Protein AF-A0A158Q4B8-F1 (afdb_monomer)

InterPro domains:
  IPR000731 Sterol-sensing domain [PS50156] (621-790)
  IPR004765 NPC1-like [TIGR00917] (27-1254)
  IPR032190 Niemann-Pick C1, N-terminal [PF16414] (24-268)
  IPR053956 NPC1, middle luminal domain [PF22314] (388-608)
  IPR053958 HMGCR/SNAP/NPC1-like, sterol-sensing domain [PF12349] (655-807)

Secondary structure (DSSP, 8-state):
-HHHHHHHHHHHHHHHHS-------B-SEEEEEEEETTEEEEEE--SB-EE---HHHHHHHHHH-GGGGTT---EES--HHHHHHHHHHHHHHHHHHTT-HHHHHHHHHHHHHHHH-TTGGGTEEEEEEE--TTT-TT---EEEEEEEE--HHHHHHHHHHHTT-EEETTEEHHHHHSSS-TTT--HHHHHHHHHS-BTTTTB-SEEEEE-S-BTTB----PPPPPTTS-SSTTPPPPPTTT-GGGS-----PPP------EETTEEHHHHHHHHHHHHHHHHHHHHHHHHHHHTTSTTGGGTT---TTS---GGGS-HHHHHHHHHHHHHHHHHHHHHHHHHH-HHHHHHHHHHHHHHHHGGGGG--B---HHHHHS-TTSHHHHHHHHHHHHH-PPPEEEEEEEEES----EEEPP-SSSS--EEE-GGG-HHHHHHHHHHHHHHHT-EEE-TT--EEEHHHHB--TTTTT-----EESGGGGGTT-GGGGG--EEEE-SSSS-EEEE-HHHHHHHHHH-TT-S--TTS--SS-TTS----HHHHEE--SSTT-GGG--EEEEEEEE---SSHHHHHHHHHHHHHHHHHHHT---SSEEEEEE-TTHHHHHHHHHHHHHHHHHHHHHHHHHHHHHHHTS-----TT-TTTHHHH--HHHHHHHHHHHHHHHHHHHHHHHHTTPPB-HHHHHHHHHHHHHHHHHHHHHHHHHHHHS---TTS-HHHHHHHHHHHHHHHHHHHHHHHHHHHHHHTT-S-HHHHHHHHHHHHHHHHHHHHIIIIIHHHHHHHHHHHHTT--TT-TT-----PPPP---HHHHIIIIIIHHHHTSHHHHHHHHHHHHHHHHHHHHTGGGPPBS--GGGGS-TT-HHHHHHHHHHHH--SPPEEEEEEES---TT-HHHHHHH--STT--TTSHHHHHHHHHHTHHHH-B-S--B-HHHHHHHHT---SSS-SSEE-TTS-B--TT---TTPEEP---EETTEE-GGGTTTTHHHHHHPPP-SS-TT-SHHHHTTTEEEPTTS-EEEEEEEEEBPPP-SHHHHHHHHHHHHHHHHHHHHHHHTTSTTSSPPEEEEE-TTHHHHGGGGTHHHHHHHHHHHHHHHHHHHHHHHTTS-HHHHHHHHHHHHHHHHHHHHHHHHTT--B-HHHHHHHHHHHHHHHHHHHHHHHHHHH---SSHHHHHHHHHHHHHHHIIIIIIHHHHHHHHHGGG-S-HHIIIIIIIHHHHHHHHHHHIIIIIHHHHHHHHPPPP-HHHHHHHHHHHHHHHHHHH-S--S-TTSSTT-

Mean predicted aligned error: 13.58 Å

Sequence (1290 aa):
MFVVTIFTFLSIIIGNFVSSQQRQQKCVMRGVCGLRGQMNQNCLYNGNALPINDDSKRFTLKHLCPHLFQDGNENFCCDSDQISNLDGQLTLPRQLLARCPSCLTNFLQLWCDFTCSPYQSDFVNVLSVANDQFSIRNKSQYITEVEYYIRKDYADGLFESCKDVKAIGSDNALSLMCGVRFEDCNISQWLRFMGTYNEDIGVPFTISFQTEENSNFSAPPTRIYSCNESVGKGKLSCSCQDCQKACRAESDYPFIVQEKCRIASVDCMLILSIVAFSGLCFAVLFFAAVNYCLKRGPEADLSDFKPAAGTLNDEDLNTIENFGSWIESQLELVCAYYGEFVARRPLTVLCFGLLVALICSSGMFFVRFTTDPVELWSSKGSRGRIEKYFFDSKFGPFYRTEQIIIYPRDQTFWLHENRSNIFVDGYYGPAFRKSFLEDVAKLQNAVTELISIRENGQTITLKDVCYKPLAPDNHNCAIITILNYFQNDASKLNHTNAVSNEDEWVISRYDYLDHIMSCVKNPYSVSTKFGLSCLSAFGGPIQPYVVLGHFNGTNQWDSARGVVINILLNNYLDLADNARAIAWEKEFIKYLRNISHENYTISFMAERSIQDEIDRESQSDIFTILISYMFMFGYIAFALGQYQVTGNNLFSLLIHSKIMLGVAGVLIVALSVTSSIGLYAFYGIPATMIILEVQPFLVLAVGVDNIFIFVQAYQRAEASISEPLYIRMSKISGEILPSMLLSSLSECLCFFLGALSSMPAVKVFSLYAALAIFFNFFLQITCFFAIFIFDLHREEDGRPELCCCKQLPSEPISNDGYLLHFFSDYYAPFLLSKHIRIVVIFVFSAWLCSSMAVISGLQLGLDQKMAVPEDSYVLHHFKSMERFLSVGPPVYFIIKGDIDFSDPYVQNKICSGAGCYQNSLGGQVAHAAVWSNRSYIAHPVMNWLDDYIDWLQSEGDPPCCRLYPNGSFCAASVQESICSPCDVEFKDNRPRSDLFYDNLIHFLSDNPSSKCAKGGHAAYGSALELSPRHRILSSHFMTYHTVLKTSSDFINAMVSARRIAENISVVLNIDKDGRCPIEVFPYSIFYVFYEQYMTIITDACVQLVLSLAAIFAVTTILLGLDPWSAFIIDLIISCVLFNLIGLMYWWSIDFNAVSVVNLVMSVGISVEFCSHIVRSFAMSVQRNRVERARYALASMGSSVLSGITLTKFGGIIVLAFAHSQIFKVFYFRMFLGIVLIGATHGLIFLPVLLSFIGPPMNKRKFLLKMRGEACLGECSGIKKCPSGKHCDRI

Structure (mmCIF, N/CA/C/O backbone):
data_AF-A0A158Q4B8-F1
#
_entry.id   AF-A0A158Q4B8-F1
#
loop_
_atom_site.group_PDB
_atom_site.id
_atom_site.type_symbol
_atom_site.label_atom_id
_atom_site.label_alt_id
_atom_site.label_comp_id
_atom_site.label_asym_id
_atom_site.label_entity_id
_atom_site.label_seq_id
_atom_site.pdbx_PDB_ins_code
_atom_site.Cartn_x
_atom_site.Cartn_y
_atom_site.Cartn_z
_atom_site.occupancy
_atom_site.B_iso_or_equiv
_atom_site.auth_seq_id
_atom_site.auth_comp_id
_atom_site.auth_asym_id
_atom_site.auth_atom_id
_atom_site.pdbx_PDB_model_num
ATOM 1 N N . MET A 1 1 ? -71.664 32.751 15.223 1.00 49.94 1 MET A N 1
ATOM 2 C CA . MET A 1 1 ? -70.560 32.881 16.202 1.00 49.94 1 MET A CA 1
ATOM 3 C C . MET A 1 1 ? -70.946 32.357 17.582 1.00 49.94 1 MET A C 1
ATOM 5 O O . MET A 1 1 ? -70.333 31.386 17.985 1.00 49.94 1 MET A O 1
ATOM 9 N N . PHE A 1 2 ? -71.990 32.873 18.252 1.00 61.53 2 PHE A N 1
ATOM 10 C CA . PHE A 1 2 ? -72.400 32.408 19.599 1.00 61.53 2 PHE A CA 1
ATOM 11 C C . PHE A 1 2 ? -72.818 30.917 19.673 1.00 61.53 2 PHE A C 1
ATOM 13 O O . PHE A 1 2 ? -72.561 30.246 20.664 1.00 61.53 2 PHE A O 1
ATOM 20 N N . VAL A 1 3 ? -73.396 30.361 18.599 1.00 64.62 3 VAL A N 1
ATOM 21 C CA . VAL A 1 3 ? -73.766 28.928 18.516 1.00 64.62 3 VAL A CA 1
ATOM 22 C C . VAL A 1 3 ? -72.541 28.010 18.347 1.00 64.62 3 VAL A C 1
ATOM 24 O O . VAL A 1 3 ? -72.553 26.882 18.826 1.00 64.62 3 VAL A O 1
ATOM 27 N N . VAL A 1 4 ? -71.453 28.498 17.734 1.00 70.12 4 VAL A N 1
ATOM 28 C CA . VAL A 1 4 ? -70.218 27.713 17.528 1.00 70.12 4 VAL A CA 1
ATOM 29 C C . VAL A 1 4 ? -69.424 27.600 18.832 1.00 70.12 4 VAL A C 1
ATOM 31 O O . VAL A 1 4 ? -68.902 26.531 19.128 1.00 70.12 4 VAL A O 1
ATOM 34 N N . THR A 1 5 ? -69.402 28.652 19.658 1.00 72.75 5 THR A N 1
ATOM 35 C CA . THR A 1 5 ? -68.759 28.630 20.984 1.00 72.75 5 THR A CA 1
ATOM 36 C C . THR A 1 5 ? -69.477 27.732 21.990 1.00 72.75 5 THR A C 1
ATOM 38 O O . THR A 1 5 ? -68.826 27.128 22.834 1.00 72.75 5 THR A O 1
ATOM 41 N N . ILE A 1 6 ? -70.806 27.606 21.910 1.00 72.12 6 ILE A N 1
ATOM 42 C CA . ILE A 1 6 ? -71.559 26.692 22.784 1.00 72.12 6 ILE A CA 1
ATOM 43 C C . ILE A 1 6 ? -71.335 25.236 22.362 1.00 72.12 6 ILE A C 1
ATOM 45 O O . ILE A 1 6 ? -71.155 24.384 23.227 1.00 72.12 6 ILE A O 1
ATOM 49 N N . PHE A 1 7 ? -71.274 24.947 21.056 1.00 66.44 7 PHE A N 1
ATOM 50 C CA . PHE A 1 7 ? -70.967 23.595 20.584 1.00 66.44 7 PHE A CA 1
ATOM 51 C C . PHE A 1 7 ? -69.547 23.162 20.958 1.00 66.44 7 PHE A C 1
ATOM 53 O O . PHE A 1 7 ? -69.368 22.021 21.376 1.00 66.44 7 PHE A O 1
ATOM 60 N N . THR A 1 8 ? -68.547 24.050 20.908 1.00 69.62 8 THR A N 1
ATOM 61 C CA . THR A 1 8 ? -67.201 23.716 21.403 1.00 69.62 8 THR A CA 1
ATOM 62 C C . THR A 1 8 ? -67.182 23.518 22.918 1.00 69.62 8 THR A C 1
ATOM 64 O O . THR A 1 8 ? -66.572 22.561 23.379 1.00 69.62 8 THR A O 1
ATOM 67 N N . PHE A 1 9 ? -67.912 24.320 23.702 1.00 65.00 9 PHE A N 1
ATOM 68 C CA . PHE A 1 9 ? -67.979 24.134 25.159 1.00 65.00 9 PHE A CA 1
ATOM 69 C C . PHE A 1 9 ? -68.712 22.845 25.572 1.00 65.00 9 PHE A C 1
ATOM 71 O O . PHE A 1 9 ? -68.249 22.142 26.467 1.00 65.00 9 PHE A O 1
ATOM 78 N N . LEU A 1 10 ? -69.811 22.482 24.899 1.00 59.97 10 LEU A N 1
ATOM 79 C CA . LEU A 1 10 ? -70.509 21.208 25.124 1.00 59.97 10 LEU A CA 1
ATOM 80 C C . LEU A 1 10 ? -69.691 20.008 24.640 1.00 59.97 10 LEU A C 1
ATOM 82 O O . LEU A 1 10 ? -69.718 18.974 25.296 1.00 59.97 10 LEU A O 1
ATOM 86 N N . SER A 1 11 ? -68.905 20.151 23.570 1.00 61.06 11 SER A N 1
ATOM 87 C CA . SER A 1 11 ? -67.961 19.109 23.138 1.00 61.06 11 SER A CA 1
ATOM 88 C C . SER A 1 11 ? -66.826 18.919 24.149 1.00 61.06 11 SER A C 1
ATOM 90 O O . SER A 1 11 ? -66.411 17.793 24.383 1.00 61.06 11 SER A O 1
ATOM 92 N N . ILE A 1 12 ? -66.364 19.993 24.803 1.00 61.91 12 ILE A N 1
ATOM 93 C CA . ILE A 1 12 ? -65.350 19.921 25.868 1.00 61.91 12 ILE A CA 1
ATOM 94 C C . ILE A 1 12 ? -65.938 19.307 27.148 1.00 61.91 12 ILE A C 1
ATOM 96 O O . ILE A 1 12 ? -65.282 18.495 27.790 1.00 61.91 12 ILE A O 1
ATOM 100 N N . ILE A 1 13 ? -67.181 19.633 27.524 1.00 56.47 13 ILE A N 1
ATOM 101 C CA . ILE A 1 13 ? -67.809 19.070 28.733 1.00 56.47 13 ILE A CA 1
ATOM 102 C C . ILE A 1 13 ? -68.218 17.605 28.523 1.00 56.47 13 ILE A C 1
ATOM 104 O O . ILE A 1 13 ? -67.974 16.785 29.405 1.00 56.47 13 ILE A O 1
ATOM 108 N N . ILE A 1 14 ? -68.783 17.247 27.365 1.00 52.53 14 ILE A N 1
ATOM 109 C CA . ILE A 1 14 ? -69.119 15.850 27.041 1.00 52.53 14 ILE A CA 1
ATOM 110 C C . ILE A 1 14 ? -67.836 15.042 26.784 1.00 52.53 14 ILE A C 1
ATOM 112 O O . ILE A 1 14 ? -67.750 13.900 27.225 1.00 52.53 14 ILE A O 1
ATOM 116 N N . GLY A 1 15 ? -66.805 15.652 26.189 1.00 47.22 15 GLY A N 1
ATOM 117 C CA . GLY A 1 15 ? -65.473 15.055 26.061 1.00 47.22 15 GLY A CA 1
ATOM 118 C C . GLY A 1 15 ? -64.786 14.802 27.406 1.00 47.22 15 GLY A C 1
ATOM 119 O O . GLY A 1 15 ? -64.082 13.812 27.544 1.00 47.22 15 GLY A O 1
ATOM 120 N N . ASN A 1 16 ? -65.048 15.630 28.424 1.00 44.06 16 ASN A N 1
ATOM 121 C CA . ASN A 1 16 ? -64.515 15.418 29.773 1.00 44.06 16 ASN A CA 1
ATOM 122 C C . ASN A 1 16 ? -65.348 14.439 30.623 1.00 44.06 16 ASN A C 1
ATOM 124 O O . ASN A 1 16 ? -64.816 13.874 31.574 1.00 44.06 16 ASN A O 1
ATOM 128 N N . PHE A 1 17 ? -66.634 14.224 30.312 1.00 42.28 17 PHE A N 1
ATOM 129 C CA . PHE A 1 17 ? -67.497 13.305 31.074 1.00 42.28 17 PHE A CA 1
ATOM 130 C C . PHE A 1 17 ? -67.572 11.881 30.502 1.00 42.28 17 PHE A C 1
ATOM 132 O O . PHE A 1 17 ? -67.951 10.962 31.228 1.00 42.28 17 PHE A O 1
ATOM 139 N N . VAL A 1 18 ? -67.173 11.656 29.246 1.00 39.25 18 VAL A N 1
ATOM 140 C CA . VAL A 1 18 ? -67.105 10.316 28.635 1.00 39.25 18 VAL A CA 1
ATOM 141 C C . VAL A 1 18 ? -65.655 9.832 28.574 1.00 39.25 18 VAL A C 1
ATOM 143 O O . VAL A 1 18 ? -65.111 9.651 27.497 1.00 39.25 18 VAL A O 1
ATOM 146 N N . SER A 1 19 ? -65.031 9.639 29.740 1.00 38.91 19 SER A N 1
ATOM 147 C CA . SER A 1 19 ? -64.029 8.582 29.996 1.00 38.91 19 SER A CA 1
ATOM 148 C C . SER A 1 19 ? -63.379 8.755 31.375 1.00 38.91 19 SER A C 1
ATOM 150 O O . SER A 1 19 ? -62.167 8.894 31.498 1.00 38.91 19 SER A O 1
ATOM 152 N N . SER A 1 20 ? -64.172 8.703 32.444 1.00 42.12 20 SER A N 1
ATOM 153 C CA . SER A 1 20 ? -63.677 8.191 33.728 1.00 42.12 20 SER A CA 1
ATOM 154 C C . SER A 1 20 ? -64.284 6.808 33.972 1.00 42.12 20 SER A C 1
ATOM 156 O O . SER A 1 20 ? -64.883 6.543 35.013 1.00 42.12 20 SER A O 1
ATOM 158 N N . GLN A 1 21 ? -64.178 5.906 32.989 1.00 42.91 21 GLN A N 1
ATOM 159 C CA . GLN A 1 21 ? -64.149 4.494 33.351 1.00 42.91 21 GLN A CA 1
ATOM 160 C C . GLN A 1 21 ? -62.874 4.324 34.172 1.00 42.91 21 GLN A C 1
ATOM 162 O O . GLN A 1 21 ? -61.776 4.510 33.657 1.00 42.91 21 GLN A O 1
ATOM 167 N N . GLN A 1 22 ? -63.024 4.046 35.467 1.00 48.25 22 GLN A N 1
ATOM 168 C CA . GLN A 1 22 ? -61.939 3.527 36.290 1.00 48.25 22 GLN A CA 1
ATOM 169 C C . GLN A 1 22 ? -61.373 2.308 35.547 1.00 48.25 22 GLN A C 1
ATOM 171 O O . GLN A 1 22 ? -62.008 1.251 35.540 1.00 48.25 22 GLN A O 1
ATOM 176 N N . ARG A 1 23 ? -60.230 2.465 34.862 1.00 58.56 23 ARG A N 1
ATOM 177 C CA . ARG A 1 23 ? -59.492 1.327 34.306 1.00 58.56 23 ARG A CA 1
ATOM 178 C C . ARG A 1 23 ? -59.207 0.393 35.474 1.00 58.56 23 ARG A C 1
ATOM 180 O O . ARG A 1 23 ? -58.597 0.799 36.463 1.00 58.56 23 ARG A O 1
ATOM 187 N N . GLN A 1 24 ? -59.731 -0.825 35.409 1.00 69.81 24 GLN A N 1
ATOM 188 C CA . GLN A 1 24 ? -59.503 -1.807 36.460 1.00 69.81 24 GLN A CA 1
ATOM 189 C C . GLN A 1 24 ? -58.049 -2.263 36.363 1.00 69.81 24 GLN A C 1
ATOM 191 O O . GLN A 1 24 ? -57.637 -2.750 35.318 1.00 69.81 24 GLN A O 1
ATOM 196 N N . GLN A 1 25 ? -57.279 -2.099 37.442 1.00 82.06 25 GLN A N 1
ATOM 197 C CA . GLN A 1 25 ? -55.915 -2.619 37.524 1.00 82.06 25 GLN A CA 1
ATOM 198 C C . GLN A 1 25 ? -55.968 -4.148 37.598 1.00 82.06 25 GLN A C 1
ATOM 200 O O . GLN A 1 25 ? -56.096 -4.705 38.690 1.00 82.06 25 GLN A O 1
ATOM 205 N N . LYS A 1 26 ? -55.945 -4.812 36.443 1.00 88.38 26 LYS A N 1
ATOM 206 C CA . LYS A 1 26 ? -56.073 -6.260 36.291 1.00 88.38 26 LYS A CA 1
ATOM 207 C C . LYS A 1 26 ? -54.850 -6.838 35.591 1.00 88.38 26 LYS A C 1
ATOM 209 O O . LYS A 1 26 ? -54.344 -6.301 34.607 1.00 88.38 26 LYS A O 1
ATOM 214 N N . CYS A 1 27 ? -54.414 -7.968 36.122 1.00 91.69 27 CYS A N 1
ATOM 215 C CA . CYS A 1 27 ? -53.290 -8.741 35.633 1.00 91.69 27 CYS A CA 1
ATOM 216 C C . CYS A 1 27 ? -53.786 -9.992 34.910 1.00 91.69 27 CYS A C 1
ATOM 218 O O . CYS A 1 27 ? -54.918 -10.429 35.125 1.00 91.69 27 CYS A O 1
ATOM 220 N N . VAL A 1 28 ? -52.920 -10.559 34.076 1.00 90.44 28 VAL A N 1
ATOM 221 C CA . VAL A 1 28 ? -53.137 -11.847 33.393 1.00 90.44 28 VAL A CA 1
ATOM 222 C C . VAL A 1 28 ? -52.109 -12.879 33.851 1.00 90.44 28 VAL A C 1
ATOM 224 O O . VAL A 1 28 ? -52.377 -14.082 33.878 1.00 90.44 28 VAL A O 1
ATOM 227 N N . MET A 1 29 ? -50.936 -12.409 34.275 1.00 91.00 29 MET A N 1
ATOM 228 C CA . MET A 1 29 ? -49.865 -13.236 34.800 1.00 91.00 29 MET A CA 1
ATOM 229 C C . MET A 1 29 ? -49.150 -12.549 35.957 1.00 91.00 29 MET A C 1
ATOM 231 O O . MET A 1 29 ? -48.942 -11.339 35.921 1.00 91.00 29 MET A O 1
ATOM 235 N N . ARG A 1 30 ? -48.788 -13.320 36.987 1.00 91.19 30 ARG A N 1
ATOM 236 C CA . ARG A 1 30 ? -48.061 -12.822 38.164 1.00 91.19 30 ARG A CA 1
ATOM 237 C C . ARG A 1 30 ? -47.416 -13.960 38.949 1.00 91.19 30 ARG A C 1
ATOM 239 O O . ARG A 1 30 ? -48.116 -14.848 39.425 1.00 91.19 30 ARG A O 1
ATOM 246 N N . GLY A 1 31 ? -46.114 -13.856 39.169 1.00 88.62 31 GLY A N 1
ATOM 247 C CA . GLY A 1 31 ? -45.264 -14.840 39.834 1.00 88.62 31 GLY A CA 1
ATOM 248 C C . GLY A 1 31 ? -44.659 -15.885 38.904 1.00 88.62 31 GLY A C 1
ATOM 249 O O . GLY A 1 31 ? -45.023 -15.977 37.731 1.00 88.62 31 GLY A O 1
ATOM 250 N N . VAL A 1 32 ? -43.725 -16.672 39.442 1.00 86.44 32 VAL A N 1
ATOM 251 C CA . VAL A 1 32 ? -43.029 -17.764 38.741 1.00 86.44 32 VAL A CA 1
ATOM 252 C C . VAL A 1 32 ? -43.583 -19.113 39.208 1.00 86.44 32 VAL A C 1
ATOM 254 O O . VAL A 1 32 ? -43.538 -19.429 40.395 1.00 86.44 32 VAL A O 1
ATOM 257 N N . CYS A 1 33 ? -44.119 -19.917 38.286 1.00 82.00 33 CYS A N 1
ATOM 258 C CA . CYS A 1 33 ? -44.851 -21.150 38.613 1.00 82.00 33 CYS A CA 1
ATOM 259 C C . CYS A 1 33 ? -44.303 -22.423 37.975 1.00 82.00 33 CYS A C 1
ATOM 261 O O . CYS A 1 33 ? -44.812 -23.497 38.288 1.00 82.00 33 CYS A O 1
ATOM 263 N N . GLY A 1 34 ? -43.304 -22.342 37.100 1.00 77.19 34 GLY A N 1
ATOM 264 C CA . GLY A 1 34 ? -42.781 -23.509 36.397 1.00 77.19 34 GLY A CA 1
ATOM 265 C C . GLY A 1 34 ? -41.410 -23.266 35.787 1.00 77.19 34 GLY A C 1
ATOM 266 O O . GLY A 1 34 ? -40.878 -22.159 35.848 1.00 77.19 34 GLY A O 1
ATOM 267 N N . LEU A 1 35 ? -40.860 -24.321 35.197 1.00 77.12 35 LEU A N 1
ATOM 268 C CA . LEU A 1 35 ? -39.605 -24.315 34.456 1.00 77.12 35 LEU A CA 1
ATOM 269 C C . LEU A 1 35 ? -39.850 -25.022 33.122 1.00 77.12 35 LEU A C 1
ATOM 271 O O . LEU A 1 35 ? -40.330 -26.154 33.120 1.00 77.12 35 LEU A O 1
ATOM 275 N N . ARG A 1 36 ? -39.511 -24.372 32.007 1.00 74.25 36 ARG A N 1
ATOM 276 C CA . ARG A 1 36 ? -39.401 -25.010 30.686 1.00 74.25 36 ARG A CA 1
ATOM 277 C C . ARG A 1 36 ? -37.910 -25.049 30.365 1.00 74.25 36 ARG A C 1
ATOM 279 O O . ARG A 1 36 ? -37.292 -23.991 30.283 1.00 74.25 36 ARG A O 1
ATOM 286 N N . GLY A 1 37 ? -37.342 -26.256 30.347 1.00 73.69 37 GLY A N 1
ATOM 287 C CA . GLY A 1 37 ? -35.891 -26.489 30.363 1.00 73.69 37 GLY A CA 1
ATOM 288 C C . GLY A 1 37 ? -35.191 -25.739 31.500 1.00 73.69 37 GLY A C 1
ATOM 289 O O . GLY A 1 37 ? -35.414 -26.075 32.664 1.00 73.69 37 GLY A O 1
ATOM 290 N N . GLN A 1 38 ? -34.349 -24.745 31.188 1.00 73.81 38 GLN A N 1
ATOM 291 C CA . GLN A 1 38 ? -33.666 -23.911 32.200 1.00 73.81 38 GLN A CA 1
ATOM 292 C C . GLN A 1 38 ? -34.377 -22.578 32.514 1.00 73.81 38 GLN A C 1
ATOM 294 O O . GLN A 1 38 ? -33.909 -21.829 33.371 1.00 73.81 38 GLN A O 1
ATOM 299 N N . MET A 1 39 ? -35.499 -22.271 31.853 1.00 81.69 39 MET A N 1
ATOM 300 C CA . MET A 1 39 ? -36.159 -20.962 31.936 1.00 81.69 39 MET A CA 1
ATOM 301 C C . MET A 1 39 ? -37.384 -20.951 32.853 1.00 81.69 39 MET A C 1
ATOM 303 O O . MET A 1 39 ? -38.289 -21.781 32.726 1.00 81.69 39 MET A O 1
ATOM 307 N N . ASN A 1 40 ? -37.449 -19.938 33.719 1.00 86.12 40 ASN A N 1
ATOM 308 C CA . ASN A 1 40 ? -38.581 -19.657 34.603 1.00 86.12 40 ASN A CA 1
ATOM 309 C C . ASN A 1 40 ? -39.847 -19.287 33.809 1.00 86.12 40 ASN A C 1
ATOM 311 O O . ASN A 1 40 ? -39.806 -18.437 32.922 1.00 86.12 40 ASN A O 1
ATOM 315 N N . GLN A 1 41 ? -40.981 -19.893 34.167 1.00 85.62 41 GLN A N 1
ATOM 316 C CA . GLN A 1 41 ? -42.287 -19.679 33.534 1.00 85.62 41 GLN A CA 1
ATOM 317 C C . GLN A 1 41 ? -43.227 -18.880 34.435 1.00 85.62 41 GLN A C 1
ATOM 319 O O . GLN A 1 41 ? -43.314 -19.134 35.642 1.00 85.62 41 GLN A O 1
ATOM 324 N N . ASN A 1 42 ? -43.986 -17.958 33.842 1.00 90.25 42 ASN A N 1
ATOM 325 C CA . ASN A 1 42 ? -44.923 -17.109 34.573 1.00 90.25 42 ASN A CA 1
ATOM 326 C C . ASN A 1 42 ? -46.210 -17.862 34.951 1.00 90.25 42 ASN A C 1
ATOM 328 O O . ASN A 1 42 ? -46.738 -18.660 34.173 1.00 90.25 42 ASN A O 1
ATOM 332 N N . CYS A 1 43 ? -46.739 -17.582 36.141 1.00 89.31 43 CYS A N 1
ATOM 333 C CA . CYS A 1 43 ? -48.028 -18.093 36.599 1.00 89.31 43 CYS A CA 1
ATOM 334 C C . CYS A 1 43 ? -49.191 -17.409 35.881 1.00 89.31 43 CYS A C 1
ATOM 336 O O . CYS A 1 43 ? -49.191 -16.185 35.729 1.00 89.31 43 CYS A O 1
ATOM 338 N N . LEU A 1 44 ? -50.243 -18.170 35.583 1.00 88.75 44 LEU A N 1
ATOM 339 C CA . LEU A 1 44 ? -51.541 -17.599 35.226 1.00 88.75 44 LEU A CA 1
ATOM 340 C C . LEU A 1 44 ? -52.169 -16.900 36.449 1.00 88.75 44 LEU A C 1
ATOM 342 O O . LEU A 1 44 ? -52.350 -17.523 37.497 1.00 88.75 44 LEU A O 1
ATOM 346 N N . TYR A 1 45 ? -52.531 -15.622 36.321 1.00 88.62 45 TYR A N 1
ATOM 347 C CA . TYR A 1 45 ? -53.113 -14.828 37.408 1.00 88.62 45 TYR A CA 1
ATOM 348 C C . TYR A 1 45 ? -54.096 -13.778 36.876 1.00 88.62 45 TYR A C 1
ATOM 350 O O . TYR A 1 45 ? -53.685 -12.759 36.343 1.00 88.62 45 TYR A O 1
ATOM 358 N N . ASN A 1 46 ? -55.394 -13.985 37.114 1.00 86.19 46 ASN A N 1
ATOM 359 C CA . ASN A 1 46 ? -56.474 -13.092 36.661 1.00 86.19 46 ASN A CA 1
ATOM 360 C C . ASN A 1 46 ? -56.948 -12.096 37.745 1.00 86.19 46 ASN A C 1
ATOM 362 O O . ASN A 1 46 ? -58.133 -11.757 37.812 1.00 86.19 46 ASN A O 1
ATOM 366 N N . GLY A 1 47 ? -56.064 -11.700 38.666 1.00 88.00 47 GLY A N 1
ATOM 367 C CA . GLY A 1 47 ? -56.402 -10.846 39.810 1.00 88.00 47 GLY A CA 1
ATOM 368 C C . GLY A 1 47 ? -56.007 -9.379 39.636 1.00 88.00 47 GLY A C 1
ATOM 369 O O . GLY A 1 47 ? -55.513 -8.963 38.590 1.00 88.00 47 GLY A O 1
ATOM 370 N N . ASN A 1 48 ? -56.216 -8.583 40.688 1.00 90.31 48 ASN A N 1
ATOM 371 C CA . ASN A 1 48 ? -55.805 -7.179 40.692 1.00 90.31 48 ASN A CA 1
ATOM 372 C C . ASN A 1 48 ? -54.284 -7.045 40.854 1.00 90.31 48 ASN A C 1
ATOM 374 O O . ASN A 1 48 ? -53.645 -7.916 41.455 1.00 90.31 48 ASN A O 1
ATOM 378 N N . ALA A 1 49 ? -53.725 -5.935 40.373 1.00 88.81 49 ALA A N 1
ATOM 379 C CA . ALA A 1 49 ? -52.337 -5.567 40.639 1.00 88.81 49 ALA A CA 1
ATOM 380 C C . ALA A 1 49 ? -52.088 -5.416 42.153 1.00 88.81 49 ALA A C 1
ATOM 382 O O . ALA A 1 49 ? -52.961 -4.953 42.892 1.00 88.81 49 ALA A O 1
ATOM 383 N N . LEU A 1 50 ? -50.897 -5.804 42.618 1.00 90.75 50 LEU A N 1
ATOM 384 C CA . LEU A 1 50 ? -50.534 -5.838 44.040 1.00 90.75 50 LEU A CA 1
ATOM 385 C C . LEU A 1 50 ? -49.262 -5.022 44.302 1.00 90.75 50 LEU A C 1
ATOM 387 O O . LEU A 1 50 ? -48.411 -4.932 43.417 1.00 90.75 50 LEU A O 1
ATOM 391 N N . PRO A 1 51 ? -49.090 -4.457 45.506 1.00 89.06 51 PRO A N 1
ATOM 392 C CA . PRO A 1 51 ? -47.854 -3.776 45.860 1.00 89.06 51 PRO A CA 1
ATOM 393 C C . PRO A 1 51 ? -46.684 -4.762 45.991 1.00 89.06 51 PRO A C 1
ATOM 395 O O . PRO A 1 51 ? -46.861 -5.942 46.309 1.00 89.06 51 PRO A O 1
ATOM 398 N N . ILE A 1 52 ? -45.470 -4.264 45.751 1.00 87.62 52 ILE A N 1
ATOM 399 C CA . ILE A 1 52 ? -44.221 -5.020 45.914 1.00 87.62 52 ILE A CA 1
ATOM 400 C C . ILE A 1 52 ? -43.738 -4.843 47.356 1.00 87.62 52 ILE A C 1
ATOM 402 O O . ILE A 1 52 ? -43.459 -3.722 47.776 1.00 87.62 52 ILE A O 1
ATOM 406 N N . ASN A 1 53 ? -43.630 -5.946 48.101 1.00 85.31 53 ASN A N 1
ATOM 407 C CA . ASN A 1 53 ? -43.229 -5.931 49.516 1.00 85.31 53 ASN A CA 1
ATOM 408 C C . ASN A 1 53 ? -41.712 -5.788 49.727 1.00 85.31 53 ASN A C 1
ATOM 410 O O . ASN A 1 53 ? -41.282 -5.433 50.819 1.00 85.31 53 ASN A O 1
ATOM 414 N N . ASP A 1 54 ? -40.907 -6.117 48.716 1.00 87.31 54 ASP A N 1
ATOM 415 C CA . ASP A 1 54 ? -39.446 -6.050 48.774 1.00 87.31 54 ASP A CA 1
ATOM 416 C C . ASP A 1 54 ? -38.957 -4.681 48.283 1.00 87.31 54 ASP A C 1
ATOM 418 O O . ASP A 1 54 ? -39.036 -4.369 47.092 1.00 87.31 54 ASP A O 1
ATOM 422 N N . ASP A 1 55 ? -38.434 -3.867 49.201 1.00 87.00 55 ASP A N 1
ATOM 423 C CA . ASP A 1 55 ? -37.937 -2.523 48.897 1.00 87.00 55 ASP A CA 1
ATOM 424 C C . ASP A 1 55 ? -36.761 -2.525 47.907 1.00 87.00 55 ASP A C 1
ATOM 426 O O . ASP A 1 55 ? -36.662 -1.618 47.075 1.00 87.00 55 ASP A O 1
ATOM 430 N N . SER A 1 56 ? -35.893 -3.544 47.945 1.00 86.38 56 SER A N 1
ATOM 431 C CA . SER A 1 56 ? -34.764 -3.661 47.015 1.00 86.38 56 SER A CA 1
ATOM 432 C C . SER A 1 56 ? -35.272 -3.870 45.592 1.00 86.38 56 SER A C 1
ATOM 434 O O . SER A 1 56 ? -34.901 -3.130 44.681 1.00 86.38 56 SER A O 1
ATOM 436 N N . LYS A 1 57 ? -36.206 -4.806 45.404 1.00 87.44 57 LYS A N 1
ATOM 437 C CA . LYS A 1 57 ? -36.797 -5.083 44.086 1.00 87.44 57 LYS A CA 1
ATOM 438 C C . LYS A 1 57 ? -37.713 -3.957 43.617 1.00 87.44 57 LYS A C 1
ATOM 440 O O . LYS A 1 57 ? -37.741 -3.653 42.426 1.00 87.44 57 LYS A O 1
ATOM 445 N N . ARG A 1 58 ? -38.392 -3.261 44.536 1.00 88.88 58 ARG A N 1
ATOM 446 C CA . ARG A 1 58 ? -39.131 -2.026 44.228 1.00 88.88 58 ARG A CA 1
ATOM 447 C C . ARG A 1 58 ? -38.197 -0.944 43.683 1.00 88.88 58 ARG A C 1
ATOM 449 O O . ARG A 1 58 ? -38.565 -0.250 42.735 1.00 88.88 58 ARG A O 1
ATOM 456 N N . PHE A 1 59 ? -36.998 -0.803 44.250 1.00 87.62 59 PHE A N 1
ATOM 457 C CA . PHE A 1 59 ? -35.986 0.122 43.743 1.00 87.62 59 PHE A CA 1
ATOM 458 C C . PHE A 1 59 ? -35.475 -0.292 42.357 1.00 87.62 59 PHE A C 1
ATOM 460 O O . PHE A 1 59 ? -35.454 0.549 41.458 1.00 87.62 59 PHE A O 1
ATOM 467 N N . THR A 1 60 ? -35.158 -1.576 42.151 1.00 87.00 60 THR A N 1
ATOM 468 C CA . THR A 1 60 ? -34.773 -2.120 40.836 1.00 87.00 60 THR A CA 1
ATOM 469 C C . THR A 1 60 ? -35.839 -1.830 39.780 1.00 87.00 60 THR A C 1
ATOM 471 O O . THR A 1 60 ? -35.526 -1.288 38.722 1.00 87.00 60 THR A O 1
ATOM 474 N N . LEU A 1 61 ? -37.118 -2.082 40.086 1.00 90.81 61 LEU A N 1
ATOM 475 C CA . LEU A 1 61 ? -38.217 -1.798 39.164 1.00 90.81 61 LEU A CA 1
ATOM 476 C C . LEU A 1 61 ? -38.355 -0.299 38.873 1.00 90.81 61 LEU A C 1
ATOM 478 O O . LEU A 1 61 ? -38.576 0.087 37.730 1.00 90.81 61 LEU A O 1
ATOM 482 N N . LYS A 1 62 ? -38.211 0.563 39.884 1.00 89.38 62 LYS A N 1
ATOM 483 C CA . LYS A 1 62 ? -38.263 2.021 39.699 1.00 89.38 62 LYS A CA 1
ATOM 484 C C . LYS A 1 62 ? -37.122 2.537 38.826 1.00 89.38 62 LYS A C 1
ATOM 486 O O . LYS A 1 62 ? -37.315 3.497 38.082 1.00 89.38 62 LYS A O 1
ATOM 491 N N . HIS A 1 63 ? -35.951 1.921 38.931 1.00 86.38 63 HIS A N 1
ATOM 492 C CA . HIS A 1 63 ? -34.793 2.255 38.118 1.00 86.38 63 HIS A CA 1
ATOM 493 C C . HIS A 1 63 ? -34.961 1.787 36.663 1.00 86.38 63 HIS A C 1
ATOM 495 O O . HIS A 1 63 ? -34.768 2.588 35.749 1.00 86.38 63 HIS A O 1
ATOM 501 N N . LEU A 1 64 ? -35.384 0.535 36.453 1.00 88.12 64 LEU A N 1
ATOM 502 C CA . LEU A 1 64 ? -35.611 -0.051 35.125 1.00 88.12 64 LEU A CA 1
ATOM 503 C C . LEU A 1 64 ? -36.809 0.574 34.394 1.00 88.12 64 LEU A C 1
ATOM 505 O O . LEU A 1 64 ? -36.730 0.883 33.208 1.00 88.12 64 LEU A O 1
ATOM 509 N N . CYS A 1 65 ? -37.916 0.777 35.109 1.00 91.75 65 CYS A N 1
ATOM 510 C CA . CYS A 1 65 ? -39.228 1.118 34.559 1.00 91.75 65 CYS A CA 1
ATOM 511 C C . CYS A 1 65 ? -39.807 2.395 35.206 1.00 91.75 65 CYS A C 1
ATOM 513 O O . CYS A 1 65 ? -40.880 2.357 35.819 1.00 91.75 65 CYS A O 1
ATOM 515 N N . PRO A 1 66 ? -39.136 3.558 35.099 1.00 88.75 66 PRO A N 1
ATOM 516 C CA . PRO A 1 66 ? -39.553 4.776 35.796 1.00 88.75 66 PRO A CA 1
ATOM 517 C C . PRO A 1 66 ? -40.916 5.314 35.330 1.00 88.75 66 PRO A C 1
ATOM 519 O O . PRO A 1 66 ? -41.568 6.047 36.073 1.00 88.75 66 PRO A O 1
ATOM 522 N N . HIS A 1 67 ? -41.361 4.973 34.114 1.00 88.88 67 HIS A N 1
ATOM 523 C CA . HIS A 1 67 ? -42.650 5.415 33.570 1.00 88.88 67 HIS A CA 1
ATOM 524 C C . HIS A 1 67 ? -43.844 4.779 34.283 1.00 88.88 67 HIS A C 1
ATOM 526 O O . HIS A 1 67 ? -44.857 5.450 34.448 1.00 88.88 67 HIS A O 1
ATOM 532 N N . LEU A 1 68 ? -43.706 3.553 34.799 1.00 90.12 68 LEU A N 1
ATOM 533 C CA . LEU A 1 68 ? -44.781 2.871 35.529 1.00 90.12 68 LEU A CA 1
ATOM 534 C C . LEU A 1 68 ? -45.164 3.589 36.838 1.00 90.12 68 LEU A C 1
ATOM 536 O O . LEU A 1 68 ? -46.277 3.414 37.331 1.00 90.12 68 LEU A O 1
ATOM 540 N N . PHE A 1 69 ? -44.269 4.428 37.377 1.00 87.88 69 PHE A N 1
ATOM 541 C CA . PHE A 1 69 ? -44.461 5.178 38.623 1.00 87.88 69 PHE A CA 1
ATOM 542 C C . PHE A 1 69 ? -45.018 6.603 38.429 1.00 87.88 69 PHE A C 1
ATOM 544 O O . PHE A 1 69 ? -45.314 7.265 39.424 1.00 87.88 69 PHE A O 1
ATOM 551 N N . GLN A 1 70 ? -45.146 7.113 37.195 1.00 80.12 70 GLN A N 1
ATOM 552 C CA . GLN A 1 70 ? -45.495 8.526 36.947 1.00 80.12 70 GLN A CA 1
ATOM 553 C C . GLN A 1 70 ? -46.903 8.907 37.434 1.00 80.12 70 GLN A C 1
ATOM 555 O O . GLN A 1 70 ? -47.083 10.009 37.950 1.00 80.12 70 GLN A O 1
ATOM 560 N N . ASP A 1 71 ? -47.862 7.983 37.356 1.00 75.75 71 ASP A N 1
ATOM 561 C CA . ASP A 1 71 ? -49.263 8.218 37.740 1.00 75.75 71 ASP A CA 1
ATOM 562 C C . ASP A 1 71 ? -49.550 7.943 39.230 1.00 75.75 71 ASP A C 1
ATOM 564 O O . ASP A 1 71 ? -50.703 7.825 39.639 1.00 75.75 71 ASP A O 1
ATOM 568 N N . GLY A 1 72 ? -48.511 7.798 40.062 1.00 78.50 72 GLY A N 1
ATOM 569 C CA . GLY A 1 72 ? -48.671 7.430 41.474 1.00 78.50 72 GLY A CA 1
ATOM 570 C C . GLY A 1 72 ? -49.118 5.978 41.688 1.00 78.50 72 GLY A C 1
ATOM 571 O O . GLY A 1 72 ? -49.629 5.648 42.756 1.00 78.50 72 GLY A O 1
ATOM 572 N N . ASN A 1 73 ? -48.936 5.107 40.689 1.00 81.31 73 ASN A N 1
ATOM 573 C CA . ASN A 1 73 ? -49.228 3.680 40.811 1.00 81.31 73 ASN A CA 1
ATOM 574 C C . ASN A 1 73 ? -48.284 3.026 41.836 1.00 81.31 73 ASN A C 1
ATOM 576 O O . ASN A 1 73 ? -47.062 3.101 41.705 1.00 81.31 73 ASN A O 1
ATOM 580 N N . GLU A 1 74 ? -48.856 2.346 42.830 1.00 84.50 74 GLU A N 1
ATOM 581 C CA . GLU A 1 74 ? -48.105 1.524 43.795 1.00 84.50 74 GLU A CA 1
ATOM 582 C C . GLU A 1 74 ? -48.335 0.018 43.621 1.00 84.50 74 GLU A C 1
ATOM 584 O O . GLU A 1 74 ? -47.613 -0.789 44.204 1.00 84.50 74 GLU A O 1
ATOM 589 N N . ASN A 1 75 ? -49.315 -0.358 42.799 1.00 90.38 75 ASN A N 1
ATOM 590 C CA . ASN A 1 75 ? -49.680 -1.739 42.523 1.00 90.38 75 ASN A CA 1
ATOM 591 C C . ASN A 1 75 ? -49.140 -2.157 41.155 1.00 90.38 75 ASN A C 1
ATOM 593 O O . ASN A 1 75 ? -49.328 -1.431 40.181 1.00 90.38 75 ASN A O 1
ATOM 597 N N . PHE A 1 76 ? -48.535 -3.340 41.069 1.00 92.56 76 PHE A N 1
ATOM 598 C CA . PHE A 1 76 ? -47.936 -3.879 39.848 1.00 92.56 76 PHE A CA 1
ATOM 599 C C . PHE A 1 76 ? -48.365 -5.332 39.610 1.00 92.56 76 PHE A C 1
ATOM 601 O O . PHE A 1 76 ? -48.733 -6.057 40.542 1.00 92.56 76 PHE A O 1
ATOM 608 N N . CYS A 1 77 ? -48.324 -5.763 38.349 1.00 93.25 77 CYS A N 1
ATOM 609 C CA . CYS A 1 77 ? -48.646 -7.143 37.968 1.00 93.25 77 CYS A CA 1
ATOM 610 C C . CYS A 1 77 ? -47.471 -8.117 38.100 1.00 93.25 77 CYS A C 1
ATOM 612 O O . CYS A 1 77 ? -47.654 -9.307 37.881 1.00 93.25 77 CYS A O 1
ATOM 614 N N . CYS A 1 78 ? -46.302 -7.643 38.533 1.00 92.56 78 CYS A N 1
ATOM 615 C CA . CYS A 1 78 ? -45.135 -8.478 38.786 1.00 92.56 78 CYS A CA 1
ATOM 616 C C . CYS A 1 78 ? -44.854 -8.677 40.283 1.00 92.56 78 CYS A C 1
ATOM 618 O O . CYS A 1 78 ? -45.330 -7.920 41.137 1.00 92.56 78 CYS A O 1
ATOM 620 N N . ASP A 1 79 ? -44.090 -9.717 40.607 1.00 91.44 79 ASP A N 1
ATOM 621 C CA . ASP A 1 79 ? -43.529 -9.961 41.938 1.00 91.44 79 ASP A CA 1
ATOM 622 C C . ASP A 1 79 ? -41.991 -9.853 41.953 1.00 91.44 79 ASP A C 1
ATOM 624 O O . ASP A 1 79 ? -41.360 -9.546 40.941 1.00 91.44 79 ASP A O 1
ATOM 628 N N . SER A 1 80 ? -41.378 -10.067 43.121 1.00 90.69 80 SER A N 1
ATOM 629 C CA . SER A 1 80 ? -39.925 -9.945 43.313 1.00 90.69 80 SER A CA 1
ATOM 630 C C . SER A 1 80 ? -39.105 -10.887 42.421 1.00 90.69 80 SER A C 1
ATOM 632 O O . SER A 1 80 ? -38.027 -10.506 41.951 1.00 90.69 80 SER A O 1
ATOM 634 N N . ASP A 1 81 ? -39.611 -12.093 42.160 1.00 89.25 81 ASP A N 1
ATOM 635 C CA . ASP A 1 81 ? -38.927 -13.090 41.335 1.00 89.25 81 ASP A CA 1
ATOM 636 C C . ASP A 1 81 ? -38.999 -12.704 39.855 1.00 89.25 81 ASP A C 1
ATOM 638 O O . ASP A 1 81 ? -37.986 -12.730 39.156 1.00 89.25 81 ASP A O 1
ATOM 642 N N . GLN A 1 82 ? -40.161 -12.241 39.383 1.00 91.44 82 GLN A N 1
ATOM 643 C CA . GLN A 1 82 ? -40.308 -11.723 38.022 1.00 91.44 82 GLN A CA 1
ATOM 644 C C . GLN A 1 82 ? -39.455 -10.478 37.770 1.00 91.44 82 GLN A C 1
ATOM 646 O O . GLN A 1 82 ? -38.889 -10.357 36.689 1.00 91.44 82 GLN A O 1
ATOM 651 N N . ILE A 1 83 ? -39.308 -9.579 38.751 1.00 91.12 83 ILE A N 1
ATOM 652 C CA . ILE A 1 83 ? -38.413 -8.414 38.631 1.00 91.12 83 ILE A CA 1
ATOM 653 C C . ILE A 1 83 ? -36.954 -8.863 38.490 1.00 91.12 83 ILE A C 1
ATOM 655 O O . ILE A 1 83 ? -36.214 -8.298 37.692 1.00 91.12 83 ILE A O 1
ATOM 659 N N . SER A 1 84 ? -36.547 -9.892 39.235 1.00 88.31 84 SER A N 1
ATOM 660 C CA . SER A 1 84 ? -35.191 -10.450 39.148 1.00 88.31 84 SER A CA 1
ATOM 661 C C . SER A 1 84 ? -34.938 -11.110 37.791 1.00 88.31 84 SER A C 1
ATOM 663 O O . SER A 1 84 ? -33.903 -10.872 37.176 1.00 88.31 84 SER A O 1
ATOM 665 N N . ASN A 1 85 ? -35.909 -11.881 37.292 1.00 88.44 85 ASN A N 1
ATOM 666 C CA . ASN A 1 85 ? -35.839 -12.474 35.957 1.00 88.44 85 ASN A CA 1
ATOM 667 C C . ASN A 1 85 ? -35.783 -11.394 34.867 1.00 88.44 85 ASN A C 1
ATOM 669 O O . ASN A 1 85 ? -34.985 -11.514 33.942 1.00 88.44 85 ASN A O 1
ATOM 673 N N . LEU A 1 86 ? -36.589 -10.334 34.996 1.00 90.31 86 LEU A N 1
ATOM 674 C CA . LEU A 1 86 ? -36.623 -9.213 34.059 1.00 90.31 86 LEU A CA 1
ATOM 675 C C . LEU A 1 86 ? -35.269 -8.491 33.999 1.00 90.31 86 LEU A C 1
ATOM 677 O O . LEU A 1 86 ? -34.757 -8.249 32.911 1.00 90.31 86 LEU A O 1
ATOM 681 N N . ASP A 1 87 ? -34.664 -8.180 35.148 1.00 88.19 87 ASP A N 1
ATOM 682 C CA . ASP A 1 87 ? -33.352 -7.518 35.212 1.00 88.19 87 ASP A CA 1
ATOM 683 C C . ASP A 1 87 ? -32.234 -8.396 34.615 1.00 88.19 87 ASP A C 1
ATOM 685 O O . ASP A 1 87 ? -31.451 -7.941 33.775 1.00 88.19 87 ASP A O 1
ATOM 689 N N . GLY A 1 88 ? -32.223 -9.690 34.955 1.00 83.81 88 GLY A N 1
ATOM 690 C CA . GLY A 1 88 ? -31.283 -10.660 34.389 1.00 83.81 88 GLY A CA 1
ATOM 691 C C . GLY A 1 88 ? -31.412 -10.793 32.866 1.00 83.81 88 GLY A C 1
ATOM 692 O O . GLY A 1 88 ? -30.420 -10.678 32.147 1.00 83.81 88 GLY A O 1
ATOM 693 N N . GLN A 1 89 ? -32.636 -10.946 32.347 1.00 86.25 89 GLN A N 1
ATOM 694 C CA . GLN A 1 89 ? -32.904 -11.069 30.904 1.00 86.25 89 GLN A CA 1
ATOM 695 C C . GLN A 1 89 ? -32.552 -9.798 30.118 1.00 86.25 89 GLN A C 1
ATOM 697 O O . GLN A 1 89 ? -32.139 -9.874 28.961 1.00 86.25 89 GLN A O 1
ATOM 702 N N . LEU A 1 90 ? -32.667 -8.623 30.740 1.00 88.25 90 LEU A N 1
ATOM 703 C CA . LEU A 1 90 ? -32.337 -7.343 30.111 1.00 88.25 90 LEU A CA 1
ATOM 704 C C . LEU A 1 90 ? -30.842 -7.001 30.160 1.00 88.25 90 LEU A C 1
ATOM 706 O O . LEU A 1 90 ? -30.438 -6.031 29.522 1.00 88.25 90 LEU A O 1
ATOM 710 N N . THR A 1 91 ? -30.009 -7.786 30.850 1.00 83.62 91 THR A N 1
ATOM 711 C CA . THR A 1 91 ? -28.573 -7.501 31.015 1.00 83.62 91 THR A CA 1
ATOM 712 C C . THR A 1 91 ? -27.836 -7.405 29.674 1.00 83.62 91 THR A C 1
ATOM 714 O O . THR A 1 91 ? -27.200 -6.389 29.393 1.00 83.62 91 THR A O 1
ATOM 717 N N . LEU A 1 92 ? -27.963 -8.409 28.799 1.00 81.94 92 LEU A N 1
ATOM 718 C CA . LEU A 1 92 ? -27.304 -8.391 27.487 1.00 81.94 92 LEU A CA 1
ATOM 719 C C . LEU A 1 92 ? -27.887 -7.312 26.546 1.00 81.94 92 LEU A C 1
ATOM 721 O O . LEU A 1 92 ? -27.106 -6.530 26.005 1.00 81.94 92 LEU A O 1
ATOM 725 N N . PRO A 1 93 ? -29.220 -7.173 26.371 1.00 87.19 93 PRO A N 1
ATOM 726 C CA . PRO A 1 93 ? -29.793 -6.068 25.598 1.00 87.19 93 PRO A CA 1
ATOM 727 C C . PRO A 1 93 ? -29.345 -4.681 26.069 1.00 87.19 93 PRO A C 1
ATOM 729 O O . PRO A 1 93 ? -29.082 -3.815 25.237 1.00 87.19 93 PRO A O 1
ATOM 732 N N . ARG A 1 94 ? -29.205 -4.464 27.385 1.00 87.38 94 ARG A N 1
ATOM 733 C CA . ARG A 1 94 ? -28.665 -3.212 27.936 1.00 87.38 94 ARG A CA 1
ATOM 734 C C . ARG A 1 94 ? -27.233 -2.981 27.475 1.00 87.38 94 ARG A C 1
ATOM 736 O O . ARG A 1 94 ? -26.965 -1.914 26.940 1.00 87.38 94 ARG A O 1
ATOM 743 N N . GLN A 1 95 ? -26.355 -3.983 27.563 1.00 82.19 95 GLN A N 1
ATOM 744 C CA . GLN A 1 95 ? -24.972 -3.874 27.068 1.00 82.19 95 GLN A CA 1
ATOM 745 C C . GLN A 1 95 ? -24.896 -3.541 25.566 1.00 82.19 95 GLN A C 1
ATOM 747 O O . GLN A 1 95 ? -23.984 -2.839 25.134 1.00 82.19 95 GLN A O 1
ATOM 752 N N . LEU A 1 96 ? -25.844 -4.034 24.761 1.00 84.81 96 LEU A N 1
ATOM 753 C CA . LEU A 1 96 ? -25.864 -3.820 23.308 1.00 84.81 96 LEU A CA 1
ATOM 754 C C . LEU A 1 96 ? -26.504 -2.485 22.895 1.00 84.81 96 LEU A C 1
ATOM 756 O O . LEU A 1 96 ? -26.124 -1.922 21.871 1.00 84.81 96 LEU A O 1
ATOM 760 N N . LEU A 1 97 ? -27.479 -1.986 23.664 1.00 89.25 97 LEU A N 1
ATOM 761 C CA . LEU A 1 97 ? -28.274 -0.799 23.325 1.00 89.25 97 LEU A CA 1
ATOM 762 C C . LEU A 1 97 ? -27.925 0.446 24.160 1.00 89.25 97 LEU A C 1
ATOM 764 O O . LEU A 1 97 ? -28.397 1.536 23.829 1.00 89.25 97 LEU A O 1
ATOM 768 N N . ALA A 1 98 ? -27.090 0.326 25.202 1.00 82.81 98 ALA A N 1
ATOM 769 C CA . ALA A 1 98 ? -26.716 1.418 26.116 1.00 82.81 98 ALA A CA 1
ATOM 770 C C . ALA A 1 98 ? -26.176 2.667 25.408 1.00 82.81 98 ALA A C 1
ATOM 772 O O . ALA A 1 98 ? -26.423 3.791 25.854 1.00 82.81 98 ALA A O 1
ATOM 773 N N . ARG A 1 99 ? -25.518 2.495 24.255 1.00 84.38 99 ARG A N 1
ATOM 774 C CA . ARG A 1 99 ? -25.020 3.603 23.428 1.00 84.38 99 ARG A CA 1
ATOM 775 C C . ARG A 1 99 ? -26.108 4.579 22.974 1.00 84.38 99 ARG A C 1
ATOM 777 O O . ARG A 1 99 ? -25.810 5.757 22.768 1.00 84.38 99 ARG A O 1
ATOM 784 N N . CYS A 1 100 ? -27.356 4.124 22.845 1.00 90.06 100 CYS A N 1
ATOM 785 C CA . CYS A 1 100 ? -28.499 4.944 22.454 1.00 90.06 100 CYS A CA 1
ATOM 786 C C . CYS A 1 100 ? -29.582 4.929 23.549 1.00 90.06 100 CYS A C 1
ATOM 788 O O . CYS A 1 100 ? -30.451 4.054 23.553 1.00 90.06 100 CYS A O 1
ATOM 790 N N . PRO A 1 101 ? -29.596 5.932 24.456 1.00 90.00 101 PRO A N 1
ATOM 791 C CA . PRO A 1 101 ? -30.539 5.983 25.575 1.00 90.00 101 PRO A CA 1
ATOM 792 C C . PRO A 1 101 ? -32.013 5.949 25.157 1.00 90.00 101 PRO A C 1
ATOM 794 O O . PRO A 1 101 ? -32.838 5.384 25.875 1.00 90.00 101 PRO A O 1
ATOM 797 N N . SER A 1 102 ? -32.354 6.544 24.011 1.00 92.19 102 SER A N 1
ATOM 798 C CA . SER A 1 102 ? -33.724 6.570 23.483 1.00 92.19 102 SER A CA 1
ATOM 799 C C . SER A 1 102 ? -34.167 5.181 23.026 1.00 92.19 102 SER A C 1
ATOM 801 O O . SER A 1 102 ? -35.220 4.720 23.456 1.00 92.19 102 SER A O 1
ATOM 803 N N . CYS A 1 103 ? -33.328 4.480 22.252 1.00 93.75 103 CYS A N 1
ATOM 804 C CA . CYS A 1 103 ? -33.556 3.082 21.879 1.00 93.75 103 CYS A CA 1
ATOM 805 C C . CYS A 1 103 ? -33.682 2.192 23.114 1.00 93.75 103 CYS A C 1
ATOM 807 O O . CYS A 1 103 ? -34.669 1.474 23.252 1.00 93.75 103 CYS A O 1
ATOM 809 N N . LEU A 1 104 ? -32.719 2.283 24.038 1.00 91.88 104 LEU A N 1
ATOM 810 C CA . LEU A 1 104 ? -32.735 1.483 25.255 1.00 91.88 104 LEU A CA 1
ATOM 811 C C . LEU A 1 104 ? -34.007 1.738 26.068 1.00 91.88 104 LEU A C 1
ATOM 813 O O . LEU A 1 104 ? -34.645 0.797 26.519 1.00 91.88 104 LEU A O 1
ATOM 817 N N . THR A 1 105 ? -34.425 2.996 26.218 1.00 92.56 105 THR A N 1
ATOM 818 C CA . THR A 1 105 ? -35.648 3.320 26.964 1.00 92.56 105 THR A CA 1
ATOM 819 C C . THR A 1 105 ? -36.889 2.760 26.282 1.00 92.56 105 THR A C 1
ATOM 821 O O . THR A 1 105 ? -37.720 2.162 26.960 1.00 92.56 105 THR A O 1
ATOM 824 N N . ASN A 1 106 ? -37.011 2.914 24.961 1.00 94.12 106 ASN A N 1
ATOM 825 C CA . ASN A 1 106 ? -38.115 2.323 24.207 1.00 94.12 106 ASN A CA 1
ATOM 826 C C . ASN A 1 106 ? -38.123 0.793 24.375 1.00 94.12 106 ASN A C 1
ATOM 828 O O . ASN A 1 106 ? -39.166 0.201 24.622 1.00 94.12 106 ASN A O 1
ATOM 832 N N . PHE A 1 107 ? -36.956 0.149 24.307 1.00 94.31 107 PHE A N 1
ATOM 833 C CA . PHE A 1 107 ? -36.829 -1.297 24.471 1.00 94.31 107 PHE A CA 1
ATOM 834 C C . PHE A 1 107 ? -37.214 -1.760 25.883 1.00 94.31 107 PHE A C 1
ATOM 836 O O . PHE A 1 107 ? -37.972 -2.713 26.037 1.00 94.31 107 PHE A O 1
ATOM 843 N N . LEU A 1 108 ? -36.736 -1.070 26.924 1.00 93.44 108 LEU A N 1
ATOM 844 C CA . LEU A 1 108 ? -37.069 -1.377 28.316 1.00 93.44 108 LEU A CA 1
ATOM 845 C C . LEU A 1 108 ? -38.568 -1.214 28.574 1.00 93.44 108 LEU A C 1
ATOM 847 O O . LEU A 1 108 ? -39.179 -2.091 29.176 1.00 93.44 108 LEU A O 1
ATOM 851 N N . GLN A 1 109 ? -39.178 -0.132 28.083 1.00 93.88 109 GLN A N 1
ATOM 852 C CA . GLN A 1 109 ? -40.610 0.121 28.249 1.00 93.88 109 GLN A CA 1
ATOM 853 C C . GLN A 1 109 ? -41.472 -1.022 27.706 1.00 93.88 109 GLN A C 1
ATOM 855 O O . GLN A 1 109 ? -42.371 -1.468 28.414 1.00 93.88 109 GLN A O 1
ATOM 860 N N . LEU A 1 110 ? -41.147 -1.560 26.524 1.00 94.50 110 LEU A N 1
ATOM 861 C CA . LEU A 1 110 ? -41.864 -2.693 25.931 1.00 94.50 110 LEU A CA 1
ATOM 862 C C . LEU A 1 110 ? -41.998 -3.869 26.916 1.00 94.50 110 LEU A C 1
ATOM 864 O O . LEU A 1 110 ? -43.093 -4.414 27.081 1.00 94.50 110 LEU A O 1
ATOM 868 N N . TRP A 1 111 ? -40.899 -4.232 27.585 1.00 93.88 111 TRP A N 1
ATOM 869 C CA . TRP A 1 111 ? -40.827 -5.364 28.518 1.00 93.88 111 TRP A CA 1
ATOM 870 C C . TRP A 1 111 ? -41.307 -5.032 29.930 1.00 93.88 111 TRP A C 1
ATOM 872 O O . TRP A 1 111 ? -41.898 -5.881 30.603 1.00 93.88 111 TRP A O 1
ATOM 882 N N . CYS A 1 112 ? -41.104 -3.793 30.369 1.00 94.31 112 CYS A N 1
ATOM 883 C CA . CYS A 1 112 ? -41.670 -3.265 31.602 1.00 94.31 112 CYS A CA 1
ATOM 884 C C . CYS A 1 112 ? -43.202 -3.316 31.575 1.00 94.31 112 CYS A C 1
ATOM 886 O O . CYS A 1 112 ? -43.817 -3.767 32.542 1.00 94.31 112 CYS A O 1
ATOM 888 N N . ASP A 1 113 ? -43.822 -2.882 30.473 1.00 93.31 113 ASP A N 1
ATOM 889 C CA . ASP A 1 113 ? -45.277 -2.887 30.337 1.00 93.31 113 ASP A CA 1
ATOM 890 C C . ASP A 1 113 ? -45.831 -4.307 30.227 1.00 93.31 113 ASP A C 1
ATOM 892 O O . ASP A 1 113 ? -46.797 -4.643 30.913 1.00 93.31 113 ASP A O 1
ATOM 896 N N . PHE A 1 114 ? -45.161 -5.168 29.459 1.00 93.44 114 PHE A N 1
ATOM 897 C CA . PHE A 1 114 ? -45.502 -6.585 29.355 1.00 93.44 114 PHE A CA 1
ATOM 898 C C . PHE A 1 114 ? -45.495 -7.296 30.717 1.00 93.44 114 PHE A C 1
ATOM 900 O O . PHE A 1 114 ? -46.413 -8.053 31.032 1.00 93.44 114 PHE A O 1
ATOM 907 N N . THR A 1 115 ? -44.476 -7.040 31.542 1.00 92.88 115 THR A N 1
ATOM 908 C CA . THR A 1 115 ? -44.226 -7.807 32.773 1.00 92.88 115 THR A CA 1
ATOM 909 C C . THR A 1 115 ? -44.914 -7.211 34.001 1.00 92.88 115 THR A C 1
ATOM 911 O O . THR A 1 115 ? -45.473 -7.949 34.809 1.00 92.88 115 THR A O 1
ATOM 914 N N . CYS A 1 116 ? -44.874 -5.886 34.166 1.00 94.00 116 CYS A N 1
ATOM 915 C CA . CYS A 1 116 ? -45.191 -5.222 35.435 1.00 94.00 116 CYS A CA 1
ATOM 916 C C . CYS A 1 116 ? -46.353 -4.222 35.371 1.00 94.00 116 CYS A C 1
ATOM 918 O O . CYS A 1 116 ? -46.785 -3.763 36.433 1.00 94.00 116 CYS A O 1
ATOM 920 N N . SER A 1 117 ? -46.870 -3.871 34.187 1.00 92.88 117 SER A N 1
ATOM 921 C CA . SER A 1 117 ? -47.929 -2.858 34.072 1.00 92.88 117 SER A CA 1
ATOM 922 C C . SER A 1 117 ? -49.158 -3.213 34.918 1.00 92.88 117 SER A C 1
ATOM 924 O O . SER A 1 117 ? -49.631 -4.345 34.840 1.00 92.88 117 SER A O 1
ATOM 926 N N . PRO A 1 118 ? -49.736 -2.267 35.682 1.00 90.56 118 PRO A N 1
ATOM 927 C CA . PRO A 1 118 ? -50.964 -2.510 36.443 1.00 90.56 118 PRO A CA 1
ATOM 928 C C . PRO A 1 118 ? -52.190 -2.809 35.568 1.00 90.56 118 PRO A C 1
ATOM 930 O O . PRO A 1 118 ? -53.199 -3.280 36.088 1.00 90.56 118 PRO A O 1
ATOM 933 N N . TYR A 1 119 ? -52.114 -2.521 34.265 1.00 90.62 119 TYR A N 1
ATOM 934 C CA . TYR A 1 119 ? -53.191 -2.701 33.287 1.00 90.62 119 TYR A CA 1
ATOM 935 C C . TYR A 1 119 ? -52.862 -3.800 32.266 1.00 90.62 119 TYR A C 1
ATOM 937 O O . TYR A 1 119 ? -53.314 -3.743 31.127 1.00 90.62 119 TYR A O 1
ATOM 945 N N . GLN A 1 120 ? -52.048 -4.788 32.653 1.00 91.50 120 GLN A N 1
ATOM 946 C CA . GLN A 1 120 ? -51.567 -5.859 31.772 1.00 91.50 120 GLN A CA 1
ATOM 947 C C . GLN A 1 120 ? -52.700 -6.574 31.006 1.00 91.50 120 GLN A C 1
ATOM 949 O O . GLN A 1 120 ? -52.505 -6.956 29.854 1.00 91.50 120 GLN A O 1
ATOM 954 N N . SER A 1 121 ? -53.897 -6.715 31.593 1.00 90.25 121 SER A N 1
ATOM 955 C CA . SER A 1 121 ? -55.055 -7.344 30.931 1.00 90.25 121 SER A CA 1
ATOM 956 C C . SER A 1 121 ? -55.604 -6.603 29.719 1.00 90.25 121 SER A C 1
ATOM 958 O O . SER A 1 121 ? -56.355 -7.193 28.947 1.00 90.25 121 SER A O 1
ATOM 960 N N . ASP A 1 122 ? -55.265 -5.327 29.550 1.00 89.69 122 ASP A N 1
ATOM 961 C CA . ASP A 1 122 ? -55.776 -4.524 28.439 1.00 89.69 122 ASP A CA 1
ATOM 962 C C . ASP A 1 122 ? -55.088 -4.890 27.114 1.00 89.69 122 ASP A C 1
ATOM 964 O O . ASP A 1 122 ? -55.651 -4.652 26.046 1.00 89.69 122 ASP A O 1
ATOM 968 N N . PHE A 1 123 ? -53.887 -5.474 27.173 1.00 91.31 123 PHE A N 1
ATOM 969 C CA . PHE A 1 123 ? -53.034 -5.701 26.004 1.00 91.31 123 PHE A CA 1
ATOM 970 C C . PHE A 1 123 ? -52.266 -7.030 25.998 1.00 91.31 123 PHE A C 1
ATOM 972 O O . PHE A 1 123 ? -51.615 -7.329 25.000 1.00 91.31 123 PHE A O 1
ATOM 979 N N . VAL A 1 124 ? -52.317 -7.837 27.060 1.00 91.25 124 VAL A N 1
ATOM 980 C CA . VAL A 1 124 ? -51.769 -9.204 27.065 1.00 91.25 124 VAL A CA 1
ATOM 981 C C . VAL A 1 124 ? -52.918 -10.204 27.109 1.00 91.25 124 VAL A C 1
ATOM 983 O O . VAL A 1 124 ? -53.788 -10.119 27.972 1.00 91.25 124 VAL A O 1
ATOM 986 N N . ASN A 1 125 ? -52.907 -11.176 26.203 1.00 91.00 125 ASN A N 1
ATOM 987 C CA . ASN A 1 125 ? -53.879 -12.264 26.148 1.00 91.00 125 ASN A CA 1
ATOM 988 C C . ASN A 1 125 ? -53.150 -13.608 26.232 1.00 91.00 125 ASN A C 1
ATOM 990 O O . ASN A 1 125 ? -52.181 -13.828 25.516 1.00 91.00 125 ASN A O 1
ATOM 994 N N . VAL A 1 126 ? -53.591 -14.521 27.095 1.00 89.56 126 VAL A N 1
ATOM 995 C CA . VAL A 1 126 ? -52.968 -15.850 27.210 1.00 89.56 126 VAL A CA 1
ATOM 996 C C . VAL A 1 126 ? -53.600 -16.791 26.192 1.00 89.56 126 VAL A C 1
ATOM 998 O O . VAL A 1 126 ? -54.812 -16.995 26.215 1.00 89.56 126 VAL A O 1
ATOM 1001 N N . LEU A 1 127 ? -52.776 -17.374 25.320 1.00 88.31 127 LEU A N 1
ATOM 1002 C CA . LEU A 1 127 ? -53.218 -18.319 24.293 1.00 88.31 127 LEU A CA 1
ATOM 1003 C C . LEU A 1 127 ? -53.178 -19.758 24.795 1.00 88.31 127 LEU A C 1
ATOM 1005 O O . LEU A 1 127 ? -54.148 -20.501 24.642 1.00 88.31 127 LEU A O 1
ATOM 1009 N N . SER A 1 128 ? -52.061 -20.148 25.408 1.00 86.56 128 SER A N 1
ATOM 1010 C CA . SER A 1 128 ? -51.863 -21.509 25.886 1.00 86.56 128 SER A CA 1
ATOM 1011 C C . SER A 1 128 ? -51.192 -21.539 27.255 1.00 86.56 128 SER A C 1
ATOM 1013 O O . SER A 1 128 ? -50.368 -20.693 27.622 1.00 86.56 128 SER A O 1
ATOM 1015 N N . VAL A 1 129 ? -51.610 -22.529 28.037 1.00 85.19 129 VAL A N 1
ATOM 1016 C CA . VAL A 1 129 ? -51.097 -22.822 29.372 1.00 85.19 129 VAL A CA 1
ATOM 1017 C C . VAL A 1 129 ? -50.768 -24.301 29.452 1.00 85.19 129 VAL A C 1
ATOM 1019 O O . VAL A 1 129 ? -51.518 -25.141 28.948 1.00 85.19 129 VAL A O 1
ATOM 1022 N N . ALA A 1 130 ? -49.680 -24.622 30.136 1.00 82.44 130 ALA A N 1
ATOM 1023 C CA . ALA A 1 130 ? -49.301 -25.988 30.438 1.00 82.44 130 ALA A CA 1
ATOM 1024 C C . ALA A 1 130 ? -49.438 -26.273 31.935 1.00 82.44 130 ALA A C 1
ATOM 1026 O O . ALA A 1 130 ? -49.369 -25.390 32.795 1.00 82.44 130 ALA A O 1
ATOM 1027 N N . ASN A 1 131 ? -49.656 -27.552 32.232 1.00 73.56 131 ASN A N 1
ATOM 1028 C CA . ASN A 1 131 ? -49.776 -28.077 33.583 1.00 73.56 131 ASN A CA 1
ATOM 1029 C C . ASN A 1 131 ? -48.769 -29.216 33.753 1.00 73.56 131 ASN A C 1
ATOM 1031 O O . ASN A 1 131 ? -49.086 -30.361 33.426 1.00 73.56 131 ASN A O 1
ATOM 1035 N N . ASP A 1 132 ? -47.597 -28.942 34.325 1.00 64.06 132 ASP A N 1
ATOM 1036 C CA . ASP A 1 132 ? -46.711 -30.025 34.755 1.00 64.06 132 ASP A CA 1
ATOM 1037 C C . ASP A 1 132 ? -47.161 -30.563 36.109 1.00 64.06 132 ASP A C 1
ATOM 1039 O O . ASP A 1 132 ? -46.896 -29.993 37.168 1.00 64.06 132 ASP A O 1
ATOM 1043 N N . GLN A 1 133 ? -47.840 -31.711 36.082 1.00 56.53 133 GLN A N 1
ATOM 1044 C CA . GLN A 1 133 ? -48.248 -32.425 37.294 1.00 56.53 133 GLN A CA 1
ATOM 1045 C C . GLN A 1 133 ? -47.059 -33.001 38.090 1.00 56.53 133 GLN A C 1
ATOM 1047 O O . GLN A 1 133 ? -47.242 -33.357 39.253 1.00 56.53 133 GLN A O 1
ATOM 1052 N N . PHE A 1 134 ? -45.861 -33.095 37.495 1.00 54.38 134 PHE A N 1
ATOM 1053 C CA . PHE A 1 134 ? -44.727 -33.842 38.060 1.00 54.38 134 PHE A CA 1
ATOM 1054 C C . PHE A 1 134 ? -43.606 -32.993 38.684 1.00 54.38 134 PHE A C 1
ATOM 1056 O O . PHE A 1 134 ? -42.838 -33.532 39.478 1.00 54.38 134 PHE A O 1
ATOM 1063 N N . SER A 1 135 ? -43.535 -31.684 38.415 1.00 51.81 135 SER A N 1
ATOM 1064 C CA . SER A 1 135 ? -42.373 -30.857 38.809 1.00 51.81 135 SER A CA 1
ATOM 1065 C C . SER A 1 135 ? -42.697 -29.735 39.803 1.00 51.81 135 SER A C 1
ATOM 1067 O O . SER A 1 135 ? -41.788 -29.150 40.389 1.00 51.81 135 SER A O 1
ATOM 1069 N N . ILE A 1 136 ? -43.978 -29.426 40.036 1.00 48.56 136 ILE A N 1
ATOM 1070 C CA . ILE A 1 136 ? -44.397 -28.243 40.802 1.00 48.56 136 ILE A CA 1
ATOM 1071 C C . ILE A 1 136 ? -45.276 -28.659 41.989 1.00 48.56 136 ILE A C 1
ATOM 1073 O O . ILE A 1 136 ? -46.354 -29.227 41.815 1.00 48.56 136 ILE A O 1
ATOM 1077 N N . ARG A 1 137 ? -44.852 -28.330 43.220 1.00 52.41 137 ARG A N 1
ATOM 1078 C CA . ARG A 1 137 ? -45.560 -28.705 44.467 1.00 52.41 137 ARG A CA 1
ATOM 1079 C C . ARG A 1 137 ? -47.015 -28.209 44.544 1.00 52.41 137 ARG A C 1
ATOM 1081 O O . ARG A 1 137 ? -47.805 -28.818 45.259 1.00 52.41 137 ARG A O 1
ATOM 1088 N N . ASN A 1 138 ? -47.368 -27.135 43.831 1.00 55.50 138 ASN A N 1
ATOM 1089 C CA . ASN A 1 138 ? -48.639 -26.417 43.998 1.00 55.50 138 ASN A CA 1
ATOM 1090 C C . ASN A 1 138 ? -49.691 -26.615 42.890 1.00 55.50 138 ASN A C 1
ATOM 1092 O O . ASN A 1 138 ? -50.711 -25.934 42.933 1.00 55.50 138 ASN A O 1
ATOM 1096 N N . LYS A 1 139 ? -49.516 -27.540 41.928 1.00 54.25 139 LYS A N 1
ATOM 1097 C CA . LYS A 1 139 ? -50.474 -27.725 40.805 1.00 54.25 139 LYS A CA 1
ATOM 1098 C C . LYS A 1 139 ? -50.832 -26.408 40.083 1.00 54.25 139 LYS A C 1
ATOM 1100 O O . LYS A 1 139 ? -51.963 -26.229 39.632 1.00 54.25 139 LYS A O 1
ATOM 1105 N N . SER A 1 140 ? -49.896 -25.467 40.017 1.00 66.62 140 SER A N 1
ATOM 1106 C CA . SER A 1 140 ? -50.093 -24.178 39.360 1.00 66.62 140 SER A CA 1
ATOM 1107 C C . SER A 1 140 ? -49.932 -24.316 37.849 1.00 66.62 140 SER A C 1
ATOM 1109 O O . SER A 1 140 ? -48.987 -24.953 37.386 1.00 66.62 140 SER A O 1
ATOM 1111 N N . GLN A 1 141 ? -50.849 -23.709 37.096 1.00 80.69 141 GLN A N 1
ATOM 1112 C CA . GLN A 1 141 ? -50.722 -23.582 35.645 1.00 80.69 141 GLN A CA 1
ATOM 1113 C C . GLN A 1 141 ? -49.673 -22.515 35.332 1.00 80.69 141 GLN A C 1
ATOM 1115 O O . GLN A 1 141 ? -49.678 -21.447 35.957 1.00 80.69 141 GLN A O 1
ATOM 1120 N N . TYR A 1 142 ? -48.804 -22.786 34.365 1.00 83.38 142 TYR A N 1
ATOM 1121 C CA . TYR A 1 142 ? -47.865 -21.799 33.845 1.00 83.38 142 TYR A CA 1
ATOM 1122 C C . TYR A 1 142 ? -48.148 -21.524 32.370 1.00 83.38 142 TYR A C 1
ATOM 1124 O O . TYR A 1 142 ? -48.748 -22.335 31.663 1.00 83.38 142 TYR A O 1
ATOM 1132 N N . ILE A 1 143 ? -47.766 -20.336 31.927 1.00 86.75 143 ILE A N 1
ATOM 1133 C CA . ILE A 1 143 ? -48.066 -19.835 30.589 1.00 86.75 143 ILE A CA 1
ATOM 1134 C C . ILE A 1 143 ? -47.015 -20.338 29.605 1.00 86.75 143 ILE A C 1
ATOM 1136 O O . ILE A 1 143 ? -45.824 -20.252 29.887 1.00 86.75 143 ILE A O 1
ATOM 1140 N N . THR A 1 144 ? -47.460 -20.839 28.453 1.00 85.12 144 THR A N 1
ATOM 1141 C CA . THR A 1 144 ? -46.585 -21.287 27.359 1.00 85.12 144 THR A CA 1
ATOM 1142 C C . THR A 1 144 ? -46.619 -20.353 26.163 1.00 85.12 144 THR A C 1
ATOM 1144 O O . THR A 1 144 ? -45.608 -20.222 25.472 1.00 85.12 144 THR A O 1
ATOM 1147 N N . GLU A 1 145 ? -47.753 -19.691 25.917 1.00 89.94 145 GLU A N 1
ATOM 1148 C CA . GLU A 1 145 ? -47.882 -18.730 24.825 1.00 89.94 145 GLU A CA 1
ATOM 1149 C C . GLU A 1 145 ? -48.838 -17.590 25.176 1.00 89.94 145 GLU A C 1
ATOM 1151 O O . GLU A 1 145 ? -49.906 -17.797 25.766 1.00 89.94 145 GLU A O 1
ATOM 1156 N N . VAL A 1 146 ? -48.474 -16.381 24.756 1.00 92.12 146 VAL A N 1
ATOM 1157 C CA . VAL A 1 146 ? -49.297 -15.174 24.900 1.00 92.12 146 VAL A CA 1
ATOM 1158 C C . VAL A 1 146 ? -49.331 -14.369 23.612 1.00 92.12 146 VAL A C 1
ATOM 1160 O O . VAL A 1 146 ? -48.384 -14.376 22.833 1.00 92.12 146 VAL A O 1
ATOM 1163 N N . GLU A 1 147 ? -50.399 -13.610 23.425 1.00 92.31 147 GLU A N 1
ATOM 1164 C CA . GLU A 1 147 ? -50.458 -12.480 22.508 1.00 92.31 147 GLU A CA 1
ATOM 1165 C C . GLU A 1 147 ? -50.161 -11.185 23.255 1.00 92.31 147 GLU A C 1
ATOM 1167 O O . GLU A 1 147 ? -50.708 -10.939 24.333 1.00 92.31 147 GLU A O 1
ATOM 1172 N N . TYR A 1 148 ? -49.333 -10.334 22.655 1.00 93.19 148 TYR A N 1
ATOM 1173 C CA . TYR A 1 148 ? -49.033 -9.003 23.164 1.00 93.19 148 TYR A CA 1
ATOM 1174 C C . TYR A 1 148 ? -49.405 -7.946 22.122 1.00 93.19 148 TYR A C 1
ATOM 1176 O O . TYR A 1 148 ? -48.767 -7.830 21.075 1.00 93.19 148 TYR A O 1
ATOM 1184 N N . TYR A 1 149 ? -50.448 -7.174 22.419 1.00 92.12 149 TYR A N 1
ATOM 1185 C CA . TYR A 1 149 ? -50.958 -6.101 21.575 1.00 92.12 149 TYR A CA 1
ATOM 1186 C C . TYR A 1 149 ? -50.174 -4.808 21.814 1.00 92.12 149 TYR A C 1
ATOM 1188 O O . TYR A 1 149 ? -50.220 -4.213 22.892 1.00 92.12 149 TYR A O 1
ATOM 1196 N N . ILE A 1 150 ? -49.474 -4.343 20.784 1.00 90.69 150 ILE A N 1
ATOM 1197 C CA . ILE A 1 150 ? -48.675 -3.117 20.808 1.00 90.69 150 ILE A CA 1
ATOM 1198 C C . ILE A 1 150 ? -49.137 -2.172 19.705 1.00 90.69 150 ILE A C 1
ATOM 1200 O O . ILE A 1 150 ? -49.606 -2.601 18.651 1.00 90.69 150 ILE A O 1
ATOM 1204 N N . ARG A 1 151 ? -48.994 -0.861 19.918 1.00 91.06 151 ARG A N 1
ATOM 1205 C CA . ARG A 1 151 ? -49.341 0.093 18.864 1.00 91.06 151 ARG A CA 1
ATOM 1206 C C . ARG A 1 151 ? -48.341 -0.004 17.714 1.00 91.06 151 ARG A C 1
ATOM 1208 O O . ARG A 1 151 ? -47.132 -0.088 17.943 1.00 91.06 151 ARG A O 1
ATOM 1215 N N . LYS A 1 152 ? -48.835 0.090 16.481 1.00 89.94 152 LYS A N 1
ATOM 1216 C CA . LYS A 1 152 ? -47.991 0.073 15.282 1.00 89.94 152 LYS A CA 1
ATOM 1217 C C . LYS A 1 152 ? -46.960 1.208 15.266 1.00 89.94 152 LYS A C 1
ATOM 1219 O O . LYS A 1 152 ? -45.796 0.962 14.980 1.00 89.94 152 LYS A O 1
ATOM 1224 N N . ASP A 1 153 ? -47.355 2.423 15.647 1.00 90.56 153 ASP A N 1
ATOM 1225 C CA . ASP A 1 153 ? -46.452 3.581 15.723 1.00 90.56 153 ASP A CA 1
ATOM 1226 C C . ASP A 1 153 ? -45.344 3.396 16.772 1.00 90.56 153 ASP A C 1
ATOM 1228 O O . ASP A 1 153 ? -44.210 3.822 16.558 1.00 90.56 153 ASP A O 1
ATOM 1232 N N . TYR A 1 154 ? -45.651 2.724 17.885 1.00 93.06 154 TYR A N 1
ATOM 1233 C CA . TYR A 1 154 ? -44.660 2.365 18.896 1.00 93.06 154 TYR A CA 1
ATOM 1234 C C . TYR A 1 154 ? -43.674 1.313 18.372 1.00 93.06 154 TYR A C 1
ATOM 1236 O O . TYR A 1 154 ? -42.470 1.474 18.544 1.00 93.06 154 TYR A O 1
ATOM 1244 N N . ALA A 1 155 ? -44.162 0.268 17.695 1.00 92.06 155 ALA A N 1
ATOM 1245 C CA . ALA A 1 155 ? -43.320 -0.773 17.104 1.00 92.06 155 ALA A CA 1
ATOM 1246 C C . ALA A 1 155 ? -42.374 -0.201 16.030 1.00 92.06 155 ALA A C 1
ATOM 1248 O O . ALA A 1 155 ? -41.162 -0.418 16.082 1.00 92.06 155 ALA A O 1
ATOM 1249 N N . ASP A 1 156 ? -42.913 0.590 15.099 1.00 92.75 156 ASP A N 1
ATOM 1250 C CA . ASP A 1 156 ? -42.135 1.237 14.040 1.00 92.75 156 ASP A CA 1
ATOM 1251 C C . ASP A 1 156 ? -41.118 2.228 14.627 1.00 92.75 156 ASP A C 1
ATOM 1253 O O . ASP A 1 156 ? -39.954 2.249 14.222 1.00 92.75 156 ASP A O 1
ATOM 1257 N N . GLY A 1 157 ? -41.523 3.020 15.626 1.00 92.06 157 GLY A N 1
ATOM 1258 C CA . GLY A 1 157 ? -40.634 3.953 16.313 1.00 92.06 157 GLY A CA 1
ATOM 1259 C C . GLY A 1 157 ? -39.542 3.269 17.143 1.00 92.06 157 GLY A C 1
ATOM 1260 O O . GLY A 1 157 ? -38.417 3.765 17.178 1.00 92.06 157 GLY A O 1
ATOM 1261 N N . LEU A 1 158 ? -39.830 2.115 17.757 1.00 94.31 158 LEU A N 1
ATOM 1262 C CA . LEU A 1 158 ? -38.847 1.296 18.471 1.00 94.31 158 LEU A CA 1
ATOM 1263 C C . LEU A 1 158 ? -37.767 0.802 17.502 1.00 94.31 158 LEU A C 1
ATOM 1265 O O . LEU A 1 158 ? -36.584 1.049 17.738 1.00 94.31 158 LEU A O 1
ATOM 1269 N N . PHE A 1 159 ? -38.165 0.183 16.387 1.00 93.94 159 PHE A N 1
ATOM 1270 C CA . PHE A 1 159 ? -37.233 -0.266 15.348 1.00 93.94 159 PHE A CA 1
ATOM 1271 C C . PHE A 1 159 ? -36.400 0.888 14.792 1.00 93.94 159 PHE A C 1
ATOM 1273 O O . PHE A 1 159 ? -35.172 0.818 14.773 1.00 93.94 159 PHE A O 1
ATOM 1280 N N . GLU A 1 160 ? -37.052 1.988 14.419 1.00 92.25 160 GLU A N 1
ATOM 1281 C CA . GLU A 1 160 ? -36.381 3.168 13.879 1.00 92.25 160 GLU A CA 1
ATOM 1282 C C . GLU A 1 160 ? -35.406 3.799 14.882 1.00 92.25 160 GLU A C 1
ATOM 1284 O O . GLU A 1 160 ? -34.393 4.363 14.475 1.00 92.25 160 GLU A O 1
ATOM 1289 N N . SER A 1 161 ? -35.681 3.694 16.187 1.00 92.94 161 SER A N 1
ATOM 1290 C CA . SER A 1 161 ? -34.777 4.196 17.221 1.00 92.94 161 SER A CA 1
ATOM 1291 C C . SER A 1 161 ? -33.528 3.332 17.423 1.00 92.94 161 SER A C 1
ATOM 1293 O O . SER A 1 161 ? -32.513 3.863 17.864 1.00 92.94 161 SER A O 1
ATOM 1295 N N . CYS A 1 162 ? -33.593 2.038 17.088 1.00 93.44 162 CYS A N 1
ATOM 1296 C CA . CYS A 1 162 ? -32.556 1.046 17.384 1.00 93.44 162 CYS A CA 1
ATOM 1297 C C . CYS A 1 162 ? -31.763 0.558 16.160 1.00 93.44 162 CYS A C 1
ATOM 1299 O O . CYS A 1 162 ? -30.711 -0.057 16.327 1.00 93.44 162 CYS A O 1
ATOM 1301 N N . LYS A 1 163 ? -32.242 0.809 14.934 1.00 90.06 163 LYS A N 1
ATOM 1302 C CA . LYS A 1 163 ? -31.667 0.233 13.704 1.00 90.06 163 LYS A CA 1
ATOM 1303 C C . LYS A 1 163 ? -30.194 0.577 13.454 1.00 90.06 163 LYS A C 1
ATOM 1305 O O . LYS A 1 163 ? -29.456 -0.275 12.973 1.00 90.06 163 LYS A O 1
ATOM 1310 N N . ASP A 1 164 ? -29.764 1.788 13.803 1.00 87.62 164 ASP A N 1
ATOM 1311 C CA . ASP A 1 164 ? -28.415 2.291 13.503 1.00 87.62 164 ASP A CA 1
ATOM 1312 C C . ASP A 1 164 ? -27.460 2.160 14.704 1.00 87.62 164 ASP A C 1
ATOM 1314 O O . ASP A 1 164 ? -26.282 2.502 14.602 1.00 87.62 164 ASP A O 1
ATOM 1318 N N . VAL A 1 165 ? -27.946 1.649 15.842 1.00 89.50 165 VAL A N 1
ATOM 1319 C CA . VAL A 1 165 ? -27.170 1.537 17.084 1.00 89.50 165 VAL A CA 1
ATOM 1320 C C . VAL A 1 165 ? -26.034 0.544 16.895 1.00 89.50 165 VAL A C 1
ATOM 1322 O O . VAL A 1 165 ? -26.267 -0.604 16.516 1.00 89.50 165 VAL A O 1
ATOM 1325 N N . LYS A 1 166 ? -24.803 0.962 17.189 1.00 84.25 166 LYS A N 1
ATOM 1326 C CA . LYS A 1 166 ? -23.623 0.090 17.173 1.00 84.25 166 LYS A CA 1
ATOM 1327 C C . LYS A 1 166 ? -23.463 -0.601 18.522 1.00 84.25 166 LYS A C 1
ATOM 1329 O O . LYS A 1 166 ? -23.658 0.038 19.547 1.00 84.25 166 LYS A O 1
ATOM 1334 N N . ALA A 1 167 ? -23.091 -1.880 18.535 1.00 73.94 167 ALA A N 1
ATOM 1335 C CA . ALA A 1 167 ? -22.963 -2.644 19.781 1.00 73.94 167 ALA A CA 1
ATOM 1336 C C . ALA A 1 167 ? -21.543 -3.146 20.051 1.00 73.94 167 ALA A C 1
ATOM 1338 O O . ALA A 1 167 ? -20.993 -2.842 21.104 1.00 73.94 167 ALA A O 1
ATOM 1339 N N . ILE A 1 168 ? -20.948 -3.909 19.131 1.00 67.56 168 ILE A N 1
ATOM 1340 C CA . ILE A 1 168 ? -19.643 -4.561 19.327 1.00 67.56 168 ILE A CA 1
ATOM 1341 C C . ILE A 1 168 ? -18.736 -4.182 18.159 1.00 67.56 168 ILE A C 1
ATOM 1343 O O . ILE A 1 168 ? -19.064 -4.457 17.003 1.00 67.56 168 ILE A O 1
ATOM 1347 N N . GLY A 1 169 ? -17.603 -3.539 18.450 1.00 68.00 169 GLY A N 1
ATOM 1348 C CA . GLY A 1 169 ? -16.711 -3.017 17.415 1.00 68.00 169 GLY A CA 1
ATOM 1349 C C . GLY A 1 169 ? -17.445 -2.038 16.486 1.00 68.00 169 GLY A C 1
ATOM 1350 O O . GLY A 1 169 ? -17.817 -0.941 16.900 1.00 68.00 169 GLY A O 1
ATOM 1351 N N . SER A 1 170 ? -17.664 -2.439 15.229 1.00 67.56 170 SER A N 1
ATOM 1352 C CA . SER A 1 170 ? -18.336 -1.647 14.184 1.00 67.56 170 SER A CA 1
ATOM 1353 C C . SER A 1 170 ? -19.742 -2.129 13.794 1.00 67.56 170 SER A C 1
ATOM 1355 O O . SER A 1 170 ? -20.396 -1.476 12.967 1.00 67.56 170 SER A O 1
ATOM 1357 N N . ASP A 1 171 ? -20.207 -3.248 14.356 1.00 76.75 171 ASP A N 1
ATOM 1358 C CA . ASP A 1 171 ? -21.451 -3.910 13.952 1.00 76.75 171 ASP A CA 1
ATOM 1359 C C . ASP A 1 171 ? -22.688 -3.353 14.673 1.00 76.75 171 ASP A C 1
ATOM 1361 O O . ASP A 1 171 ? -22.618 -2.825 15.788 1.00 76.75 171 ASP A O 1
ATOM 1365 N N . ASN A 1 172 ? -23.841 -3.454 14.005 1.00 84.81 172 ASN A N 1
ATOM 1366 C CA . ASN A 1 172 ? -25.121 -2.963 14.522 1.00 84.81 172 ASN A CA 1
ATOM 1367 C C . ASN A 1 172 ? -25.661 -3.892 15.611 1.00 84.81 172 ASN A C 1
ATOM 1369 O O . ASN A 1 172 ? -25.613 -5.104 15.458 1.00 84.81 172 ASN A O 1
ATOM 1373 N N . ALA A 1 173 ? -26.277 -3.356 16.660 1.00 86.12 173 ALA A N 1
ATOM 1374 C CA . ALA A 1 173 ? -26.898 -4.142 17.725 1.00 86.12 173 ALA A CA 1
ATOM 1375 C C . ALA A 1 173 ? -27.939 -5.138 17.186 1.00 86.12 173 ALA A C 1
ATOM 1377 O O . ALA A 1 173 ? -28.005 -6.290 17.617 1.00 86.12 173 ALA A O 1
ATOM 1378 N N . LEU A 1 174 ? -28.714 -4.723 16.176 1.00 86.94 174 LEU A N 1
ATOM 1379 C CA . LEU A 1 174 ? -29.714 -5.580 15.541 1.00 86.94 174 LEU A CA 1
ATOM 1380 C C . LEU A 1 174 ? -29.118 -6.747 14.741 1.00 86.94 174 LEU A C 1
ATOM 1382 O O . LEU A 1 174 ? -29.839 -7.712 14.503 1.00 86.94 174 LEU A O 1
ATOM 1386 N N . SER A 1 175 ? -27.829 -6.725 14.374 1.00 79.19 175 SER A N 1
ATOM 1387 C CA . SER A 1 175 ? -27.198 -7.903 13.757 1.00 79.19 175 SER A CA 1
ATOM 1388 C C . SER A 1 175 ? -27.183 -9.094 14.722 1.00 79.19 175 SER A C 1
ATOM 1390 O O . SER A 1 175 ? -27.350 -10.239 14.303 1.00 79.19 175 SER A O 1
ATOM 1392 N N . LEU A 1 176 ? -27.078 -8.815 16.026 1.00 78.69 176 LEU A N 1
ATOM 1393 C CA . LEU A 1 176 ? -27.150 -9.805 17.093 1.00 78.69 176 LEU A CA 1
ATOM 1394 C C . LEU A 1 176 ? -28.592 -10.042 17.572 1.00 78.69 176 LEU A C 1
ATOM 1396 O O . LEU A 1 176 ? -28.938 -11.165 17.931 1.00 78.69 176 LEU A O 1
ATOM 1400 N N . MET A 1 177 ? -29.439 -9.005 17.550 1.00 82.69 177 MET A N 1
ATOM 1401 C CA . MET A 1 177 ? -30.771 -9.020 18.174 1.00 82.69 177 MET A CA 1
ATOM 1402 C C . MET A 1 177 ? -31.955 -9.278 17.230 1.00 82.69 177 MET A C 1
ATOM 1404 O O . MET A 1 177 ? -33.082 -9.270 17.709 1.00 82.69 177 MET A O 1
ATOM 1408 N N . CYS A 1 178 ? -31.757 -9.473 15.921 1.00 83.19 178 CYS A N 1
ATOM 1409 C CA . CYS A 1 178 ? -32.869 -9.649 14.970 1.00 83.19 178 CYS A CA 1
ATOM 1410 C C . CYS A 1 178 ? -33.057 -11.090 14.464 1.00 83.19 178 CYS A C 1
ATOM 1412 O O . CYS A 1 178 ? -34.097 -11.421 13.899 1.00 83.19 178 CYS A O 1
ATOM 1414 N N . GLY A 1 179 ? -32.052 -11.959 14.624 1.00 71.50 179 GLY A N 1
ATOM 1415 C CA . GLY A 1 179 ? -32.078 -13.352 14.145 1.00 71.50 179 GLY A CA 1
ATOM 1416 C C . GLY A 1 179 ? -32.012 -13.538 12.624 1.00 71.50 179 GLY A C 1
ATOM 1417 O O . GLY A 1 179 ? -31.890 -14.664 12.143 1.00 71.50 179 GLY A O 1
ATOM 1418 N N . VAL A 1 180 ? -32.071 -12.449 11.860 1.00 71.00 180 VAL A N 1
ATOM 1419 C CA . VAL A 1 180 ? -31.919 -12.396 10.401 1.00 71.00 180 VAL A CA 1
ATOM 1420 C C . VAL A 1 180 ? -30.769 -11.457 10.024 1.00 71.00 180 VAL A C 1
ATOM 1422 O O . VAL A 1 180 ? -30.188 -10.808 10.892 1.00 71.00 180 VAL A O 1
ATOM 1425 N N . ARG A 1 181 ? -30.438 -11.370 8.725 1.00 65.56 181 ARG A N 1
ATOM 1426 C CA . ARG A 1 181 ? -29.457 -10.389 8.227 1.00 65.56 181 ARG A CA 1
ATOM 1427 C C . ARG A 1 181 ? -29.890 -8.982 8.610 1.00 65.56 181 ARG A C 1
ATOM 1429 O O . ARG A 1 181 ? -31.077 -8.675 8.526 1.00 65.56 181 ARG A O 1
ATOM 1436 N N . PHE A 1 182 ? -28.927 -8.131 8.952 1.00 73.31 182 PHE A N 1
ATOM 1437 C CA . PHE A 1 182 ? -29.204 -6.745 9.310 1.00 73.31 182 PHE A CA 1
ATOM 1438 C C . PHE A 1 182 ? -30.010 -6.011 8.223 1.00 73.31 182 PHE A C 1
ATOM 1440 O O . PHE A 1 182 ? -30.937 -5.282 8.547 1.00 73.31 182 PHE A O 1
ATOM 1447 N N . GLU A 1 183 ? -29.720 -6.244 6.942 1.00 73.75 183 GLU A N 1
ATOM 1448 C CA . GLU A 1 183 ? -30.399 -5.554 5.836 1.00 73.75 183 GLU A CA 1
ATOM 1449 C C . GLU A 1 183 ? -31.813 -6.065 5.566 1.00 73.75 183 GLU A C 1
ATOM 1451 O O . GLU A 1 183 ? -32.646 -5.321 5.051 1.00 73.75 183 GLU A O 1
ATOM 1456 N N . ASP A 1 184 ? -32.084 -7.328 5.898 1.00 77.44 184 ASP A N 1
ATOM 1457 C CA . ASP A 1 184 ? -33.431 -7.891 5.796 1.00 77.44 184 ASP A CA 1
ATOM 1458 C C . ASP A 1 184 ? -34.265 -7.563 7.036 1.00 77.44 184 ASP A C 1
ATOM 1460 O O . ASP A 1 184 ? -35.494 -7.608 6.963 1.00 77.44 184 ASP A O 1
ATOM 1464 N N . CYS A 1 185 ? -33.595 -7.253 8.153 1.00 85.50 185 CYS A N 1
ATOM 1465 C CA . CYS A 1 185 ? -34.205 -7.022 9.447 1.00 85.50 185 CYS A CA 1
ATOM 1466 C C . CYS A 1 185 ? -35.248 -5.911 9.360 1.00 85.50 185 CYS A C 1
ATOM 1468 O O . CYS A 1 185 ? -34.963 -4.764 9.021 1.00 85.50 185 CYS A O 1
ATOM 1470 N N . ASN A 1 186 ? -36.475 -6.265 9.717 1.00 89.94 186 ASN A N 1
ATOM 1471 C CA . ASN A 1 186 ? -37.583 -5.340 9.866 1.00 89.94 186 ASN A CA 1
ATOM 1472 C C . ASN A 1 186 ? -38.270 -5.561 11.217 1.00 89.94 186 ASN A C 1
ATOM 1474 O O . ASN A 1 186 ? -38.030 -6.563 11.896 1.00 89.94 186 ASN A O 1
ATOM 1478 N N . ILE A 1 187 ? -39.167 -4.649 11.594 1.00 89.94 187 ILE A N 1
ATOM 1479 C CA . ILE A 1 187 ? -39.874 -4.729 12.877 1.00 89.94 187 ILE A CA 1
ATOM 1480 C C . ILE A 1 187 ? -40.601 -6.068 13.073 1.00 89.94 187 ILE A C 1
ATOM 1482 O O . ILE A 1 187 ? -40.526 -6.649 14.149 1.00 89.94 187 ILE A O 1
ATOM 1486 N N . SER A 1 188 ? -41.246 -6.617 12.039 1.00 88.50 188 SER A N 1
ATOM 1487 C CA . SER A 1 188 ? -41.989 -7.880 12.163 1.00 88.50 188 SER A CA 1
ATOM 1488 C C . SER A 1 188 ? -41.080 -9.077 12.454 1.00 88.50 188 SER A C 1
ATOM 1490 O O . SER A 1 188 ? -41.415 -9.932 13.271 1.00 88.50 188 SER A O 1
ATOM 1492 N N . GLN A 1 189 ? -39.905 -9.124 11.827 1.00 87.25 189 GLN A N 1
ATOM 1493 C CA . GLN A 1 189 ? -38.912 -10.168 12.054 1.00 87.25 189 GLN A CA 1
ATOM 1494 C C . GLN A 1 189 ? -38.246 -10.004 13.411 1.00 87.25 189 GLN A C 1
ATOM 1496 O O . GLN A 1 189 ? -38.062 -10.997 14.109 1.00 87.25 189 GLN A O 1
ATOM 1501 N N . TRP A 1 190 ? -37.947 -8.766 13.809 1.00 90.88 190 TRP A N 1
ATOM 1502 C CA . TRP A 1 190 ? -37.359 -8.492 15.110 1.00 90.88 190 TRP A CA 1
ATOM 1503 C C . TRP A 1 190 ? -38.307 -8.870 16.254 1.00 90.88 190 TRP A C 1
ATOM 1505 O O . TRP A 1 190 ? -37.912 -9.590 17.168 1.00 90.88 190 TRP A O 1
ATOM 1515 N N . LEU A 1 191 ? -39.582 -8.474 16.168 1.00 91.44 191 LEU A N 1
ATOM 1516 C CA . LEU A 1 191 ? -40.616 -8.878 17.126 1.00 91.44 191 LEU A CA 1
ATOM 1517 C C . LEU A 1 191 ? -40.798 -10.396 17.142 1.00 91.44 191 LEU A C 1
ATOM 1519 O O . LEU A 1 191 ? -40.854 -10.993 18.212 1.00 91.44 191 LEU A O 1
ATOM 1523 N N . ARG A 1 192 ? -40.826 -11.046 15.972 1.00 87.38 192 ARG A N 1
ATOM 1524 C CA . ARG A 1 192 ? -40.905 -12.510 15.892 1.00 87.38 192 ARG A CA 1
ATOM 1525 C C . ARG A 1 192 ? -39.707 -13.179 16.558 1.00 87.38 192 ARG A C 1
ATOM 1527 O O . ARG A 1 192 ? -39.887 -14.174 17.249 1.00 87.38 192 ARG A O 1
ATOM 1534 N N . PHE A 1 193 ? -38.504 -12.650 16.366 1.00 85.50 193 PHE A N 1
ATOM 1535 C CA . PHE A 1 193 ? -37.293 -13.165 16.996 1.00 85.50 193 PHE A CA 1
ATOM 1536 C C . PHE A 1 193 ? -37.346 -13.031 18.519 1.00 85.50 193 PHE A C 1
ATOM 1538 O O . PHE A 1 193 ? -37.123 -14.013 19.217 1.00 85.50 193 PHE A O 1
ATOM 1545 N N . MET A 1 194 ? -37.720 -11.855 19.026 1.00 88.38 194 MET A N 1
ATOM 1546 C CA . MET A 1 194 ? -37.885 -11.614 20.464 1.00 88.38 194 MET A CA 1
ATOM 1547 C C . MET A 1 194 ? -39.043 -12.403 21.083 1.00 88.38 194 MET A C 1
ATOM 1549 O O . MET A 1 194 ? -39.046 -12.660 22.282 1.00 88.38 194 MET A O 1
ATOM 1553 N N . GLY A 1 195 ? -40.043 -12.748 20.274 1.00 88.69 195 GLY A N 1
ATOM 1554 C CA . GLY A 1 195 ? -41.236 -13.457 20.704 1.00 88.69 195 GLY A CA 1
ATOM 1555 C C . GLY A 1 195 ? -41.164 -14.971 20.555 1.00 88.69 195 GLY A C 1
ATOM 1556 O O . GLY A 1 195 ? -42.004 -15.675 21.096 1.00 88.69 195 GLY A O 1
ATOM 1557 N N . THR A 1 196 ? -40.189 -15.519 19.837 1.00 84.88 196 THR A N 1
ATOM 1558 C CA . THR A 1 196 ? -40.071 -16.976 19.700 1.00 84.88 196 THR A CA 1
ATOM 1559 C C . THR A 1 196 ? -39.346 -17.532 20.919 1.00 84.88 196 THR A C 1
ATOM 1561 O O . THR A 1 196 ? -38.235 -17.095 21.209 1.00 84.88 196 THR A O 1
ATOM 1564 N N . TYR A 1 197 ? -39.948 -18.508 21.609 1.00 82.50 197 TYR A N 1
ATOM 1565 C CA . TYR A 1 197 ? -39.298 -19.210 22.718 1.00 82.50 197 TYR A CA 1
ATOM 1566 C C . TYR A 1 197 ? -37.899 -19.692 22.314 1.00 82.50 197 TYR A C 1
ATOM 1568 O O . TYR A 1 197 ? -37.732 -20.397 21.315 1.00 82.50 197 TYR A O 1
ATOM 1576 N N . ASN A 1 198 ? -36.895 -19.277 23.085 1.00 76.00 198 ASN A N 1
ATOM 1577 C CA . ASN A 1 198 ? -35.504 -19.609 22.836 1.00 76.00 198 ASN A CA 1
ATOM 1578 C C . ASN A 1 198 ? -34.698 -19.519 24.135 1.00 76.00 198 ASN A C 1
ATOM 1580 O O . ASN A 1 198 ? -34.448 -18.427 24.655 1.00 76.00 198 ASN A O 1
ATOM 1584 N N . GLU A 1 199 ? -34.260 -20.674 24.632 1.00 71.88 199 GLU A N 1
ATOM 1585 C CA . GLU A 1 199 ? -33.463 -20.772 25.856 1.00 71.88 199 GLU A CA 1
ATOM 1586 C C . GLU A 1 199 ? -32.088 -20.113 25.717 1.00 71.88 199 GLU A C 1
ATOM 1588 O O . GLU A 1 199 ? -31.600 -19.516 26.671 1.00 71.88 199 GLU A O 1
ATOM 1593 N N . ASP A 1 200 ? -31.488 -20.142 24.525 1.00 64.12 200 ASP A N 1
ATOM 1594 C CA . ASP A 1 200 ? -30.138 -19.614 24.303 1.00 64.12 200 ASP A CA 1
ATOM 1595 C C . ASP A 1 200 ? -30.090 -18.078 24.385 1.00 64.12 200 ASP A C 1
ATOM 1597 O O . ASP A 1 200 ? -29.046 -17.497 24.676 1.00 64.12 200 ASP A O 1
ATOM 1601 N N . ILE A 1 201 ? -31.221 -17.414 24.118 1.00 69.12 201 ILE A N 1
ATOM 1602 C CA . ILE A 1 201 ? -31.339 -15.945 24.055 1.00 69.12 201 ILE A CA 1
ATOM 1603 C C . ILE A 1 201 ? -32.080 -15.389 25.280 1.00 69.12 201 ILE A C 1
ATOM 1605 O O . ILE A 1 201 ? -32.096 -14.181 25.500 1.00 69.12 201 ILE A O 1
ATOM 1609 N N . GLY A 1 202 ? -32.669 -16.251 26.114 1.00 74.75 202 GLY A N 1
ATOM 1610 C CA . GLY A 1 202 ? -33.384 -15.814 27.313 1.00 74.75 202 GLY A CA 1
ATOM 1611 C C . GLY A 1 202 ? -34.878 -15.564 27.124 1.00 74.75 202 GLY A C 1
ATOM 1612 O O . GLY A 1 202 ? -35.470 -14.924 27.988 1.00 74.75 202 GLY A O 1
ATOM 1613 N N . VAL A 1 203 ? -35.501 -16.047 26.041 1.00 83.19 203 VAL A N 1
ATOM 1614 C CA . VAL A 1 203 ? -36.949 -15.888 25.812 1.00 83.19 203 VAL A CA 1
ATOM 1615 C C . VAL A 1 203 ? -37.692 -17.045 26.495 1.00 83.19 203 VAL A C 1
ATOM 1617 O O . VAL A 1 203 ? -37.597 -18.180 26.022 1.00 83.19 203 VAL A O 1
ATOM 1620 N N . PRO A 1 204 ? -38.430 -16.804 27.597 1.00 83.69 204 PRO A N 1
ATOM 1621 C CA . PRO A 1 204 ? -38.924 -17.873 28.466 1.00 83.69 204 PRO A CA 1
ATOM 1622 C C . PRO A 1 204 ? -40.098 -18.664 27.874 1.00 83.69 204 PRO A C 1
ATOM 1624 O O . PRO A 1 204 ? -40.214 -19.857 28.134 1.00 83.69 204 PRO A O 1
ATOM 1627 N N . PHE A 1 205 ? -40.952 -18.035 27.069 1.00 84.75 205 PHE A N 1
ATOM 1628 C CA . PHE A 1 205 ? -42.122 -18.642 26.424 1.00 84.75 205 PHE A CA 1
ATOM 1629 C C . PHE A 1 205 ? -42.504 -17.835 25.175 1.00 84.75 205 PHE A C 1
ATOM 1631 O O . PHE A 1 205 ? -41.975 -16.742 24.972 1.00 84.75 205 PHE A O 1
ATOM 1638 N N . THR A 1 206 ? -43.385 -18.358 24.318 1.00 88.56 206 THR A N 1
ATOM 1639 C CA . THR A 1 206 ? -43.689 -17.705 23.034 1.00 88.56 206 THR A CA 1
ATOM 1640 C C . THR A 1 206 ? -44.598 -16.487 23.232 1.00 88.56 206 THR A C 1
ATOM 1642 O O . THR A 1 206 ? -45.637 -16.558 23.885 1.00 88.56 206 THR A O 1
ATOM 1645 N N . ILE A 1 207 ? -44.225 -15.360 22.637 1.00 91.12 207 ILE A N 1
ATOM 1646 C CA . ILE A 1 207 ? -44.936 -14.084 22.665 1.00 91.12 207 ILE A CA 1
ATOM 1647 C C . ILE A 1 207 ? -45.255 -13.695 21.222 1.00 91.12 207 ILE A C 1
ATOM 1649 O O . ILE A 1 207 ? -44.383 -13.317 20.441 1.00 91.12 207 ILE A O 1
ATOM 1653 N N . SER A 1 208 ? -46.527 -13.783 20.857 1.00 91.50 208 SER A N 1
ATOM 1654 C CA . SER A 1 208 ? -47.030 -13.364 19.555 1.00 91.50 208 SER A CA 1
ATOM 1655 C C . SER A 1 208 ? -47.372 -11.875 19.591 1.00 91.50 208 SER A C 1
ATOM 1657 O O . SER A 1 208 ? -48.369 -11.463 20.185 1.00 91.50 208 SER A O 1
ATOM 1659 N N . PHE A 1 209 ? -46.525 -11.042 18.991 1.00 91.38 209 PHE A N 1
ATOM 1660 C CA . PHE A 1 209 ? -46.763 -9.601 18.930 1.00 91.38 209 PHE A CA 1
ATOM 1661 C C . PHE A 1 209 ? -47.835 -9.259 17.891 1.00 91.38 209 PHE A C 1
ATOM 1663 O O . PHE A 1 209 ? -47.677 -9.559 16.707 1.00 91.38 209 PHE A O 1
ATOM 1670 N N . GLN A 1 210 ? -48.885 -8.564 18.323 1.00 89.38 210 GLN A N 1
ATOM 1671 C CA . GLN A 1 210 ? -49.968 -8.082 17.471 1.00 89.38 210 GLN A CA 1
ATOM 1672 C C . GLN A 1 210 ? -49.881 -6.561 17.337 1.00 89.38 210 GLN A C 1
ATOM 1674 O O . GLN A 1 210 ? -49.877 -5.841 18.333 1.00 89.38 210 GLN A O 1
ATOM 1679 N N . THR A 1 211 ? -49.800 -6.069 16.098 1.00 84.06 211 THR A N 1
ATOM 1680 C CA . THR A 1 211 ? -49.765 -4.620 15.793 1.00 84.06 211 THR A CA 1
ATOM 1681 C C . THR A 1 211 ? -51.072 -4.102 15.192 1.00 84.06 211 THR A C 1
ATOM 1683 O O . THR A 1 211 ? -51.212 -2.899 14.967 1.00 84.06 211 THR A O 1
ATOM 1686 N N . GLU A 1 212 ? -52.024 -4.996 14.916 1.00 79.62 212 GLU A N 1
ATOM 1687 C CA . GLU A 1 212 ? -53.342 -4.653 14.385 1.00 79.62 212 GLU A CA 1
ATOM 1688 C C . GLU A 1 212 ? -54.302 -4.271 15.516 1.00 79.62 212 GLU A C 1
ATOM 1690 O O . GLU A 1 212 ? -54.312 -4.885 16.586 1.00 79.62 212 GLU A O 1
ATOM 1695 N N . GLU A 1 213 ? -55.112 -3.238 15.284 1.00 69.88 213 GLU A N 1
ATOM 1696 C CA . GLU A 1 213 ? -56.090 -2.771 16.264 1.00 69.88 213 GLU A CA 1
ATOM 1697 C C . GLU A 1 213 ? -57.236 -3.784 16.403 1.00 69.88 213 GLU A C 1
ATOM 1699 O O . GLU A 1 213 ? -57.955 -4.074 15.446 1.00 69.88 213 GLU A O 1
ATOM 1704 N N . ASN A 1 214 ? -57.423 -4.304 17.619 1.00 74.88 214 ASN A N 1
ATOM 1705 C CA . ASN A 1 214 ? -58.512 -5.209 17.978 1.00 74.88 214 ASN A CA 1
ATOM 1706 C C . ASN A 1 214 ? -59.506 -4.473 18.889 1.00 74.88 214 ASN A C 1
ATOM 1708 O O . ASN A 1 214 ? -59.104 -3.809 19.839 1.00 74.88 214 ASN A O 1
ATOM 1712 N N . SER A 1 215 ? -60.814 -4.613 18.654 1.00 74.94 215 SER A N 1
ATOM 1713 C CA . SER A 1 215 ? -61.843 -3.961 19.478 1.00 74.94 215 SER A CA 1
ATOM 1714 C C . SER A 1 215 ? -61.824 -4.390 20.950 1.00 74.94 215 SER A C 1
ATOM 1716 O O . SER A 1 215 ? -62.346 -3.667 21.796 1.00 74.94 215 SER A O 1
ATOM 1718 N N . ASN A 1 216 ? -61.258 -5.562 21.256 1.00 78.00 216 ASN A N 1
ATOM 1719 C CA . ASN A 1 216 ? -61.237 -6.121 22.609 1.00 78.00 216 ASN A CA 1
ATOM 1720 C C . ASN A 1 216 ? -59.983 -5.756 23.415 1.00 78.00 216 ASN A C 1
ATOM 1722 O O . ASN A 1 216 ? -60.026 -5.840 24.639 1.00 78.00 216 ASN A O 1
ATOM 1726 N N . PHE A 1 217 ? -58.891 -5.363 22.753 1.00 81.69 217 PHE A N 1
ATOM 1727 C CA . PHE A 1 217 ? -57.596 -5.119 23.388 1.00 81.69 217 PHE A CA 1
ATOM 1728 C C . PHE A 1 217 ? -57.089 -3.721 23.040 1.00 81.69 217 PHE A C 1
ATOM 1730 O O . PHE A 1 217 ? -57.034 -3.333 21.877 1.00 81.69 217 PHE A O 1
ATOM 1737 N N . SER A 1 218 ? -56.702 -2.958 24.059 1.00 83.38 218 SER A N 1
ATOM 1738 C CA . SER A 1 218 ? -56.137 -1.621 23.909 1.00 83.38 218 SER A CA 1
ATOM 1739 C C . SER A 1 218 ? -54.657 -1.673 24.237 1.00 83.38 218 SER A C 1
ATOM 1741 O O . SER A 1 218 ? -54.283 -1.807 25.400 1.00 83.38 218 SER A O 1
ATOM 1743 N N . ALA A 1 219 ? -53.819 -1.458 23.228 1.00 83.12 219 ALA A N 1
ATOM 1744 C CA . ALA A 1 219 ? -52.383 -1.302 23.413 1.00 83.12 219 ALA A CA 1
ATOM 1745 C C . ALA A 1 219 ? -52.051 -0.212 24.461 1.00 83.12 219 ALA A C 1
ATOM 1747 O O . ALA A 1 219 ? -52.797 0.772 24.605 1.00 83.12 219 ALA A O 1
ATOM 1748 N N . PRO A 1 220 ? -50.939 -0.358 25.202 1.00 81.56 220 PRO A N 1
ATOM 1749 C CA . PRO A 1 220 ? -50.595 0.568 26.267 1.00 81.56 220 PRO A CA 1
ATOM 1750 C C . PRO A 1 220 ? -50.259 1.963 25.696 1.00 81.56 220 PRO A C 1
ATOM 1752 O O . PRO A 1 220 ? -49.665 2.081 24.616 1.00 81.56 220 PRO A O 1
ATOM 1755 N N . PRO A 1 221 ? -50.617 3.057 26.397 1.00 81.75 221 PRO A N 1
ATOM 1756 C CA . PRO A 1 221 ? -50.317 4.425 25.970 1.00 81.75 221 PRO A CA 1
ATOM 1757 C C . PRO A 1 221 ? -48.850 4.797 26.259 1.00 81.75 221 PRO A C 1
ATOM 1759 O O . PRO A 1 221 ? -48.555 5.846 26.828 1.00 81.75 221 PRO A O 1
ATOM 1762 N N . THR A 1 222 ? -47.911 3.928 25.885 1.00 86.19 222 THR A N 1
ATOM 1763 C CA . THR A 1 222 ? -46.473 4.137 26.069 1.00 86.19 222 THR A CA 1
ATOM 1764 C C . THR A 1 222 ? -45.964 5.263 25.181 1.00 86.19 222 THR A C 1
ATOM 1766 O O . THR A 1 222 ? -46.274 5.348 23.986 1.00 86.19 222 THR A O 1
ATOM 1769 N N . ARG A 1 223 ? -45.165 6.157 25.763 1.00 89.81 223 ARG A N 1
ATOM 1770 C CA . ARG A 1 223 ? -44.487 7.208 25.005 1.00 89.81 223 ARG A CA 1
ATOM 1771 C C . ARG A 1 223 ? -43.321 6.597 24.238 1.00 89.81 223 ARG A C 1
ATOM 1773 O O . ARG A 1 223 ? -42.453 5.999 24.852 1.00 89.81 223 ARG A O 1
ATOM 1780 N N . ILE A 1 224 ? -43.271 6.821 22.931 1.00 91.19 224 ILE A N 1
ATOM 1781 C CA . ILE A 1 224 ? -42.111 6.483 22.106 1.00 91.19 224 ILE A CA 1
ATOM 1782 C C . ILE A 1 224 ? -41.174 7.690 22.015 1.00 91.19 224 ILE A C 1
ATOM 1784 O O . ILE A 1 224 ? -41.630 8.808 21.771 1.00 91.19 224 ILE A O 1
ATOM 1788 N N . TYR A 1 225 ? -39.877 7.473 22.217 1.00 91.88 225 TYR A N 1
ATOM 1789 C CA . TYR A 1 225 ? -38.848 8.496 22.037 1.00 91.88 225 TYR A CA 1
ATOM 1790 C C . TYR A 1 225 ? -38.163 8.318 20.686 1.00 91.88 225 TYR A C 1
ATOM 1792 O O . TYR A 1 225 ? -37.695 7.228 20.357 1.00 91.88 225 TYR A O 1
ATOM 1800 N N . SER A 1 226 ? -38.050 9.389 19.905 1.00 91.69 226 SER A N 1
ATOM 1801 C CA . SER A 1 226 ? -37.228 9.338 18.687 1.00 91.69 226 SER A CA 1
ATOM 1802 C C . SER A 1 226 ? -35.736 9.255 19.044 1.00 91.69 226 SER A C 1
ATOM 1804 O O . SER A 1 226 ? -35.320 9.737 20.095 1.00 91.69 226 SER A O 1
ATOM 1806 N N . CYS A 1 227 ? -34.891 8.688 18.176 1.00 90.75 227 CYS A N 1
ATOM 1807 C CA . CYS A 1 227 ? -33.457 8.546 18.488 1.00 90.75 227 CYS A CA 1
ATOM 1808 C C . CYS A 1 227 ? -32.716 9.891 18.662 1.00 90.75 227 CYS A C 1
ATOM 1810 O O . CYS A 1 227 ? -31.718 9.969 19.375 1.00 90.75 227 CYS A O 1
ATOM 1812 N N . ASN A 1 228 ? -33.232 10.970 18.066 1.00 89.75 228 ASN A N 1
ATOM 1813 C CA . ASN A 1 228 ? -32.736 12.339 18.235 1.00 89.75 228 ASN A CA 1
ATOM 1814 C C . ASN A 1 228 ? -33.338 13.068 19.455 1.00 89.75 228 ASN A C 1
ATOM 1816 O O . ASN A 1 228 ? -32.946 14.194 19.752 1.00 89.75 228 ASN A O 1
ATOM 1820 N N . GLU A 1 229 ? -34.297 12.458 20.151 1.00 89.56 229 GLU A N 1
ATOM 1821 C CA . GLU A 1 229 ? -34.984 13.032 21.304 1.00 89.56 229 GLU A CA 1
ATOM 1822 C C . GLU A 1 229 ? -34.329 12.565 22.609 1.00 89.56 229 GLU A C 1
ATOM 1824 O O . GLU A 1 229 ? -33.945 11.405 22.746 1.00 89.56 229 GLU A O 1
ATOM 1829 N N . SER A 1 230 ? -34.219 13.460 23.593 1.00 86.75 230 SER A N 1
ATOM 1830 C CA . SER A 1 230 ? -33.772 13.108 24.943 1.00 86.75 230 SER A CA 1
ATOM 1831 C C . SER A 1 230 ? -34.912 12.504 25.773 1.00 86.75 230 SER A C 1
ATOM 1833 O O . SER A 1 230 ? -36.029 13.020 25.805 1.00 86.75 230 SER A O 1
ATOM 1835 N N . VAL A 1 231 ? -34.600 11.438 26.513 1.00 84.06 231 VAL A N 1
ATOM 1836 C CA . VAL A 1 231 ? -35.556 10.671 27.329 1.00 84.06 231 VAL A CA 1
ATOM 1837 C C . VAL A 1 231 ? -36.069 11.438 28.564 1.00 84.06 231 VAL A C 1
ATOM 1839 O O . VAL A 1 231 ? -37.131 11.121 29.106 1.00 84.06 231 VAL A O 1
ATOM 1842 N N . GLY A 1 232 ? -35.360 12.471 29.033 1.00 76.69 232 GLY A N 1
ATOM 1843 C CA . GLY A 1 232 ? -35.754 13.216 30.232 1.00 76.69 232 GLY A CA 1
ATOM 1844 C C . GLY A 1 232 ? -34.767 14.305 30.653 1.00 76.69 232 GLY A C 1
ATOM 1845 O O . GLY A 1 232 ? -33.720 14.493 30.040 1.00 76.69 232 GLY A O 1
ATOM 1846 N N . LYS A 1 233 ? -35.091 15.035 31.731 1.00 67.44 233 LYS A N 1
ATOM 1847 C CA . LYS A 1 233 ? -34.231 16.110 32.260 1.00 67.44 233 LYS A CA 1
ATOM 1848 C C . LYS A 1 233 ? -32.862 15.547 32.662 1.00 67.44 233 LYS A C 1
ATOM 1850 O O . LYS A 1 233 ? -32.785 14.746 33.586 1.00 67.44 233 LYS A O 1
ATOM 1855 N N . GLY A 1 234 ? -31.809 15.982 31.970 1.00 68.00 234 GLY A N 1
ATOM 1856 C CA . GLY A 1 234 ? -30.425 15.554 32.208 1.00 68.00 234 GLY A CA 1
ATOM 1857 C C . GLY A 1 234 ? -29.976 14.305 31.439 1.00 68.00 234 GLY A C 1
ATOM 1858 O O . GLY A 1 234 ? -28.803 13.967 31.511 1.00 68.00 234 GLY A O 1
ATOM 1859 N N . LYS A 1 235 ? -30.855 13.629 30.681 1.00 74.69 235 LYS A N 1
ATOM 1860 C CA . LYS A 1 235 ? -30.451 12.518 29.797 1.00 74.69 235 LYS A CA 1
ATOM 1861 C C . LYS A 1 235 ? -30.086 13.038 28.404 1.00 74.69 235 LYS A C 1
ATOM 1863 O O . LYS A 1 235 ? -30.644 14.031 27.937 1.00 74.69 235 LYS A O 1
ATOM 1868 N N . LEU A 1 236 ? -29.160 12.364 27.734 1.00 81.06 236 LEU A N 1
ATOM 1869 C CA . LEU A 1 236 ? -28.705 12.707 26.383 1.00 81.06 236 LEU A CA 1
ATOM 1870 C C . LEU A 1 236 ? -29.532 11.966 25.319 1.00 81.06 236 LEU A C 1
ATOM 1872 O O . LEU A 1 236 ? -30.109 10.915 25.601 1.00 81.06 236 LEU A O 1
ATOM 1876 N N . SER A 1 237 ? -29.598 12.522 24.107 1.00 86.00 237 SER A N 1
ATOM 1877 C CA . SER A 1 237 ? -30.077 11.806 22.917 1.00 86.00 237 SER A CA 1
ATOM 1878 C C . SER A 1 237 ? -29.001 10.847 22.396 1.00 86.00 237 SER A C 1
ATOM 1880 O O . SER A 1 237 ? -27.848 10.892 22.839 1.00 86.00 237 SER A O 1
ATOM 1882 N N . CYS A 1 238 ? -29.352 10.007 21.424 1.00 89.31 238 CYS A N 1
ATOM 1883 C CA . CYS A 1 238 ? -28.380 9.140 20.764 1.00 89.31 238 CYS A CA 1
ATOM 1884 C C . CYS A 1 238 ? -27.363 9.957 19.950 1.00 89.31 238 CYS A C 1
ATOM 1886 O O . CYS A 1 238 ? -27.617 11.108 19.575 1.00 89.31 238 CYS A O 1
ATOM 1888 N N . SER A 1 239 ? -26.187 9.367 19.722 1.00 87.62 239 SER A N 1
ATOM 1889 C CA . SER A 1 239 ? -25.130 9.968 18.906 1.00 87.62 239 SER A CA 1
ATOM 1890 C C . SER A 1 239 ? -25.530 9.995 17.422 1.00 87.62 239 SER A C 1
ATOM 1892 O O . SER A 1 239 ? -26.416 9.255 17.000 1.00 87.62 239 SER A O 1
ATOM 1894 N N . CYS A 1 240 ? -24.856 10.812 16.607 1.00 84.00 240 CYS A N 1
ATOM 1895 C CA . CYS A 1 240 ? -25.057 10.806 15.149 1.00 84.00 240 CYS A CA 1
ATOM 1896 C C . CYS A 1 240 ? -24.702 9.445 14.518 1.00 84.00 240 CYS A C 1
ATOM 1898 O O . CYS A 1 240 ? -25.374 9.003 13.590 1.00 84.00 240 CYS A O 1
ATOM 1900 N N . GLN A 1 241 ? -23.699 8.744 15.054 1.00 84.50 241 GLN A N 1
ATOM 1901 C CA . GLN A 1 241 ? -23.323 7.413 14.575 1.00 84.50 241 GLN A CA 1
ATOM 1902 C C . GLN A 1 241 ? -24.420 6.371 14.826 1.00 84.50 241 GLN A C 1
ATOM 1904 O O . GLN A 1 241 ? -24.607 5.489 13.996 1.00 84.50 241 GLN A O 1
ATOM 1909 N N . ASP A 1 242 ? -25.135 6.490 15.948 1.00 88.00 242 ASP A N 1
ATOM 1910 C CA . ASP A 1 242 ? -26.193 5.562 16.365 1.00 88.00 242 ASP A CA 1
ATOM 1911 C C . ASP A 1 242 ? -27.599 6.013 15.910 1.00 88.00 242 ASP A C 1
ATOM 1913 O O . ASP A 1 242 ? -28.588 5.315 16.126 1.00 88.00 242 ASP A O 1
ATOM 1917 N N . CYS A 1 243 ? -27.715 7.210 15.326 1.00 88.81 243 CYS A N 1
ATOM 1918 C CA . CYS A 1 243 ? -28.967 7.807 14.871 1.00 88.81 243 CYS A CA 1
ATOM 1919 C C . CYS A 1 243 ? -28.693 8.842 13.776 1.00 88.81 243 CYS A C 1
ATOM 1921 O O . CYS A 1 243 ? -28.360 9.998 14.056 1.00 88.81 243 CYS A O 1
ATOM 1923 N N . GLN A 1 244 ? -28.950 8.480 12.517 1.00 82.56 244 GLN A N 1
ATOM 1924 C CA . GLN A 1 244 ? -28.740 9.392 11.387 1.00 82.56 244 GLN A CA 1
ATOM 1925 C C . GLN A 1 244 ? -29.566 10.690 11.505 1.00 82.56 244 GLN A C 1
ATOM 1927 O O . GLN A 1 244 ? -29.134 11.758 11.078 1.00 82.56 244 GLN A O 1
ATOM 1932 N N . LYS A 1 245 ? -30.746 10.631 12.142 1.00 84.12 245 LYS A N 1
ATOM 1933 C CA . LYS A 1 245 ? -31.603 11.806 12.404 1.00 84.12 245 LYS A CA 1
ATOM 1934 C C . LYS A 1 245 ? -31.028 12.770 13.450 1.00 84.12 245 LYS A C 1
ATOM 1936 O O . LYS A 1 245 ? -31.490 13.907 13.526 1.00 84.12 245 LYS A O 1
ATOM 1941 N N . ALA A 1 246 ? -30.076 12.327 14.272 1.00 83.06 246 ALA A N 1
ATOM 1942 C CA . ALA A 1 246 ? -29.372 13.175 15.232 1.00 83.06 246 ALA A CA 1
ATOM 1943 C C . ALA A 1 246 ? -28.196 13.928 14.586 1.00 83.06 246 ALA A C 1
ATOM 1945 O O . ALA A 1 246 ? -27.679 14.879 15.175 1.00 83.06 246 ALA A O 1
ATOM 1946 N N . CYS A 1 247 ? -27.780 13.539 13.378 1.00 79.00 247 CYS A N 1
ATOM 1947 C CA . CYS A 1 247 ? -26.739 14.235 12.636 1.00 79.00 247 CYS A CA 1
ATOM 1948 C C . CYS A 1 247 ? -27.216 15.620 12.184 1.00 79.00 247 CYS A C 1
ATOM 1950 O O . CYS A 1 247 ? -28.355 15.807 11.747 1.00 79.00 247 CYS A O 1
ATOM 1952 N N . ARG A 1 248 ? -26.322 16.611 12.238 1.00 72.94 248 ARG A N 1
ATOM 1953 C CA . ARG A 1 248 ? -26.548 17.876 11.523 1.00 72.94 248 ARG A CA 1
ATOM 1954 C C . ARG A 1 248 ? -26.505 17.610 10.016 1.00 72.94 248 ARG A C 1
ATOM 1956 O O . ARG A 1 248 ? -25.812 16.698 9.583 1.00 72.94 248 ARG A O 1
ATOM 1963 N N . ALA A 1 249 ? -27.209 18.418 9.221 1.00 62.19 249 ALA A N 1
ATOM 1964 C CA . ALA A 1 249 ? -27.055 18.396 7.768 1.00 62.19 249 ALA A CA 1
ATOM 1965 C C . ALA A 1 249 ? -25.600 18.765 7.420 1.00 62.19 249 ALA A C 1
ATOM 1967 O O . ALA A 1 249 ? -25.217 19.933 7.487 1.00 62.19 249 ALA A O 1
ATOM 1968 N N . GLU A 1 250 ? -24.776 17.756 7.150 1.00 60.06 250 GLU A N 1
ATOM 1969 C CA . GLU A 1 250 ? -23.349 17.900 6.869 1.00 60.06 250 GLU A CA 1
ATOM 1970 C C . GLU A 1 250 ? -23.083 18.017 5.368 1.00 60.06 250 GLU A C 1
ATOM 1972 O O . GLU A 1 250 ? -23.833 17.513 4.531 1.00 60.06 250 GLU A O 1
ATOM 1977 N N . SER A 1 251 ? -22.002 18.719 5.029 1.00 63.31 251 SER A N 1
ATOM 1978 C CA . SER A 1 251 ? -21.510 18.832 3.660 1.00 63.31 251 SER A CA 1
ATOM 1979 C C . SER A 1 251 ? -20.980 17.492 3.159 1.00 63.31 251 SER A C 1
ATOM 1981 O O . SER A 1 251 ? -20.253 16.812 3.883 1.00 63.31 251 SER A O 1
ATOM 1983 N N . ASP A 1 252 ? -21.260 17.186 1.894 1.00 65.19 252 ASP A N 1
ATOM 1984 C CA . ASP A 1 252 ? -20.649 16.097 1.133 1.00 65.19 252 ASP A CA 1
ATOM 1985 C C . ASP A 1 252 ? -19.151 15.930 1.442 1.00 65.19 252 ASP A C 1
ATOM 1987 O O . ASP A 1 252 ? -18.384 16.897 1.384 1.00 65.19 252 ASP A O 1
ATOM 1991 N N . TYR A 1 253 ? -18.714 14.690 1.702 1.00 68.50 253 TYR A N 1
ATOM 1992 C CA . TYR A 1 253 ? -17.287 14.399 1.840 1.00 68.50 253 TYR A CA 1
ATOM 1993 C C . TYR A 1 253 ? -16.564 14.814 0.545 1.00 68.50 253 TYR A C 1
ATOM 1995 O O . TYR A 1 253 ? -17.014 14.429 -0.548 1.00 68.50 253 TYR A O 1
ATOM 2003 N N . PRO A 1 254 ? -15.475 15.603 0.623 1.00 70.75 254 PRO A N 1
ATOM 2004 C CA . PRO A 1 254 ? -14.835 16.154 -0.561 1.00 70.75 254 PRO A CA 1
ATOM 2005 C C . PRO A 1 254 ? -14.288 15.027 -1.435 1.00 70.75 254 PRO A C 1
ATOM 2007 O O . PRO A 1 254 ? -13.615 14.117 -0.948 1.00 70.75 254 PRO A O 1
ATOM 2010 N N . PHE A 1 255 ? -14.535 15.097 -2.742 1.00 64.56 255 PHE A N 1
ATOM 2011 C CA . PHE A 1 255 ? -13.842 14.220 -3.675 1.00 64.56 255 PHE A CA 1
ATOM 2012 C C . PHE A 1 255 ? -12.341 14.528 -3.634 1.00 64.56 255 PHE A C 1
ATOM 2014 O O . PHE A 1 255 ? -11.928 15.685 -3.735 1.00 64.56 255 PHE A O 1
ATOM 2021 N N . ILE A 1 256 ? -11.512 13.488 -3.551 1.00 65.44 256 ILE A N 1
ATOM 2022 C CA . ILE A 1 256 ? -10.088 13.591 -3.881 1.00 65.44 256 ILE A CA 1
ATOM 2023 C C . ILE A 1 256 ? -10.004 13.606 -5.412 1.00 65.44 256 ILE A C 1
ATOM 2025 O O . ILE A 1 256 ? -9.640 12.623 -6.048 1.00 65.44 256 ILE A O 1
ATOM 2029 N N . VAL A 1 257 ? -10.463 14.693 -6.038 1.00 53.06 257 VAL A N 1
ATOM 2030 C CA . VAL A 1 257 ? -10.278 14.870 -7.478 1.00 53.06 257 VAL A CA 1
ATOM 2031 C C . VAL A 1 257 ? -8.837 15.319 -7.662 1.00 53.06 257 VAL A C 1
ATOM 2033 O O . VAL A 1 257 ? -8.476 16.430 -7.283 1.00 53.06 257 VAL A O 1
ATOM 2036 N N . GLN A 1 258 ? -8.003 14.475 -8.268 1.00 56.06 258 GLN A N 1
ATOM 2037 C CA . GLN A 1 258 ? -6.910 15.013 -9.069 1.00 56.06 258 GLN A CA 1
ATOM 2038 C C . GLN A 1 258 ? -7.584 15.781 -10.205 1.00 56.06 258 GLN A C 1
ATOM 2040 O O . GLN A 1 258 ? -8.095 15.165 -11.142 1.00 56.06 258 GLN A O 1
ATOM 2045 N N . GLU A 1 259 ? -7.715 17.101 -10.064 1.00 54.84 259 GLU A N 1
ATOM 2046 C CA . GLU A 1 259 ? -8.352 17.955 -11.063 1.00 54.84 259 GLU A CA 1
ATOM 2047 C C . GLU A 1 259 ? -7.624 17.785 -12.400 1.00 54.84 259 GLU A C 1
ATOM 2049 O O . GLU A 1 259 ? -6.557 18.345 -12.644 1.00 54.84 259 GLU A O 1
ATOM 2054 N N . LYS A 1 260 ? -8.188 16.954 -13.283 1.00 63.34 260 LYS A N 1
ATOM 2055 C CA . LYS A 1 260 ? -7.705 16.828 -14.654 1.00 63.34 260 LYS A CA 1
ATOM 2056 C C . LYS A 1 260 ? -8.163 18.071 -15.397 1.00 63.34 260 LYS A C 1
ATOM 2058 O O . LYS A 1 260 ? -9.366 18.276 -15.561 1.00 63.34 260 LYS A O 1
ATOM 2063 N N . CYS A 1 261 ? -7.213 18.886 -15.847 1.00 76.62 261 CYS A N 1
ATOM 2064 C CA . CYS A 1 261 ? -7.505 20.056 -16.664 1.00 76.62 261 CYS A CA 1
ATOM 2065 C C . CYS A 1 261 ? -8.248 19.608 -17.932 1.00 76.62 261 CYS A C 1
ATOM 2067 O O . CYS A 1 261 ? -7.700 18.891 -18.772 1.00 76.62 261 CYS A O 1
ATOM 2069 N N . ARG A 1 262 ? -9.514 20.017 -18.062 1.00 72.19 262 ARG A N 1
ATOM 2070 C CA . ARG A 1 262 ? -10.352 19.749 -19.234 1.00 72.19 262 ARG A CA 1
ATOM 2071 C C . ARG A 1 262 ? -10.951 21.051 -19.745 1.00 72.19 262 ARG A C 1
ATOM 2073 O O . ARG A 1 262 ? -11.555 21.794 -18.979 1.00 72.19 262 ARG A O 1
ATOM 2080 N N . ILE A 1 263 ? -10.855 21.286 -21.049 1.00 75.94 263 ILE A N 1
ATOM 2081 C CA . ILE A 1 263 ? -11.554 22.370 -21.746 1.00 75.94 263 ILE A CA 1
ATOM 2082 C C . ILE A 1 263 ? -12.640 21.715 -22.601 1.00 75.94 263 ILE A C 1
ATOM 2084 O O . ILE A 1 263 ? -12.341 20.874 -23.445 1.00 75.94 263 ILE A O 1
ATOM 2088 N N . ALA A 1 264 ? -13.909 22.066 -22.368 1.00 72.69 264 ALA A N 1
ATOM 2089 C CA . ALA A 1 264 ? -15.057 21.553 -23.130 1.00 72.69 264 ALA A CA 1
ATOM 2090 C C . ALA A 1 264 ? -15.067 20.013 -23.302 1.00 72.69 264 ALA A C 1
ATOM 2092 O O . ALA A 1 264 ? -15.336 19.513 -24.390 1.00 72.69 264 ALA A O 1
ATOM 2093 N N . SER A 1 265 ? -14.775 19.267 -22.225 1.00 76.06 265 SER A N 1
ATOM 2094 C CA . SER A 1 265 ? -14.653 17.791 -22.136 1.00 76.06 265 SER A CA 1
ATOM 2095 C C . SER A 1 265 ? -13.374 17.141 -22.687 1.00 76.06 265 SER A C 1
ATOM 2097 O O . SER A 1 265 ? -13.149 15.961 -22.421 1.00 76.06 265 SER A O 1
ATOM 2099 N N . VAL A 1 266 ? -12.499 17.895 -23.353 1.00 74.44 266 VAL A N 1
ATOM 2100 C CA . VAL A 1 266 ? -11.223 17.401 -23.898 1.00 74.44 266 VAL A CA 1
ATOM 2101 C C . VAL A 1 266 ? -10.065 17.773 -22.966 1.00 74.44 266 VAL A C 1
ATOM 2103 O O . VAL A 1 266 ? -10.110 18.810 -22.306 1.00 74.44 266 VAL A O 1
ATOM 2106 N N . ASP A 1 267 ? -9.031 16.931 -22.886 1.00 77.62 267 ASP A N 1
ATOM 2107 C CA . ASP A 1 267 ? -7.833 17.200 -22.079 1.00 77.62 267 ASP A CA 1
ATOM 2108 C C . ASP A 1 267 ? -7.127 18.492 -22.540 1.00 77.62 267 ASP A C 1
ATOM 2110 O O . ASP A 1 267 ? -6.907 18.699 -23.740 1.00 77.62 267 ASP A O 1
ATOM 2114 N N . CYS A 1 268 ? -6.761 19.359 -21.590 1.00 82.06 268 CYS A N 1
ATOM 2115 C CA . CYS A 1 268 ? -6.003 20.579 -21.863 1.00 82.06 268 CYS A CA 1
ATOM 2116 C C . CYS A 1 268 ? -4.706 20.293 -22.628 1.00 82.06 268 CYS A C 1
ATOM 2118 O O . CYS A 1 268 ? -4.368 21.045 -23.539 1.00 82.06 268 CYS A O 1
ATOM 2120 N N . MET A 1 269 ? -4.005 19.201 -22.315 1.00 79.56 269 MET A N 1
ATOM 2121 C CA . MET A 1 269 ? -2.751 18.841 -22.985 1.00 79.56 269 MET A CA 1
ATOM 2122 C C . MET A 1 269 ? -2.969 18.442 -24.445 1.00 79.56 269 MET A C 1
ATOM 2124 O O . MET A 1 269 ? -2.161 18.780 -25.314 1.00 79.56 269 MET A O 1
ATOM 2128 N N . LEU A 1 270 ? -4.094 17.794 -24.753 1.00 82.38 270 LEU A N 1
ATOM 2129 C CA . LEU A 1 270 ? -4.469 17.469 -26.127 1.00 82.38 270 LEU A CA 1
ATOM 2130 C C . LEU A 1 270 ? -4.814 18.734 -26.925 1.00 82.38 270 LEU A C 1
ATOM 2132 O O . LEU A 1 270 ? -4.376 18.894 -28.060 1.00 82.38 270 LEU A O 1
ATOM 2136 N N . ILE A 1 271 ? -5.550 19.673 -26.333 1.00 82.94 271 ILE A N 1
ATOM 2137 C CA . ILE A 1 271 ? -5.852 20.942 -27.008 1.00 82.94 271 ILE A CA 1
ATOM 2138 C C . ILE A 1 271 ? -4.576 21.761 -27.214 1.00 82.94 271 ILE A C 1
ATOM 2140 O O . ILE A 1 271 ? -4.333 22.234 -28.321 1.00 82.94 271 ILE A O 1
ATOM 2144 N N . LEU A 1 272 ? -3.737 21.897 -26.184 1.00 83.44 272 LEU A N 1
ATOM 2145 C CA . LEU A 1 272 ? -2.478 22.640 -26.267 1.00 83.44 272 LEU A CA 1
ATOM 2146 C C . LEU A 1 272 ? -1.533 22.043 -27.312 1.00 83.44 272 LEU A C 1
ATOM 2148 O O . LEU A 1 272 ? -0.932 22.792 -28.075 1.00 83.44 272 LEU A O 1
ATOM 2152 N N . SER A 1 273 ? -1.437 20.715 -27.401 1.00 81.75 273 SER A N 1
ATOM 2153 C CA . SER A 1 273 ? -0.621 20.044 -28.421 1.00 81.75 273 SER A CA 1
ATOM 2154 C C . SER A 1 273 ? -1.185 20.202 -29.835 1.00 81.75 273 SER A C 1
ATOM 2156 O O . SER A 1 273 ? -0.414 20.459 -30.756 1.00 81.75 273 SER A O 1
ATOM 2158 N N . ILE A 1 274 ? -2.507 20.137 -30.032 1.00 83.56 274 ILE A N 1
ATOM 2159 C CA . ILE A 1 274 ? -3.135 20.408 -31.338 1.00 83.56 274 ILE A CA 1
ATOM 2160 C C . ILE A 1 274 ? -2.926 21.871 -31.745 1.00 83.56 274 ILE A C 1
ATOM 2162 O O . ILE A 1 274 ? -2.613 22.151 -32.903 1.00 83.56 274 ILE A O 1
ATOM 2166 N N . VAL A 1 275 ? -3.063 22.815 -30.812 1.00 84.25 275 VAL A N 1
ATOM 2167 C CA . VAL A 1 275 ? -2.817 24.245 -31.057 1.00 84.25 275 VAL A CA 1
ATOM 2168 C C . VAL A 1 275 ? -1.340 24.499 -31.364 1.00 84.25 275 VAL A C 1
ATOM 2170 O O . VAL A 1 275 ? -1.036 25.200 -32.323 1.00 84.25 275 VAL A O 1
ATOM 2173 N N . ALA A 1 276 ? -0.414 23.892 -30.619 1.00 81.00 276 ALA A N 1
ATOM 2174 C CA . ALA A 1 276 ? 1.019 24.003 -30.878 1.00 81.00 276 ALA A CA 1
ATOM 2175 C C . ALA A 1 276 ? 1.396 23.402 -32.241 1.00 81.00 276 ALA A C 1
ATOM 2177 O O . ALA A 1 276 ? 2.093 24.043 -33.028 1.00 81.00 276 ALA A O 1
ATOM 2178 N N . PHE A 1 277 ? 0.880 22.211 -32.560 1.00 84.12 277 PHE A N 1
ATOM 2179 C CA . PHE A 1 277 ? 1.124 21.551 -33.837 1.00 84.12 277 PHE A CA 1
ATOM 2180 C C . PHE A 1 277 ? 0.528 22.333 -35.005 1.00 84.12 277 PHE A C 1
ATOM 2182 O O . PHE A 1 277 ? 1.218 22.574 -35.990 1.00 84.12 277 PHE A O 1
ATOM 2189 N N . SER A 1 278 ? -0.728 22.775 -34.902 1.00 81.38 278 SER A N 1
ATOM 2190 C CA . SER A 1 278 ? -1.376 23.585 -35.941 1.00 81.38 278 SER A CA 1
ATOM 2191 C C . SER A 1 278 ? -0.712 24.950 -36.101 1.00 81.38 278 SER A C 1
ATOM 2193 O O . SER A 1 278 ? -0.523 25.391 -37.231 1.00 81.38 278 SER A O 1
ATOM 2195 N N . GLY A 1 279 ? -0.278 25.580 -35.007 1.00 82.25 279 GLY A N 1
ATOM 2196 C CA . GLY A 1 279 ? 0.506 26.811 -35.018 1.00 82.25 279 GLY A CA 1
ATOM 2197 C C . GLY A 1 279 ? 1.858 26.635 -35.709 1.00 82.25 279 GLY A C 1
ATOM 2198 O O . GLY A 1 279 ? 2.228 27.462 -36.538 1.00 82.25 279 GLY A O 1
ATOM 2199 N N . LEU A 1 280 ? 2.564 25.530 -35.453 1.00 78.44 280 LEU A N 1
ATOM 2200 C CA . LEU A 1 280 ? 3.821 25.202 -36.128 1.00 78.44 280 LEU A CA 1
ATOM 2201 C C . LEU A 1 280 ? 3.599 24.846 -37.601 1.00 78.44 280 LEU A C 1
ATOM 2203 O O . LEU A 1 280 ? 4.328 25.336 -38.460 1.00 78.44 280 LEU A O 1
ATOM 2207 N N . CYS A 1 281 ? 2.566 24.065 -37.920 1.00 78.38 281 CYS A N 1
ATOM 2208 C CA . CYS A 1 281 ? 2.163 23.785 -39.297 1.00 78.38 281 CYS A CA 1
ATOM 2209 C C . CYS A 1 281 ? 1.850 25.082 -40.040 1.00 78.38 281 CYS A C 1
ATOM 2211 O O . CYS A 1 281 ? 2.330 25.276 -41.152 1.00 78.38 281 CYS A O 1
ATOM 2213 N N . PHE A 1 282 ? 1.099 25.991 -39.417 1.00 80.81 282 PHE A N 1
ATOM 2214 C CA . PHE A 1 282 ? 0.789 27.299 -39.974 1.00 80.81 282 PHE A CA 1
ATOM 2215 C C . PHE A 1 282 ? 2.050 28.144 -40.143 1.00 80.81 282 PHE A C 1
ATOM 2217 O O . PHE A 1 282 ? 2.239 28.701 -41.213 1.00 80.81 282 PHE A O 1
ATOM 2224 N N . ALA A 1 283 ? 2.948 28.200 -39.156 1.00 76.56 283 ALA A N 1
ATOM 2225 C CA . ALA A 1 283 ? 4.198 28.953 -39.246 1.00 76.56 283 ALA A CA 1
ATOM 2226 C C . ALA A 1 283 ? 5.129 28.409 -40.341 1.00 76.56 283 ALA A C 1
ATOM 2228 O O . ALA A 1 283 ? 5.695 29.188 -41.103 1.00 76.56 283 ALA A O 1
ATOM 2229 N N . VAL A 1 284 ? 5.255 27.084 -40.470 1.00 71.00 284 VAL A N 1
ATOM 2230 C CA . VAL A 1 284 ? 6.059 26.435 -41.516 1.00 71.00 284 VAL A CA 1
ATOM 2231 C C . VAL A 1 284 ? 5.416 26.613 -42.887 1.00 71.00 284 VAL A C 1
ATOM 2233 O O . VAL A 1 284 ? 6.123 26.956 -43.828 1.00 71.00 284 VAL A O 1
ATOM 2236 N N . LEU A 1 285 ? 4.098 26.436 -43.022 1.00 75.38 285 LEU A N 1
ATOM 2237 C CA . LEU A 1 285 ? 3.377 26.675 -44.277 1.00 75.38 285 LEU A CA 1
ATOM 2238 C C . LEU A 1 285 ? 3.408 28.151 -44.667 1.00 75.38 285 LEU A C 1
ATOM 2240 O O . LEU A 1 285 ? 3.612 28.457 -45.834 1.00 75.38 285 LEU A O 1
ATOM 2244 N N . PHE A 1 286 ? 3.270 29.063 -43.706 1.00 78.19 286 PHE A N 1
ATOM 2245 C CA . PHE A 1 286 ? 3.402 30.500 -43.906 1.00 78.19 286 PHE A CA 1
ATOM 2246 C C . PHE A 1 286 ? 4.827 30.852 -44.322 1.00 78.19 286 PHE A C 1
ATOM 2248 O O . PHE A 1 286 ? 5.001 31.546 -45.310 1.00 78.19 286 PHE A O 1
ATOM 2255 N N . PHE A 1 287 ? 5.858 30.326 -43.659 1.00 69.25 287 PHE A N 1
ATOM 2256 C CA . PHE A 1 287 ? 7.253 30.556 -44.037 1.00 69.25 287 PHE A CA 1
ATOM 2257 C C . PHE A 1 287 ? 7.603 29.919 -45.388 1.00 69.25 287 PHE A C 1
ATOM 2259 O O . PHE A 1 287 ? 8.334 30.515 -46.177 1.00 69.25 287 PHE A O 1
ATOM 2266 N N . ALA A 1 288 ? 7.069 28.737 -45.696 1.00 67.62 288 ALA A N 1
ATOM 2267 C CA . ALA A 1 288 ? 7.213 28.086 -46.993 1.00 67.62 288 ALA A CA 1
ATOM 2268 C C . ALA A 1 288 ? 6.489 28.874 -48.091 1.00 67.62 288 ALA A C 1
ATOM 2270 O O . ALA A 1 288 ? 7.063 29.071 -49.157 1.00 67.62 288 ALA A O 1
ATOM 2271 N N . ALA A 1 289 ? 5.284 29.382 -47.824 1.00 70.69 289 ALA A N 1
ATOM 2272 C CA . ALA A 1 289 ? 4.523 30.235 -48.731 1.00 70.69 289 ALA A CA 1
ATOM 2273 C C . ALA A 1 289 ? 5.195 31.600 -48.916 1.00 70.69 289 ALA A C 1
ATOM 2275 O O . ALA A 1 289 ? 5.308 32.062 -50.041 1.00 70.69 289 ALA A O 1
ATOM 2276 N N . VAL A 1 290 ? 5.708 32.219 -47.851 1.00 69.50 290 VAL A N 1
ATOM 2277 C CA . VAL A 1 290 ? 6.471 33.473 -47.895 1.00 69.50 290 VAL A CA 1
ATOM 2278 C C . VAL A 1 290 ? 7.767 33.270 -48.668 1.00 69.50 290 VAL A C 1
ATOM 2280 O O . VAL A 1 290 ? 8.045 34.066 -49.549 1.00 69.50 290 VAL A O 1
ATOM 2283 N N . ASN A 1 291 ? 8.522 32.190 -48.447 1.00 63.84 291 ASN A N 1
ATOM 2284 C CA . ASN A 1 291 ? 9.698 31.882 -49.269 1.00 63.84 291 ASN A CA 1
ATOM 2285 C C . ASN A 1 291 ? 9.334 31.570 -50.719 1.00 63.84 291 ASN A C 1
ATOM 2287 O O . ASN A 1 291 ? 10.041 32.002 -51.621 1.00 63.84 291 ASN A O 1
ATOM 2291 N N . TYR A 1 292 ? 8.247 30.838 -50.965 1.00 66.81 292 TYR A N 1
ATOM 2292 C CA . TYR A 1 292 ? 7.758 30.562 -52.315 1.00 66.81 292 TYR A CA 1
ATOM 2293 C C . TYR A 1 292 ? 7.330 31.857 -53.028 1.00 66.81 292 TYR A C 1
ATOM 2295 O O . TYR A 1 292 ? 7.653 32.054 -54.197 1.00 66.81 292 TYR A O 1
ATOM 2303 N N . CYS A 1 293 ? 6.684 32.781 -52.311 1.00 66.56 293 CYS A N 1
ATOM 2304 C CA . CYS A 1 293 ? 6.278 34.094 -52.806 1.00 66.56 293 CYS A CA 1
ATOM 2305 C C . CYS A 1 293 ? 7.463 35.061 -52.975 1.00 66.56 293 CYS A C 1
ATOM 2307 O O . CYS A 1 293 ? 7.519 35.763 -53.980 1.00 66.56 293 CYS A O 1
ATOM 2309 N N . LEU A 1 294 ? 8.430 35.083 -52.050 1.00 60.44 294 LEU A N 1
ATOM 2310 C CA . LEU A 1 294 ? 9.643 35.910 -52.125 1.00 60.44 294 LEU A CA 1
ATOM 2311 C C . LEU A 1 294 ? 10.602 35.406 -53.215 1.00 60.44 294 LEU A C 1
ATOM 2313 O O . LEU A 1 294 ? 11.183 36.216 -53.933 1.00 60.44 294 LEU A O 1
ATOM 2317 N N . LYS A 1 295 ? 10.702 34.084 -53.433 1.00 54.53 295 LYS A N 1
ATOM 2318 C CA . LYS A 1 295 ? 11.458 33.489 -54.555 1.00 54.53 295 LYS A CA 1
ATOM 2319 C C . LYS A 1 295 ? 10.807 33.683 -55.925 1.00 54.53 295 LYS A C 1
ATOM 2321 O O . LYS A 1 295 ? 11.367 33.245 -56.926 1.00 54.53 295 LYS A O 1
ATOM 2326 N N . ARG A 1 296 ? 9.666 34.376 -56.011 1.00 44.88 296 ARG A N 1
ATOM 2327 C CA . ARG A 1 296 ? 9.135 34.848 -57.297 1.00 44.88 296 ARG A CA 1
ATOM 2328 C C . ARG A 1 296 ? 9.951 36.021 -57.872 1.00 44.88 296 ARG A C 1
ATOM 2330 O O . ARG A 1 296 ? 9.758 36.358 -59.035 1.00 44.88 296 ARG A O 1
ATOM 2337 N N . GLY A 1 297 ? 10.876 36.605 -57.099 1.00 39.28 297 GLY A N 1
ATOM 2338 C CA . GLY A 1 297 ? 11.905 37.525 -57.594 1.00 39.28 297 GLY A CA 1
ATOM 2339 C C . GLY A 1 297 ? 13.186 36.782 -58.024 1.00 39.28 297 GLY A C 1
ATOM 2340 O O . GLY A 1 297 ? 13.676 35.973 -57.235 1.00 39.28 297 GLY A O 1
ATOM 2341 N N . PRO A 1 298 ? 13.778 37.053 -59.209 1.00 45.16 298 PRO A N 1
ATOM 2342 C CA . PRO A 1 298 ? 14.966 36.341 -59.707 1.00 45.16 298 PRO A CA 1
ATOM 2343 C C . PRO A 1 298 ? 16.263 36.526 -58.895 1.00 45.16 298 PRO A C 1
ATOM 2345 O O . PRO A 1 298 ? 17.277 35.947 -59.262 1.00 45.16 298 PRO A O 1
ATOM 2348 N N . GLU A 1 299 ? 16.273 37.307 -57.810 1.00 40.88 299 GLU A N 1
ATOM 2349 C CA . GLU A 1 299 ? 17.514 37.718 -57.124 1.00 40.88 299 GLU A CA 1
ATOM 2350 C C . GLU A 1 299 ? 17.604 37.301 -55.642 1.00 40.88 299 GLU A C 1
ATOM 2352 O O . GLU A 1 299 ? 18.528 37.696 -54.934 1.00 40.88 299 GLU A O 1
ATOM 2357 N N . ALA A 1 300 ? 16.701 36.448 -55.146 1.00 38.66 300 ALA A N 1
ATOM 2358 C CA . ALA A 1 300 ? 16.675 36.072 -53.725 1.00 38.66 300 ALA A CA 1
ATOM 2359 C C . ALA A 1 300 ? 17.709 35.002 -53.292 1.00 38.66 300 ALA A C 1
ATOM 2361 O O . ALA A 1 300 ? 17.782 34.693 -52.107 1.00 38.66 300 ALA A O 1
ATOM 2362 N N . ASP A 1 301 ? 18.527 34.445 -54.195 1.00 36.66 301 ASP A N 1
ATOM 2363 C CA . ASP A 1 301 ? 19.631 33.536 -53.814 1.00 36.66 301 ASP A CA 1
ATOM 2364 C C . ASP A 1 301 ? 20.935 34.284 -53.444 1.00 36.66 301 ASP A C 1
ATOM 2366 O O . ASP A 1 301 ? 21.934 33.651 -53.107 1.00 36.66 301 ASP A O 1
ATOM 2370 N N . LEU A 1 302 ? 20.932 35.627 -53.436 1.00 35.75 302 LEU A N 1
ATOM 2371 C CA . LEU A 1 302 ? 22.118 36.444 -53.132 1.00 35.75 302 LEU A CA 1
ATOM 2372 C C . LEU A 1 302 ? 22.137 37.062 -51.718 1.00 35.75 302 LEU A C 1
ATOM 2374 O O . LEU A 1 302 ? 23.020 37.863 -51.421 1.00 35.75 302 LEU A O 1
ATOM 2378 N N . SER A 1 303 ? 21.212 36.715 -50.814 1.00 36.47 303 SER A N 1
ATOM 2379 C CA . SER A 1 303 ? 21.219 37.272 -49.446 1.00 36.47 303 SER A CA 1
ATOM 2380 C C . SER A 1 303 ? 22.155 36.557 -48.461 1.00 36.47 303 SER A C 1
ATOM 2382 O O . SER A 1 303 ? 22.459 37.131 -47.419 1.00 36.47 303 SER A O 1
ATOM 2384 N N . ASP A 1 304 ? 22.673 35.368 -48.795 1.00 38.56 304 ASP A N 1
ATOM 2385 C CA . ASP A 1 304 ? 23.754 34.721 -48.022 1.00 38.56 304 ASP A CA 1
ATOM 2386 C C . ASP A 1 304 ? 25.159 35.149 -48.498 1.00 38.56 304 ASP A C 1
ATOM 2388 O O . ASP A 1 304 ? 26.169 34.801 -47.887 1.00 38.56 304 ASP A O 1
ATOM 2392 N N . PHE A 1 305 ? 25.248 35.971 -49.551 1.00 33.53 305 PHE A N 1
ATOM 2393 C CA . PHE A 1 305 ? 26.509 36.499 -50.071 1.00 33.53 305 PHE A CA 1
ATOM 2394 C C . PHE A 1 305 ? 26.805 37.902 -49.514 1.00 33.53 305 PHE A C 1
ATOM 2396 O O . PHE A 1 305 ? 26.853 38.892 -50.239 1.00 33.53 305 PHE A O 1
ATOM 2403 N N . LYS A 1 306 ? 27.074 38.003 -48.206 1.00 33.25 306 LYS A N 1
ATOM 2404 C CA . LYS A 1 306 ? 27.986 39.051 -47.716 1.00 33.25 306 LYS A CA 1
ATOM 2405 C C . LYS A 1 306 ? 29.370 38.428 -47.543 1.00 33.25 306 LYS A C 1
ATOM 2407 O O . LYS A 1 306 ? 29.611 37.771 -46.531 1.00 33.25 306 LYS A O 1
ATOM 2412 N N . PRO A 1 307 ? 30.294 38.613 -48.502 1.00 38.22 307 PRO A N 1
ATOM 2413 C CA . PRO A 1 307 ? 31.680 38.249 -48.293 1.00 38.22 307 PRO A CA 1
ATOM 2414 C C . PRO A 1 307 ? 32.267 39.218 -47.262 1.00 38.22 307 PRO A C 1
ATOM 2416 O O . PRO A 1 307 ? 32.818 40.251 -47.612 1.00 38.22 307 PRO A O 1
ATOM 2419 N N . ALA A 1 308 ? 32.229 38.849 -45.983 1.00 38.94 308 ALA A N 1
ATOM 2420 C CA . ALA A 1 308 ? 33.230 39.318 -45.020 1.00 38.94 308 ALA A CA 1
ATOM 2421 C C . ALA A 1 308 ? 34.568 38.561 -45.204 1.00 38.94 308 ALA A C 1
ATOM 2423 O O . ALA A 1 308 ? 35.384 38.480 -44.296 1.00 38.94 308 ALA A O 1
ATOM 2424 N N . ALA A 1 309 ? 34.798 37.983 -46.393 1.00 44.06 309 ALA A N 1
ATOM 2425 C CA . ALA A 1 309 ? 36.111 37.512 -46.823 1.00 44.06 309 ALA A CA 1
ATOM 2426 C C . ALA A 1 309 ? 37.085 38.682 -47.077 1.00 44.06 309 ALA A C 1
ATOM 2428 O O . ALA A 1 309 ? 38.286 38.461 -47.194 1.00 44.06 309 ALA A O 1
ATOM 2429 N N . GLY A 1 310 ? 36.592 39.926 -47.132 1.00 42.75 310 GLY A N 1
ATOM 2430 C CA . GLY A 1 310 ? 37.425 41.120 -47.019 1.00 42.75 310 GLY A CA 1
ATOM 2431 C C . GLY A 1 310 ? 37.697 41.436 -45.549 1.00 42.75 310 GLY A C 1
ATOM 2432 O O . GLY A 1 310 ? 36.832 41.995 -44.886 1.00 42.75 310 GLY A O 1
ATOM 2433 N N . THR A 1 311 ? 38.881 41.051 -45.068 1.00 47.69 311 THR A N 1
ATOM 2434 C CA . THR A 1 311 ? 39.511 41.511 -43.813 1.00 47.69 311 THR A CA 1
ATOM 2435 C C . THR A 1 311 ? 38.672 41.359 -42.537 1.00 47.69 311 THR A C 1
ATOM 2437 O O . THR A 1 311 ? 38.344 42.348 -41.893 1.00 47.69 311 THR A O 1
ATOM 2440 N N . LEU A 1 312 ? 38.377 40.122 -42.125 1.00 48.44 312 LEU A N 1
ATOM 2441 C CA . LEU A 1 312 ? 38.158 39.849 -40.700 1.00 48.44 312 LEU A CA 1
ATOM 2442 C C . LEU A 1 312 ? 39.492 40.090 -39.975 1.00 48.44 312 LEU A C 1
ATOM 2444 O O . LEU A 1 312 ? 40.421 39.294 -40.117 1.00 48.44 312 LEU A O 1
ATOM 2448 N N . ASN A 1 313 ? 39.602 41.200 -39.250 1.00 53.72 313 ASN A N 1
ATOM 2449 C CA . ASN A 1 313 ? 40.755 41.486 -38.395 1.00 53.72 313 ASN A CA 1
ATOM 2450 C C . ASN A 1 313 ? 40.480 40.990 -36.968 1.00 53.72 313 ASN A C 1
ATOM 2452 O O . ASN A 1 313 ? 39.328 40.827 -36.572 1.00 53.72 313 ASN A O 1
ATOM 2456 N N . ASP A 1 314 ? 41.536 40.778 -36.174 1.00 58.47 314 ASP A N 1
ATOM 2457 C CA . ASP A 1 314 ? 41.411 40.348 -34.768 1.00 58.47 314 ASP A CA 1
ATOM 2458 C C . ASP A 1 314 ? 40.563 41.333 -33.915 1.00 58.47 314 ASP A C 1
ATOM 2460 O O . ASP A 1 314 ? 40.056 40.957 -32.860 1.00 58.47 314 ASP A O 1
ATOM 2464 N N . GLU A 1 315 ? 40.352 42.568 -34.394 1.00 59.41 315 GLU A N 1
ATOM 2465 C CA . GLU A 1 315 ? 39.495 43.602 -33.790 1.00 59.41 315 GLU A CA 1
ATOM 2466 C C . GLU A 1 315 ? 37.981 43.314 -33.894 1.00 59.41 315 GLU A C 1
ATOM 2468 O O . GLU A 1 315 ? 37.214 43.823 -33.081 1.00 59.41 315 GLU A O 1
ATOM 2473 N N . ASP A 1 316 ? 37.540 42.468 -34.835 1.00 59.47 316 ASP A N 1
ATOM 2474 C CA . ASP A 1 316 ? 36.119 42.121 -35.036 1.00 59.47 316 ASP A CA 1
ATOM 2475 C C . ASP A 1 316 ? 35.616 41.000 -34.099 1.00 59.47 316 ASP A C 1
ATOM 2477 O O . ASP A 1 316 ? 34.468 40.548 -34.217 1.00 59.47 316 ASP A O 1
ATOM 2481 N N . LEU A 1 317 ? 36.481 40.497 -33.210 1.00 61.41 317 LEU A N 1
ATOM 2482 C CA . LEU A 1 317 ? 36.198 39.395 -32.288 1.00 61.41 317 LEU A CA 1
ATOM 2483 C C . LEU A 1 317 ? 35.745 39.922 -30.921 1.00 61.41 317 LEU A C 1
ATOM 2485 O O . LEU A 1 317 ? 36.457 40.676 -30.254 1.00 61.41 317 LEU A O 1
ATOM 2489 N N . ASN A 1 318 ? 34.584 39.461 -30.453 1.00 69.19 318 ASN A N 1
ATOM 2490 C CA . ASN A 1 318 ? 34.071 39.830 -29.131 1.00 69.19 318 ASN A CA 1
ATOM 2491 C C . ASN A 1 318 ? 34.912 39.204 -27.999 1.00 69.19 318 ASN A C 1
ATOM 2493 O O . ASN A 1 318 ? 35.478 38.121 -28.144 1.00 69.19 318 ASN A O 1
ATOM 2497 N N . THR A 1 319 ? 34.937 39.827 -26.813 1.00 72.38 319 THR A N 1
ATOM 2498 C CA . THR A 1 319 ? 35.650 39.310 -25.622 1.00 72.38 319 THR A CA 1
ATOM 2499 C C . THR A 1 319 ? 35.224 37.894 -25.227 1.00 72.38 319 THR A C 1
ATOM 2501 O O . THR A 1 319 ? 36.080 37.088 -24.869 1.00 72.38 319 THR A O 1
ATOM 2504 N N . ILE A 1 320 ? 33.929 37.569 -25.328 1.00 71.00 320 ILE A N 1
ATOM 2505 C CA . ILE A 1 320 ? 33.401 36.220 -25.050 1.00 71.00 320 ILE A CA 1
ATOM 2506 C C . ILE A 1 320 ? 33.888 35.214 -26.098 1.00 71.00 320 ILE A C 1
ATOM 2508 O O . ILE A 1 320 ? 34.337 34.138 -25.726 1.00 71.00 320 ILE A O 1
ATOM 2512 N N . GLU A 1 321 ? 33.875 35.567 -27.386 1.00 69.19 321 GLU A N 1
ATOM 2513 C CA . GLU A 1 321 ? 34.389 34.699 -28.459 1.00 69.19 321 GLU A CA 1
ATOM 2514 C C . GLU A 1 321 ? 35.896 34.449 -28.293 1.00 69.19 321 GLU A C 1
ATOM 2516 O O . GLU A 1 321 ? 36.377 33.333 -28.488 1.00 69.19 321 GLU A O 1
ATOM 2521 N N . ASN A 1 322 ? 36.644 35.472 -27.867 1.00 73.00 322 ASN A N 1
ATOM 2522 C CA . ASN A 1 322 ? 38.071 35.363 -27.585 1.00 73.00 322 ASN A CA 1
ATOM 2523 C C . ASN A 1 322 ? 38.364 34.462 -26.385 1.00 73.00 322 ASN A C 1
ATOM 2525 O O . ASN A 1 322 ? 39.246 33.605 -26.478 1.00 73.00 322 ASN A O 1
ATOM 2529 N N . PHE A 1 323 ? 37.639 34.643 -25.279 1.00 77.12 323 PHE A N 1
ATOM 2530 C CA . PHE A 1 323 ? 37.802 33.828 -24.077 1.00 77.12 323 PHE A CA 1
ATOM 2531 C C . PHE A 1 323 ? 37.318 32.390 -24.295 1.00 77.12 323 PHE A C 1
ATOM 2533 O O . PHE A 1 323 ? 38.012 31.447 -23.932 1.00 77.12 323 PHE A O 1
ATOM 2540 N N . GLY A 1 324 ? 36.186 32.214 -24.968 1.00 78.88 324 GLY A N 1
ATOM 2541 C CA . GLY A 1 324 ? 35.637 30.919 -25.344 1.00 78.88 324 GLY A CA 1
ATOM 2542 C C . GLY A 1 324 ? 36.563 30.122 -26.259 1.00 78.88 324 GLY A C 1
ATOM 2543 O O . GLY A 1 324 ? 36.950 28.999 -25.939 1.00 78.88 324 GLY A O 1
ATOM 2544 N N . SER A 1 325 ? 37.041 30.749 -27.339 1.00 74.88 325 SER A N 1
ATOM 2545 C CA . SER A 1 325 ? 38.054 30.149 -28.214 1.00 74.88 325 SER A CA 1
ATOM 2546 C C . SER A 1 325 ? 39.378 29.892 -27.492 1.00 74.88 325 SER A C 1
ATOM 2548 O O . SER A 1 325 ? 40.105 28.982 -27.889 1.00 74.88 325 SER A O 1
ATOM 2550 N N . TRP A 1 326 ? 39.722 30.685 -26.472 1.00 80.81 326 TRP A N 1
ATOM 2551 C CA . TRP A 1 326 ? 40.894 30.429 -25.640 1.00 80.81 326 TRP A CA 1
ATOM 2552 C C . TRP A 1 326 ? 40.695 29.188 -24.769 1.00 80.81 326 TRP A C 1
ATOM 2554 O O . TRP A 1 326 ? 41.558 28.321 -24.807 1.00 80.81 326 TRP A O 1
ATOM 2564 N N . ILE A 1 327 ? 39.568 29.058 -24.056 1.00 83.50 327 ILE A N 1
ATOM 2565 C CA . ILE A 1 327 ? 39.242 27.862 -23.256 1.00 83.50 327 ILE A CA 1
ATOM 2566 C C . ILE A 1 327 ? 39.310 26.615 -24.133 1.00 83.50 327 ILE A C 1
ATOM 2568 O O . ILE A 1 327 ? 39.970 25.647 -23.772 1.00 83.50 327 ILE A O 1
ATOM 2572 N N . GLU A 1 328 ? 38.661 26.652 -25.295 1.00 82.62 328 GLU A N 1
ATOM 2573 C CA . GLU A 1 328 ? 38.618 25.513 -26.206 1.00 82.62 328 GLU A CA 1
ATOM 2574 C C . GLU A 1 328 ? 40.012 25.155 -26.740 1.00 82.62 328 GLU A C 1
ATOM 2576 O O . GLU A 1 328 ? 40.408 23.994 -26.699 1.00 82.62 328 GLU A O 1
ATOM 2581 N N . SER A 1 329 ? 40.802 26.152 -27.156 1.00 83.69 329 SER A N 1
ATOM 2582 C CA . SER A 1 329 ? 42.185 25.936 -27.600 1.00 83.69 329 SER A CA 1
ATOM 2583 C C . SER A 1 329 ? 43.074 25.403 -26.475 1.00 83.69 329 SER A C 1
ATOM 2585 O O . SER A 1 329 ? 43.900 24.530 -26.717 1.00 83.69 329 SER A O 1
ATOM 2587 N N . GLN A 1 330 ? 42.905 25.884 -25.240 1.00 87.12 330 GLN A N 1
ATOM 2588 C CA . GLN A 1 330 ? 43.617 25.339 -24.086 1.00 87.12 330 GLN A CA 1
ATOM 2589 C C . GLN A 1 330 ? 43.199 23.899 -23.803 1.00 87.12 330 GLN A C 1
ATOM 2591 O O . GLN A 1 330 ? 44.059 23.078 -23.509 1.00 87.12 330 GLN A O 1
ATOM 2596 N N . LEU A 1 331 ? 41.912 23.571 -23.916 1.00 88.25 331 LEU A N 1
ATOM 2597 C CA . LEU A 1 331 ? 41.419 22.214 -23.707 1.00 88.25 331 LEU A CA 1
ATOM 2598 C C . LEU A 1 331 ? 41.999 21.249 -24.753 1.00 88.25 331 LEU A C 1
ATOM 2600 O O . LEU A 1 331 ? 42.496 20.188 -24.378 1.00 88.25 331 LEU A O 1
ATOM 2604 N N . GLU A 1 332 ? 42.013 21.639 -26.031 1.00 88.75 332 GLU A N 1
ATOM 2605 C CA . GLU A 1 332 ? 42.647 20.882 -27.122 1.00 88.75 332 GLU A CA 1
ATOM 2606 C C . GLU A 1 332 ? 44.156 20.718 -26.890 1.00 88.75 332 GLU A C 1
ATOM 2608 O O . GLU A 1 332 ? 44.672 19.609 -26.997 1.00 88.75 332 GLU A O 1
ATOM 2613 N N . LEU A 1 333 ? 44.860 21.783 -26.487 1.00 90.50 333 LEU A N 1
ATOM 2614 C CA . LEU A 1 333 ? 46.299 21.746 -26.196 1.00 90.50 333 LEU A CA 1
ATOM 2615 C C . LEU A 1 333 ? 46.639 20.875 -24.982 1.00 90.50 333 LEU A C 1
ATOM 2617 O O . LEU A 1 333 ? 47.604 20.116 -25.021 1.00 90.50 333 LEU A O 1
ATOM 2621 N N . VAL A 1 334 ? 45.860 20.961 -23.903 1.00 92.81 334 VAL A N 1
ATOM 2622 C CA . VAL A 1 334 ? 46.046 20.135 -22.700 1.00 92.81 334 VAL A CA 1
ATOM 2623 C C . VAL A 1 334 ? 45.801 18.667 -23.032 1.00 92.81 334 VAL A C 1
ATOM 2625 O O . VAL A 1 334 ? 46.598 17.814 -22.640 1.00 92.81 334 VAL A O 1
ATOM 2628 N N . CYS A 1 335 ? 44.748 18.369 -23.794 1.00 93.69 335 CYS A N 1
ATOM 2629 C CA . CYS A 1 335 ? 44.455 17.011 -24.244 1.00 93.69 335 CYS A CA 1
ATOM 2630 C C . CYS A 1 335 ? 45.522 16.487 -25.219 1.00 93.69 335 CYS A C 1
ATOM 2632 O O . CYS A 1 335 ? 45.901 15.319 -25.137 1.00 93.69 335 CYS A O 1
ATOM 2634 N N . ALA A 1 336 ? 46.066 17.344 -26.085 1.00 92.00 336 ALA A N 1
ATOM 2635 C CA . ALA A 1 336 ? 47.151 17.001 -26.998 1.00 92.00 336 ALA A CA 1
ATOM 2636 C C . ALA A 1 336 ? 48.466 16.720 -26.253 1.00 92.00 336 ALA A C 1
ATOM 2638 O O . ALA A 1 336 ? 49.105 15.689 -26.473 1.00 92.00 336 ALA A O 1
ATOM 2639 N N . TYR A 1 337 ? 48.833 17.577 -25.296 1.00 93.69 337 TYR A N 1
ATOM 2640 C CA . TYR A 1 337 ? 50.001 17.371 -24.438 1.00 93.69 337 TYR A CA 1
ATOM 2641 C C . TYR A 1 337 ? 49.865 16.105 -23.587 1.00 93.69 337 TYR A C 1
ATOM 2643 O O . TYR A 1 337 ? 50.823 15.349 -23.424 1.00 93.69 337 TYR A O 1
ATOM 2651 N N . TYR A 1 338 ? 48.662 15.833 -23.075 1.00 94.12 338 TYR A N 1
ATOM 2652 C CA . TYR A 1 338 ? 48.373 14.577 -22.396 1.00 94.12 338 TYR A CA 1
ATOM 2653 C C . TYR A 1 338 ? 48.542 13.378 -23.342 1.00 94.12 338 TYR A C 1
ATOM 2655 O O . TYR A 1 338 ? 49.202 12.406 -22.980 1.00 94.12 338 TYR A O 1
ATOM 2663 N N . GLY A 1 339 ? 48.049 13.484 -24.581 1.00 92.00 339 GLY A N 1
ATOM 2664 C CA . GLY A 1 339 ? 48.262 12.501 -25.645 1.00 92.00 339 GLY A CA 1
ATOM 2665 C C . GLY A 1 339 ? 49.735 12.184 -25.900 1.00 92.00 339 GLY A C 1
ATOM 2666 O O . GLY A 1 339 ? 50.133 11.019 -25.929 1.00 92.00 339 GLY A O 1
ATOM 2667 N N . GLU A 1 340 ? 50.565 13.221 -26.011 1.00 92.94 340 GLU A N 1
ATOM 2668 C CA . GLU A 1 340 ? 52.018 13.088 -26.151 1.00 92.94 340 GLU A CA 1
ATOM 2669 C C . GLU A 1 340 ? 52.658 12.425 -24.921 1.00 92.94 340 GLU A C 1
ATOM 2671 O O . GLU A 1 340 ? 53.532 11.562 -25.054 1.00 92.94 340 GLU A O 1
ATOM 2676 N N . PHE A 1 341 ? 52.224 12.805 -23.716 1.00 93.00 341 PHE A N 1
ATOM 2677 C CA . PHE A 1 341 ? 52.730 12.247 -22.465 1.00 93.00 341 PHE A CA 1
ATOM 2678 C C . PHE A 1 341 ? 52.450 10.744 -22.348 1.00 93.00 341 PHE A C 1
ATOM 2680 O O . PHE A 1 341 ? 53.376 9.976 -22.066 1.00 93.00 341 PHE A O 1
ATOM 2687 N N . VAL A 1 342 ? 51.211 10.311 -22.610 1.00 93.38 342 VAL A N 1
ATOM 2688 C CA . VAL A 1 342 ? 50.839 8.887 -22.578 1.00 93.38 342 VAL A CA 1
ATOM 2689 C C . VAL A 1 342 ? 51.571 8.118 -23.676 1.00 93.38 342 VAL A C 1
ATOM 2691 O O . VAL A 1 342 ? 52.120 7.055 -23.396 1.00 93.38 342 VAL A O 1
ATOM 2694 N N . ALA A 1 343 ? 51.678 8.672 -24.889 1.00 90.31 343 ALA A N 1
ATOM 2695 C CA . ALA A 1 343 ? 52.394 8.028 -25.991 1.00 90.31 343 ALA A CA 1
ATOM 2696 C C . ALA A 1 343 ? 53.890 7.818 -25.694 1.00 90.31 343 ALA A C 1
ATOM 2698 O O . ALA A 1 343 ? 54.473 6.819 -26.111 1.00 90.31 343 ALA A O 1
ATOM 2699 N N . ARG A 1 344 ? 54.520 8.733 -24.944 1.00 91.69 344 ARG A N 1
ATOM 2700 C CA . ARG A 1 344 ? 55.931 8.612 -24.536 1.00 91.69 344 ARG A CA 1
ATOM 2701 C C . ARG A 1 344 ? 56.152 7.714 -23.327 1.00 91.69 344 ARG A C 1
ATOM 2703 O O . ARG A 1 344 ? 57.225 7.126 -23.203 1.00 91.69 344 ARG A O 1
ATOM 2710 N N . ARG A 1 345 ? 55.197 7.654 -22.396 1.00 93.06 345 ARG A N 1
ATOM 2711 C CA . ARG A 1 345 ? 55.326 6.883 -21.149 1.00 93.06 345 ARG A CA 1
ATOM 2712 C C . ARG A 1 345 ? 54.091 6.014 -20.863 1.00 93.06 345 ARG A C 1
ATOM 2714 O O . ARG A 1 345 ? 53.508 6.124 -19.780 1.00 93.06 345 ARG A O 1
ATOM 2721 N N . PRO A 1 346 ? 53.721 5.094 -21.772 1.00 92.62 346 PRO A N 1
ATOM 2722 C CA . PRO A 1 346 ? 52.494 4.312 -21.629 1.00 92.62 346 PRO A CA 1
ATOM 2723 C C . PRO A 1 346 ? 52.526 3.414 -20.384 1.00 92.62 346 PRO A C 1
ATOM 2725 O O . PRO A 1 346 ? 51.547 3.341 -19.646 1.00 92.62 346 PRO A O 1
ATOM 2728 N N . LEU A 1 347 ? 53.676 2.806 -20.063 1.00 93.25 347 LEU A N 1
ATOM 2729 C CA . LEU A 1 347 ? 53.805 1.898 -18.916 1.00 93.25 347 LEU A CA 1
ATOM 2730 C C . LEU A 1 347 ? 53.549 2.589 -17.568 1.00 93.25 347 LEU A C 1
ATOM 2732 O O . LEU A 1 347 ? 52.871 2.033 -16.710 1.00 93.25 347 LEU A O 1
ATOM 2736 N N . THR A 1 348 ? 54.071 3.804 -17.366 1.00 93.00 348 THR A N 1
ATOM 2737 C CA . THR A 1 348 ? 53.883 4.513 -16.089 1.00 93.00 348 THR A CA 1
ATOM 2738 C C . THR A 1 348 ? 52.429 4.914 -15.878 1.00 93.00 348 THR A C 1
ATOM 2740 O O . THR A 1 348 ? 51.936 4.843 -14.756 1.00 93.00 348 THR A O 1
ATOM 2743 N N . VAL A 1 349 ? 51.740 5.303 -16.955 1.00 94.25 349 VAL A N 1
ATOM 2744 C CA . VAL A 1 349 ? 50.323 5.684 -16.915 1.00 94.25 349 VAL A CA 1
ATOM 2745 C C . VAL A 1 349 ? 49.445 4.457 -16.676 1.00 94.25 349 VAL A C 1
ATOM 2747 O O . VAL A 1 349 ? 48.558 4.506 -15.826 1.00 94.25 349 VAL A O 1
ATOM 2750 N N . LEU A 1 350 ? 49.746 3.338 -17.344 1.00 94.12 350 LEU A N 1
ATOM 2751 C CA . LEU A 1 350 ? 49.063 2.062 -17.133 1.00 94.12 350 LEU A CA 1
ATOM 2752 C C . LEU A 1 350 ? 49.175 1.595 -15.676 1.00 94.12 350 LEU A C 1
ATOM 2754 O O . LEU A 1 350 ? 48.160 1.290 -15.056 1.00 94.12 350 LEU A O 1
ATOM 2758 N N . CYS A 1 351 ? 50.389 1.585 -15.113 1.00 95.38 351 CYS A N 1
ATOM 2759 C CA . CYS A 1 351 ? 50.612 1.203 -13.717 1.00 95.38 351 CYS A CA 1
ATOM 2760 C C . CYS A 1 351 ? 49.885 2.130 -12.737 1.00 95.38 351 CYS A C 1
ATOM 2762 O O . CYS A 1 351 ? 49.346 1.653 -11.744 1.00 95.38 351 CYS A O 1
ATOM 2764 N N . PHE A 1 352 ? 49.850 3.439 -13.009 1.00 95.75 352 PHE A N 1
ATOM 2765 C CA . PHE A 1 352 ? 49.126 4.400 -12.178 1.00 95.75 352 PHE A CA 1
ATOM 2766 C C . PHE A 1 352 ? 47.613 4.141 -12.187 1.00 95.75 352 PHE A C 1
ATOM 2768 O O . PHE A 1 352 ? 47.015 4.023 -11.119 1.00 95.75 352 PHE A O 1
ATOM 2775 N N . GLY A 1 353 ? 47.009 3.995 -13.371 1.00 94.56 353 GLY A N 1
ATOM 2776 C CA . GLY A 1 353 ? 45.576 3.716 -13.496 1.00 94.56 353 GLY A CA 1
ATOM 2777 C C . GLY A 1 353 ? 45.181 2.390 -12.837 1.00 94.56 353 GLY A C 1
ATOM 2778 O O . GLY A 1 353 ? 44.230 2.349 -12.056 1.00 94.56 353 GLY A O 1
ATOM 2779 N N . LEU A 1 354 ? 45.969 1.328 -13.054 1.00 95.12 354 LEU A N 1
ATOM 2780 C CA . LEU A 1 354 ? 45.749 0.025 -12.418 1.00 95.12 354 LEU A CA 1
ATOM 2781 C C . LEU A 1 354 ? 45.908 0.090 -10.896 1.00 95.12 354 LEU A C 1
ATOM 2783 O O . LEU A 1 354 ? 45.114 -0.512 -10.182 1.00 95.12 354 LEU A O 1
ATOM 2787 N N . LEU A 1 355 ? 46.895 0.827 -10.380 1.00 96.25 355 LEU A N 1
ATOM 2788 C CA . LEU A 1 355 ? 47.102 0.977 -8.938 1.00 96.25 355 LEU A CA 1
ATOM 2789 C C . LEU A 1 355 ? 45.904 1.658 -8.267 1.00 96.25 355 LEU A C 1
ATOM 2791 O O . LEU A 1 355 ? 45.422 1.163 -7.250 1.00 96.25 355 LEU A O 1
ATOM 2795 N N . VAL A 1 356 ? 45.391 2.746 -8.850 1.00 95.75 356 VAL A N 1
ATOM 2796 C CA . VAL A 1 356 ? 44.194 3.434 -8.338 1.00 95.75 356 VAL A CA 1
ATOM 2797 C C . VAL A 1 356 ? 42.991 2.490 -8.346 1.00 95.75 356 VAL A C 1
ATOM 2799 O O . VAL A 1 356 ? 42.320 2.339 -7.326 1.00 95.75 356 VAL A O 1
ATOM 2802 N N . ALA A 1 357 ? 42.758 1.794 -9.459 1.00 94.56 357 ALA A N 1
ATOM 2803 C CA . ALA A 1 357 ? 41.638 0.870 -9.578 1.00 94.56 357 ALA A CA 1
ATOM 2804 C C . ALA A 1 357 ? 41.720 -0.334 -8.630 1.00 94.56 357 ALA A C 1
ATOM 2806 O O . ALA A 1 357 ? 40.705 -0.744 -8.071 1.00 94.56 357 ALA A O 1
ATOM 2807 N N . LEU A 1 358 ? 42.910 -0.901 -8.415 1.00 94.25 358 LEU A N 1
ATOM 2808 C CA . LEU A 1 358 ? 43.107 -2.015 -7.484 1.00 94.25 358 LEU A CA 1
ATOM 2809 C C . LEU A 1 358 ? 42.885 -1.581 -6.032 1.00 94.25 358 LEU A C 1
ATOM 2811 O O . LEU A 1 358 ? 42.259 -2.318 -5.270 1.00 94.25 358 LEU A O 1
ATOM 2815 N N . ILE A 1 359 ? 43.334 -0.377 -5.657 1.00 95.00 359 ILE A N 1
ATOM 2816 C CA . ILE A 1 359 ? 43.062 0.196 -4.332 1.00 95.00 359 ILE A CA 1
ATOM 2817 C C . ILE A 1 359 ? 41.552 0.352 -4.135 1.00 95.00 359 ILE A C 1
ATOM 2819 O O . ILE A 1 359 ? 41.020 -0.135 -3.140 1.00 95.00 359 ILE A O 1
ATOM 2823 N N . CYS A 1 360 ? 40.844 0.956 -5.090 1.00 95.25 360 CYS A N 1
ATOM 2824 C CA . CYS A 1 360 ? 39.394 1.131 -4.993 1.00 95.25 360 CYS A CA 1
ATOM 2825 C C . CYS A 1 360 ? 38.645 -0.212 -4.995 1.00 95.25 360 CYS A C 1
ATOM 2827 O O . CYS A 1 360 ? 37.770 -0.425 -4.161 1.00 95.25 360 CYS A O 1
ATOM 2829 N N . SER A 1 361 ? 39.036 -1.152 -5.859 1.00 94.62 361 SER A N 1
ATOM 2830 C CA . SER A 1 361 ? 38.414 -2.481 -5.957 1.00 94.62 361 SER A CA 1
ATOM 2831 C C . SER A 1 361 ? 38.655 -3.354 -4.720 1.00 94.62 361 SER A C 1
ATOM 2833 O O . SER A 1 361 ? 37.855 -4.245 -4.442 1.00 94.62 361 SER A O 1
ATOM 2835 N N . SER A 1 362 ? 39.707 -3.099 -3.931 1.00 94.12 362 SER A N 1
ATOM 2836 C CA . SER A 1 362 ? 39.968 -3.855 -2.694 1.00 94.12 362 SER A CA 1
ATOM 2837 C C . SER A 1 362 ? 38.846 -3.734 -1.653 1.00 94.12 362 SER A C 1
ATOM 2839 O O . SER A 1 362 ? 38.694 -4.614 -0.808 1.00 94.12 362 SER A O 1
ATOM 2841 N N . GLY A 1 363 ? 37.990 -2.713 -1.752 1.00 91.12 363 GLY A N 1
ATOM 2842 C CA . GLY A 1 363 ? 36.822 -2.569 -0.884 1.00 91.12 363 GLY A CA 1
ATOM 2843 C C . GLY A 1 363 ? 35.738 -3.629 -1.100 1.00 91.12 363 GLY A C 1
ATOM 2844 O O . GLY A 1 363 ? 34.859 -3.767 -0.252 1.00 91.12 363 GLY A O 1
ATOM 2845 N N . MET A 1 364 ? 35.811 -4.436 -2.169 1.00 88.44 364 MET A N 1
ATOM 2846 C CA . MET A 1 364 ? 34.845 -5.516 -2.409 1.00 88.44 364 MET A CA 1
ATOM 2847 C C . MET A 1 364 ? 34.743 -6.527 -1.252 1.00 88.44 364 MET A C 1
ATOM 2849 O O . MET A 1 364 ? 33.691 -7.136 -1.073 1.00 88.44 364 MET A O 1
ATOM 2853 N N . PHE A 1 365 ? 35.777 -6.662 -0.412 1.00 90.25 365 PHE A N 1
ATOM 2854 C CA . PHE A 1 365 ? 35.730 -7.509 0.790 1.00 90.25 365 PHE A CA 1
ATOM 2855 C C . PHE A 1 365 ? 34.725 -7.040 1.858 1.00 90.25 365 PHE A C 1
ATOM 2857 O O . PHE A 1 365 ? 34.370 -7.822 2.737 1.00 90.25 365 PHE A O 1
ATOM 2864 N N . PHE A 1 366 ? 34.259 -5.790 1.795 1.00 90.56 366 PHE A N 1
ATOM 2865 C CA . PHE A 1 366 ? 33.341 -5.194 2.773 1.00 90.56 366 PHE A CA 1
ATOM 2866 C C . PHE A 1 366 ? 31.915 -5.006 2.236 1.00 90.56 366 PHE A C 1
ATOM 2868 O O . PHE A 1 366 ? 31.087 -4.374 2.894 1.00 90.56 366 PHE A O 1
ATOM 2875 N N . VAL A 1 367 ? 31.610 -5.539 1.049 1.00 89.56 367 VAL A N 1
ATOM 2876 C CA . VAL A 1 367 ? 30.296 -5.376 0.413 1.00 89.56 367 VAL A CA 1
ATOM 2877 C C . VAL A 1 367 ? 29.214 -6.085 1.223 1.00 89.56 367 VAL A C 1
ATOM 2879 O O . VAL A 1 367 ? 29.358 -7.236 1.632 1.00 89.56 367 VAL A O 1
ATOM 2882 N N . ARG A 1 368 ? 28.094 -5.387 1.421 1.00 88.25 368 ARG A N 1
ATOM 2883 C CA . ARG A 1 368 ? 26.862 -5.932 1.996 1.00 88.25 368 ARG A CA 1
ATOM 2884 C C . ARG A 1 368 ? 25.716 -5.694 1.029 1.00 88.25 368 ARG A C 1
ATOM 2886 O O . ARG A 1 368 ? 25.582 -4.579 0.530 1.00 88.25 368 ARG A O 1
ATOM 2893 N N . PHE A 1 369 ? 24.898 -6.714 0.807 1.00 85.81 369 PHE A N 1
ATOM 2894 C CA . PHE A 1 369 ? 23.695 -6.614 -0.013 1.00 85.81 369 PHE A CA 1
ATOM 2895 C C . PHE A 1 369 ? 22.462 -6.438 0.870 1.00 85.81 369 PHE A C 1
ATOM 2897 O O . PHE A 1 369 ? 22.376 -7.059 1.929 1.00 85.81 369 PHE A O 1
ATOM 2904 N N . THR A 1 370 ? 21.525 -5.589 0.448 1.00 83.44 370 THR A N 1
ATOM 2905 C CA . THR A 1 370 ? 20.204 -5.464 1.083 1.00 83.44 370 THR A CA 1
ATOM 2906 C C . THR A 1 370 ? 19.120 -6.039 0.172 1.00 83.44 370 THR A C 1
ATOM 2908 O O . THR A 1 370 ? 19.093 -5.743 -1.025 1.00 83.44 370 THR A O 1
ATOM 2911 N N . THR A 1 371 ? 18.255 -6.880 0.740 1.00 81.38 371 THR A N 1
ATOM 2912 C CA . THR A 1 371 ? 17.141 -7.560 0.053 1.00 81.38 371 THR A CA 1
ATOM 2913 C C . THR A 1 371 ? 15.787 -7.260 0.702 1.00 81.38 371 THR A C 1
ATOM 2915 O O . THR A 1 371 ? 14.753 -7.670 0.182 1.00 81.38 371 THR A O 1
ATOM 2918 N N . ASP A 1 372 ? 15.759 -6.504 1.808 1.00 82.44 372 ASP A N 1
ATOM 2919 C CA . ASP A 1 372 ? 14.514 -6.108 2.470 1.00 82.44 372 ASP A CA 1
ATOM 2920 C C . ASP A 1 372 ? 13.756 -5.074 1.610 1.00 82.44 372 ASP A C 1
ATOM 2922 O O . ASP A 1 372 ? 14.269 -3.966 1.401 1.00 82.44 372 ASP A O 1
ATOM 2926 N N . PRO A 1 373 ? 12.525 -5.376 1.145 1.00 81.50 373 PRO A N 1
ATOM 2927 C CA . PRO A 1 373 ? 11.719 -4.450 0.352 1.00 81.50 373 PRO A CA 1
ATOM 2928 C C . PRO A 1 373 ? 11.530 -3.081 1.012 1.00 81.50 373 PRO A C 1
ATOM 2930 O O . PRO A 1 373 ? 11.497 -2.059 0.324 1.00 81.50 373 PRO A O 1
ATOM 2933 N N . VAL A 1 374 ? 11.418 -3.024 2.341 1.00 84.31 374 VAL A N 1
ATOM 2934 C CA . VAL A 1 374 ? 11.211 -1.756 3.046 1.00 84.31 374 VAL A CA 1
ATOM 2935 C C . VAL A 1 374 ? 12.481 -0.907 3.025 1.00 84.31 374 VAL A C 1
ATOM 2937 O O . VAL A 1 374 ? 12.397 0.302 2.807 1.00 84.31 374 VAL A O 1
ATOM 2940 N N . GLU A 1 375 ? 13.654 -1.514 3.215 1.00 84.69 375 GLU A N 1
ATOM 2941 C CA . GLU A 1 375 ? 14.934 -0.800 3.146 1.00 84.69 375 GLU A CA 1
ATOM 2942 C C . GLU A 1 375 ? 15.319 -0.403 1.718 1.00 84.69 375 GLU A C 1
ATOM 2944 O O . GLU A 1 375 ? 15.949 0.638 1.523 1.00 84.69 375 GLU A O 1
ATOM 2949 N N . LEU A 1 376 ? 14.919 -1.203 0.727 1.00 82.81 376 LEU A N 1
ATOM 2950 C CA . LEU A 1 376 ? 15.135 -0.930 -0.692 1.00 82.81 376 LEU A CA 1
ATOM 2951 C C . LEU A 1 376 ? 14.341 0.298 -1.151 1.00 82.81 376 LEU A C 1
ATOM 2953 O O . LEU A 1 376 ? 14.891 1.200 -1.786 1.00 82.81 376 LEU A O 1
ATOM 2957 N N . TRP A 1 377 ? 13.049 0.346 -0.827 1.00 82.62 377 TRP A N 1
ATOM 2958 C CA . TRP A 1 377 ? 12.127 1.294 -1.454 1.00 82.62 377 TRP A CA 1
ATOM 2959 C C . TRP A 1 377 ? 11.755 2.489 -0.578 1.00 82.62 377 TRP A C 1
ATOM 2961 O O . TRP A 1 377 ? 11.349 3.516 -1.117 1.00 82.62 377 TRP A O 1
ATOM 2971 N N . SER A 1 378 ? 11.918 2.407 0.745 1.00 85.75 378 SER A N 1
ATOM 2972 C CA . SER A 1 378 ? 11.480 3.464 1.660 1.00 85.75 378 SER A CA 1
ATOM 2973 C C . SER A 1 378 ? 12.630 4.117 2.424 1.00 85.75 378 SER A C 1
ATOM 2975 O O . SER A 1 378 ? 13.419 3.469 3.112 1.00 85.75 378 SER A O 1
ATOM 2977 N N . SER A 1 379 ? 12.712 5.447 2.343 1.00 84.88 379 SER A N 1
ATOM 2978 C CA . SER A 1 379 ? 13.732 6.223 3.054 1.00 84.88 379 SER A CA 1
ATOM 2979 C C . SER A 1 379 ? 13.565 6.122 4.566 1.00 84.88 379 SER A C 1
ATOM 2981 O O . SER A 1 379 ? 12.480 6.380 5.085 1.00 84.88 379 SER A O 1
ATOM 2983 N N . LYS A 1 380 ? 14.658 5.862 5.299 1.00 84.56 380 LYS A N 1
ATOM 2984 C CA . LYS A 1 380 ? 14.658 5.799 6.775 1.00 84.56 380 LYS A CA 1
ATOM 2985 C C . LYS A 1 380 ? 14.122 7.075 7.445 1.00 84.56 380 LYS A C 1
ATOM 2987 O O . LYS A 1 380 ? 13.600 6.982 8.547 1.00 84.56 380 LYS A O 1
ATOM 2992 N N . GLY A 1 381 ? 14.234 8.234 6.788 1.00 85.25 381 GLY A N 1
ATOM 2993 C CA . GLY A 1 381 ? 13.723 9.520 7.282 1.00 85.25 381 GLY A CA 1
ATOM 2994 C C . GLY A 1 381 ? 12.344 9.927 6.749 1.00 85.25 381 GLY A C 1
ATOM 2995 O O . GLY A 1 381 ? 11.923 11.051 7.001 1.00 85.25 381 GLY A O 1
ATOM 2996 N N . SER A 1 382 ? 11.663 9.070 5.981 1.00 88.19 382 SER A N 1
ATOM 2997 C CA . SER A 1 382 ? 10.310 9.356 5.479 1.00 88.19 382 SER A CA 1
ATOM 2998 C C . SER A 1 382 ? 9.283 9.382 6.613 1.00 88.19 382 SER A C 1
ATOM 3000 O O . SER A 1 382 ? 9.459 8.712 7.637 1.00 88.19 382 SER A O 1
ATOM 3002 N N . ARG A 1 383 ? 8.193 10.141 6.439 1.00 90.56 383 ARG A N 1
ATOM 3003 C CA . ARG A 1 383 ? 7.157 10.281 7.470 1.00 90.56 383 ARG A CA 1
ATOM 3004 C C . ARG A 1 383 ? 6.525 8.924 7.772 1.00 90.56 383 ARG A C 1
ATOM 3006 O O . ARG A 1 383 ? 6.421 8.556 8.933 1.00 90.56 383 ARG A O 1
ATOM 3013 N N . GLY A 1 384 ? 6.223 8.135 6.747 1.00 89.38 384 GLY A N 1
ATOM 3014 C CA . GLY A 1 384 ? 5.673 6.789 6.862 1.00 89.38 384 GLY A CA 1
ATOM 3015 C C . GLY A 1 384 ? 6.605 5.817 7.585 1.00 89.38 384 GLY A C 1
ATOM 3016 O O . GLY A 1 384 ? 6.126 4.981 8.348 1.00 89.38 384 GLY A O 1
ATOM 3017 N N . ARG A 1 385 ? 7.936 5.934 7.431 1.00 91.50 385 ARG A N 1
ATOM 3018 C CA . ARG A 1 385 ? 8.893 5.126 8.218 1.00 91.50 385 ARG A CA 1
ATOM 3019 C C . ARG A 1 385 ? 8.949 5.540 9.680 1.00 91.50 385 ARG A C 1
ATOM 3021 O O . ARG A 1 385 ? 9.055 4.663 10.533 1.00 91.50 385 ARG A O 1
ATOM 3028 N N . ILE A 1 386 ? 8.851 6.834 9.976 1.00 93.12 386 ILE A N 1
ATOM 3029 C CA . ILE A 1 386 ? 8.794 7.340 11.354 1.00 93.12 386 ILE A CA 1
ATOM 3030 C C . ILE A 1 386 ? 7.486 6.900 12.028 1.00 93.12 386 ILE A C 1
ATOM 3032 O O . ILE A 1 386 ? 7.517 6.399 13.150 1.00 93.12 386 ILE A O 1
ATOM 3036 N N . GLU A 1 387 ? 6.356 7.035 11.331 1.00 93.69 387 GLU A N 1
ATOM 3037 C CA . GLU A 1 387 ? 5.028 6.595 11.782 1.00 93.69 387 GLU A CA 1
ATOM 3038 C C . GLU A 1 387 ? 5.006 5.077 12.025 1.00 93.69 387 GLU A C 1
ATOM 3040 O O . GLU A 1 387 ? 4.573 4.634 13.090 1.00 93.69 387 GLU A O 1
ATOM 3045 N N . LYS A 1 388 ? 5.564 4.284 11.096 1.00 93.44 388 LYS A N 1
ATOM 3046 C CA . LYS A 1 388 ? 5.736 2.833 11.258 1.00 93.44 388 LYS A CA 1
ATOM 3047 C C . LYS A 1 388 ? 6.590 2.487 12.471 1.00 93.44 388 LYS A C 1
ATOM 3049 O O . LYS A 1 388 ? 6.183 1.668 13.284 1.00 93.44 388 LYS A O 1
ATOM 3054 N N . TYR A 1 389 ? 7.769 3.094 12.597 1.00 93.12 389 TYR A N 1
ATOM 3055 C CA . TYR A 1 389 ? 8.677 2.809 13.706 1.00 93.12 389 TYR A CA 1
ATOM 3056 C C . TYR A 1 389 ? 8.033 3.147 15.054 1.00 93.12 389 TYR A C 1
ATOM 3058 O O . TYR A 1 389 ? 8.142 2.370 15.999 1.00 93.12 389 TYR A O 1
ATOM 3066 N N . PHE A 1 390 ? 7.315 4.273 15.136 1.00 93.81 390 PHE A N 1
ATOM 3067 C CA . PHE A 1 390 ? 6.554 4.621 16.331 1.00 93.81 390 PHE A CA 1
ATOM 3068 C C . PHE A 1 390 ? 5.510 3.548 16.648 1.00 93.81 390 PHE A C 1
ATOM 3070 O O . PHE A 1 390 ? 5.499 3.046 17.770 1.00 93.81 390 PHE A O 1
ATOM 3077 N N . PHE A 1 391 ? 4.686 3.166 15.667 1.00 94.75 391 PHE A N 1
ATOM 3078 C CA . PHE A 1 391 ? 3.668 2.131 15.840 1.00 94.75 391 PHE A CA 1
ATOM 3079 C C . PHE A 1 391 ? 4.283 0.809 16.313 1.00 94.75 391 PHE A C 1
ATOM 3081 O O . PHE A 1 391 ? 3.912 0.313 17.373 1.00 94.75 391 PHE A O 1
ATOM 3088 N N . ASP A 1 392 ? 5.278 0.296 15.588 1.00 93.19 392 ASP A N 1
ATOM 3089 C CA . ASP A 1 392 ? 5.912 -0.991 15.881 1.00 93.19 392 ASP A CA 1
ATOM 3090 C C . ASP A 1 392 ? 6.586 -0.988 17.267 1.00 93.19 392 ASP A C 1
ATOM 3092 O O . ASP A 1 392 ? 6.569 -1.994 17.972 1.00 93.19 392 ASP A O 1
ATOM 3096 N N . SER A 1 393 ? 7.158 0.149 17.688 1.00 93.00 393 SER A N 1
ATOM 3097 C CA . SER A 1 393 ? 7.812 0.284 18.998 1.00 93.00 393 SER A CA 1
ATOM 3098 C C . SER A 1 393 ? 6.843 0.363 20.181 1.00 93.00 393 SER A C 1
ATOM 3100 O O . SER A 1 393 ? 7.251 0.081 21.306 1.00 93.00 393 SER A O 1
ATOM 3102 N N . LYS A 1 394 ? 5.595 0.792 19.946 1.00 92.00 394 LYS A N 1
ATOM 3103 C CA . LYS A 1 394 ? 4.596 1.060 20.993 1.00 92.00 394 LYS A CA 1
ATOM 3104 C C . LYS A 1 394 ? 3.501 0.016 21.085 1.00 92.00 394 LYS A C 1
ATOM 3106 O O . LYS A 1 394 ? 3.057 -0.285 22.180 1.00 92.00 394 LYS A O 1
ATOM 3111 N N . PHE A 1 395 ? 3.085 -0.538 19.957 1.00 92.75 395 PHE A N 1
ATOM 3112 C CA . PHE A 1 395 ? 1.993 -1.509 19.891 1.00 92.75 395 PHE A CA 1
ATOM 3113 C C . PHE A 1 395 ? 2.465 -2.890 19.420 1.00 92.75 395 PHE A C 1
ATOM 3115 O O . PHE A 1 395 ? 1.673 -3.826 19.358 1.00 92.75 395 PHE A O 1
ATOM 3122 N N . GLY A 1 396 ? 3.758 -3.026 19.111 1.00 90.25 396 GLY A N 1
ATOM 3123 C CA . GLY A 1 396 ? 4.314 -4.188 18.431 1.00 90.25 396 GLY A CA 1
ATOM 3124 C C . GLY A 1 396 ? 4.138 -4.094 16.911 1.00 90.25 396 GLY A C 1
ATOM 3125 O O . GLY A 1 396 ? 3.257 -3.384 16.416 1.00 90.25 396 GLY A O 1
ATOM 3126 N N . PRO A 1 397 ? 4.992 -4.777 16.133 1.00 91.62 397 PRO A N 1
ATOM 3127 C CA . PRO A 1 397 ? 4.844 -4.809 14.690 1.00 91.62 397 PRO A CA 1
ATOM 3128 C C . PRO A 1 397 ? 3.607 -5.610 14.278 1.00 91.62 397 PRO A C 1
ATOM 3130 O O . PRO A 1 397 ? 3.154 -6.514 14.979 1.00 91.62 397 PRO A O 1
ATOM 3133 N N . PHE A 1 398 ? 3.088 -5.297 13.091 1.00 91.00 398 PHE A N 1
ATOM 3134 C CA . PHE A 1 398 ? 1.972 -6.035 12.501 1.00 91.00 398 PHE A CA 1
ATOM 3135 C C . PHE A 1 398 ? 2.292 -7.536 12.379 1.00 91.00 398 PHE A C 1
ATOM 3137 O O . PHE A 1 398 ? 3.439 -7.902 12.120 1.00 91.00 398 PHE A O 1
ATOM 3144 N N . TYR A 1 399 ? 1.292 -8.400 12.556 1.00 92.75 399 TYR A N 1
ATOM 3145 C CA . TYR A 1 399 ? 1.456 -9.859 12.544 1.00 92.75 399 TYR A CA 1
ATOM 3146 C C . TYR A 1 399 ? 2.058 -10.385 11.235 1.00 92.75 399 TYR A C 1
ATOM 3148 O O . TYR A 1 399 ? 1.780 -9.851 10.158 1.00 92.75 399 TYR A O 1
ATOM 3156 N N . ARG A 1 400 ? 2.814 -11.488 11.313 1.00 94.12 400 ARG A N 1
ATOM 3157 C CA . ARG A 1 400 ? 3.268 -12.207 10.111 1.00 94.12 400 ARG A CA 1
ATOM 3158 C C . ARG A 1 400 ? 2.091 -13.045 9.619 1.00 94.12 400 ARG A C 1
ATOM 3160 O O . ARG A 1 400 ? 1.604 -13.916 10.344 1.00 94.12 400 ARG A O 1
ATOM 3167 N N . THR A 1 401 ? 1.553 -12.678 8.459 1.00 93.31 401 THR A N 1
ATOM 3168 C CA . THR A 1 401 ? 0.276 -13.206 7.970 1.00 93.31 401 THR A CA 1
ATOM 3169 C C . THR A 1 401 ? 0.518 -14.245 6.891 1.00 93.31 401 THR A C 1
ATOM 3171 O O . THR A 1 401 ? 1.038 -13.942 5.822 1.00 93.31 401 THR A O 1
ATOM 3174 N N . GLU A 1 402 ? 0.067 -15.461 7.161 1.00 96.12 402 GLU A N 1
ATOM 3175 C CA . GLU A 1 402 ? 0.204 -16.600 6.266 1.00 96.12 402 GLU A CA 1
ATOM 3176 C C . GLU A 1 402 ? -1.148 -16.834 5.594 1.00 96.12 402 GLU A C 1
ATOM 3178 O O . GLU A 1 402 ? -2.098 -17.310 6.224 1.00 96.12 402 GLU A O 1
ATOM 3183 N N . GLN A 1 403 ? -1.266 -16.432 4.330 1.00 95.19 403 GLN A N 1
ATOM 3184 C CA . GLN A 1 403 ? -2.533 -16.438 3.604 1.00 95.19 403 GLN A CA 1
ATOM 3185 C C . GLN A 1 403 ? -2.558 -17.543 2.548 1.00 95.19 403 GLN A C 1
ATOM 3187 O O . GLN A 1 403 ? -1.664 -17.643 1.709 1.00 95.19 403 GLN A O 1
ATOM 3192 N N . ILE A 1 404 ? -3.634 -18.329 2.535 1.00 95.94 404 ILE A N 1
ATOM 3193 C CA . ILE A 1 404 ? -3.932 -19.341 1.519 1.00 95.94 404 ILE A CA 1
ATOM 3194 C C . ILE A 1 404 ? -5.298 -19.022 0.913 1.00 95.94 404 ILE A C 1
ATOM 3196 O O . ILE A 1 404 ? -6.302 -18.949 1.613 1.00 95.94 404 ILE A O 1
ATOM 3200 N N . ILE A 1 405 ? -5.351 -18.868 -0.401 1.00 94.88 405 ILE A N 1
ATOM 3201 C CA . ILE A 1 405 ? -6.571 -18.700 -1.184 1.00 94.88 405 ILE A CA 1
ATOM 3202 C C . ILE A 1 405 ? -6.796 -20.002 -1.945 1.00 94.88 405 ILE A C 1
ATOM 3204 O O . ILE A 1 405 ? -5.970 -20.402 -2.765 1.00 94.88 405 ILE A O 1
ATOM 3208 N N . ILE A 1 406 ? -7.910 -20.670 -1.668 1.00 94.94 406 ILE A N 1
ATOM 3209 C CA . ILE A 1 406 ? -8.259 -21.970 -2.239 1.00 94.94 406 ILE A CA 1
ATOM 3210 C C . ILE A 1 406 ? -9.584 -21.816 -2.973 1.00 94.94 406 ILE A C 1
ATOM 3212 O O . ILE A 1 406 ? -10.549 -21.281 -2.430 1.00 94.94 406 ILE A O 1
ATOM 3216 N N . TYR A 1 407 ? -9.660 -22.295 -4.209 1.00 94.62 407 TYR A N 1
ATOM 3217 C CA . TYR A 1 407 ? -10.902 -22.265 -4.976 1.00 94.62 407 TYR A CA 1
ATOM 3218 C C . TYR A 1 407 ? -11.047 -23.522 -5.845 1.00 94.62 407 TYR A C 1
ATOM 3220 O O . TYR A 1 407 ? -10.050 -24.046 -6.352 1.00 94.62 407 TYR A O 1
ATOM 3228 N N . PRO A 1 408 ? -12.274 -24.038 -6.026 1.00 94.69 408 PRO A N 1
ATOM 3229 C CA . PRO A 1 408 ? -12.526 -25.197 -6.871 1.00 94.69 408 PRO A CA 1
ATOM 3230 C C . PRO A 1 408 ? -12.286 -24.847 -8.342 1.00 94.69 408 PRO A C 1
ATOM 3232 O O . PRO A 1 408 ? -12.591 -23.738 -8.789 1.00 94.69 408 PRO A O 1
ATOM 3235 N N . ARG A 1 409 ? -11.759 -25.794 -9.125 1.00 92.38 409 ARG A N 1
ATOM 3236 C CA . ARG A 1 409 ? -11.598 -25.598 -10.577 1.00 92.38 409 ARG A CA 1
ATOM 3237 C C . ARG A 1 409 ? -12.947 -25.504 -11.283 1.00 92.38 409 ARG A C 1
ATOM 3239 O O . ARG A 1 409 ? -13.101 -24.716 -12.213 1.00 92.38 409 ARG A O 1
ATOM 3246 N N . ASP A 1 410 ? -13.922 -26.275 -10.808 1.00 91.38 410 ASP A N 1
ATOM 3247 C CA . ASP A 1 410 ? -15.308 -26.137 -11.228 1.00 91.38 410 ASP A CA 1
ATOM 3248 C C . ASP A 1 410 ? -15.950 -24.926 -10.539 1.00 91.38 410 ASP A C 1
ATOM 3250 O O . ASP A 1 410 ? -16.194 -24.917 -9.333 1.00 91.38 410 ASP A O 1
ATOM 3254 N N . GLN A 1 411 ? -16.203 -23.892 -11.336 1.00 89.62 411 GLN A N 1
ATOM 3255 C CA . GLN A 1 411 ? -16.769 -22.621 -10.894 1.00 89.62 411 GLN A CA 1
ATOM 3256 C C . GLN A 1 411 ? -18.296 -22.555 -11.075 1.00 89.62 411 GLN A C 1
ATOM 3258 O O . GLN A 1 411 ? -18.879 -21.476 -10.965 1.00 89.62 411 GLN A O 1
ATOM 3263 N N . THR A 1 412 ? -18.953 -23.679 -11.385 1.00 90.19 412 THR A N 1
ATOM 3264 C CA . THR A 1 412 ? -20.407 -23.727 -11.575 1.00 90.19 412 THR A CA 1
ATOM 3265 C C . THR A 1 412 ? -21.159 -23.690 -10.247 1.00 90.19 412 THR A C 1
ATOM 3267 O O . THR A 1 412 ? -20.807 -24.363 -9.271 1.00 90.19 412 THR A O 1
ATOM 3270 N N . PHE A 1 413 ? -22.235 -22.906 -10.227 1.00 89.69 413 PHE A N 1
ATOM 3271 C CA . PHE A 1 413 ? -23.198 -22.929 -9.135 1.00 89.69 413 PHE A CA 1
ATOM 3272 C C . PHE A 1 413 ? -23.924 -24.271 -9.117 1.00 89.69 413 PHE A C 1
ATOM 3274 O O . PHE A 1 413 ? -24.196 -24.852 -10.169 1.00 89.69 413 PHE A O 1
ATOM 3281 N N . TRP A 1 414 ? -24.248 -24.754 -7.926 1.00 87.00 414 TRP A N 1
ATOM 3282 C CA . TRP A 1 414 ? -24.940 -26.023 -7.742 1.00 87.00 414 TRP A CA 1
ATOM 3283 C C . TRP A 1 414 ? -26.230 -25.803 -6.957 1.00 87.00 414 TRP A C 1
ATOM 3285 O O . TRP A 1 414 ? -26.320 -24.889 -6.137 1.00 87.00 414 TRP A O 1
ATOM 3295 N N . LEU A 1 415 ? -27.237 -26.622 -7.247 1.00 84.19 415 LEU A N 1
ATOM 3296 C CA . LEU A 1 415 ? -28.509 -26.592 -6.540 1.00 84.19 415 LEU A CA 1
ATOM 3297 C C . LEU A 1 415 ? -28.397 -27.453 -5.282 1.00 84.19 415 LEU A C 1
ATOM 3299 O O . LEU A 1 415 ? -28.077 -28.639 -5.380 1.00 84.19 415 LEU A O 1
ATOM 3303 N N . HIS A 1 416 ? -28.680 -26.863 -4.127 1.00 80.19 416 HIS A N 1
ATOM 3304 C CA . HIS A 1 416 ? -28.837 -27.598 -2.880 1.00 80.19 416 HIS A CA 1
ATOM 3305 C C . HIS A 1 416 ? -30.326 -27.855 -2.621 1.00 80.19 416 HIS A C 1
ATOM 3307 O O . HIS A 1 416 ? -31.113 -26.913 -2.630 1.00 80.19 416 HIS A O 1
ATOM 3313 N N . GLU A 1 417 ? -30.712 -29.117 -2.420 1.00 69.38 417 GLU A N 1
ATOM 3314 C CA . GLU A 1 417 ? -32.103 -29.500 -2.144 1.00 69.38 417 GLU A CA 1
ATOM 3315 C C . GLU A 1 417 ? -32.477 -29.167 -0.693 1.00 69.38 417 GLU A C 1
ATOM 3317 O O . GLU A 1 417 ? -31.926 -29.750 0.244 1.00 69.38 417 GLU A O 1
ATOM 3322 N N . ASN A 1 418 ? -33.435 -28.257 -0.503 1.00 59.09 418 ASN A N 1
ATOM 3323 C CA . ASN A 1 418 ? -33.881 -27.810 0.812 1.00 59.09 418 ASN A CA 1
ATOM 3324 C C . ASN A 1 418 ? -34.536 -28.936 1.632 1.00 59.09 418 ASN A C 1
ATOM 3326 O O . ASN A 1 418 ? -35.544 -29.523 1.233 1.00 59.09 418 ASN A O 1
ATOM 3330 N N . ARG A 1 419 ? -33.991 -29.213 2.823 1.00 61.31 419 ARG A N 1
ATOM 3331 C CA . ARG A 1 419 ? -34.583 -30.131 3.820 1.00 61.31 419 ARG A CA 1
ATOM 3332 C C . ARG A 1 419 ? -34.983 -29.442 5.129 1.00 61.31 419 ARG A C 1
ATOM 3334 O O . ARG A 1 419 ? -35.528 -30.107 6.014 1.00 61.31 419 ARG A O 1
ATOM 3341 N N . SER A 1 420 ? -34.708 -28.144 5.270 1.00 60.09 420 SER A N 1
ATOM 3342 C CA . SER A 1 420 ? -34.842 -27.397 6.525 1.00 60.09 420 SER A CA 1
ATOM 3343 C C . SER A 1 420 ? -36.054 -26.452 6.557 1.00 60.09 420 SER A C 1
ATOM 3345 O O . SER A 1 420 ? -36.388 -25.956 7.630 1.00 60.09 420 SER A O 1
ATOM 3347 N N . ASN A 1 421 ? -36.741 -26.217 5.424 1.00 55.19 421 ASN A N 1
ATOM 3348 C CA . ASN A 1 421 ? -37.844 -25.247 5.252 1.00 55.19 421 ASN A CA 1
ATOM 3349 C C . ASN A 1 421 ? -37.479 -23.777 5.588 1.00 55.19 421 ASN A C 1
ATOM 3351 O O . ASN A 1 421 ? -38.350 -22.910 5.539 1.00 55.19 421 ASN A O 1
ATOM 3355 N N . ILE A 1 422 ? -36.220 -23.460 5.929 1.00 54.19 422 ILE A N 1
ATOM 3356 C CA . ILE A 1 422 ? -35.809 -22.123 6.412 1.00 54.19 422 ILE A CA 1
ATOM 3357 C C . ILE A 1 422 ? -35.217 -21.248 5.314 1.00 54.19 422 ILE A C 1
ATOM 3359 O O . ILE A 1 422 ? -35.380 -20.026 5.342 1.00 54.19 422 ILE A O 1
ATOM 3363 N N . PHE A 1 423 ? -34.529 -21.852 4.353 1.00 58.41 423 PHE A N 1
ATOM 3364 C CA . PHE A 1 423 ? -33.926 -21.148 3.227 1.00 58.41 423 PHE A CA 1
ATOM 3365 C C . PHE A 1 423 ? -34.656 -21.520 1.936 1.00 58.41 423 PHE A C 1
ATOM 3367 O O . PHE A 1 423 ? -35.239 -22.592 1.841 1.00 58.41 423 PHE A O 1
ATOM 3374 N N . VAL A 1 424 ? -34.685 -20.614 0.959 1.00 57.31 424 VAL A N 1
ATOM 3375 C CA . VAL A 1 424 ? -35.288 -20.874 -0.359 1.00 57.31 424 VAL A CA 1
ATOM 3376 C C . VAL A 1 424 ? -34.369 -21.819 -1.137 1.00 57.31 424 VAL A C 1
ATOM 3378 O O . VAL A 1 424 ? -33.151 -21.668 -1.039 1.00 57.31 424 VAL A O 1
ATOM 3381 N N . ASP A 1 425 ? -34.928 -22.750 -1.922 1.00 58.31 425 ASP A N 1
ATOM 3382 C CA . ASP A 1 425 ? -34.145 -23.515 -2.903 1.00 58.31 425 ASP A CA 1
ATOM 3383 C C . ASP A 1 425 ? -33.325 -22.542 -3.759 1.00 58.31 425 ASP A C 1
ATOM 3385 O O . ASP A 1 425 ? -33.864 -21.628 -4.392 1.00 58.31 425 ASP A O 1
ATOM 3389 N N . GLY A 1 426 ? -32.005 -22.705 -3.731 1.00 71.00 426 GLY A N 1
ATOM 3390 C CA . GLY A 1 426 ? -31.077 -21.700 -4.225 1.00 71.00 426 GLY A CA 1
ATOM 3391 C C . GLY A 1 426 ? -29.851 -22.309 -4.884 1.00 71.00 426 GLY A C 1
ATOM 3392 O O . GLY A 1 426 ? -29.398 -23.404 -4.545 1.00 71.00 426 GLY A O 1
ATOM 3393 N N . TYR A 1 427 ? -29.311 -21.573 -5.849 1.00 82.69 427 TYR A N 1
ATOM 3394 C CA . TYR A 1 427 ? -28.031 -21.883 -6.464 1.00 82.69 427 TYR A CA 1
ATOM 3395 C C . TYR A 1 427 ? -26.911 -21.337 -5.586 1.00 82.69 427 TYR A C 1
ATOM 3397 O O . TYR A 1 427 ? -26.736 -20.125 -5.484 1.00 82.69 427 TYR A O 1
ATOM 3405 N N . TYR A 1 428 ? -26.134 -22.234 -4.991 1.00 87.06 428 TYR A N 1
ATOM 3406 C CA . TYR A 1 428 ? -25.018 -21.869 -4.130 1.00 87.06 428 TYR A CA 1
ATOM 3407 C C . TYR A 1 428 ? -23.706 -21.843 -4.900 1.00 87.06 428 TYR A C 1
ATOM 3409 O O . TYR A 1 428 ? -23.474 -22.607 -5.847 1.00 87.06 428 TYR A O 1
ATOM 3417 N N . GLY A 1 429 ? -22.829 -20.946 -4.466 1.00 90.25 429 GLY A N 1
ATOM 3418 C CA . GLY A 1 429 ? -21.478 -20.818 -4.968 1.00 90.25 429 GLY A CA 1
ATOM 3419 C C . GLY A 1 429 ? -20.664 -22.101 -4.756 1.00 90.25 429 GLY A C 1
ATOM 3420 O O . GLY A 1 429 ? -20.911 -22.881 -3.827 1.00 90.25 429 GLY A O 1
ATOM 3421 N N . PRO A 1 430 ? -19.668 -22.352 -5.617 1.00 93.06 430 PRO A N 1
ATOM 3422 C CA . PRO A 1 430 ? -18.893 -23.586 -5.587 1.00 93.06 430 PRO A CA 1
ATOM 3423 C C . PRO A 1 430 ? -18.008 -23.703 -4.331 1.00 93.06 430 PRO A C 1
ATOM 3425 O O . PRO A 1 430 ? -17.631 -24.817 -3.969 1.00 93.06 430 PRO A O 1
ATOM 3428 N N . ALA A 1 431 ? -17.736 -22.597 -3.621 1.00 92.06 431 ALA A N 1
ATOM 3429 C CA . ALA A 1 431 ? -16.997 -22.600 -2.354 1.00 92.06 431 ALA A CA 1
ATOM 3430 C C . ALA A 1 431 ? -17.703 -23.384 -1.234 1.00 92.06 431 ALA A C 1
ATOM 3432 O O . ALA A 1 431 ? -17.052 -23.832 -0.296 1.00 92.06 431 ALA A O 1
ATOM 3433 N N . PHE A 1 432 ? -19.022 -23.569 -1.333 1.00 93.38 432 PHE A N 1
ATOM 3434 C CA . PHE A 1 432 ? -19.820 -24.257 -0.318 1.00 93.38 432 PHE A CA 1
ATOM 3435 C C . PHE A 1 432 ? -20.055 -25.738 -0.611 1.00 93.38 432 PHE A C 1
ATOM 3437 O O . PHE A 1 432 ? -20.767 -26.406 0.139 1.00 93.38 432 PHE A O 1
ATOM 3444 N N . ARG A 1 433 ? -19.497 -26.286 -1.697 1.00 92.44 433 ARG A N 1
ATOM 3445 C CA . ARG A 1 433 ? -19.610 -27.724 -1.964 1.00 92.44 433 ARG A CA 1
ATOM 3446 C C . ARG A 1 433 ? -18.943 -28.500 -0.837 1.00 92.44 433 ARG A C 1
ATOM 3448 O O . ARG A 1 433 ? -17.772 -28.276 -0.538 1.00 92.44 433 ARG A O 1
ATOM 3455 N N . LYS A 1 434 ? -19.661 -29.461 -0.259 1.00 91.38 434 LYS A N 1
ATOM 3456 C CA . LYS A 1 434 ? -19.157 -30.270 0.854 1.00 91.38 434 LYS A CA 1
ATOM 3457 C C . LYS A 1 434 ? -17.812 -30.936 0.554 1.00 91.38 434 LYS A C 1
ATOM 3459 O O . LYS A 1 434 ? -16.889 -30.809 1.346 1.00 91.38 434 LYS A O 1
ATOM 3464 N N . SER A 1 435 ? -17.676 -31.564 -0.616 1.00 91.62 435 SER A N 1
ATOM 3465 C CA . SER A 1 435 ? -16.425 -32.212 -1.035 1.00 91.62 435 SER A CA 1
ATOM 3466 C C . SER A 1 435 ? -15.250 -31.233 -1.106 1.00 91.62 435 SER A C 1
ATOM 3468 O O . SER A 1 435 ? -14.130 -31.577 -0.747 1.00 91.62 435 SER A O 1
ATOM 3470 N N . PHE A 1 436 ? -15.507 -29.994 -1.532 1.00 94.62 436 PHE A N 1
ATOM 3471 C CA . PHE A 1 436 ? -14.496 -28.945 -1.560 1.00 94.62 436 PHE A CA 1
ATOM 3472 C C . PHE A 1 436 ? -14.116 -28.496 -0.143 1.00 94.62 436 PHE A C 1
ATOM 3474 O O . PHE A 1 436 ? -12.931 -28.388 0.149 1.00 94.62 436 PHE A O 1
ATOM 3481 N N . LEU A 1 437 ? -15.084 -28.299 0.761 1.00 94.38 437 LEU A N 1
ATOM 3482 C CA . LEU A 1 437 ? -14.804 -27.957 2.163 1.00 94.38 437 LEU A CA 1
ATOM 3483 C C . LEU A 1 437 ? -14.030 -29.063 2.897 1.00 94.38 437 LEU A C 1
ATOM 3485 O O . LEU A 1 437 ? -13.151 -28.760 3.700 1.00 94.38 437 LEU A O 1
ATOM 3489 N N . GLU A 1 438 ? -14.306 -30.334 2.599 1.00 94.62 438 GLU A N 1
ATOM 3490 C CA . GLU A 1 438 ? -13.532 -31.469 3.115 1.00 94.62 438 GLU A CA 1
ATOM 3491 C C . GLU A 1 438 ? -12.080 -31.444 2.617 1.00 94.62 438 GLU A C 1
ATOM 3493 O O . GLU A 1 438 ? -11.156 -31.694 3.393 1.00 94.62 438 GLU A O 1
ATOM 3498 N N . ASP A 1 439 ? -11.856 -31.105 1.346 1.00 94.19 439 ASP A N 1
ATOM 3499 C CA . ASP A 1 439 ? -10.509 -30.947 0.790 1.00 94.19 439 ASP A CA 1
ATOM 3500 C C . ASP A 1 439 ? -9.773 -29.742 1.404 1.00 94.19 439 ASP A C 1
ATOM 3502 O O . ASP A 1 439 ? -8.599 -29.852 1.768 1.00 94.19 439 ASP A O 1
ATOM 3506 N N . VAL A 1 440 ? -10.472 -28.620 1.617 1.00 95.00 440 VAL A N 1
ATOM 3507 C CA . VAL A 1 440 ? -9.949 -27.453 2.349 1.00 95.00 440 VAL A CA 1
ATOM 3508 C C . VAL A 1 440 ? -9.566 -27.842 3.781 1.00 95.00 440 VAL A C 1
ATOM 3510 O O . VAL A 1 440 ? -8.509 -27.436 4.261 1.00 95.00 440 VAL A O 1
ATOM 3513 N N . ALA A 1 441 ? -10.371 -28.670 4.452 1.00 95.50 441 ALA A N 1
ATOM 3514 C CA . ALA A 1 441 ? -10.095 -29.123 5.813 1.00 95.50 441 ALA A CA 1
ATOM 3515 C C . ALA A 1 441 ? -8.888 -30.055 5.908 1.00 95.50 441 ALA A C 1
ATOM 3517 O O . ALA A 1 441 ? -8.060 -29.885 6.802 1.00 95.50 441 ALA A O 1
ATOM 3518 N N . LYS A 1 442 ? -8.729 -30.986 4.960 1.00 94.69 442 LYS A N 1
ATOM 3519 C CA . LYS A 1 442 ? -7.519 -31.820 4.869 1.00 94.69 442 LYS A CA 1
ATOM 3520 C C . LYS A 1 442 ? -6.269 -30.961 4.693 1.00 94.69 442 LYS A C 1
ATOM 3522 O O . LYS A 1 442 ? -5.275 -31.192 5.377 1.00 94.69 442 LYS A O 1
ATOM 3527 N N . LEU A 1 443 ? -6.330 -29.963 3.808 1.00 94.56 443 LEU A N 1
ATOM 3528 C CA . LEU A 1 443 ? -5.212 -29.055 3.563 1.00 94.56 443 LEU A CA 1
ATOM 3529 C C . LEU A 1 443 ? -4.879 -28.219 4.804 1.00 94.56 443 LEU A C 1
ATOM 3531 O O . LEU A 1 443 ? -3.713 -28.136 5.185 1.00 94.56 443 LEU A O 1
ATOM 3535 N N . GLN A 1 444 ? -5.888 -27.634 5.455 1.00 95.19 444 GLN A N 1
ATOM 3536 C CA . GLN A 1 444 ? -5.691 -26.854 6.674 1.00 95.19 444 GLN A CA 1
ATOM 3537 C C . GLN A 1 444 ? -5.074 -27.704 7.789 1.00 95.19 444 GLN A C 1
ATOM 3539 O O . GLN A 1 444 ? -4.098 -27.272 8.395 1.00 95.19 444 GLN A O 1
ATOM 3544 N N . ASN A 1 445 ? -5.591 -28.913 8.029 1.00 95.12 445 ASN A N 1
ATOM 3545 C CA . ASN A 1 445 ? -5.062 -29.806 9.061 1.00 95.12 445 ASN A CA 1
ATOM 3546 C C . ASN A 1 445 ? -3.596 -30.156 8.791 1.00 95.12 445 ASN A C 1
ATOM 3548 O O . ASN A 1 445 ? -2.758 -30.009 9.681 1.00 95.12 445 ASN A O 1
ATOM 3552 N N . ALA A 1 446 ? -3.265 -30.499 7.544 1.00 94.44 446 ALA A N 1
ATOM 3553 C CA . ALA A 1 446 ? -1.891 -30.792 7.159 1.00 94.44 446 ALA A CA 1
ATOM 3554 C C . ALA A 1 446 ? -0.949 -29.592 7.358 1.00 94.44 446 ALA A C 1
ATOM 3556 O O . ALA A 1 446 ? 0.178 -29.778 7.805 1.00 94.44 446 ALA A O 1
ATOM 3557 N N . VAL A 1 447 ? -1.415 -28.364 7.093 1.00 94.56 447 VAL A N 1
ATOM 3558 C CA . VAL A 1 447 ? -0.665 -27.127 7.374 1.00 94.56 447 VAL A CA 1
ATOM 3559 C C . VAL A 1 447 ? -0.486 -26.904 8.880 1.00 94.56 447 VAL A C 1
ATOM 3561 O O . VAL A 1 447 ? 0.604 -26.551 9.328 1.00 94.56 447 VAL A O 1
ATOM 3564 N N . THR A 1 448 ? -1.531 -27.113 9.684 1.00 92.62 448 THR A N 1
ATOM 3565 C CA . THR A 1 448 ? -1.457 -26.916 11.142 1.00 92.62 448 THR A CA 1
ATOM 3566 C C . THR A 1 448 ? -0.575 -27.945 11.851 1.00 92.62 448 THR A C 1
ATOM 3568 O O . THR A 1 448 ? -0.025 -27.645 12.911 1.00 92.62 448 THR A O 1
ATOM 3571 N N . GLU A 1 449 ? -0.411 -29.130 11.260 1.00 93.81 449 GLU A N 1
ATOM 3572 C CA . GLU A 1 449 ? 0.443 -30.218 11.753 1.00 93.81 449 GLU A CA 1
ATOM 3573 C C . GLU A 1 449 ? 1.898 -30.120 11.264 1.00 93.81 449 GLU A C 1
ATOM 3575 O O . GLU A 1 449 ? 2.721 -30.961 11.627 1.00 93.81 449 GLU A O 1
ATOM 3580 N N . LEU A 1 450 ? 2.253 -29.099 10.472 1.00 94.00 450 LEU A N 1
ATOM 3581 C CA . LEU A 1 450 ? 3.626 -28.918 10.003 1.00 94.00 450 LEU A CA 1
ATOM 3582 C C . LEU A 1 450 ? 4.596 -28.740 11.173 1.00 94.00 450 LEU A C 1
ATOM 3584 O O . LEU A 1 450 ? 4.426 -27.874 12.039 1.00 94.00 450 LEU A O 1
ATOM 3588 N N . ILE A 1 451 ? 5.667 -29.532 11.136 1.00 92.31 451 ILE A N 1
ATOM 3589 C CA . ILE A 1 451 ? 6.783 -29.460 12.073 1.00 92.31 451 ILE A CA 1
ATOM 3590 C C . ILE A 1 451 ? 8.001 -28.966 11.304 1.00 92.31 451 ILE A C 1
ATOM 3592 O O . ILE A 1 451 ? 8.419 -29.581 10.324 1.00 92.31 451 ILE A O 1
ATOM 3596 N N . SER A 1 452 ? 8.596 -27.876 11.779 1.00 89.56 452 SER A N 1
ATOM 3597 C CA . SER A 1 452 ? 9.879 -27.396 11.267 1.00 89.56 452 SER A CA 1
ATOM 3598 C C . SER A 1 452 ? 11.003 -27.746 12.238 1.00 89.56 452 SER A C 1
ATOM 3600 O O . SER A 1 452 ? 10.830 -27.703 13.457 1.00 89.56 452 SER A O 1
ATOM 3602 N N . ILE A 1 453 ? 12.157 -28.130 11.693 1.00 85.31 453 ILE A N 1
ATOM 3603 C CA . ILE A 1 453 ? 13.359 -28.457 12.464 1.00 85.31 453 ILE A CA 1
ATOM 3604 C C . ILE A 1 453 ? 14.393 -27.377 12.168 1.00 85.31 453 ILE A C 1
ATOM 3606 O O . ILE A 1 453 ? 14.773 -27.166 11.016 1.00 85.31 453 ILE A O 1
ATOM 3610 N N . ARG A 1 454 ? 14.846 -26.676 13.207 1.00 79.25 454 ARG A N 1
ATOM 3611 C CA . ARG A 1 454 ? 15.948 -25.713 13.086 1.00 79.25 454 ARG A CA 1
ATOM 3612 C C . ARG A 1 454 ? 17.294 -26.408 12.905 1.00 79.25 454 ARG A C 1
ATOM 3614 O O . ARG A 1 454 ? 17.462 -27.553 13.306 1.00 79.25 454 ARG A O 1
ATOM 3621 N N . GLU A 1 455 ? 18.290 -25.659 12.432 1.00 75.38 455 GLU A N 1
ATOM 3622 C CA . GLU A 1 455 ? 19.695 -26.104 12.354 1.00 75.38 455 GLU A CA 1
ATOM 3623 C C . GLU A 1 455 ? 20.224 -26.634 13.701 1.00 75.38 455 GLU A C 1
ATOM 3625 O O . GLU A 1 455 ? 20.986 -27.593 13.741 1.00 75.38 455 GLU A O 1
ATOM 3630 N N . ASN A 1 456 ? 19.733 -26.083 14.817 1.00 79.56 456 ASN A N 1
ATOM 3631 C CA . ASN A 1 456 ? 20.094 -26.498 16.177 1.00 79.56 456 ASN A CA 1
ATOM 3632 C C . ASN A 1 456 ? 19.337 -27.756 16.667 1.00 79.56 456 ASN A C 1
ATOM 3634 O O . ASN A 1 456 ? 19.449 -28.113 17.837 1.00 79.56 456 ASN A O 1
ATOM 3638 N N . GLY A 1 457 ? 18.502 -28.383 15.831 1.00 82.12 457 GLY A N 1
ATOM 3639 C CA . GLY A 1 457 ? 17.698 -29.567 16.166 1.00 82.12 457 GLY A CA 1
ATOM 3640 C C . GLY A 1 457 ? 16.396 -29.299 16.936 1.00 82.12 457 GLY A C 1
ATOM 3641 O O . GLY A 1 457 ? 15.667 -30.239 17.240 1.00 82.12 457 GLY A O 1
ATOM 3642 N N . GLN A 1 458 ? 16.073 -28.041 17.252 1.00 87.00 458 GLN A N 1
ATOM 3643 C CA . GLN A 1 458 ? 14.808 -27.682 17.909 1.00 87.00 458 GLN A CA 1
ATOM 3644 C C . GLN A 1 458 ? 13.616 -27.898 16.965 1.00 87.00 458 GLN A C 1
ATOM 3646 O O . GLN A 1 458 ? 13.627 -27.389 15.841 1.00 87.00 458 GLN A O 1
ATOM 3651 N N . THR A 1 459 ? 12.591 -28.610 17.440 1.00 90.69 459 THR A N 1
ATOM 3652 C CA . THR A 1 459 ? 11.305 -28.783 16.754 1.00 90.69 459 THR A CA 1
ATOM 3653 C C . THR A 1 459 ? 10.382 -27.608 17.063 1.00 90.69 459 THR A C 1
ATOM 3655 O O . THR A 1 459 ? 10.225 -27.218 18.218 1.00 90.69 459 THR A O 1
ATOM 3658 N N . ILE A 1 460 ? 9.794 -27.023 16.023 1.00 91.19 460 ILE A N 1
ATOM 3659 C CA . ILE A 1 460 ? 8.876 -25.885 16.120 1.00 91.19 460 ILE A CA 1
ATOM 3660 C C . ILE A 1 460 ? 7.565 -26.277 15.455 1.00 91.19 460 ILE A C 1
ATOM 3662 O O . ILE A 1 460 ? 7.539 -26.642 14.274 1.00 91.19 460 ILE A O 1
ATOM 3666 N N . THR A 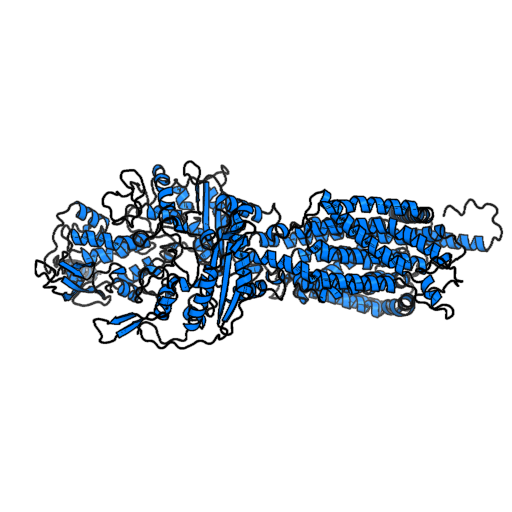1 461 ? 6.485 -26.161 16.217 1.00 93.12 461 THR A N 1
ATOM 3667 C CA . THR A 1 461 ? 5.112 -26.362 15.753 1.00 93.12 461 THR A CA 1
ATOM 3668 C C . THR A 1 461 ? 4.404 -25.023 15.563 1.00 93.12 461 THR A C 1
ATOM 3670 O O . THR A 1 461 ? 4.829 -24.001 16.105 1.00 93.12 461 THR A O 1
ATOM 3673 N N . LEU A 1 462 ? 3.273 -25.020 14.852 1.00 93.25 462 LEU A N 1
ATOM 3674 C CA . LEU A 1 462 ? 2.455 -23.813 14.694 1.00 93.25 462 LEU A CA 1
ATOM 3675 C C . LEU A 1 462 ? 2.038 -23.213 16.051 1.00 93.25 462 LEU A C 1
ATOM 3677 O O . LEU A 1 462 ? 2.050 -21.996 16.219 1.00 93.25 462 LEU A O 1
ATOM 3681 N N . LYS A 1 463 ? 1.730 -24.053 17.051 1.00 91.88 463 LYS A N 1
ATOM 3682 C CA . LYS A 1 463 ? 1.332 -23.599 18.395 1.00 91.88 463 LYS A CA 1
ATOM 3683 C C . LYS A 1 463 ? 2.425 -22.811 19.122 1.00 91.88 463 LYS A C 1
ATOM 3685 O O . LYS A 1 463 ? 2.093 -22.074 20.049 1.00 91.88 463 LYS A O 1
ATOM 3690 N N . ASP A 1 464 ? 3.687 -22.942 18.724 1.00 91.38 464 ASP A N 1
ATOM 3691 C CA . ASP A 1 464 ? 4.808 -22.230 19.347 1.00 91.38 464 ASP A CA 1
ATOM 3692 C C . ASP A 1 464 ? 4.986 -20.808 18.799 1.00 91.38 464 ASP A C 1
ATOM 3694 O O . ASP A 1 464 ? 5.588 -19.965 19.462 1.00 91.38 464 ASP A O 1
ATOM 3698 N N . VAL A 1 465 ? 4.472 -20.537 17.595 1.00 93.44 465 VAL A N 1
ATOM 3699 C CA . VAL A 1 465 ? 4.685 -19.276 16.860 1.00 93.44 465 VAL A CA 1
ATOM 3700 C C . VAL A 1 465 ? 3.395 -18.498 16.585 1.00 93.44 465 VAL A C 1
ATOM 3702 O O . VAL A 1 465 ? 3.453 -17.295 16.339 1.00 93.44 465 VAL A O 1
ATOM 3705 N N . CYS A 1 466 ? 2.234 -19.153 16.641 1.00 95.06 466 CYS A N 1
ATOM 3706 C CA . CYS A 1 466 ? 0.951 -18.534 16.327 1.00 95.06 466 CYS A CA 1
ATOM 3707 C C . CYS A 1 466 ? 0.502 -17.497 17.368 1.00 95.06 466 CYS A C 1
ATOM 3709 O O . CYS A 1 466 ? 0.820 -17.588 18.560 1.00 95.06 466 CYS A O 1
ATOM 3711 N N . TYR A 1 467 ? -0.307 -16.542 16.913 1.00 93.94 467 TYR A N 1
ATOM 3712 C CA . TYR A 1 467 ? -0.986 -15.581 17.774 1.00 93.94 467 TYR A CA 1
ATOM 3713 C C . TYR A 1 467 ? -2.170 -16.232 18.509 1.00 93.94 467 TYR A C 1
ATOM 3715 O O . TYR A 1 467 ? -2.939 -16.997 17.917 1.00 93.94 467 TYR A O 1
ATOM 3723 N N . LYS A 1 468 ? -2.306 -15.941 19.811 1.00 93.44 468 LYS A N 1
ATOM 3724 C CA . LYS A 1 468 ? -3.302 -16.531 20.727 1.00 93.44 468 LYS A CA 1
ATOM 3725 C C . LYS A 1 468 ? -4.027 -15.412 21.494 1.00 93.44 468 LYS A C 1
ATOM 3727 O O . LYS A 1 468 ? -3.556 -15.028 22.563 1.00 93.44 468 LYS A O 1
ATOM 3732 N N . PRO A 1 469 ? -5.139 -14.876 20.964 1.00 90.56 469 PRO A N 1
ATOM 3733 C CA . PRO A 1 469 ? -5.757 -13.648 21.478 1.00 90.56 469 PRO A CA 1
ATOM 3734 C C . PRO A 1 469 ? -6.398 -13.783 22.866 1.00 90.56 469 PRO A C 1
ATOM 3736 O O . PRO A 1 469 ? -6.486 -12.798 23.581 1.00 90.56 469 PRO A O 1
ATOM 3739 N N . LEU A 1 470 ? -6.844 -14.983 23.254 1.00 91.31 470 LEU A N 1
ATOM 3740 C CA . LEU A 1 470 ? -7.541 -15.232 24.526 1.00 91.31 470 LEU A CA 1
ATOM 3741 C C . LEU A 1 470 ? -6.672 -15.978 25.559 1.00 91.31 470 LEU A C 1
ATOM 3743 O O . LEU A 1 470 ? -7.194 -16.548 26.516 1.00 91.31 470 LEU A O 1
ATOM 3747 N N . ALA A 1 471 ? -5.349 -16.035 25.374 1.00 88.56 471 ALA A N 1
ATOM 3748 C CA . ALA A 1 471 ? -4.466 -16.677 26.349 1.00 88.56 471 ALA A CA 1
ATOM 3749 C C . ALA A 1 471 ? -4.443 -15.870 27.668 1.00 88.56 471 ALA A C 1
ATOM 3751 O O . ALA A 1 471 ? -4.310 -14.653 27.606 1.00 88.56 471 ALA A O 1
ATOM 3752 N N . PRO A 1 472 ? -4.509 -16.500 28.857 1.00 86.44 472 PRO A N 1
ATOM 3753 C CA . PRO A 1 472 ? -4.308 -17.926 29.115 1.00 86.44 472 PRO A CA 1
ATOM 3754 C C . PRO A 1 472 ? -5.567 -18.806 29.030 1.00 86.44 472 PRO A C 1
ATOM 3756 O O . PRO A 1 472 ? -5.417 -20.018 28.919 1.00 86.44 472 PRO A O 1
ATOM 3759 N N . ASP A 1 473 ? -6.774 -18.239 29.040 1.00 86.81 473 ASP A N 1
ATOM 3760 C CA . ASP A 1 473 ? -8.027 -19.015 29.099 1.00 86.81 473 ASP A CA 1
ATOM 3761 C C . ASP A 1 473 ? -8.225 -19.920 27.875 1.00 86.81 473 ASP A C 1
ATOM 3763 O O . ASP A 1 473 ? -8.769 -21.020 27.979 1.00 86.81 473 ASP A O 1
ATOM 3767 N N . ASN A 1 474 ? -7.749 -19.481 26.706 1.00 90.00 474 ASN A N 1
ATOM 3768 C CA . ASN A 1 474 ? -7.766 -20.272 25.484 1.00 90.00 474 ASN A CA 1
ATOM 3769 C C . ASN A 1 474 ? -6.434 -20.159 24.721 1.00 90.00 474 ASN A C 1
ATOM 3771 O O . ASN A 1 474 ? -6.026 -19.092 24.265 1.00 90.00 474 ASN A O 1
ATOM 3775 N N . HIS A 1 475 ? -5.757 -21.297 24.552 1.00 92.50 475 HIS A N 1
ATOM 3776 C CA . HIS A 1 475 ? -4.454 -21.402 23.888 1.00 92.50 475 HIS A CA 1
ATOM 3777 C C . HIS A 1 475 ? -4.527 -21.776 22.396 1.00 92.50 475 HIS A C 1
ATOM 3779 O O . HIS A 1 475 ? -3.501 -22.130 21.802 1.00 92.50 475 HIS A O 1
ATOM 3785 N N . ASN A 1 476 ? -5.711 -21.729 21.783 1.00 94.25 476 ASN A N 1
ATOM 3786 C CA . ASN A 1 476 ? -5.880 -22.004 20.358 1.00 94.25 476 ASN A CA 1
ATOM 3787 C C . ASN A 1 476 ? -5.339 -20.860 19.485 1.00 94.25 476 ASN A C 1
ATOM 3789 O O . ASN A 1 476 ? -5.419 -19.684 19.836 1.00 94.25 476 ASN A O 1
ATOM 3793 N N . CYS A 1 477 ? -4.783 -21.222 18.327 1.00 94.81 477 CYS A N 1
ATOM 3794 C CA . CYS A 1 477 ? -4.226 -20.270 17.369 1.00 94.81 477 CYS A CA 1
ATOM 3795 C C . CYS A 1 477 ? -5.324 -19.488 16.634 1.00 94.81 477 CYS A C 1
ATOM 3797 O O . CYS A 1 477 ? -6.345 -20.061 16.240 1.00 94.81 477 CYS A O 1
ATOM 3799 N N . ALA A 1 478 ? -5.062 -18.210 16.359 1.00 94.19 478 ALA A N 1
ATOM 3800 C CA . ALA A 1 478 ? -5.897 -17.366 15.511 1.00 94.19 478 ALA A CA 1
ATOM 3801 C C . ALA A 1 478 ? -5.775 -17.766 14.027 1.00 94.19 478 ALA A C 1
ATOM 3803 O O . ALA A 1 478 ? -4.945 -17.246 13.280 1.00 94.19 478 ALA A O 1
ATOM 3804 N N . ILE A 1 479 ? -6.609 -18.723 13.612 1.00 95.12 479 ILE A N 1
ATOM 3805 C CA . ILE A 1 479 ? -6.743 -19.173 12.221 1.00 95.12 479 ILE A CA 1
ATOM 3806 C C . ILE A 1 479 ? -8.071 -18.636 11.682 1.00 95.12 479 ILE A C 1
ATOM 3808 O O . ILE A 1 479 ? -9.138 -19.082 12.086 1.00 95.12 479 ILE A O 1
ATOM 3812 N N . ILE A 1 480 ? -8.040 -17.674 10.773 1.00 94.69 480 ILE A N 1
ATOM 3813 C CA . ILE A 1 480 ? -9.242 -17.050 10.216 1.00 94.69 480 ILE A CA 1
ATOM 3814 C C . ILE A 1 480 ? -9.623 -17.806 8.939 1.00 94.69 480 ILE A C 1
ATOM 3816 O O . ILE A 1 480 ? -8.947 -17.695 7.921 1.00 94.69 480 ILE A O 1
ATOM 3820 N N . THR A 1 481 ? -10.670 -18.627 9.019 1.00 94.88 481 THR A N 1
ATOM 3821 C CA . THR A 1 481 ? -11.082 -19.600 7.989 1.00 94.88 481 THR A CA 1
ATOM 3822 C C . THR A 1 481 ? -12.558 -19.960 8.162 1.00 94.88 481 THR A C 1
ATOM 3824 O O . THR A 1 481 ? -13.065 -19.947 9.285 1.00 94.88 481 THR A O 1
ATOM 3827 N N . ILE A 1 482 ? -13.247 -20.345 7.082 1.00 93.81 482 ILE A N 1
ATOM 3828 C CA . ILE A 1 482 ? -14.643 -20.821 7.145 1.00 93.81 482 ILE A CA 1
ATOM 3829 C C . ILE A 1 482 ? -14.795 -22.083 8.008 1.00 93.81 482 ILE A C 1
ATOM 3831 O O . ILE A 1 482 ? -15.826 -22.290 8.642 1.00 93.81 482 ILE A O 1
ATOM 3835 N N . LEU A 1 483 ? -13.749 -22.912 8.092 1.00 94.12 483 LEU A N 1
ATOM 3836 C CA . LEU A 1 483 ? -13.758 -24.135 8.902 1.00 94.12 483 LEU A CA 1
ATOM 3837 C C . LEU A 1 483 ? -13.871 -23.851 10.402 1.00 94.12 483 LEU A C 1
ATOM 3839 O O . LEU A 1 483 ? -14.264 -24.727 11.172 1.00 94.12 483 LEU A O 1
ATOM 3843 N N . ASN A 1 484 ? -13.579 -22.622 10.825 1.00 94.25 484 ASN A N 1
ATOM 3844 C CA . ASN A 1 484 ? -13.724 -22.225 12.213 1.00 94.25 484 ASN A CA 1
ATOM 3845 C C . ASN A 1 484 ? -15.176 -21.955 12.623 1.00 94.25 484 ASN A C 1
ATOM 3847 O O . ASN A 1 484 ? -15.436 -21.980 13.820 1.00 94.25 484 ASN A O 1
ATOM 3851 N N . TYR A 1 485 ? -16.130 -21.847 11.685 1.00 93.56 485 TYR A N 1
ATOM 3852 C CA . TYR A 1 485 ? -17.554 -21.990 12.031 1.00 93.56 485 TYR A CA 1
ATOM 3853 C C . TYR A 1 485 ? -17.844 -23.363 12.659 1.00 93.56 485 TYR A C 1
ATOM 3855 O O . TYR A 1 485 ? -18.716 -23.490 13.503 1.00 93.56 485 TYR A O 1
ATOM 3863 N N . PHE A 1 486 ? -17.028 -24.374 12.349 1.00 94.00 486 PHE A N 1
ATOM 3864 C CA . PHE A 1 486 ? -17.088 -25.709 12.947 1.00 94.00 486 PHE A CA 1
ATOM 3865 C C . PHE A 1 486 ? -15.998 -25.935 14.013 1.00 94.00 486 PHE A C 1
ATOM 3867 O O . PHE A 1 486 ? -15.678 -27.076 14.353 1.00 94.00 486 PHE A O 1
ATOM 3874 N N . GLN A 1 487 ? -15.393 -24.864 14.541 1.00 92.50 487 GLN A N 1
ATOM 3875 C CA . GLN A 1 487 ? -14.272 -24.909 15.493 1.00 92.50 487 GLN A CA 1
ATOM 3876 C C . GLN A 1 487 ? -13.088 -25.764 14.998 1.00 92.50 487 GLN A C 1
ATOM 3878 O O . GLN A 1 487 ? -12.474 -26.488 15.779 1.00 92.50 487 GLN A O 1
ATOM 3883 N N . ASN A 1 488 ? -12.774 -25.696 13.698 1.00 90.94 488 ASN A N 1
ATOM 3884 C CA . ASN A 1 488 ? -11.718 -26.481 13.042 1.00 90.94 488 ASN A CA 1
ATOM 3885 C C . ASN A 1 488 ? -11.904 -28.008 13.115 1.00 90.94 488 ASN A C 1
ATOM 3887 O O . ASN A 1 488 ? -10.959 -28.756 12.875 1.00 90.94 488 ASN A O 1
ATOM 3891 N N . ASP A 1 489 ? -13.117 -28.486 13.392 1.00 91.12 489 ASP A N 1
ATOM 3892 C CA . ASP A 1 489 ? -13.431 -29.909 13.381 1.00 91.12 489 ASP A CA 1
ATOM 3893 C C . ASP A 1 489 ? -14.165 -30.295 12.091 1.00 91.12 489 ASP A C 1
ATOM 3895 O O . ASP A 1 489 ? -15.372 -30.099 11.934 1.00 91.12 489 ASP A O 1
ATOM 3899 N N . ALA A 1 490 ? -13.413 -30.876 11.156 1.00 88.38 490 ALA A N 1
ATOM 3900 C CA . ALA A 1 490 ? -13.922 -31.315 9.860 1.00 88.38 490 ALA A CA 1
ATOM 3901 C C . ALA A 1 490 ? -14.996 -32.409 9.969 1.00 88.38 490 ALA A C 1
ATOM 3903 O O . ALA A 1 490 ? -15.828 -32.544 9.070 1.00 88.38 490 ALA A O 1
ATOM 3904 N N . SER A 1 491 ? -15.006 -33.189 11.059 1.00 89.50 491 SER A N 1
ATOM 3905 C CA . SER A 1 491 ? -15.995 -34.255 11.249 1.00 89.50 491 SER A CA 1
ATOM 3906 C C . SER A 1 491 ? -17.419 -33.697 11.337 1.00 89.50 491 SER A C 1
ATOM 3908 O O . SER A 1 491 ? -18.368 -34.337 10.876 1.00 89.50 491 SER A O 1
ATOM 3910 N N . LYS A 1 492 ? -17.558 -32.446 11.797 1.00 89.06 492 LYS A N 1
ATOM 3911 C CA . LYS A 1 492 ? -18.848 -31.775 11.956 1.00 89.06 492 LYS A CA 1
ATOM 3912 C C . LYS A 1 492 ? -19.546 -31.419 10.647 1.00 89.06 492 LYS A C 1
ATOM 3914 O O . LYS A 1 492 ? -20.764 -31.273 10.646 1.00 89.06 492 LYS A O 1
ATOM 3919 N N . LEU A 1 493 ? -18.829 -31.397 9.520 1.00 87.12 493 LEU A N 1
ATOM 3920 C CA . LEU A 1 493 ? -19.416 -31.230 8.180 1.00 87.12 493 LEU A CA 1
ATOM 3921 C C . LEU A 1 493 ? -20.320 -32.410 7.771 1.00 87.12 493 LEU A C 1
ATOM 3923 O O . LEU A 1 493 ? -21.140 -32.297 6.857 1.00 87.12 493 LEU A O 1
ATOM 3927 N N . ASN A 1 494 ? -20.158 -33.569 8.418 1.00 86.69 494 ASN A N 1
ATOM 3928 C CA . ASN A 1 494 ? -20.976 -34.758 8.182 1.00 86.69 494 ASN A CA 1
ATOM 3929 C C . ASN A 1 494 ? -22.203 -34.855 9.089 1.00 86.69 494 ASN A C 1
ATOM 3931 O O . ASN A 1 494 ? -23.069 -35.691 8.825 1.00 86.69 494 ASN A O 1
ATOM 3935 N N . HIS A 1 495 ? -22.297 -34.023 10.126 1.00 84.06 495 HIS A N 1
ATOM 3936 C CA . HIS A 1 495 ? -23.447 -34.031 11.015 1.00 84.06 495 HIS A CA 1
ATOM 3937 C C . HIS A 1 495 ? -24.673 -33.407 10.345 1.00 84.06 495 HIS A C 1
ATOM 3939 O O . HIS A 1 495 ? -24.578 -32.493 9.528 1.00 84.06 495 HIS A O 1
ATOM 3945 N N . THR A 1 496 ? -25.841 -33.931 10.705 1.00 80.38 496 THR A N 1
ATOM 3946 C CA . THR A 1 496 ? -27.139 -33.343 10.379 1.00 80.38 496 THR A CA 1
ATOM 3947 C C . THR A 1 496 ? -28.001 -33.418 11.623 1.00 80.38 496 THR A C 1
ATOM 3949 O O . THR A 1 496 ? -28.124 -34.504 12.195 1.00 80.38 496 THR A O 1
ATOM 3952 N N . ASN A 1 497 ? -28.632 -32.315 12.007 1.00 78.62 497 ASN A N 1
ATOM 3953 C CA . ASN A 1 497 ? -29.554 -32.297 13.136 1.00 78.62 497 ASN A CA 1
ATOM 3954 C C . ASN A 1 497 ? -30.989 -32.329 12.631 1.00 78.62 497 ASN A C 1
ATOM 3956 O O . ASN A 1 497 ? -31.390 -31.503 11.818 1.00 78.62 497 ASN A O 1
ATOM 3960 N N . ALA A 1 498 ? -31.766 -33.297 13.105 1.00 68.94 498 ALA A N 1
ATOM 3961 C CA . ALA A 1 498 ? -33.193 -33.370 12.839 1.00 68.94 498 ALA A CA 1
ATOM 3962 C C . ALA A 1 498 ? -33.939 -32.735 14.016 1.00 68.94 498 ALA A C 1
ATOM 3964 O O . ALA A 1 498 ? -33.905 -33.279 15.117 1.00 68.94 498 ALA A O 1
ATOM 3965 N N . VAL A 1 499 ? -34.598 -31.602 13.785 1.00 66.06 499 VAL A N 1
ATOM 3966 C CA . VAL A 1 499 ? -35.458 -30.958 14.785 1.00 66.06 499 VAL A CA 1
ATOM 3967 C C . VAL A 1 499 ? -36.906 -31.218 14.388 1.00 66.06 499 VAL A C 1
ATOM 3969 O O . VAL A 1 499 ? -37.338 -30.859 13.286 1.00 66.06 499 VAL A O 1
ATOM 3972 N N . SER A 1 500 ? -37.648 -31.874 15.277 1.00 57.91 500 SER A N 1
ATOM 3973 C CA . SER A 1 500 ? -39.105 -31.934 15.207 1.00 57.91 500 SER A CA 1
ATOM 3974 C C . SER A 1 500 ? -39.665 -30.606 15.706 1.00 57.91 500 SER A C 1
ATOM 3976 O O . SER A 1 500 ? -39.427 -30.251 16.860 1.00 57.91 500 SER A O 1
ATOM 3978 N N . ASN A 1 501 ? -40.404 -29.884 14.866 1.00 53.72 501 ASN A N 1
ATOM 3979 C CA . ASN A 1 501 ? -41.269 -28.825 15.376 1.00 53.72 501 ASN A CA 1
ATOM 3980 C C . ASN A 1 501 ? -42.401 -29.496 16.170 1.00 53.72 501 ASN A C 1
ATOM 3982 O O . ASN A 1 501 ? -42.990 -30.458 15.685 1.00 53.72 501 ASN A O 1
ATOM 3986 N N . GLU A 1 502 ? -42.695 -29.024 17.383 1.00 52.78 502 GLU A N 1
ATOM 3987 C CA . GLU A 1 502 ? -43.792 -29.578 18.199 1.00 52.78 502 GLU A CA 1
ATOM 3988 C C . GLU A 1 502 ? -45.164 -29.389 17.512 1.00 52.78 502 GLU A C 1
ATOM 3990 O O . GLU A 1 502 ? -46.052 -30.224 17.682 1.00 52.78 502 GLU A O 1
ATOM 3995 N N . ASP A 1 503 ? -45.302 -28.360 16.664 1.00 51.72 503 ASP A N 1
ATOM 3996 C CA . ASP A 1 503 ? -46.575 -27.959 16.043 1.00 51.72 503 ASP A CA 1
ATOM 3997 C C . ASP A 1 503 ? -46.867 -28.599 14.673 1.00 51.72 503 ASP A C 1
ATOM 3999 O O . ASP A 1 503 ? -48.016 -28.644 14.232 1.00 51.72 503 ASP A O 1
ATOM 4003 N N . GLU A 1 504 ? -45.856 -29.133 13.986 1.00 51.22 504 GLU A N 1
ATOM 4004 C CA . GLU A 1 504 ? -46.011 -29.763 12.673 1.00 51.22 504 GLU A CA 1
ATOM 4005 C C . GLU A 1 504 ? -45.297 -31.115 12.670 1.00 51.22 504 GLU A C 1
ATOM 4007 O O . GLU A 1 504 ? -44.124 -31.206 13.018 1.00 51.22 504 GLU A O 1
ATOM 4012 N N . TRP A 1 505 ? -45.956 -32.171 12.182 1.00 54.81 505 TRP A N 1
ATOM 4013 C CA . TRP A 1 505 ? -45.370 -33.505 11.943 1.00 54.81 505 TRP A CA 1
ATOM 4014 C C . TRP A 1 505 ? -44.269 -33.507 10.846 1.00 54.81 505 TRP A C 1
ATOM 4016 O O . TRP A 1 505 ? -44.061 -34.504 10.152 1.00 54.81 505 TRP A O 1
ATOM 4026 N N . VAL A 1 506 ? -43.568 -32.388 10.656 1.00 56.84 506 VAL A N 1
ATOM 4027 C CA . VAL A 1 506 ? -42.505 -32.156 9.684 1.00 56.84 506 VAL A CA 1
ATOM 4028 C C . VAL A 1 506 ? -41.163 -32.179 10.416 1.00 56.84 506 VAL A C 1
ATOM 4030 O O . VAL A 1 506 ? -40.842 -31.308 11.223 1.00 56.84 506 VAL A O 1
ATOM 4033 N N . ILE A 1 507 ? -40.351 -33.194 10.120 1.00 62.62 507 ILE A N 1
ATOM 4034 C CA . ILE A 1 507 ? -38.977 -33.294 10.621 1.00 62.62 507 ILE A CA 1
ATOM 4035 C C . ILE A 1 507 ? -38.091 -32.411 9.738 1.00 62.62 507 ILE A C 1
ATOM 4037 O O . ILE A 1 507 ? -37.739 -32.807 8.625 1.00 62.62 507 ILE A O 1
ATOM 4041 N N . SER A 1 508 ? -37.715 -31.236 10.239 1.00 69.62 508 SER A N 1
ATOM 4042 C CA . SER A 1 508 ? -36.738 -30.365 9.576 1.00 69.62 508 SER A CA 1
ATOM 4043 C C . SER A 1 508 ? -35.323 -30.902 9.810 1.00 69.62 508 SER A C 1
ATOM 4045 O O . SER A 1 508 ? -34.936 -31.174 10.949 1.00 69.62 508 SER A O 1
ATOM 4047 N N . ARG A 1 509 ? -34.550 -31.118 8.738 1.00 73.38 509 ARG A N 1
ATOM 4048 C CA . ARG A 1 509 ? -33.150 -31.563 8.836 1.00 73.38 509 ARG A CA 1
ATOM 4049 C C . ARG A 1 509 ? -32.223 -30.412 8.485 1.00 73.38 509 ARG A C 1
ATOM 4051 O O . ARG A 1 509 ? -32.239 -29.960 7.348 1.00 73.38 509 ARG A O 1
ATOM 4058 N N . TYR A 1 510 ? -31.414 -30.014 9.456 1.00 79.44 510 TYR A N 1
ATOM 4059 C CA . TYR A 1 510 ? -30.374 -29.005 9.332 1.00 79.44 510 TYR A CA 1
ATOM 4060 C C . TYR A 1 510 ? -29.066 -29.659 8.946 1.00 79.44 510 TYR A C 1
ATOM 4062 O O . TYR A 1 510 ? -28.644 -30.630 9.588 1.00 79.44 510 TYR A O 1
ATOM 4070 N N . ASP A 1 511 ? -28.412 -29.116 7.935 1.00 86.00 511 ASP A N 1
ATOM 4071 C CA . ASP A 1 511 ? -27.121 -29.595 7.475 1.00 86.00 511 ASP A CA 1
ATOM 4072 C C . ASP A 1 511 ? -26.000 -28.557 7.662 1.00 86.00 511 ASP A C 1
ATOM 4074 O O . ASP A 1 511 ? -26.165 -27.505 8.287 1.00 86.00 511 ASP A O 1
ATOM 4078 N N . TYR A 1 512 ? -24.814 -28.887 7.149 1.00 89.44 512 TYR A N 1
ATOM 4079 C CA . TYR A 1 512 ? -23.644 -28.017 7.230 1.00 89.44 512 TYR A CA 1
ATOM 4080 C C . TYR A 1 512 ? -23.855 -26.672 6.511 1.00 89.44 512 TYR A C 1
ATOM 4082 O O . TYR A 1 512 ? -23.290 -25.663 6.935 1.00 89.44 512 TYR A O 1
ATOM 4090 N N . LEU A 1 513 ? -24.636 -26.642 5.425 1.00 88.81 513 LEU A N 1
ATOM 4091 C CA . LEU A 1 513 ? -24.872 -25.439 4.638 1.00 88.81 513 LEU A CA 1
ATOM 4092 C C . LEU A 1 513 ? -25.824 -24.504 5.381 1.00 88.81 513 LEU A C 1
ATOM 4094 O O . LEU A 1 513 ? -25.543 -23.309 5.458 1.00 88.81 513 LEU A O 1
ATOM 4098 N N . ASP A 1 514 ? -26.876 -25.043 6.004 1.00 84.81 514 ASP A N 1
ATOM 4099 C CA . ASP A 1 514 ? -27.758 -24.281 6.896 1.00 84.81 514 ASP A CA 1
ATOM 4100 C C . ASP A 1 514 ? -26.962 -23.618 8.035 1.00 84.81 514 ASP A C 1
ATOM 4102 O O . ASP A 1 514 ? -27.193 -22.450 8.371 1.00 84.81 514 ASP A O 1
ATOM 4106 N N . HIS A 1 515 ? -25.996 -24.341 8.618 1.00 89.75 515 HIS A N 1
ATOM 4107 C CA . HIS A 1 515 ? -25.121 -23.811 9.664 1.00 89.75 515 HIS A CA 1
ATOM 4108 C C . HIS A 1 515 ? -24.210 -22.692 9.143 1.00 89.75 515 HIS A C 1
ATOM 4110 O O . HIS A 1 515 ? -24.192 -21.607 9.725 1.00 89.75 515 HIS A O 1
ATOM 4116 N N . ILE A 1 516 ? -23.523 -22.901 8.012 1.00 90.94 516 ILE A N 1
ATOM 4117 C CA . ILE A 1 516 ? -22.691 -21.864 7.378 1.00 90.94 516 ILE A CA 1
ATOM 4118 C C . ILE A 1 516 ? -23.525 -20.620 7.084 1.00 90.94 516 ILE A C 1
ATOM 4120 O O . ILE A 1 516 ? -23.113 -19.517 7.425 1.00 90.94 516 ILE A O 1
ATOM 4124 N N . MET A 1 517 ? -24.708 -20.777 6.487 1.00 86.81 517 MET A N 1
ATOM 4125 C CA . MET A 1 517 ? -25.576 -19.646 6.167 1.00 86.81 517 MET A CA 1
ATOM 4126 C C . MET A 1 517 ? -26.069 -18.942 7.431 1.00 86.81 517 MET A C 1
ATOM 4128 O O . MET A 1 517 ? -26.173 -17.721 7.438 1.00 86.81 517 MET A O 1
ATOM 4132 N N . SER A 1 518 ? -26.315 -19.671 8.520 1.00 83.56 518 SER A N 1
ATOM 4133 C CA . SER A 1 518 ? -26.643 -19.066 9.816 1.00 83.56 518 SER A CA 1
ATOM 4134 C C . SER A 1 518 ? -25.477 -18.231 10.363 1.00 83.56 518 SER A C 1
ATOM 4136 O O . SER A 1 518 ? -25.687 -17.085 10.756 1.00 83.56 518 SER A O 1
ATOM 4138 N N . CYS A 1 519 ? -24.245 -18.746 10.305 1.00 88.75 519 CYS A N 1
ATOM 4139 C CA . CYS A 1 519 ? -23.053 -18.042 10.787 1.00 88.75 519 CYS A CA 1
ATOM 4140 C C . CYS A 1 519 ? -22.632 -16.865 9.910 1.00 88.75 519 CYS A C 1
ATOM 4142 O O . CYS A 1 519 ? -22.210 -15.833 10.416 1.00 88.75 519 CYS A O 1
ATOM 4144 N N . VAL A 1 520 ? -22.792 -16.978 8.594 1.00 86.62 520 VAL A N 1
ATOM 4145 C CA . VAL A 1 520 ? -22.547 -15.875 7.659 1.00 86.62 520 VAL A CA 1
ATOM 4146 C C . VAL A 1 520 ? -23.539 -14.731 7.889 1.00 86.62 520 VAL A C 1
ATOM 4148 O O . VAL A 1 520 ? -23.181 -13.567 7.724 1.00 86.62 520 VAL A O 1
ATOM 4151 N N . LYS A 1 521 ? -24.783 -15.044 8.279 1.00 78.88 521 LYS A N 1
ATOM 4152 C CA . LYS A 1 521 ? -25.792 -14.035 8.632 1.00 78.88 521 LYS A CA 1
ATOM 4153 C C . LYS A 1 521 ? -25.523 -13.388 9.991 1.00 78.88 521 LYS A C 1
ATOM 4155 O O . LYS A 1 521 ? -25.723 -12.185 10.118 1.00 78.88 521 LYS A O 1
ATOM 4160 N N . ASN A 1 522 ? -25.105 -14.172 10.986 1.00 79.12 522 ASN A N 1
ATOM 4161 C CA . ASN A 1 522 ? -24.748 -13.688 12.317 1.00 79.12 522 ASN A CA 1
ATOM 4162 C C . ASN A 1 522 ? -23.522 -14.453 12.866 1.00 79.12 522 ASN A C 1
ATOM 4164 O O . ASN A 1 522 ? -23.685 -15.517 13.477 1.00 79.12 522 ASN A O 1
ATOM 4168 N N . PRO A 1 523 ? -22.297 -13.915 12.703 1.00 84.62 523 PRO A N 1
ATOM 4169 C CA . PRO A 1 523 ? -21.067 -14.592 13.123 1.00 84.62 523 PRO A CA 1
ATOM 4170 C C . PRO A 1 523 ? -20.873 -14.617 14.646 1.00 84.62 523 PRO A C 1
ATOM 4172 O O . PRO A 1 523 ? -20.000 -15.329 15.141 1.00 84.62 523 PRO A O 1
ATOM 4175 N N . TYR A 1 524 ? -21.687 -13.868 15.392 1.00 81.44 524 TYR A N 1
ATOM 4176 C CA . TYR A 1 524 ? -21.666 -13.792 16.854 1.00 81.44 524 TYR A CA 1
ATOM 4177 C C . TYR A 1 524 ? -22.596 -14.813 17.520 1.00 81.44 524 TYR A C 1
ATOM 4179 O O . TYR A 1 524 ? -22.647 -14.893 18.747 1.00 81.44 524 TYR A O 1
ATOM 4187 N N . SER A 1 525 ? -23.352 -15.588 16.735 1.00 79.94 525 SER A N 1
ATOM 4188 C CA . SER A 1 525 ? -24.281 -16.582 17.267 1.00 79.94 525 SER A CA 1
ATOM 4189 C C . SER A 1 525 ? -23.539 -17.647 18.087 1.00 79.94 525 SER A C 1
ATOM 4191 O O . SER A 1 525 ? -22.687 -18.379 17.579 1.00 79.94 525 SER A O 1
ATOM 4193 N N . VAL A 1 526 ? -23.870 -17.738 19.378 1.00 78.69 526 VAL A N 1
ATOM 4194 C CA . VAL A 1 526 ? -23.283 -18.726 20.300 1.00 78.69 526 VAL A CA 1
ATOM 4195 C C . VAL A 1 526 ? -23.853 -20.130 20.106 1.00 78.69 526 VAL A C 1
ATOM 4197 O O . VAL A 1 526 ? -23.165 -21.101 20.402 1.00 78.69 526 VAL A O 1
ATOM 4200 N N . SER A 1 527 ? -25.071 -20.231 19.575 1.00 77.56 527 SER A N 1
ATOM 4201 C CA . SER A 1 527 ? -25.781 -21.478 19.311 1.00 77.56 527 SER A CA 1
ATOM 4202 C C . SER A 1 527 ? -26.694 -21.292 18.102 1.00 77.56 527 SER A C 1
ATOM 4204 O O . SER A 1 527 ? -27.471 -20.337 18.018 1.00 77.56 527 SER A O 1
ATOM 4206 N N . THR A 1 528 ? -26.576 -22.202 17.141 1.00 78.44 528 THR A N 1
ATOM 4207 C CA . THR A 1 528 ? -27.433 -22.275 15.952 1.00 78.44 528 THR A CA 1
ATOM 4208 C C . THR A 1 528 ? -28.391 -23.458 16.072 1.00 78.44 528 THR A C 1
ATOM 4210 O O . THR A 1 528 ? -28.178 -24.359 16.876 1.00 78.44 528 THR A O 1
ATOM 4213 N N . LYS A 1 529 ? -29.404 -23.551 15.200 1.00 74.00 529 LYS A N 1
ATOM 4214 C CA . LYS A 1 529 ? -30.288 -24.737 15.133 1.00 74.00 529 LYS A CA 1
ATOM 4215 C C . LYS A 1 529 ? -29.547 -26.044 14.791 1.00 74.00 529 LYS A C 1
ATOM 4217 O O . LYS A 1 529 ? -30.059 -27.135 15.022 1.00 74.00 529 LYS A O 1
ATOM 4222 N N . PHE A 1 530 ? -28.317 -25.935 14.287 1.00 78.88 530 PHE A N 1
ATOM 4223 C CA . PHE A 1 530 ? -27.382 -27.046 14.108 1.00 78.88 530 PHE A CA 1
ATOM 4224 C C . PHE A 1 530 ? -26.690 -27.476 15.424 1.00 78.88 530 PHE A C 1
ATOM 4226 O O . PHE A 1 530 ? -25.898 -28.411 15.433 1.00 78.88 530 PHE A O 1
ATOM 4233 N N . GLY A 1 531 ? -26.973 -26.822 16.554 1.00 80.44 531 GLY A N 1
ATOM 4234 C CA . GLY A 1 531 ? -26.393 -27.123 17.869 1.00 80.44 531 GLY A CA 1
ATOM 4235 C C . GLY A 1 531 ? -24.918 -26.737 18.014 1.00 80.44 531 GLY A C 1
ATOM 4236 O O . GLY A 1 531 ? -24.250 -27.212 18.928 1.00 80.44 531 GLY A O 1
ATOM 4237 N N . LEU A 1 532 ? -24.390 -25.911 17.104 1.00 86.69 532 LEU A N 1
ATOM 4238 C CA . LEU A 1 532 ? -23.009 -25.424 17.130 1.00 86.69 532 LEU A CA 1
ATOM 4239 C C . LEU A 1 532 ? -22.951 -23.902 17.210 1.00 86.69 532 LEU A C 1
ATOM 4241 O O . LEU A 1 532 ? -23.825 -23.211 16.676 1.00 86.69 532 LEU A O 1
ATOM 4245 N N . SER A 1 533 ? -21.876 -23.413 17.825 1.00 88.25 533 SER A N 1
ATOM 4246 C CA . SER A 1 533 ? -21.503 -22.000 17.852 1.00 88.25 533 SER A CA 1
ATOM 4247 C C . SER A 1 533 ? -20.907 -21.561 16.519 1.00 88.25 533 SER A C 1
ATOM 4249 O O . SER A 1 533 ? -20.226 -22.345 15.868 1.00 88.25 533 SER A O 1
ATOM 4251 N N . CYS A 1 534 ? -21.108 -20.299 16.149 1.00 89.81 534 CYS A N 1
ATOM 4252 C CA . CYS A 1 534 ? -20.403 -19.661 15.038 1.00 89.81 534 CYS A CA 1
ATOM 4253 C C . CYS A 1 534 ? -19.042 -19.078 15.450 1.00 89.81 534 CYS A C 1
ATOM 4255 O O . CYS A 1 534 ? -18.254 -18.680 14.589 1.00 89.81 534 CYS A O 1
ATOM 4257 N N . LEU A 1 535 ? -18.749 -19.037 16.755 1.00 89.75 535 LEU A N 1
ATOM 4258 C CA . LEU A 1 535 ? -17.457 -18.600 17.271 1.00 89.75 535 LEU A CA 1
ATOM 4259 C C . LEU A 1 535 ? -16.372 -19.627 16.936 1.00 89.75 535 LEU A C 1
ATOM 4261 O O . LEU A 1 535 ? -16.572 -20.842 17.012 1.00 89.75 535 LEU A O 1
ATOM 4265 N N . SER A 1 536 ? -15.198 -19.119 16.581 1.00 92.56 536 SER A N 1
ATOM 4266 C CA . SER A 1 536 ? -14.034 -19.938 16.247 1.00 92.56 536 SER A CA 1
ATOM 4267 C C . SER A 1 536 ? -13.502 -20.734 17.440 1.00 92.56 536 SER A C 1
ATOM 4269 O O . SER A 1 536 ? -13.789 -20.437 18.599 1.00 92.56 536 SER A O 1
ATOM 4271 N N . ALA A 1 537 ? -12.621 -21.703 17.173 1.00 92.12 537 ALA A N 1
ATOM 4272 C CA . ALA A 1 537 ? -11.923 -22.444 18.225 1.00 92.12 537 ALA A CA 1
ATOM 4273 C C . ALA A 1 537 ? -11.092 -21.540 19.160 1.00 92.12 537 ALA A C 1
ATOM 4275 O O . ALA A 1 537 ? -10.910 -21.868 20.334 1.00 92.12 537 ALA A O 1
ATOM 4276 N N . PHE A 1 538 ? -10.585 -20.403 18.667 1.00 92.25 538 PHE A N 1
ATOM 4277 C CA . PHE A 1 538 ? -9.872 -19.412 19.483 1.00 92.25 538 PHE A CA 1
ATOM 4278 C C . PHE A 1 538 ? -10.806 -18.401 20.167 1.00 92.25 538 PHE A C 1
ATOM 4280 O O . PHE A 1 538 ? -10.318 -17.528 20.871 1.00 92.25 538 PHE A O 1
ATOM 4287 N N . GLY A 1 539 ? -12.126 -18.521 19.984 1.00 87.94 539 GLY A N 1
ATOM 4288 C CA . GLY A 1 539 ? -13.165 -17.744 20.666 1.00 87.94 539 GLY A CA 1
ATOM 4289 C C . GLY A 1 539 ? -13.608 -16.456 19.964 1.00 87.94 539 GLY A C 1
ATOM 4290 O O . GLY A 1 539 ? -14.584 -15.851 20.392 1.00 87.94 539 GLY A O 1
ATOM 4291 N N . GLY A 1 540 ? -12.950 -16.038 18.878 1.00 87.88 540 GLY A N 1
ATOM 4292 C CA . GLY A 1 540 ? -13.359 -14.855 18.108 1.00 87.88 540 GLY A CA 1
ATOM 4293 C C . GLY A 1 540 ? -14.398 -15.156 17.014 1.00 87.88 540 GLY A C 1
ATOM 4294 O O . GLY A 1 540 ? -14.446 -16.290 16.521 1.00 87.88 540 GLY A O 1
ATOM 4295 N N . PRO A 1 541 ? -15.201 -14.162 16.589 1.00 89.06 541 PRO A N 1
ATOM 4296 C CA . PRO A 1 541 ? -16.110 -14.286 15.449 1.00 89.06 541 PRO A CA 1
ATOM 4297 C C . PRO A 1 541 ? -15.337 -14.300 14.122 1.00 89.06 541 PRO A C 1
ATOM 4299 O O . PRO A 1 541 ? -14.303 -13.644 13.978 1.00 89.06 541 PRO A O 1
ATOM 4302 N N . ILE A 1 542 ? -15.853 -15.023 13.126 1.00 90.94 542 ILE A N 1
ATOM 4303 C CA . ILE A 1 542 ? -15.271 -15.068 11.779 1.00 90.94 542 ILE A CA 1
ATOM 4304 C C . ILE A 1 542 ? -16.157 -14.289 10.813 1.00 90.94 542 ILE A C 1
ATOM 4306 O O . ILE A 1 542 ? -17.249 -14.727 10.447 1.00 90.94 542 ILE A O 1
ATOM 4310 N N . GLN A 1 543 ? -15.658 -13.133 10.387 1.00 87.94 543 GLN A N 1
ATOM 4311 C CA . GLN A 1 543 ? -16.368 -12.254 9.468 1.00 87.94 543 GLN A CA 1
ATOM 4312 C C . GLN A 1 543 ? -16.364 -12.825 8.037 1.00 87.94 543 GLN A C 1
ATOM 4314 O O . GLN A 1 543 ? -15.292 -13.171 7.520 1.00 87.94 543 GLN A O 1
ATOM 4319 N N . PRO A 1 544 ? -17.526 -12.907 7.360 1.00 89.12 544 PRO A N 1
ATOM 4320 C CA . PRO A 1 544 ? -17.647 -13.585 6.070 1.00 89.12 544 PRO A CA 1
ATOM 4321 C C . PRO A 1 544 ? -16.799 -12.929 4.974 1.00 89.12 544 PRO A C 1
ATOM 4323 O O . PRO A 1 544 ? -16.183 -13.636 4.182 1.00 89.12 544 PRO A O 1
ATOM 4326 N N . TYR A 1 545 ? -16.672 -11.598 4.974 1.00 85.94 545 TYR A N 1
ATOM 4327 C CA . TYR A 1 545 ? -15.873 -10.851 3.991 1.00 85.94 545 TYR A CA 1
ATOM 4328 C C . TYR A 1 545 ? -14.358 -11.101 4.066 1.00 85.94 545 TYR A C 1
ATOM 4330 O O . TYR A 1 545 ? -13.636 -10.732 3.139 1.00 85.94 545 TYR A O 1
ATOM 4338 N N . VAL A 1 546 ? -13.868 -11.716 5.149 1.00 89.75 546 VAL A N 1
ATOM 4339 C CA . VAL A 1 546 ? -12.446 -12.062 5.328 1.00 89.75 546 VAL A CA 1
ATOM 4340 C C . VAL A 1 546 ? -12.140 -13.486 4.853 1.00 89.75 546 VAL A C 1
ATOM 4342 O O . VAL A 1 546 ? -11.012 -13.758 4.444 1.00 89.75 546 VAL A O 1
ATOM 4345 N N . VAL A 1 547 ? -13.124 -14.392 4.892 1.00 92.94 547 VAL A N 1
ATOM 4346 C CA . VAL A 1 547 ? -12.938 -15.828 4.593 1.00 92.94 547 VAL A CA 1
ATOM 4347 C C . VAL A 1 547 ? -13.581 -16.279 3.286 1.00 92.94 547 VAL A C 1
ATOM 4349 O O . VAL A 1 547 ? -13.139 -17.270 2.708 1.00 92.94 547 VAL A O 1
ATOM 4352 N N . LEU A 1 548 ? -14.609 -15.580 2.804 1.00 92.25 548 LEU A N 1
ATOM 4353 C CA . LEU A 1 548 ? -15.283 -15.886 1.546 1.00 92.25 548 LEU A CA 1
ATOM 4354 C C . LEU A 1 548 ? -14.722 -15.028 0.420 1.00 92.25 548 LEU A C 1
ATOM 4356 O O . LEU A 1 548 ? -14.716 -13.799 0.478 1.00 92.25 548 LEU A O 1
ATOM 4360 N N . GLY A 1 549 ? -14.274 -15.703 -0.633 1.00 87.38 549 GLY A N 1
ATOM 4361 C CA . GLY A 1 549 ? -13.688 -15.077 -1.800 1.00 87.38 549 GLY A CA 1
ATOM 4362 C C . GLY A 1 549 ? -14.673 -14.940 -2.955 1.00 87.38 549 GLY A C 1
ATOM 4363 O O . GLY A 1 549 ? -15.301 -15.925 -3.344 1.00 87.38 549 GLY A O 1
ATOM 4364 N N . HIS A 1 550 ? -14.702 -13.756 -3.572 1.00 85.38 550 HIS A N 1
ATOM 4365 C CA . HIS A 1 550 ? -15.411 -13.438 -4.820 1.00 85.38 550 HIS A CA 1
ATOM 4366 C C . HIS A 1 550 ? -16.910 -13.787 -4.830 1.00 85.38 550 HIS A C 1
ATOM 4368 O O . HIS A 1 550 ? -17.304 -14.922 -5.102 1.00 85.38 550 HIS A O 1
ATOM 4374 N N . PHE A 1 551 ? -17.744 -12.774 -4.624 1.00 86.06 551 PHE A N 1
ATOM 4375 C CA . PHE A 1 551 ? -19.203 -12.864 -4.604 1.00 86.06 551 PHE A CA 1
ATOM 4376 C C . PHE A 1 551 ? -19.826 -11.703 -5.404 1.00 86.06 551 PHE A C 1
ATOM 4378 O O . PHE A 1 551 ? -19.175 -10.687 -5.646 1.00 86.06 551 PHE A O 1
ATOM 4385 N N . ASN A 1 552 ? -21.072 -11.860 -5.861 1.00 79.19 552 ASN A N 1
ATOM 4386 C CA . ASN A 1 552 ? -21.692 -10.967 -6.853 1.00 79.19 552 ASN A CA 1
ATOM 4387 C C . ASN A 1 552 ? -22.072 -9.564 -6.319 1.00 79.19 552 ASN A C 1
ATOM 4389 O O . ASN A 1 552 ? -22.257 -8.648 -7.118 1.00 79.19 552 ASN A O 1
ATOM 4393 N N . GLY A 1 553 ? -22.168 -9.364 -5.001 1.00 72.94 553 GLY A N 1
ATOM 4394 C CA . GLY A 1 553 ? -22.474 -8.067 -4.380 1.00 72.94 553 GLY A CA 1
ATOM 4395 C C . GLY A 1 553 ? -22.159 -8.056 -2.884 1.00 72.94 553 GLY A C 1
ATOM 4396 O O . GLY A 1 553 ? -22.037 -9.128 -2.304 1.00 72.94 553 GLY A O 1
ATOM 4397 N N . THR A 1 554 ? -22.054 -6.878 -2.253 1.00 68.12 554 THR A N 1
ATOM 4398 C CA . THR A 1 554 ? -21.514 -6.699 -0.881 1.00 68.12 554 THR A CA 1
ATOM 4399 C C . THR A 1 554 ? -22.068 -7.668 0.161 1.00 68.12 554 THR A C 1
ATOM 4401 O O . THR A 1 554 ? -21.335 -8.029 1.069 1.00 68.12 554 THR A O 1
ATOM 4404 N N . ASN A 1 555 ? -23.320 -8.119 0.007 1.00 68.12 555 ASN A N 1
ATOM 4405 C CA . ASN A 1 555 ? -24.030 -8.940 0.991 1.00 68.12 555 ASN A CA 1
ATOM 4406 C C . ASN A 1 555 ? -24.532 -10.294 0.425 1.00 68.12 555 ASN A C 1
ATOM 4408 O O . ASN A 1 555 ? -25.355 -10.964 1.053 1.00 68.12 555 ASN A O 1
ATOM 4412 N N . GLN A 1 556 ? -24.081 -10.699 -0.773 1.00 78.56 556 GLN A N 1
ATOM 4413 C CA . GLN A 1 556 ? -24.484 -11.946 -1.459 1.00 78.56 556 GLN A CA 1
ATOM 4414 C C . GLN A 1 556 ? -23.453 -13.069 -1.272 1.00 78.56 556 GLN A C 1
ATOM 4416 O O . GLN A 1 556 ? -22.868 -13.588 -2.229 1.00 78.56 556 GLN A O 1
ATOM 4421 N N . TRP A 1 557 ? -23.204 -13.427 -0.014 1.00 84.44 557 TRP A N 1
ATOM 4422 C CA . TRP A 1 557 ? -22.202 -14.418 0.393 1.00 84.44 557 TRP A CA 1
ATOM 4423 C C . TRP A 1 557 ? -22.469 -15.828 -0.139 1.00 84.44 557 TRP A C 1
ATOM 4425 O O . TRP A 1 557 ? -21.530 -16.583 -0.363 1.00 84.44 557 TRP A O 1
ATOM 4435 N N . ASP A 1 558 ? -23.734 -16.167 -0.384 1.00 85.69 558 ASP A N 1
ATOM 4436 C CA . ASP A 1 558 ? -24.200 -17.417 -0.990 1.00 85.69 558 ASP A CA 1
ATOM 4437 C C . ASP A 1 558 ? -23.569 -17.681 -2.363 1.00 85.69 558 ASP A C 1
ATOM 4439 O O . ASP A 1 558 ? -23.409 -18.835 -2.757 1.00 85.69 558 ASP A O 1
ATOM 4443 N N . SER A 1 559 ? -23.123 -16.626 -3.053 1.00 88.69 559 SER A N 1
ATOM 4444 C CA . SER A 1 559 ? -22.459 -16.711 -4.356 1.00 88.69 559 SER A CA 1
ATOM 4445 C C . SER A 1 559 ? -20.934 -16.905 -4.313 1.00 88.69 559 SER A C 1
ATOM 4447 O O . SER A 1 559 ? -20.289 -16.873 -5.366 1.00 88.69 559 SER A O 1
ATOM 4449 N N . ALA A 1 560 ? -20.346 -17.114 -3.128 1.00 92.19 560 ALA A N 1
ATOM 4450 C CA . ALA A 1 560 ? -18.897 -17.204 -2.948 1.00 92.19 560 ALA A CA 1
ATOM 4451 C C . ALA A 1 560 ? -18.240 -18.308 -3.795 1.00 92.19 560 ALA A C 1
ATOM 4453 O O . ALA A 1 560 ? -18.718 -19.445 -3.890 1.00 92.19 560 ALA A O 1
ATOM 4454 N N . ARG A 1 561 ? -17.091 -17.979 -4.394 1.00 92.69 561 ARG A N 1
ATOM 4455 C CA . ARG A 1 561 ? -16.372 -18.868 -5.321 1.00 92.69 561 ARG A CA 1
ATOM 4456 C C . ARG A 1 561 ? -15.036 -19.394 -4.816 1.00 92.69 561 ARG A C 1
ATOM 4458 O O . ARG A 1 561 ? -14.482 -20.289 -5.448 1.00 92.69 561 ARG A O 1
ATOM 4465 N N . GLY A 1 562 ? -14.515 -18.856 -3.720 1.00 92.88 562 GLY A N 1
ATOM 4466 C CA . GLY A 1 562 ? -13.290 -19.329 -3.081 1.00 92.88 562 GLY A CA 1
ATOM 4467 C C . GLY A 1 562 ? -13.331 -19.165 -1.566 1.00 92.88 562 GLY A C 1
ATOM 4468 O O . GLY A 1 562 ? -14.211 -18.497 -1.028 1.00 92.88 562 GLY A O 1
ATOM 4469 N N . VAL A 1 563 ? -12.361 -19.775 -0.896 1.00 94.88 563 VAL A N 1
ATOM 4470 C CA . VAL A 1 563 ? -12.138 -19.690 0.549 1.00 94.88 563 VAL A CA 1
ATOM 4471 C C . VAL A 1 563 ? -10.745 -19.121 0.796 1.00 94.88 563 VAL A C 1
ATOM 4473 O O . VAL A 1 563 ? -9.780 -19.516 0.142 1.00 94.88 563 VAL A O 1
ATOM 4476 N N . VAL A 1 564 ? -10.648 -18.197 1.746 1.00 94.50 564 VAL A N 1
ATOM 4477 C CA . VAL A 1 564 ? -9.397 -17.594 2.208 1.00 94.50 564 VAL A CA 1
ATOM 4478 C C . VAL A 1 564 ? -9.121 -18.072 3.633 1.00 94.50 564 VAL A C 1
ATOM 4480 O O . VAL A 1 564 ? -9.976 -17.968 4.511 1.00 94.50 564 VAL A O 1
ATOM 4483 N N . ILE A 1 565 ? -7.924 -18.605 3.849 1.00 95.44 565 ILE A N 1
ATOM 4484 C CA . ILE A 1 565 ? -7.387 -19.004 5.149 1.00 95.44 565 ILE A CA 1
ATOM 4485 C C . ILE A 1 565 ? -6.284 -18.012 5.500 1.00 95.44 565 ILE A C 1
ATOM 4487 O O . ILE A 1 565 ? -5.324 -17.891 4.745 1.00 95.44 565 ILE A O 1
ATOM 4491 N N . ASN A 1 566 ? -6.395 -17.338 6.642 1.00 95.06 566 ASN A N 1
ATOM 4492 C CA . ASN A 1 566 ? -5.324 -16.505 7.188 1.00 95.06 566 ASN A CA 1
ATOM 4493 C C . ASN A 1 566 ? -4.862 -17.087 8.524 1.00 95.06 566 ASN A C 1
ATOM 4495 O O . ASN A 1 566 ? -5.659 -17.208 9.453 1.00 95.06 566 ASN A O 1
ATOM 4499 N N . ILE A 1 567 ? -3.585 -17.433 8.640 1.00 96.06 567 ILE A N 1
ATOM 4500 C CA . ILE A 1 567 ? -2.969 -17.864 9.896 1.00 96.06 567 ILE A CA 1
ATOM 4501 C C . ILE A 1 567 ? -2.103 -16.709 10.396 1.00 96.06 567 ILE A C 1
ATOM 4503 O O . ILE A 1 567 ? -1.226 -16.229 9.680 1.00 96.06 567 ILE A O 1
ATOM 4507 N N . LEU A 1 568 ? -2.371 -16.247 11.616 1.00 95.06 568 LEU A N 1
ATOM 4508 C CA . LEU A 1 568 ? -1.635 -15.139 12.221 1.00 95.06 568 LEU A CA 1
ATOM 4509 C C . LEU A 1 568 ? -0.495 -15.671 13.094 1.00 95.06 568 LEU A C 1
ATOM 4511 O O . LEU A 1 568 ? -0.731 -16.422 14.047 1.00 95.06 568 LEU A O 1
ATOM 4515 N N . LEU A 1 569 ? 0.736 -15.258 12.793 1.00 95.94 569 LEU A N 1
ATOM 4516 C CA . LEU A 1 569 ? 1.920 -15.543 13.602 1.00 95.94 569 LEU A CA 1
ATOM 4517 C C . LEU A 1 569 ? 2.384 -14.290 14.350 1.00 95.94 569 LEU A C 1
ATOM 4519 O O . LEU A 1 569 ? 2.218 -13.158 13.884 1.00 95.94 569 LEU A O 1
ATOM 4523 N N . ASN A 1 570 ? 3.000 -14.500 15.514 1.00 94.06 570 ASN A N 1
ATOM 4524 C CA . ASN A 1 570 ? 3.585 -13.410 16.289 1.00 94.06 570 ASN A CA 1
ATOM 4525 C C . ASN A 1 570 ? 4.747 -12.775 15.518 1.00 94.06 570 ASN A C 1
ATOM 4527 O O . ASN A 1 570 ? 5.569 -13.477 14.926 1.00 94.06 570 ASN A O 1
ATOM 4531 N N . ASN A 1 571 ? 4.812 -11.446 15.557 1.00 93.38 571 ASN A N 1
ATOM 4532 C CA . ASN A 1 571 ? 5.904 -10.671 14.989 1.00 93.38 571 ASN A CA 1
ATOM 4533 C C . ASN A 1 571 ? 6.570 -9.845 16.089 1.00 93.38 571 ASN A C 1
ATOM 4535 O O . ASN A 1 571 ? 5.893 -9.267 16.939 1.00 93.38 571 ASN A O 1
ATOM 4539 N N . TYR A 1 572 ? 7.892 -9.767 16.045 1.00 92.56 572 TYR A N 1
ATOM 4540 C CA . TYR A 1 572 ? 8.717 -9.054 17.011 1.00 92.56 572 TYR A CA 1
ATOM 4541 C C . TYR A 1 572 ? 9.565 -7.995 16.310 1.00 92.56 572 TYR A C 1
ATOM 4543 O O . TYR A 1 572 ? 9.882 -8.112 15.126 1.00 92.56 572 TYR A O 1
ATOM 4551 N N . LEU A 1 573 ? 9.917 -6.933 17.039 1.00 87.81 573 LEU A N 1
ATOM 4552 C CA . LEU A 1 573 ? 10.759 -5.859 16.506 1.00 87.81 573 LEU A CA 1
ATOM 4553 C C . LEU A 1 573 ? 12.192 -6.350 16.244 1.00 87.81 573 LEU A C 1
ATOM 4555 O O . LEU A 1 573 ? 12.822 -5.920 15.279 1.00 87.81 573 LEU A O 1
ATOM 4559 N N . ASP A 1 574 ? 12.695 -7.257 17.088 1.00 88.12 574 ASP A N 1
ATOM 4560 C CA . ASP A 1 574 ? 13.980 -7.915 16.871 1.00 88.12 574 ASP A CA 1
ATOM 4561 C C . ASP A 1 574 ? 13.832 -9.077 15.876 1.00 88.12 574 ASP A C 1
ATOM 4563 O O . ASP A 1 574 ? 13.034 -10.003 16.053 1.00 88.12 574 ASP A O 1
ATOM 4567 N N . LEU A 1 575 ? 14.648 -9.048 14.822 1.00 83.00 575 LEU A N 1
ATOM 4568 C CA . LEU A 1 575 ? 14.702 -10.097 13.806 1.00 83.00 575 LEU A CA 1
ATOM 4569 C C . LEU A 1 575 ? 15.151 -11.445 14.392 1.00 83.00 575 LEU A C 1
ATOM 4571 O O . LEU A 1 575 ? 14.761 -12.492 13.869 1.00 83.00 575 LEU A O 1
ATOM 4575 N N . ALA A 1 576 ? 15.934 -11.440 15.477 1.00 87.12 576 ALA A N 1
ATOM 4576 C CA . ALA A 1 576 ? 16.381 -12.664 16.138 1.00 87.12 576 ALA A CA 1
ATOM 4577 C C . ALA A 1 576 ? 15.212 -13.467 16.738 1.00 87.12 576 ALA A C 1
ATOM 4579 O O . ALA A 1 576 ? 15.194 -14.701 16.646 1.00 87.12 576 ALA A O 1
ATOM 4580 N N . ASP A 1 577 ? 14.203 -12.779 17.277 1.00 88.50 577 ASP A N 1
ATOM 4581 C CA . ASP A 1 577 ? 13.025 -13.400 17.891 1.00 88.50 577 ASP A CA 1
ATOM 4582 C C . ASP A 1 577 ? 12.078 -13.995 16.837 1.00 88.50 577 ASP A C 1
ATOM 4584 O O . ASP A 1 577 ? 11.501 -15.071 17.026 1.00 88.50 577 ASP A O 1
ATOM 4588 N N . ASN A 1 578 ? 12.009 -13.371 15.657 1.00 91.25 578 ASN A N 1
ATOM 4589 C CA . ASN A 1 578 ? 11.214 -13.853 14.522 1.00 91.25 578 ASN A CA 1
ATOM 4590 C C . ASN A 1 578 ? 11.776 -15.110 13.861 1.00 91.25 578 ASN A C 1
ATOM 4592 O O . ASN A 1 578 ? 11.092 -15.769 13.076 1.00 91.25 578 ASN A O 1
ATOM 4596 N N . ALA A 1 579 ? 13.011 -15.493 14.173 1.00 90.25 579 ALA A N 1
ATOM 4597 C CA . ALA A 1 579 ? 13.663 -16.581 13.471 1.00 90.25 579 ALA A CA 1
ATOM 4598 C C . ALA A 1 579 ? 12.954 -17.942 13.673 1.00 90.25 579 ALA A C 1
ATOM 4600 O O . ALA A 1 579 ? 13.266 -18.897 12.958 1.00 90.25 579 ALA A O 1
ATOM 4601 N N . ARG A 1 580 ? 12.074 -18.101 14.679 1.00 91.38 580 ARG A N 1
ATOM 4602 C CA . ARG A 1 580 ? 11.245 -19.315 14.835 1.00 91.38 580 ARG A CA 1
ATOM 4603 C C . ARG A 1 580 ? 10.101 -19.336 13.823 1.00 91.38 580 ARG A C 1
ATOM 4605 O O . ARG A 1 580 ? 9.913 -20.352 13.162 1.00 91.38 580 ARG A O 1
ATOM 4612 N N . ALA A 1 581 ? 9.408 -18.210 13.662 1.00 92.94 581 ALA A N 1
ATOM 4613 C CA . ALA A 1 581 ? 8.357 -18.044 12.661 1.00 92.94 581 ALA A CA 1
ATOM 4614 C C . ALA A 1 581 ? 8.921 -18.212 11.242 1.00 92.94 581 ALA A C 1
ATOM 4616 O O . ALA A 1 581 ? 8.425 -19.033 10.481 1.00 92.94 581 ALA A O 1
ATOM 4617 N N . ILE A 1 582 ? 10.058 -17.571 10.946 1.00 92.31 582 ILE A N 1
ATOM 4618 C CA . ILE A 1 582 ? 10.747 -17.667 9.645 1.00 92.31 582 ILE A CA 1
ATOM 4619 C C . ILE A 1 582 ? 11.101 -19.122 9.282 1.00 92.31 582 ILE A C 1
ATOM 4621 O O . ILE A 1 582 ? 11.044 -19.508 8.110 1.00 92.31 582 ILE A O 1
ATOM 4625 N N . ALA A 1 583 ? 11.483 -19.943 10.267 1.00 92.00 583 ALA A N 1
ATOM 4626 C CA . ALA A 1 583 ? 11.786 -21.359 10.050 1.00 92.00 583 ALA A CA 1
ATOM 4627 C C . ALA A 1 583 ? 10.524 -22.184 9.746 1.00 92.00 583 ALA A C 1
ATOM 4629 O O . ALA A 1 583 ? 10.559 -23.041 8.863 1.00 92.00 583 ALA A O 1
ATOM 4630 N N . TRP A 1 584 ? 9.415 -21.898 10.431 1.00 95.06 584 TRP A N 1
ATOM 4631 C CA . TRP A 1 584 ? 8.127 -22.541 10.175 1.00 95.06 584 TRP A CA 1
ATOM 4632 C C . TRP A 1 584 ? 7.566 -22.158 8.797 1.00 95.06 584 TRP A C 1
ATOM 4634 O O . TRP A 1 584 ? 7.200 -23.038 8.020 1.00 95.06 584 TRP A O 1
ATOM 4644 N N . GLU A 1 585 ? 7.622 -20.872 8.437 1.00 95.56 585 GLU A N 1
ATOM 4645 C CA . GLU A 1 585 ? 7.218 -20.349 7.122 1.00 95.56 585 GLU A CA 1
ATOM 4646 C C . GLU A 1 585 ? 7.956 -21.037 5.964 1.00 95.56 585 GLU A C 1
ATOM 4648 O O . GLU A 1 585 ? 7.388 -21.275 4.899 1.00 95.56 585 GLU A O 1
ATOM 4653 N N . LYS A 1 586 ? 9.226 -21.412 6.166 1.00 93.56 586 LYS A N 1
ATOM 4654 C CA . LYS A 1 586 ? 10.015 -22.125 5.153 1.00 93.56 586 LYS A CA 1
ATOM 4655 C C . LYS A 1 586 ? 9.420 -23.495 4.822 1.00 93.56 586 LYS A C 1
ATOM 4657 O O . LYS A 1 586 ? 9.304 -23.849 3.649 1.00 93.56 586 LYS A O 1
ATOM 4662 N N . GLU A 1 587 ? 9.058 -24.273 5.842 1.00 94.25 587 GLU A N 1
ATOM 4663 C CA . GLU A 1 587 ? 8.414 -25.577 5.637 1.00 94.25 587 GLU A CA 1
ATOM 4664 C C . GLU A 1 587 ? 6.972 -25.416 5.143 1.00 94.25 587 GLU A C 1
ATOM 4666 O O . GLU A 1 587 ? 6.544 -26.188 4.288 1.00 94.25 587 GLU A O 1
ATOM 4671 N N . PHE A 1 588 ? 6.261 -24.372 5.578 1.00 96.00 588 PHE A N 1
ATOM 4672 C CA . PHE A 1 588 ? 4.944 -24.002 5.055 1.00 96.00 588 PHE A CA 1
ATOM 4673 C C . PHE A 1 588 ? 4.956 -23.762 3.537 1.00 96.00 588 PHE A C 1
ATOM 4675 O O . PHE A 1 588 ? 4.218 -24.421 2.800 1.00 96.00 588 PHE A O 1
ATOM 4682 N N . ILE A 1 589 ? 5.851 -22.899 3.045 1.00 94.94 589 ILE A N 1
ATOM 4683 C CA . ILE A 1 589 ? 6.014 -22.628 1.608 1.00 94.94 589 ILE A CA 1
ATOM 4684 C C . ILE A 1 589 ? 6.397 -23.910 0.863 1.00 94.94 589 ILE A C 1
ATOM 4686 O O . ILE A 1 589 ? 5.819 -24.231 -0.175 1.00 94.94 589 ILE A O 1
ATOM 4690 N N . LYS A 1 590 ? 7.375 -24.659 1.381 1.00 94.00 590 LYS A N 1
ATOM 4691 C CA . LYS A 1 590 ? 7.860 -25.899 0.759 1.00 94.00 590 LYS A CA 1
ATOM 4692 C C . LYS A 1 590 ? 6.757 -26.950 0.636 1.00 94.00 590 LYS A C 1
ATOM 4694 O O . LYS A 1 590 ? 6.665 -27.604 -0.401 1.00 94.00 590 LYS A O 1
ATOM 4699 N N . TYR A 1 591 ? 5.919 -27.086 1.661 1.00 95.06 591 TYR A N 1
ATOM 4700 C CA . TYR A 1 591 ? 4.769 -27.978 1.646 1.00 95.06 591 TYR A CA 1
ATOM 4701 C C . TYR A 1 591 ? 3.758 -27.551 0.578 1.00 95.06 591 TYR A C 1
ATOM 4703 O O . TYR A 1 591 ? 3.440 -28.344 -0.306 1.00 95.06 591 TYR A O 1
ATOM 4711 N N . LEU A 1 592 ? 3.320 -26.286 0.591 1.00 94.75 592 LEU A N 1
ATOM 4712 C CA . LEU A 1 592 ? 2.305 -25.793 -0.345 1.00 94.75 592 LEU A CA 1
ATOM 4713 C C . LEU A 1 592 ? 2.779 -25.769 -1.805 1.00 94.75 592 LEU A C 1
ATOM 4715 O O . LEU A 1 592 ? 1.984 -26.048 -2.699 1.00 94.75 592 LEU A O 1
ATOM 4719 N N . ARG A 1 593 ? 4.069 -25.524 -2.072 1.00 91.88 593 ARG A N 1
ATOM 4720 C CA . ARG A 1 593 ? 4.634 -25.615 -3.434 1.00 91.88 593 ARG A CA 1
ATOM 4721 C C . ARG A 1 593 ? 4.533 -27.021 -4.031 1.00 91.88 593 ARG A C 1
ATOM 4723 O O . ARG A 1 593 ? 4.455 -27.142 -5.248 1.00 91.88 593 ARG A O 1
ATOM 4730 N N . ASN A 1 594 ? 4.549 -28.067 -3.205 1.00 91.75 594 ASN A N 1
ATOM 4731 C CA . ASN A 1 594 ? 4.498 -29.455 -3.671 1.00 91.75 594 ASN A CA 1
ATOM 4732 C C . ASN A 1 594 ? 3.064 -29.952 -3.944 1.00 91.75 594 ASN A C 1
ATOM 4734 O O . ASN A 1 594 ? 2.867 -31.056 -4.451 1.00 91.75 594 ASN A O 1
ATOM 4738 N N . ILE A 1 595 ? 2.045 -29.164 -3.598 1.00 90.56 595 ILE A N 1
ATOM 4739 C CA . ILE A 1 595 ? 0.649 -29.573 -3.736 1.00 90.56 595 ILE A CA 1
ATOM 4740 C C . ILE A 1 595 ? 0.146 -29.195 -5.124 1.00 90.56 595 ILE A C 1
ATOM 4742 O O . ILE A 1 595 ? -0.019 -28.024 -5.457 1.00 90.56 595 ILE A O 1
ATOM 4746 N N . SER A 1 596 ? -0.178 -30.214 -5.915 1.00 88.19 596 SER A N 1
ATOM 4747 C CA . SER A 1 596 ? -0.996 -30.074 -7.117 1.00 88.19 596 SER A CA 1
ATOM 4748 C C . SER A 1 596 ? -2.187 -31.020 -7.000 1.00 88.19 596 SER A C 1
ATOM 4750 O O . SER A 1 596 ? -2.023 -32.203 -6.715 1.00 88.19 596 SER A O 1
ATOM 4752 N N . HIS A 1 597 ? -3.398 -30.485 -7.147 1.00 89.31 597 HIS A N 1
ATOM 4753 C CA . HIS A 1 597 ? -4.639 -31.245 -7.006 1.00 89.31 597 HIS A CA 1
ATOM 4754 C C . HIS A 1 597 ? -5.542 -31.025 -8.223 1.00 89.31 597 HIS A C 1
ATOM 4756 O O . HIS A 1 597 ? -5.520 -29.954 -8.835 1.00 89.31 597 HIS A O 1
ATOM 4762 N N . GLU A 1 598 ? -6.335 -32.033 -8.589 1.00 88.12 598 GLU A N 1
ATOM 4763 C CA . GLU A 1 598 ? -7.202 -31.990 -9.775 1.00 88.12 598 GLU A CA 1
ATOM 4764 C C . GLU A 1 598 ? -8.475 -31.161 -9.545 1.00 88.12 598 GLU A C 1
ATOM 4766 O O . GLU A 1 598 ? -8.910 -30.450 -10.448 1.00 88.12 598 GLU A O 1
ATOM 4771 N N . ASN A 1 599 ? -9.040 -31.191 -8.332 1.00 90.88 599 ASN A N 1
ATOM 4772 C CA . ASN A 1 599 ? -10.339 -30.565 -8.035 1.00 90.88 599 ASN A CA 1
ATOM 4773 C C . ASN A 1 599 ? -10.261 -29.076 -7.667 1.00 90.88 599 ASN A C 1
ATOM 4775 O O . ASN A 1 599 ? -11.236 -28.343 -7.850 1.00 90.88 599 ASN A O 1
ATOM 4779 N N . TYR A 1 600 ? -9.130 -28.615 -7.133 1.00 93.94 600 TYR A N 1
ATOM 4780 C CA . TYR A 1 600 ? -8.973 -27.255 -6.618 1.00 93.94 600 TYR A CA 1
ATOM 4781 C C . TYR A 1 600 ? -7.614 -26.674 -6.991 1.00 93.94 600 TYR A C 1
ATOM 4783 O O . TYR A 1 600 ? -6.666 -27.396 -7.300 1.00 93.94 600 TYR A O 1
ATOM 4791 N N . THR A 1 601 ? -7.538 -25.350 -6.955 1.00 93.31 601 THR A N 1
ATOM 4792 C CA . THR A 1 601 ? -6.309 -24.589 -7.151 1.00 93.31 601 THR A CA 1
ATOM 4793 C C . THR A 1 601 ? -6.015 -23.801 -5.882 1.00 93.31 601 THR A C 1
ATOM 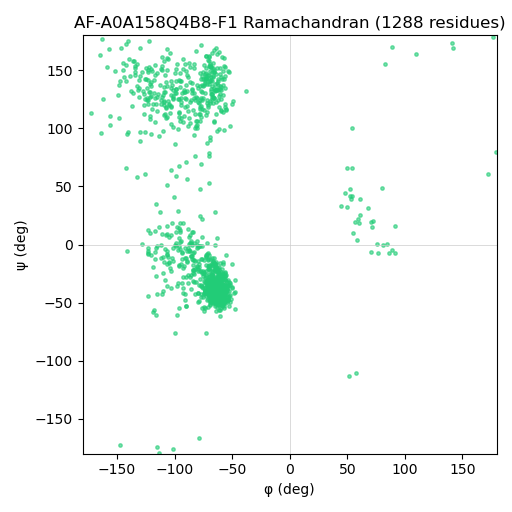4795 O O . THR A 1 601 ? -6.934 -23.293 -5.235 1.00 93.31 601 THR A O 1
ATOM 4798 N N . ILE A 1 602 ? -4.733 -23.717 -5.526 1.00 94.56 602 ILE A N 1
ATOM 4799 C CA . ILE A 1 602 ? -4.253 -22.977 -4.359 1.00 94.56 602 ILE A CA 1
ATOM 4800 C C . ILE A 1 602 ? -3.368 -21.811 -4.786 1.00 94.56 602 ILE A C 1
ATOM 4802 O O . ILE A 1 602 ? -2.621 -21.892 -5.763 1.00 94.56 602 ILE A O 1
ATOM 4806 N N . SER A 1 603 ? -3.426 -20.743 -4.009 1.00 94.25 603 SER A N 1
ATOM 4807 C CA . SER A 1 603 ? -2.533 -19.595 -4.101 1.00 94.25 603 SER A CA 1
ATOM 4808 C C . SER A 1 603 ? -2.158 -19.195 -2.689 1.00 94.25 603 SER A C 1
ATOM 4810 O O . SER A 1 603 ? -3.041 -19.071 -1.850 1.00 94.25 603 SER A O 1
ATOM 4812 N N . PHE A 1 604 ? -0.885 -18.974 -2.395 1.00 95.62 604 PHE A N 1
ATOM 4813 C CA . PHE A 1 604 ? -0.454 -18.744 -1.019 1.00 95.62 604 PHE A CA 1
ATOM 4814 C C . PHE A 1 604 ? 0.684 -17.738 -0.937 1.00 95.62 604 PHE A C 1
ATOM 4816 O O . PHE A 1 604 ? 1.427 -17.554 -1.900 1.00 95.62 604 PHE A O 1
ATOM 4823 N N . MET A 1 605 ? 0.797 -17.105 0.224 1.00 94.69 605 MET A N 1
ATOM 4824 C CA . MET A 1 605 ? 1.857 -16.167 0.558 1.00 94.69 605 MET A CA 1
ATOM 4825 C C . MET A 1 605 ? 2.150 -16.246 2.055 1.00 94.69 605 MET A C 1
ATOM 4827 O O . MET A 1 605 ? 1.233 -16.315 2.871 1.00 94.69 605 MET A O 1
ATOM 4831 N N . ALA A 1 606 ? 3.438 -16.227 2.365 1.00 94.69 606 ALA A N 1
ATOM 4832 C CA . ALA A 1 606 ? 4.003 -16.030 3.692 1.00 94.69 606 ALA A CA 1
ATOM 4833 C C . ALA A 1 606 ? 4.699 -14.673 3.751 1.00 94.69 606 ALA A C 1
ATOM 4835 O O . ALA A 1 606 ? 5.129 -14.167 2.709 1.00 94.69 606 ALA A O 1
ATOM 4836 N N . GLU A 1 607 ? 4.945 -14.149 4.949 1.00 91.38 607 GLU A N 1
ATOM 4837 C CA . GLU A 1 607 ? 5.657 -12.872 5.109 1.00 91.38 607 GLU A CA 1
ATOM 4838 C C . GLU A 1 607 ? 7.050 -12.896 4.441 1.00 91.38 607 GLU A C 1
ATOM 4840 O O . GLU A 1 607 ? 7.455 -11.947 3.771 1.00 91.38 607 GLU A O 1
ATOM 4845 N N . ARG A 1 608 ? 7.773 -14.021 4.527 1.00 90.44 608 ARG A N 1
ATOM 4846 C CA . ARG A 1 608 ? 9.079 -14.195 3.859 1.00 90.44 608 ARG A CA 1
ATOM 4847 C C . ARG A 1 608 ? 9.019 -14.418 2.340 1.00 90.44 608 ARG A C 1
ATOM 4849 O O . ARG A 1 608 ? 10.055 -14.359 1.684 1.00 90.44 608 ARG A O 1
ATOM 4856 N N . SER A 1 609 ? 7.844 -14.704 1.764 1.00 92.19 609 SER A N 1
ATOM 4857 C CA . SER A 1 609 ? 7.729 -15.181 0.370 1.00 92.19 609 SER A CA 1
ATOM 4858 C C . SER A 1 609 ? 8.265 -14.184 -0.658 1.00 92.19 609 SER A C 1
ATOM 4860 O O . SER A 1 609 ? 8.859 -14.596 -1.650 1.00 92.19 609 SER A O 1
ATOM 4862 N N . ILE A 1 610 ? 8.072 -12.882 -0.421 1.00 86.25 610 ILE A N 1
ATOM 4863 C CA . ILE A 1 610 ? 8.547 -11.824 -1.325 1.00 86.25 610 ILE A CA 1
ATOM 4864 C C . ILE A 1 610 ? 10.081 -11.782 -1.336 1.00 86.25 610 ILE A C 1
ATOM 4866 O O . ILE A 1 610 ? 10.677 -11.744 -2.407 1.00 86.25 610 ILE A O 1
ATOM 4870 N N . GLN A 1 611 ? 10.717 -11.841 -0.160 1.00 84.25 611 GLN A N 1
ATOM 4871 C CA . GLN A 1 611 ? 12.181 -11.850 -0.035 1.00 84.25 611 GLN A CA 1
ATOM 4872 C C . GLN A 1 611 ? 12.788 -13.094 -0.697 1.00 84.25 611 GLN A C 1
ATOM 4874 O O . GLN A 1 611 ? 13.697 -12.970 -1.513 1.00 84.25 611 GLN A O 1
ATOM 4879 N N . ASP A 1 612 ? 12.231 -14.277 -0.416 1.00 87.12 612 ASP A N 1
ATOM 4880 C CA . ASP A 1 612 ? 12.712 -15.537 -0.995 1.00 87.12 612 ASP A CA 1
ATOM 4881 C C . ASP A 1 612 ? 12.625 -15.546 -2.531 1.00 87.12 612 ASP A C 1
ATOM 4883 O O . ASP A 1 612 ? 13.477 -16.129 -3.206 1.00 87.12 612 ASP A O 1
ATOM 4887 N N . GLU A 1 613 ? 11.585 -14.931 -3.098 1.00 85.50 613 GLU A N 1
ATOM 4888 C CA . GLU A 1 613 ? 11.389 -14.932 -4.543 1.00 85.50 613 GLU A CA 1
ATOM 4889 C C . GLU A 1 613 ? 12.278 -13.914 -5.267 1.00 85.50 613 GLU A C 1
ATOM 4891 O O . GLU A 1 613 ? 12.783 -14.234 -6.342 1.00 85.50 613 GLU A O 1
ATOM 4896 N N . ILE A 1 614 ? 12.542 -12.753 -4.657 1.00 79.25 614 ILE A N 1
ATOM 4897 C CA . ILE A 1 614 ? 13.546 -11.791 -5.146 1.00 79.25 614 ILE A CA 1
ATOM 4898 C C . ILE A 1 614 ? 14.939 -12.443 -5.150 1.00 79.25 614 ILE A C 1
ATOM 4900 O O . ILE A 1 614 ? 15.688 -12.327 -6.123 1.00 79.25 614 ILE A O 1
ATOM 4904 N N . ASP A 1 615 ? 15.278 -13.193 -4.098 1.00 80.19 615 ASP A N 1
ATOM 4905 C CA . ASP A 1 615 ? 16.557 -13.902 -4.017 1.00 80.19 615 ASP A CA 1
ATOM 4906 C C . ASP A 1 615 ? 16.661 -15.015 -5.075 1.00 80.19 615 ASP A C 1
ATOM 4908 O O . ASP A 1 615 ? 17.701 -15.155 -5.728 1.00 80.19 615 ASP A O 1
ATOM 4912 N N . ARG A 1 616 ? 15.587 -15.786 -5.306 1.00 82.69 616 ARG A N 1
ATOM 4913 C CA . ARG A 1 616 ? 15.538 -16.813 -6.366 1.00 82.69 616 ARG A CA 1
ATOM 4914 C C . ARG A 1 616 ? 15.700 -16.203 -7.758 1.00 82.69 616 ARG A C 1
ATOM 4916 O O . ARG A 1 616 ? 16.426 -16.760 -8.582 1.00 82.69 616 ARG A O 1
ATOM 4923 N N . GLU A 1 617 ? 15.010 -15.098 -8.018 1.00 73.12 617 GLU A N 1
ATOM 4924 C CA . GLU A 1 617 ? 15.049 -14.379 -9.292 1.00 73.12 617 GLU A CA 1
ATOM 4925 C C . GLU A 1 617 ? 16.483 -13.986 -9.648 1.00 73.12 617 GLU A C 1
ATOM 4927 O O . GLU A 1 617 ? 16.963 -14.358 -10.723 1.00 73.12 617 GLU A O 1
ATOM 4932 N N . SER A 1 618 ? 17.193 -13.365 -8.699 1.00 69.25 618 SER A N 1
ATOM 4933 C CA . SER A 1 618 ? 18.579 -12.928 -8.900 1.00 69.25 618 SER A CA 1
ATOM 4934 C C . SER A 1 618 ? 19.497 -14.067 -9.358 1.00 69.25 618 SER A C 1
ATOM 4936 O O . SER A 1 618 ? 20.353 -13.883 -10.215 1.00 69.25 618 SER A O 1
ATOM 4938 N N . GLN A 1 619 ? 19.294 -15.294 -8.867 1.00 71.94 619 GLN A N 1
ATOM 4939 C CA . GLN A 1 619 ? 20.106 -16.441 -9.285 1.00 71.94 619 GLN A CA 1
ATOM 4940 C C . GLN A 1 619 ? 19.781 -16.920 -10.704 1.00 71.94 619 GLN A C 1
ATOM 4942 O O . GLN A 1 619 ? 20.665 -17.418 -11.403 1.00 71.94 619 GLN A O 1
ATOM 4947 N N . SER A 1 620 ? 18.521 -16.792 -11.126 1.00 69.50 620 SER A N 1
ATOM 4948 C CA . SER A 1 620 ? 18.067 -17.246 -12.443 1.00 69.50 620 SER A CA 1
ATOM 4949 C C . SER A 1 620 ? 18.513 -16.325 -13.581 1.00 69.50 620 SER A C 1
ATOM 4951 O O . SER A 1 620 ? 18.911 -16.815 -14.640 1.00 69.50 620 SER A O 1
ATOM 4953 N N . ASP A 1 621 ? 18.536 -15.009 -13.355 1.00 73.12 621 ASP A N 1
ATOM 4954 C CA . ASP A 1 621 ? 18.867 -14.033 -14.397 1.00 73.12 621 ASP A CA 1
ATOM 4955 C C . ASP A 1 621 ? 20.385 -13.915 -14.657 1.00 73.12 621 ASP A C 1
ATOM 4957 O O . ASP A 1 621 ? 20.790 -13.537 -15.763 1.00 73.12 621 ASP A O 1
ATOM 4961 N N . ILE A 1 622 ? 21.247 -14.355 -13.722 1.00 76.62 622 ILE A N 1
ATOM 4962 C CA . ILE A 1 622 ? 22.719 -14.394 -13.890 1.00 76.62 622 ILE A CA 1
ATOM 4963 C C . ILE A 1 622 ? 23.136 -15.084 -15.199 1.00 76.62 622 ILE A C 1
ATOM 4965 O O . ILE A 1 622 ? 24.095 -14.658 -15.849 1.00 76.62 622 ILE A O 1
ATOM 4969 N N . PHE A 1 623 ? 22.430 -16.140 -15.616 1.00 79.62 623 PHE A N 1
ATOM 4970 C CA . PHE A 1 623 ? 22.770 -16.866 -16.841 1.00 79.62 623 PHE A CA 1
ATOM 4971 C C . PHE A 1 623 ? 22.469 -16.056 -18.110 1.00 79.62 623 PHE A C 1
ATOM 4973 O O . PHE A 1 623 ? 23.327 -15.943 -18.990 1.00 79.62 623 PHE A O 1
ATOM 4980 N N . THR A 1 624 ? 21.284 -15.447 -18.190 1.00 75.75 624 THR A N 1
ATOM 4981 C CA . THR A 1 624 ? 20.890 -14.551 -19.293 1.00 75.75 624 THR A CA 1
ATOM 4982 C C . THR A 1 624 ? 21.867 -13.381 -19.414 1.00 75.75 624 THR A C 1
ATOM 4984 O O . THR A 1 624 ? 22.291 -13.008 -20.510 1.00 75.75 624 THR A O 1
ATOM 4987 N N . ILE A 1 625 ? 22.299 -12.854 -18.270 1.00 73.62 625 ILE A N 1
ATOM 4988 C CA . ILE A 1 625 ? 23.276 -11.773 -18.166 1.00 73.62 625 ILE A CA 1
ATOM 4989 C C . ILE A 1 625 ? 24.651 -12.205 -18.692 1.00 73.62 625 ILE A C 1
ATOM 4991 O O . ILE A 1 625 ? 25.255 -11.494 -19.498 1.00 73.62 625 ILE A O 1
ATOM 4995 N N . LEU A 1 626 ? 25.135 -13.387 -18.297 1.00 80.00 626 LEU A N 1
ATOM 4996 C CA . LEU A 1 626 ? 26.413 -13.920 -18.770 1.00 80.00 626 LEU A CA 1
ATOM 4997 C C . LEU A 1 626 ? 26.425 -14.083 -20.297 1.00 80.00 626 LEU A C 1
ATOM 4999 O O . LEU A 1 626 ? 27.413 -13.728 -20.939 1.00 80.00 626 LEU A O 1
ATOM 5003 N N . ILE A 1 627 ? 25.322 -14.562 -20.886 1.00 80.06 627 ILE A N 1
ATOM 5004 C CA . ILE A 1 627 ? 25.167 -14.653 -22.346 1.00 80.06 627 ILE A CA 1
ATOM 5005 C C . ILE A 1 627 ? 25.245 -13.268 -22.989 1.00 80.06 627 ILE A C 1
ATOM 5007 O O . ILE A 1 627 ? 25.947 -13.109 -23.987 1.00 80.06 627 ILE A O 1
ATOM 5011 N N . SER A 1 628 ? 24.566 -12.268 -22.421 1.00 74.62 628 SER A N 1
ATOM 5012 C CA . SER A 1 628 ? 24.623 -10.894 -22.928 1.00 74.62 628 SER A CA 1
ATOM 5013 C C . SER A 1 628 ? 26.047 -10.340 -22.902 1.00 74.62 628 SER A C 1
ATOM 5015 O O . SER A 1 628 ? 26.515 -9.803 -23.904 1.00 74.62 628 SER A O 1
ATOM 5017 N N . TYR A 1 629 ? 26.790 -10.546 -21.809 1.00 80.38 629 TYR A N 1
ATOM 5018 C CA . TYR A 1 629 ? 28.196 -10.147 -21.740 1.00 80.38 629 TYR A CA 1
ATOM 5019 C C . TYR A 1 629 ? 29.051 -10.876 -22.776 1.00 80.38 629 TYR A C 1
ATOM 5021 O O . TYR A 1 629 ? 29.825 -10.227 -23.471 1.00 80.38 629 TYR A O 1
ATOM 5029 N N . MET A 1 630 ? 28.880 -12.189 -22.960 1.00 81.94 630 MET A N 1
ATOM 5030 C CA . MET A 1 630 ? 29.606 -12.932 -24.000 1.00 81.94 630 MET A CA 1
ATOM 5031 C C . MET A 1 630 ? 29.278 -12.428 -25.411 1.00 81.94 630 MET A C 1
ATOM 5033 O O . MET A 1 630 ? 30.183 -12.280 -26.234 1.00 81.94 630 MET A O 1
ATOM 5037 N N . PHE A 1 631 ? 28.007 -12.128 -25.691 1.00 81.56 631 PHE A N 1
ATOM 5038 C CA . PHE A 1 631 ? 27.574 -11.563 -26.968 1.00 81.56 631 PHE A CA 1
ATOM 5039 C C . PHE A 1 631 ? 28.173 -10.175 -27.196 1.00 81.56 631 PHE A C 1
ATOM 5041 O O . PHE A 1 631 ? 28.738 -9.920 -28.257 1.00 81.56 631 PHE A O 1
ATOM 5048 N N . MET A 1 632 ? 28.119 -9.306 -26.187 1.00 78.75 632 MET A N 1
ATOM 5049 C CA . MET A 1 632 ? 28.721 -7.977 -26.233 1.00 78.75 632 MET A CA 1
ATOM 5050 C C . MET A 1 632 ? 30.230 -8.059 -26.442 1.00 78.75 632 MET A C 1
ATOM 5052 O O . MET A 1 632 ? 30.758 -7.353 -27.292 1.00 78.75 632 MET A O 1
ATOM 5056 N N . PHE A 1 633 ? 30.930 -8.958 -25.749 1.00 79.44 633 PHE A N 1
ATOM 5057 C CA . PHE A 1 633 ? 32.369 -9.156 -25.936 1.00 79.44 633 PHE A CA 1
ATOM 5058 C C . PHE A 1 633 ? 32.689 -9.635 -27.350 1.00 79.44 633 PHE A C 1
ATOM 5060 O O . PHE A 1 633 ? 33.612 -9.113 -27.974 1.00 79.44 633 PHE A O 1
ATOM 5067 N N . GLY A 1 634 ? 31.894 -10.568 -27.882 1.00 79.25 634 GLY A N 1
ATOM 5068 C CA . GLY A 1 634 ? 31.993 -11.009 -29.271 1.00 79.25 634 GLY A CA 1
ATOM 5069 C C . GLY A 1 634 ? 31.756 -9.870 -30.265 1.00 79.25 634 GLY A C 1
ATOM 5070 O O . GLY A 1 634 ? 32.547 -9.695 -31.187 1.00 79.25 634 GLY A O 1
ATOM 5071 N N . TYR A 1 635 ? 30.716 -9.058 -30.053 1.00 81.75 635 TYR A N 1
ATOM 5072 C CA . TYR A 1 635 ? 30.401 -7.901 -30.890 1.00 81.75 635 TYR A CA 1
ATOM 5073 C C . TYR A 1 635 ? 31.502 -6.840 -30.840 1.00 81.75 635 TYR A C 1
ATOM 5075 O O . TYR A 1 635 ? 31.914 -6.366 -31.888 1.00 81.75 635 TYR A O 1
ATOM 5083 N N . ILE A 1 636 ? 32.022 -6.496 -29.659 1.00 77.00 636 ILE A N 1
ATOM 5084 C CA . ILE A 1 636 ? 33.087 -5.495 -29.484 1.00 77.00 636 ILE A CA 1
ATOM 5085 C C . ILE A 1 636 ? 34.374 -5.962 -30.164 1.00 77.00 636 ILE A C 1
ATOM 5087 O O . ILE A 1 636 ? 34.964 -5.221 -30.950 1.00 77.00 636 ILE A O 1
ATOM 5091 N N . ALA A 1 637 ? 34.792 -7.203 -29.893 1.00 75.62 637 ALA A N 1
ATOM 5092 C CA . ALA A 1 637 ? 35.965 -7.797 -30.524 1.00 75.62 637 ALA A CA 1
ATOM 5093 C C . ALA A 1 637 ? 35.822 -7.845 -32.052 1.00 75.62 637 ALA A C 1
ATOM 5095 O O . ALA A 1 637 ? 36.812 -7.677 -32.764 1.00 75.62 637 ALA A O 1
ATOM 5096 N N . PHE A 1 638 ? 34.593 -8.039 -32.545 1.00 74.25 638 PHE A N 1
ATOM 5097 C CA . PHE A 1 638 ? 34.298 -8.032 -33.967 1.00 74.25 638 PHE A CA 1
ATOM 5098 C C . PHE A 1 638 ? 34.302 -6.620 -34.567 1.00 74.25 638 PHE A C 1
ATOM 5100 O O . PHE A 1 638 ? 35.069 -6.318 -35.473 1.00 74.25 638 PHE A O 1
ATOM 5107 N N . ALA A 1 639 ? 33.480 -5.717 -34.047 1.00 71.12 639 ALA A N 1
ATOM 5108 C CA . ALA A 1 639 ? 33.246 -4.400 -34.621 1.00 71.12 639 ALA A CA 1
ATOM 5109 C C . ALA A 1 639 ? 34.452 -3.443 -34.511 1.00 71.12 639 ALA A C 1
ATOM 5111 O O . ALA A 1 639 ? 34.546 -2.513 -35.313 1.00 71.12 639 ALA A O 1
ATOM 5112 N N . LEU A 1 640 ? 35.393 -3.667 -33.581 1.00 70.44 640 LEU A N 1
ATOM 5113 C CA . LEU A 1 640 ? 36.662 -2.921 -33.533 1.00 70.44 640 LEU A CA 1
ATOM 5114 C C . LEU A 1 640 ? 37.691 -3.389 -34.576 1.00 70.44 640 LEU A C 1
ATOM 5116 O O . LEU A 1 640 ? 38.609 -2.635 -34.910 1.00 70.44 640 LEU A O 1
ATOM 5120 N N . GLY A 1 641 ? 37.576 -4.626 -35.067 1.00 66.69 641 GLY A N 1
ATOM 5121 C CA . GLY A 1 641 ? 38.527 -5.213 -36.006 1.00 66.69 641 GLY A CA 1
ATOM 5122 C C . GLY A 1 641 ? 38.400 -4.634 -37.416 1.00 66.69 641 GLY A C 1
ATOM 5123 O O . GLY A 1 641 ? 37.301 -4.462 -37.942 1.00 66.69 641 GLY A O 1
ATOM 5124 N N . GLN A 1 642 ? 39.535 -4.381 -38.074 1.00 63.72 642 GLN A N 1
ATOM 5125 C CA . GLN A 1 642 ? 39.556 -4.114 -39.512 1.00 63.72 642 GLN A CA 1
ATOM 5126 C C . GLN A 1 642 ? 39.693 -5.434 -40.273 1.00 63.72 642 GLN A C 1
ATOM 5128 O O . GLN A 1 642 ? 40.776 -6.002 -40.388 1.00 63.72 642 GLN A O 1
ATOM 5133 N N . TYR A 1 643 ? 38.582 -5.930 -40.818 1.00 58.84 643 TYR A N 1
ATOM 5134 C CA . TYR A 1 643 ? 38.559 -7.150 -41.630 1.00 58.84 643 TYR A CA 1
ATOM 5135 C C . TYR A 1 643 ? 38.799 -6.854 -43.109 1.00 58.84 643 TYR A C 1
ATOM 5137 O O . TYR A 1 643 ? 37.973 -7.171 -43.964 1.00 58.84 643 TYR A O 1
ATOM 5145 N N . GLN A 1 644 ? 39.922 -6.212 -43.420 1.00 53.81 644 GLN A N 1
ATOM 5146 C CA . GLN A 1 644 ? 40.360 -6.055 -44.801 1.00 53.81 644 GLN A CA 1
ATOM 5147 C C . GLN A 1 644 ? 41.486 -7.043 -45.089 1.00 53.81 644 GLN A C 1
ATOM 5149 O O . GLN A 1 644 ? 42.538 -7.034 -44.455 1.00 53.81 644 GLN A O 1
ATOM 5154 N N . VAL A 1 645 ? 41.237 -7.939 -46.045 1.00 48.31 645 VAL A N 1
ATOM 5155 C CA . VAL A 1 645 ? 42.221 -8.920 -46.502 1.00 48.31 645 VAL A CA 1
ATOM 5156 C C . VAL A 1 645 ? 43.155 -8.226 -47.484 1.00 48.31 645 VAL A C 1
ATOM 5158 O O . VAL A 1 645 ? 42.821 -8.057 -48.655 1.00 48.31 645 VAL A O 1
ATOM 5161 N N . THR A 1 646 ? 44.333 -7.827 -47.017 1.00 48.12 646 THR A N 1
ATOM 5162 C CA . THR A 1 646 ? 45.405 -7.363 -47.901 1.00 48.12 646 THR A CA 1
ATOM 5163 C C . THR A 1 646 ? 46.161 -8.564 -48.489 1.00 48.12 646 THR A C 1
ATOM 5165 O O . THR A 1 646 ? 46.579 -9.484 -47.782 1.00 48.12 646 THR A O 1
ATOM 5168 N N . GLY A 1 647 ? 46.285 -8.596 -49.821 1.00 53.28 647 GLY A N 1
ATOM 5169 C CA . GLY A 1 647 ? 47.185 -9.500 -50.549 1.00 53.28 647 GLY A CA 1
ATOM 5170 C C . GLY A 1 647 ? 46.958 -11.011 -50.379 1.00 53.28 647 GLY A C 1
ATOM 5171 O O . GLY A 1 647 ? 47.936 -11.746 -50.288 1.00 53.28 647 GLY A O 1
ATOM 5172 N N . ASN A 1 648 ? 45.706 -11.496 -50.327 1.00 56.09 648 ASN A N 1
ATOM 5173 C CA . ASN A 1 648 ? 45.340 -12.927 -50.200 1.00 56.09 648 ASN A CA 1
ATOM 5174 C C . ASN A 1 648 ? 45.954 -13.687 -48.997 1.00 56.09 648 ASN A C 1
ATOM 5176 O O . ASN A 1 648 ? 45.803 -14.907 -48.898 1.00 56.09 648 ASN A O 1
ATOM 5180 N N . ASN A 1 649 ? 46.589 -12.997 -48.046 1.00 58.69 649 ASN A N 1
ATOM 5181 C CA . ASN A 1 649 ? 47.166 -13.608 -46.854 1.00 58.69 649 ASN A CA 1
ATOM 5182 C C . ASN A 1 649 ? 46.185 -13.521 -45.681 1.00 58.69 649 ASN A C 1
ATOM 5184 O O . ASN A 1 649 ? 46.051 -12.483 -45.039 1.00 58.69 649 ASN A O 1
ATOM 5188 N N . LEU A 1 650 ? 45.568 -14.653 -45.332 1.00 62.38 650 LEU A N 1
ATOM 5189 C CA . LEU A 1 650 ? 44.713 -14.798 -44.141 1.00 62.38 650 LEU A CA 1
ATOM 5190 C C . LEU A 1 650 ? 45.423 -14.393 -42.832 1.00 62.38 650 LEU A C 1
ATOM 5192 O O . LEU A 1 650 ? 44.769 -13.958 -41.893 1.00 62.38 650 LEU A O 1
ATOM 5196 N N . PHE A 1 651 ? 46.757 -14.482 -42.775 1.00 63.12 651 PHE A N 1
ATOM 5197 C CA . PHE A 1 651 ? 47.553 -14.049 -41.619 1.00 63.12 651 PHE A CA 1
ATOM 5198 C C . PHE A 1 651 ? 47.646 -12.526 -41.456 1.00 63.12 651 PHE A C 1
ATOM 5200 O O . PHE A 1 651 ? 47.859 -12.071 -40.335 1.00 63.12 651 PHE A O 1
ATOM 5207 N N . SER A 1 652 ? 47.448 -11.746 -42.527 1.00 66.12 652 SER A N 1
ATOM 5208 C CA . SER A 1 652 ? 47.370 -10.277 -42.443 1.00 66.12 652 SER A CA 1
ATOM 5209 C C . SER A 1 652 ? 46.208 -9.834 -41.544 1.00 66.12 652 SER A C 1
ATOM 5211 O O . SER A 1 652 ? 46.324 -8.887 -40.768 1.00 66.12 652 SER A O 1
ATOM 5213 N N . LEU A 1 653 ? 45.127 -10.623 -41.537 1.00 67.06 653 LEU A N 1
ATOM 5214 C CA . LEU A 1 653 ? 43.967 -10.412 -40.677 1.00 67.06 653 LEU A CA 1
ATOM 5215 C C . LEU A 1 653 ? 44.332 -10.365 -39.186 1.00 67.06 653 LEU A C 1
ATOM 5217 O O . LEU A 1 653 ? 43.728 -9.603 -38.449 1.00 67.06 653 LEU A O 1
ATOM 5221 N N . LEU A 1 654 ? 45.311 -11.166 -38.744 1.00 68.38 654 LEU A N 1
ATOM 5222 C CA . LEU A 1 654 ? 45.738 -11.236 -37.338 1.00 68.38 654 LEU A CA 1
ATOM 5223 C C . LEU A 1 654 ? 46.664 -10.084 -36.926 1.00 68.38 654 LEU A C 1
ATOM 5225 O O . LEU A 1 654 ? 46.944 -9.910 -35.740 1.00 68.38 654 LEU A O 1
ATOM 5229 N N . ILE A 1 655 ? 47.203 -9.344 -37.896 1.00 67.06 655 ILE A N 1
ATOM 5230 C CA . ILE A 1 655 ? 48.016 -8.154 -37.636 1.00 67.06 655 ILE A CA 1
ATOM 5231 C C . ILE A 1 655 ? 47.075 -6.987 -37.339 1.00 67.06 655 ILE A C 1
ATOM 5233 O O . ILE A 1 655 ? 47.228 -6.352 -36.300 1.00 67.06 655 ILE A O 1
ATOM 5237 N N . HIS A 1 656 ? 46.067 -6.790 -38.196 1.00 68.12 656 HIS A N 1
ATOM 5238 C CA . HIS A 1 656 ? 45.078 -5.710 -38.097 1.00 68.12 656 HIS A CA 1
ATOM 5239 C C . HIS A 1 656 ? 43.852 -6.046 -37.234 1.00 68.12 656 HIS A C 1
ATOM 5241 O O . HIS A 1 656 ? 42.999 -5.183 -36.999 1.00 68.12 656 HIS A O 1
ATOM 5247 N N . SER A 1 657 ? 43.732 -7.286 -36.747 1.00 71.38 657 SER A N 1
ATOM 5248 C CA . SER A 1 657 ? 42.738 -7.611 -35.730 1.00 71.38 657 SER A CA 1
ATOM 5249 C C . SER A 1 657 ? 43.047 -6.813 -34.461 1.00 71.38 657 SER A C 1
ATOM 5251 O O . SER A 1 657 ? 44.212 -6.625 -34.107 1.00 71.38 657 SER A O 1
ATOM 5253 N N . LYS A 1 658 ? 41.988 -6.301 -33.823 1.00 77.50 658 LYS A N 1
ATOM 5254 C CA . LYS A 1 658 ? 42.028 -5.540 -32.561 1.00 77.50 658 LYS A CA 1
ATOM 5255 C C . LYS A 1 658 ? 41.282 -6.294 -31.457 1.00 77.50 658 LYS A C 1
ATOM 5257 O O . LYS A 1 658 ? 40.592 -5.698 -30.630 1.00 77.50 658 LYS A O 1
ATOM 5262 N N . ILE A 1 659 ? 41.361 -7.626 -31.478 1.00 77.06 659 ILE A N 1
ATOM 5263 C CA . ILE A 1 659 ? 40.624 -8.497 -30.558 1.00 77.06 659 ILE A CA 1
ATOM 5264 C C . ILE A 1 659 ? 41.171 -8.330 -29.141 1.00 77.06 659 ILE A C 1
ATOM 5266 O O . ILE A 1 659 ? 40.390 -8.179 -28.201 1.00 77.06 659 ILE A O 1
ATOM 5270 N N . MET A 1 660 ? 42.498 -8.306 -28.970 1.00 80.38 660 MET A N 1
ATOM 5271 C CA . MET A 1 660 ? 43.114 -8.145 -27.646 1.00 80.38 660 MET A CA 1
ATOM 5272 C C . MET A 1 660 ? 42.843 -6.758 -27.070 1.00 80.38 660 MET A C 1
ATOM 5274 O O . MET A 1 660 ? 42.600 -6.627 -25.870 1.00 80.38 660 MET A O 1
ATOM 5278 N N . LEU A 1 661 ? 42.809 -5.738 -27.931 1.00 84.50 661 LEU A N 1
ATOM 5279 C CA . LEU A 1 661 ? 42.404 -4.389 -27.553 1.00 84.50 661 LEU A CA 1
ATOM 5280 C C . LEU A 1 661 ? 40.943 -4.352 -27.074 1.00 84.50 661 LEU A C 1
ATOM 5282 O O . LEU A 1 661 ? 40.655 -3.751 -26.039 1.00 84.50 661 LEU A O 1
ATOM 5286 N N . GLY A 1 662 ? 40.034 -5.034 -27.779 1.00 81.25 662 GLY A N 1
ATOM 5287 C CA . GLY A 1 662 ? 38.632 -5.169 -27.374 1.00 81.25 662 GLY A CA 1
ATOM 5288 C C . GLY A 1 662 ? 38.470 -5.872 -26.022 1.00 81.25 662 GLY A C 1
ATOM 5289 O O . GLY A 1 662 ? 37.766 -5.369 -25.147 1.00 81.25 662 GLY A O 1
ATOM 5290 N N . VAL A 1 663 ? 39.178 -6.986 -25.806 1.00 83.88 663 VAL A N 1
ATOM 5291 C CA . VAL A 1 663 ? 39.180 -7.713 -24.521 1.00 83.88 663 VAL A CA 1
ATOM 5292 C C . VAL A 1 663 ? 39.748 -6.850 -23.391 1.00 83.88 663 VAL A C 1
ATOM 5294 O O . VAL A 1 663 ? 39.178 -6.808 -22.302 1.00 83.88 663 VAL A O 1
ATOM 5297 N N . ALA A 1 664 ? 40.839 -6.122 -23.634 1.00 86.88 664 ALA A N 1
ATOM 5298 C CA . ALA A 1 664 ? 41.405 -5.205 -22.650 1.00 86.88 664 ALA A CA 1
ATOM 5299 C C . ALA A 1 664 ? 40.429 -4.074 -22.288 1.00 86.88 664 ALA A C 1
ATOM 5301 O O . ALA A 1 664 ? 40.277 -3.751 -21.111 1.00 86.88 664 ALA A O 1
ATOM 5302 N N . GLY A 1 665 ? 39.727 -3.514 -23.278 1.00 85.00 665 GLY A N 1
ATOM 5303 C CA . GLY A 1 665 ? 38.678 -2.517 -23.065 1.00 85.00 665 GLY A CA 1
ATOM 5304 C C . GLY A 1 665 ? 37.548 -3.029 -22.171 1.00 85.00 665 GLY A C 1
ATOM 5305 O O . GLY A 1 665 ? 37.155 -2.363 -21.217 1.00 85.00 665 GLY A O 1
ATOM 5306 N N . VAL A 1 666 ? 37.094 -4.259 -22.408 1.00 84.56 666 VAL A N 1
ATOM 5307 C CA . VAL A 1 666 ? 36.102 -4.942 -21.567 1.00 84.56 666 VAL A CA 1
ATOM 5308 C C . VAL A 1 666 ? 36.593 -5.138 -20.128 1.00 84.56 666 VAL A C 1
ATOM 5310 O O . VAL A 1 666 ? 35.855 -4.875 -19.178 1.00 84.56 666 VAL A O 1
ATOM 5313 N N . LEU A 1 667 ? 37.837 -5.587 -19.938 1.00 89.06 667 LEU A N 1
ATOM 5314 C CA . LEU A 1 667 ? 38.408 -5.777 -18.600 1.00 89.06 667 LEU A CA 1
ATOM 5315 C C . LEU A 1 667 ? 38.525 -4.453 -17.838 1.00 89.06 667 LEU A C 1
ATOM 5317 O O . LEU A 1 667 ? 38.309 -4.419 -16.628 1.00 89.06 667 LEU A O 1
ATOM 5321 N N . ILE A 1 668 ? 38.822 -3.359 -18.540 1.00 91.31 668 ILE A N 1
ATOM 5322 C CA . ILE A 1 668 ? 38.857 -2.011 -17.967 1.00 91.31 668 ILE A CA 1
ATOM 5323 C C . ILE A 1 668 ? 37.465 -1.563 -17.519 1.00 91.31 668 ILE A C 1
ATOM 5325 O O . ILE A 1 668 ? 37.321 -1.043 -16.412 1.00 91.31 668 ILE A O 1
ATOM 5329 N N . VAL A 1 669 ? 36.438 -1.813 -18.332 1.00 89.75 669 VAL A N 1
ATOM 5330 C CA . VAL A 1 669 ? 35.044 -1.573 -17.941 1.00 89.75 669 VAL A CA 1
ATOM 5331 C C . VAL A 1 669 ? 34.708 -2.362 -16.675 1.00 89.75 669 VAL A C 1
ATOM 5333 O O . VAL A 1 669 ? 34.217 -1.778 -15.710 1.00 89.75 669 VAL A O 1
ATOM 5336 N N . ALA A 1 670 ? 35.012 -3.661 -16.623 1.00 89.44 670 ALA A N 1
ATOM 5337 C CA . ALA A 1 670 ? 34.756 -4.479 -15.436 1.00 89.44 670 ALA A CA 1
ATOM 5338 C C . ALA A 1 670 ? 35.471 -3.916 -14.195 1.00 89.44 670 ALA A C 1
ATOM 5340 O O . ALA A 1 670 ? 34.863 -3.772 -13.133 1.00 89.44 670 ALA A O 1
ATOM 5341 N N . LEU A 1 671 ? 36.732 -3.510 -14.354 1.00 93.75 671 LEU A N 1
ATOM 5342 C CA . LEU A 1 671 ? 37.532 -2.903 -13.298 1.00 93.75 671 LEU A CA 1
ATOM 5343 C C . LEU A 1 671 ? 36.958 -1.556 -12.817 1.00 93.75 671 LEU A C 1
ATOM 5345 O O . LEU A 1 671 ? 37.050 -1.236 -11.630 1.00 93.75 671 LEU A O 1
ATOM 5349 N N . SER A 1 672 ? 36.334 -0.769 -13.698 1.00 94.75 672 SER A N 1
ATOM 5350 C CA . SER A 1 672 ? 35.655 0.479 -13.317 1.00 94.75 672 SER A CA 1
ATOM 5351 C C . SER A 1 672 ? 34.428 0.226 -12.432 1.00 94.75 672 SER A C 1
ATOM 5353 O O . SER A 1 672 ? 34.236 0.907 -11.420 1.00 94.75 672 SER A O 1
ATOM 5355 N N . VAL A 1 673 ? 33.647 -0.812 -12.751 1.00 92.75 673 VAL A N 1
ATOM 5356 C CA . VAL A 1 673 ? 32.470 -1.219 -11.975 1.00 92.75 673 VAL A CA 1
ATOM 5357 C C . VAL A 1 673 ? 32.894 -1.730 -10.599 1.00 92.75 673 VAL A C 1
ATOM 5359 O O . VAL A 1 673 ? 32.354 -1.275 -9.589 1.00 92.75 673 VAL A O 1
ATOM 5362 N N . THR A 1 674 ? 33.901 -2.607 -10.528 1.00 93.12 674 THR A N 1
ATOM 5363 C CA . THR A 1 674 ? 34.410 -3.110 -9.240 1.00 93.12 674 THR A CA 1
ATOM 5364 C C . THR A 1 674 ? 35.053 -2.012 -8.397 1.00 93.12 674 THR A C 1
ATOM 5366 O O . THR A 1 674 ? 34.926 -2.037 -7.175 1.00 93.12 674 THR A O 1
ATOM 5369 N N . SER A 1 675 ? 35.692 -1.019 -9.025 1.00 95.31 675 SER A N 1
ATOM 5370 C CA . SER A 1 675 ? 36.272 0.133 -8.321 1.00 95.31 675 SER A CA 1
ATOM 5371 C C . SER A 1 675 ? 35.197 1.007 -7.676 1.00 95.31 675 SER A C 1
ATOM 5373 O O . SER A 1 675 ? 35.375 1.448 -6.542 1.00 95.31 675 SER A O 1
ATOM 5375 N N . SER A 1 676 ? 34.064 1.209 -8.358 1.00 95.38 676 SER A N 1
ATOM 5376 C CA . SER A 1 676 ? 32.905 1.919 -7.801 1.00 95.38 676 SER A CA 1
ATOM 5377 C C . SER A 1 676 ? 32.305 1.160 -6.614 1.00 95.38 676 SER A C 1
ATOM 5379 O O . SER A 1 676 ? 32.174 1.719 -5.522 1.00 95.38 676 SER A O 1
ATOM 5381 N N . ILE A 1 677 ? 32.033 -0.141 -6.791 1.00 93.75 677 ILE A N 1
ATOM 5382 C CA . ILE A 1 677 ? 31.461 -0.988 -5.736 1.00 93.75 677 ILE A CA 1
ATOM 5383 C C . ILE A 1 677 ? 32.381 -1.022 -4.512 1.00 93.75 677 ILE A C 1
ATOM 5385 O O . ILE A 1 677 ? 31.920 -0.848 -3.385 1.00 93.75 677 ILE A O 1
ATOM 5389 N N . GLY A 1 678 ? 33.683 -1.212 -4.730 1.00 94.75 678 GLY A N 1
ATOM 5390 C CA . GLY A 1 678 ? 34.669 -1.263 -3.660 1.00 94.75 678 GLY A CA 1
ATOM 5391 C C . GLY A 1 678 ? 34.804 0.064 -2.910 1.00 94.75 678 GLY A C 1
ATOM 5392 O O . GLY A 1 678 ? 34.835 0.061 -1.679 1.00 94.75 678 GLY A O 1
ATOM 5393 N N . LEU A 1 679 ? 34.791 1.210 -3.603 1.00 94.94 679 LEU A N 1
ATOM 5394 C CA . LEU A 1 679 ? 34.870 2.508 -2.930 1.00 94.94 679 LEU A CA 1
ATOM 5395 C C . LEU A 1 679 ? 33.663 2.754 -2.015 1.00 94.94 679 LEU A C 1
ATOM 5397 O O . LEU A 1 679 ? 33.838 3.155 -0.866 1.00 94.94 679 LEU A O 1
ATOM 5401 N N . TYR A 1 680 ? 32.443 2.483 -2.481 1.00 94.56 680 TYR A N 1
ATOM 5402 C CA . TYR A 1 680 ? 31.253 2.657 -1.644 1.00 94.56 680 TYR A CA 1
ATOM 5403 C C . TYR A 1 680 ? 31.138 1.623 -0.522 1.00 94.56 680 TYR A C 1
ATOM 5405 O O . TYR A 1 680 ? 30.653 1.957 0.563 1.00 94.56 680 TYR A O 1
ATOM 5413 N N . ALA A 1 681 ? 31.659 0.413 -0.728 1.00 93.19 681 ALA A N 1
ATOM 5414 C CA . ALA A 1 681 ? 31.773 -0.583 0.329 1.00 93.19 681 ALA A CA 1
ATOM 5415 C C . ALA A 1 681 ? 32.696 -0.118 1.470 1.00 93.19 681 ALA A C 1
ATOM 5417 O O . ALA A 1 681 ? 32.375 -0.354 2.634 1.00 93.19 681 ALA A O 1
ATOM 5418 N N . PHE A 1 682 ? 33.775 0.627 1.183 1.00 93.06 682 PHE A N 1
ATOM 5419 C CA . PHE A 1 682 ? 34.590 1.261 2.233 1.00 93.06 682 PHE A CA 1
ATOM 5420 C C . PHE A 1 682 ? 33.809 2.281 3.067 1.00 93.06 682 PHE A C 1
ATOM 5422 O O . PHE A 1 682 ? 34.034 2.390 4.271 1.00 93.06 682 PHE A O 1
ATOM 5429 N N . TYR A 1 683 ? 32.874 3.005 2.449 1.00 92.38 683 TYR A N 1
ATOM 5430 C CA . TYR A 1 683 ? 31.977 3.925 3.154 1.00 92.38 683 TYR A CA 1
ATOM 5431 C C . TYR A 1 683 ? 30.804 3.218 3.855 1.00 92.38 683 TYR A C 1
ATOM 5433 O O . TYR A 1 683 ? 30.001 3.880 4.512 1.00 92.38 683 TYR A O 1
ATOM 5441 N N . GLY A 1 684 ? 30.695 1.889 3.744 1.00 89.69 684 GLY A N 1
ATOM 5442 C CA . GLY A 1 684 ? 29.643 1.097 4.381 1.00 89.69 684 GLY A CA 1
ATOM 5443 C C . GLY A 1 684 ? 28.259 1.268 3.753 1.00 89.69 684 GLY A C 1
ATOM 5444 O O . GLY A 1 684 ? 27.258 0.975 4.409 1.00 89.69 684 GLY A O 1
ATOM 5445 N N . ILE A 1 685 ? 28.178 1.747 2.507 1.00 90.56 685 ILE A N 1
ATOM 5446 C CA . ILE A 1 685 ? 26.906 1.839 1.785 1.00 90.56 685 ILE A CA 1
ATOM 5447 C C . ILE A 1 685 ? 26.551 0.436 1.263 1.00 90.56 685 ILE A C 1
ATOM 5449 O O . ILE A 1 685 ? 27.380 -0.183 0.591 1.00 90.56 685 ILE A O 1
ATOM 5453 N N . PRO A 1 686 ? 25.361 -0.106 1.586 1.00 88.81 686 PRO A N 1
ATOM 5454 C CA . PRO A 1 686 ? 24.952 -1.411 1.086 1.00 88.81 686 PRO A CA 1
ATOM 5455 C C . PRO A 1 686 ? 24.659 -1.342 -0.415 1.00 88.81 686 PRO A C 1
ATOM 5457 O O . PRO A 1 686 ? 24.017 -0.405 -0.890 1.00 88.81 686 PRO A O 1
ATOM 5460 N N . ALA A 1 687 ? 25.105 -2.357 -1.149 1.00 88.44 687 ALA A N 1
ATOM 5461 C CA . ALA A 1 687 ? 24.780 -2.543 -2.554 1.00 88.44 687 ALA A CA 1
ATOM 5462 C C . ALA A 1 687 ? 23.413 -3.231 -2.707 1.00 88.44 687 ALA A C 1
ATOM 5464 O O . ALA A 1 687 ? 22.953 -3.957 -1.824 1.00 88.44 687 ALA A O 1
ATOM 5465 N N . THR A 1 688 ? 22.764 -3.025 -3.848 1.00 85.06 688 THR A N 1
ATOM 5466 C CA . THR A 1 688 ? 21.539 -3.736 -4.237 1.00 85.06 688 THR A CA 1
ATOM 5467 C C . THR A 1 688 ? 21.843 -4.702 -5.378 1.00 85.06 688 THR A C 1
ATOM 5469 O O . THR A 1 688 ? 22.815 -4.510 -6.110 1.00 85.06 688 THR A O 1
ATOM 5472 N N . MET A 1 689 ? 21.014 -5.732 -5.563 1.00 77.81 689 MET A N 1
ATOM 5473 C CA . MET A 1 689 ? 21.214 -6.699 -6.656 1.00 77.81 689 MET A CA 1
ATOM 5474 C C . MET A 1 689 ? 21.115 -6.046 -8.046 1.00 77.81 689 MET A C 1
ATOM 5476 O O . MET A 1 689 ? 21.906 -6.361 -8.929 1.00 77.81 689 MET A O 1
ATOM 5480 N N . ILE A 1 690 ? 20.257 -5.027 -8.196 1.00 78.69 690 ILE A N 1
ATOM 5481 C CA . ILE A 1 690 ? 20.095 -4.225 -9.427 1.00 78.69 690 ILE A CA 1
ATOM 5482 C C . ILE A 1 690 ? 21.442 -3.680 -9.942 1.00 78.69 690 ILE A C 1
ATOM 5484 O O . ILE A 1 690 ? 21.662 -3.585 -11.152 1.00 78.69 690 ILE A O 1
ATOM 5488 N N . ILE A 1 691 ? 22.360 -3.328 -9.032 1.00 83.31 691 ILE A N 1
ATOM 5489 C CA . ILE A 1 691 ? 23.684 -2.793 -9.375 1.00 83.31 691 ILE A CA 1
ATOM 5490 C C . ILE A 1 691 ? 24.539 -3.838 -10.087 1.00 83.31 691 ILE A C 1
ATOM 5492 O O . ILE A 1 691 ? 25.217 -3.499 -11.048 1.00 83.31 691 ILE A O 1
ATOM 5496 N N . LEU A 1 692 ? 24.524 -5.096 -9.646 1.00 78.75 692 LEU A N 1
ATOM 5497 C CA . LEU A 1 692 ? 25.334 -6.145 -10.275 1.00 78.75 692 LEU A CA 1
ATOM 5498 C C . LEU A 1 692 ? 24.816 -6.523 -11.664 1.00 78.75 692 LEU A C 1
ATOM 5500 O O . LEU A 1 692 ? 25.593 -6.940 -12.520 1.00 78.75 692 LEU A O 1
ATOM 5504 N N . GLU A 1 693 ? 23.518 -6.358 -11.883 1.00 77.75 693 GLU A N 1
ATOM 5505 C CA . GLU A 1 693 ? 22.849 -6.805 -13.097 1.00 77.75 693 GLU A CA 1
ATOM 5506 C C . GLU A 1 693 ? 22.846 -5.729 -14.185 1.00 77.75 693 GLU A C 1
ATOM 5508 O O . GLU A 1 693 ? 23.310 -5.986 -15.291 1.00 77.75 693 GLU A O 1
ATOM 5513 N N . VAL A 1 694 ? 22.386 -4.507 -13.891 1.00 79.75 694 VAL A N 1
ATOM 5514 C CA . VAL A 1 694 ? 22.170 -3.458 -14.910 1.00 79.75 694 VAL A CA 1
ATOM 5515 C C . VAL A 1 694 ? 23.382 -2.549 -15.094 1.00 79.75 694 VAL A C 1
ATOM 5517 O O . VAL A 1 694 ? 23.689 -2.131 -16.214 1.00 79.75 694 VAL A O 1
ATOM 5520 N N . GLN A 1 695 ? 24.084 -2.219 -14.007 1.00 84.88 695 GLN A N 1
ATOM 5521 C CA . GLN A 1 695 ? 25.173 -1.243 -14.054 1.00 84.88 695 GLN A CA 1
ATOM 5522 C C . GLN A 1 695 ? 26.311 -1.652 -14.997 1.00 84.88 695 GLN A C 1
ATOM 5524 O O . GLN A 1 695 ? 26.774 -0.783 -15.738 1.00 84.88 695 GLN A O 1
ATOM 5529 N N . PRO A 1 696 ? 26.779 -2.917 -15.040 1.00 85.06 696 PRO A N 1
ATOM 5530 C CA . PRO A 1 696 ? 27.876 -3.247 -15.930 1.00 85.06 696 PRO A CA 1
ATOM 5531 C C . PRO A 1 696 ? 27.466 -3.167 -17.402 1.00 85.06 696 PRO A C 1
ATOM 5533 O O . PRO A 1 696 ? 28.306 -2.782 -18.202 1.00 85.06 696 PRO A O 1
ATOM 5536 N N . PHE A 1 697 ? 26.202 -3.409 -17.780 1.00 80.44 697 PHE A N 1
ATOM 5537 C CA . PHE A 1 697 ? 25.739 -3.156 -19.155 1.00 80.44 697 PHE A CA 1
ATOM 5538 C C . PHE A 1 697 ? 25.792 -1.678 -19.529 1.00 80.44 697 PHE A C 1
ATOM 5540 O O . PHE A 1 697 ? 26.278 -1.330 -20.604 1.00 80.44 697 PHE A O 1
ATOM 5547 N N . LEU A 1 698 ? 25.310 -0.813 -18.637 1.00 84.06 698 LEU A N 1
ATOM 5548 C CA . LEU A 1 698 ? 25.341 0.633 -18.828 1.00 84.06 698 LEU A CA 1
ATOM 5549 C C . LEU A 1 698 ? 26.784 1.135 -18.988 1.00 84.06 698 LEU A C 1
ATOM 5551 O O . LEU A 1 698 ? 27.101 1.827 -19.952 1.00 84.06 698 LEU A O 1
ATOM 5555 N N . VAL A 1 699 ? 27.665 0.752 -18.061 1.00 89.06 699 VAL A N 1
ATOM 5556 C CA . VAL A 1 699 ? 29.067 1.187 -18.065 1.00 89.06 699 VAL A CA 1
ATOM 5557 C C . VAL A 1 699 ? 29.837 0.544 -19.217 1.00 89.06 699 VAL A C 1
ATOM 5559 O O . VAL A 1 699 ? 30.719 1.185 -19.772 1.00 89.06 699 VAL A O 1
ATOM 5562 N N . LEU A 1 700 ? 29.491 -0.678 -19.634 1.00 85.88 700 LEU A N 1
ATOM 5563 C CA . LEU A 1 700 ? 30.052 -1.304 -20.832 1.00 85.88 700 LEU A CA 1
ATOM 5564 C C . LEU A 1 700 ? 29.671 -0.542 -22.093 1.00 85.88 700 LEU A C 1
ATOM 5566 O O . LEU A 1 700 ? 30.537 -0.345 -22.934 1.00 85.88 700 LEU A O 1
ATOM 5570 N N . ALA A 1 701 ? 28.428 -0.083 -22.219 1.00 82.69 701 ALA A N 1
ATOM 5571 C CA . ALA A 1 701 ? 28.015 0.714 -23.366 1.00 82.69 701 ALA A CA 1
ATOM 5572 C C . ALA A 1 701 ? 28.816 2.025 -23.468 1.00 82.69 701 ALA A C 1
ATOM 5574 O O . ALA A 1 701 ? 29.534 2.216 -24.443 1.00 82.69 701 ALA A O 1
ATOM 5575 N N . VAL A 1 702 ? 28.801 2.853 -22.416 1.00 86.81 702 VAL A N 1
ATOM 5576 C CA . VAL A 1 702 ? 29.592 4.105 -22.342 1.00 86.81 702 VAL A CA 1
ATOM 5577 C C . VAL A 1 702 ? 31.097 3.817 -22.495 1.00 86.81 702 VAL A C 1
ATOM 5579 O O . VAL A 1 702 ? 31.857 4.515 -23.167 1.00 86.81 702 VAL A O 1
ATOM 5582 N N . GLY A 1 703 ? 31.538 2.721 -21.876 1.00 87.44 703 GLY A N 1
ATOM 5583 C CA . GLY A 1 703 ? 32.860 2.109 -21.962 1.00 87.44 703 GLY A CA 1
ATOM 5584 C C . GLY A 1 703 ? 33.373 1.944 -23.385 1.00 87.44 703 GLY A C 1
ATOM 5585 O O . GLY A 1 703 ? 34.462 2.376 -23.759 1.00 87.44 703 GLY A O 1
ATOM 5586 N N . VAL A 1 704 ? 32.561 1.264 -24.169 1.00 83.25 704 VAL A N 1
ATOM 5587 C CA . VAL A 1 704 ? 32.871 0.842 -25.523 1.00 83.25 704 VAL A CA 1
ATOM 5588 C C . VAL A 1 704 ? 32.757 2.005 -26.499 1.00 83.25 704 VAL A C 1
ATOM 5590 O O . VAL A 1 704 ? 33.584 2.112 -27.400 1.00 83.25 704 VAL A O 1
ATOM 5593 N N . ASP A 1 705 ? 31.813 2.917 -26.293 1.00 83.94 705 ASP A N 1
ATOM 5594 C CA . ASP A 1 705 ? 31.609 4.085 -27.153 1.00 83.94 705 ASP A CA 1
ATOM 5595 C C . ASP A 1 705 ? 32.870 4.950 -27.235 1.00 83.94 705 ASP A C 1
ATOM 5597 O O . ASP A 1 705 ? 33.373 5.253 -28.322 1.00 83.94 705 ASP A O 1
ATOM 5601 N N . ASN A 1 706 ? 33.461 5.232 -26.078 1.00 87.06 706 ASN A N 1
ATOM 5602 C CA . ASN A 1 706 ? 34.729 5.942 -25.959 1.00 87.06 706 ASN A CA 1
ATOM 5603 C C . ASN A 1 706 ? 35.889 5.197 -26.647 1.00 87.06 706 ASN A C 1
ATOM 5605 O O . ASN A 1 706 ? 36.738 5.830 -27.277 1.00 87.06 706 ASN A O 1
ATOM 5609 N N . ILE A 1 707 ? 35.903 3.861 -26.602 1.00 85.31 707 ILE A N 1
ATOM 5610 C CA . ILE A 1 707 ? 36.881 3.034 -27.326 1.00 85.31 707 ILE A CA 1
ATOM 5611 C C . ILE A 1 707 ? 36.695 3.172 -28.846 1.00 85.31 707 ILE A C 1
ATOM 5613 O O . ILE A 1 707 ? 37.670 3.397 -29.567 1.00 85.31 707 ILE A O 1
ATOM 5617 N N . PHE A 1 708 ? 35.457 3.086 -29.345 1.00 84.31 708 PHE A N 1
ATOM 5618 C CA . PHE A 1 708 ? 35.147 3.227 -30.771 1.00 84.31 708 PHE A CA 1
ATOM 5619 C C . PHE A 1 708 ? 35.527 4.599 -31.312 1.00 84.31 708 PHE A C 1
ATOM 5621 O O . PHE A 1 708 ? 36.141 4.681 -32.375 1.00 84.31 708 PHE A O 1
ATOM 5628 N N . ILE A 1 709 ? 35.192 5.668 -30.587 1.00 83.56 709 ILE A N 1
ATOM 5629 C CA . ILE A 1 709 ? 35.540 7.040 -30.971 1.00 83.56 709 ILE A CA 1
ATOM 5630 C C . ILE A 1 709 ? 37.060 7.181 -31.087 1.00 83.56 709 ILE A C 1
ATOM 5632 O O . ILE A 1 709 ? 37.549 7.732 -32.073 1.00 83.56 709 ILE A O 1
ATOM 5636 N N . PHE A 1 710 ? 37.810 6.622 -30.134 1.00 85.81 710 PHE A N 1
ATOM 5637 C CA . PHE A 1 710 ? 39.270 6.679 -30.127 1.00 85.81 710 PHE A CA 1
ATOM 5638 C C . PHE A 1 710 ? 39.908 5.936 -31.302 1.00 85.81 710 PHE A C 1
ATOM 5640 O O . PHE A 1 710 ? 40.728 6.489 -32.038 1.00 85.81 710 PHE A O 1
ATOM 5647 N N . VAL A 1 711 ? 39.501 4.681 -31.503 1.00 83.75 711 VAL A N 1
ATOM 5648 C CA . VAL A 1 711 ? 40.048 3.814 -32.551 1.00 83.75 711 VAL A CA 1
ATOM 5649 C C . VAL A 1 711 ? 39.664 4.332 -33.938 1.00 83.75 711 VAL A C 1
ATOM 5651 O O . VAL A 1 711 ? 40.519 4.398 -34.819 1.00 83.75 711 VAL A O 1
ATOM 5654 N N . GLN A 1 712 ? 38.414 4.754 -34.144 1.00 79.62 712 GLN A N 1
ATOM 5655 C CA . GLN A 1 712 ? 37.971 5.281 -35.437 1.00 79.62 712 GLN A CA 1
ATOM 5656 C C . GLN A 1 712 ? 38.591 6.645 -35.756 1.00 79.62 712 GLN A C 1
ATOM 5658 O O . GLN A 1 712 ? 38.875 6.909 -36.921 1.00 79.62 712 GLN A O 1
ATOM 5663 N N . ALA A 1 713 ? 38.852 7.498 -34.760 1.00 82.38 713 ALA A N 1
ATOM 5664 C CA . ALA A 1 713 ? 39.576 8.749 -34.985 1.00 82.38 713 ALA A CA 1
ATOM 5665 C C . ALA A 1 713 ? 41.008 8.496 -35.475 1.00 82.38 713 ALA A C 1
ATOM 5667 O O . ALA A 1 713 ? 41.445 9.136 -36.429 1.00 82.38 713 ALA A O 1
ATOM 5668 N N . TYR A 1 714 ? 41.707 7.510 -34.899 1.00 83.00 714 TYR A N 1
ATOM 5669 C CA . TYR A 1 714 ? 43.019 7.092 -35.399 1.00 83.00 714 TY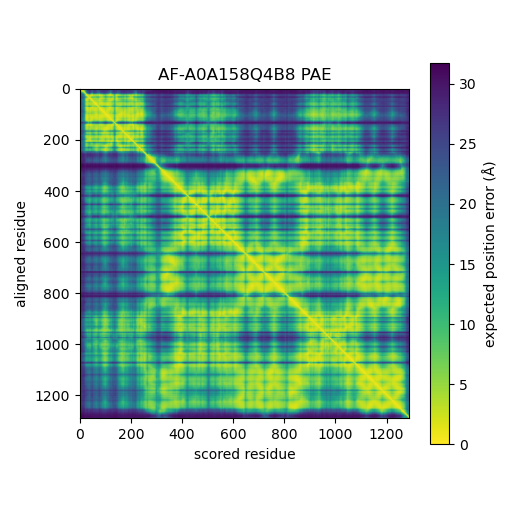R A CA 1
ATOM 5670 C C . TYR A 1 714 ? 42.951 6.546 -36.829 1.00 83.00 714 TYR A C 1
ATOM 5672 O O . TYR A 1 714 ? 43.765 6.921 -37.665 1.00 83.00 714 TYR A O 1
ATOM 5680 N N . GLN A 1 715 ? 41.961 5.704 -37.133 1.00 76.56 715 GLN A N 1
ATOM 5681 C CA . GLN A 1 715 ? 41.795 5.121 -38.470 1.00 76.56 715 GLN A CA 1
ATOM 5682 C C . GLN A 1 715 ? 41.450 6.159 -39.547 1.00 76.56 715 GLN A C 1
ATOM 5684 O O . GLN A 1 715 ? 41.783 5.966 -40.712 1.00 76.56 715 GLN A O 1
ATOM 5689 N N . ARG A 1 716 ? 40.765 7.247 -39.178 1.00 71.88 716 ARG A N 1
ATOM 5690 C CA . ARG A 1 716 ? 40.426 8.342 -40.099 1.00 71.88 716 ARG A CA 1
ATOM 5691 C C . ARG A 1 716 ? 41.550 9.345 -40.285 1.00 71.88 716 ARG A C 1
ATOM 5693 O O . ARG A 1 716 ? 41.545 10.033 -41.302 1.00 71.88 716 ARG A O 1
ATOM 5700 N N . ALA A 1 717 ? 42.455 9.477 -39.313 1.00 72.75 717 ALA A N 1
ATOM 5701 C CA . ALA A 1 717 ? 43.575 10.396 -39.426 1.00 72.75 717 ALA A CA 1
ATOM 5702 C C . ALA A 1 717 ? 44.338 10.065 -40.715 1.00 72.75 717 ALA A C 1
ATOM 5704 O O . ALA A 1 717 ? 44.827 8.948 -40.892 1.00 72.75 717 ALA A O 1
ATOM 5705 N N . GLU A 1 718 ? 44.359 11.023 -41.645 1.00 57.28 718 GLU A N 1
ATOM 5706 C CA . GLU A 1 718 ? 44.982 10.859 -42.953 1.00 57.28 718 GLU A CA 1
ATOM 5707 C C . GLU A 1 718 ? 46.433 10.446 -42.711 1.00 57.28 718 GLU A C 1
ATOM 5709 O O . GLU A 1 718 ? 47.185 11.159 -42.043 1.00 57.28 718 GLU A O 1
ATOM 5714 N N . ALA A 1 719 ? 46.783 9.232 -43.141 1.00 51.81 719 ALA A N 1
ATOM 5715 C CA . ALA A 1 719 ? 48.046 8.601 -42.811 1.00 51.81 719 ALA A CA 1
ATOM 5716 C C . ALA A 1 719 ? 49.193 9.319 -43.537 1.00 51.81 719 ALA A C 1
ATOM 5718 O O . ALA A 1 719 ? 49.763 8.814 -44.502 1.00 51.81 719 ALA A O 1
ATOM 5719 N N . SER A 1 720 ? 49.590 10.497 -43.058 1.00 49.94 720 SER A N 1
ATOM 5720 C CA . SER A 1 720 ? 50.936 11.000 -43.277 1.00 49.94 720 SER A CA 1
ATOM 5721 C C . SER A 1 720 ? 51.866 10.129 -42.431 1.00 49.94 720 SER A C 1
ATOM 5723 O O . SER A 1 720 ? 52.307 10.481 -41.339 1.00 49.94 720 SER A O 1
ATOM 5725 N N . ILE A 1 721 ? 52.157 8.929 -42.945 1.00 55.38 721 ILE A N 1
ATOM 5726 C CA . ILE A 1 721 ? 53.058 7.920 -42.356 1.00 55.38 721 ILE A CA 1
ATOM 5727 C C . ILE A 1 721 ? 54.423 8.532 -41.962 1.00 55.38 721 ILE A C 1
ATOM 5729 O O . ILE A 1 721 ? 55.156 7.968 -41.157 1.00 55.38 721 ILE A O 1
ATOM 5733 N N . SER A 1 722 ? 54.759 9.720 -42.473 1.00 64.69 722 SER A N 1
ATOM 5734 C CA . SER A 1 722 ? 55.939 10.497 -42.097 1.00 64.69 722 SER A CA 1
ATOM 5735 C C . SER A 1 722 ? 55.983 10.986 -40.642 1.00 64.69 722 SER A C 1
ATOM 5737 O O . SER A 1 722 ? 57.071 11.322 -40.177 1.00 64.69 722 SER A O 1
ATOM 5739 N N . GLU A 1 723 ? 54.861 11.086 -39.921 1.00 78.88 723 GLU A N 1
ATOM 5740 C CA . GLU A 1 723 ? 54.862 11.618 -38.550 1.00 78.88 723 GLU A CA 1
ATOM 5741 C C . GLU A 1 723 ? 55.079 10.528 -37.481 1.00 78.88 723 GLU A C 1
ATOM 5743 O O . GLU A 1 723 ? 54.459 9.459 -37.529 1.00 78.88 723 GLU A O 1
ATOM 5748 N N . PRO A 1 724 ? 55.910 10.782 -36.451 1.00 83.69 724 PRO A N 1
ATOM 5749 C CA . PRO A 1 724 ? 56.103 9.826 -35.368 1.00 83.69 724 PRO A CA 1
ATOM 5750 C C . PRO A 1 724 ? 54.815 9.636 -34.552 1.00 83.69 724 PRO A C 1
ATOM 5752 O O . PRO A 1 724 ? 54.025 10.568 -34.374 1.00 83.69 724 PRO A O 1
ATOM 5755 N N . LEU A 1 725 ? 54.626 8.425 -34.013 1.00 84.88 725 LEU A N 1
ATOM 5756 C CA . LEU A 1 725 ? 53.396 8.000 -33.333 1.00 84.88 725 LEU A CA 1
ATOM 5757 C C . LEU A 1 725 ? 52.945 8.962 -32.222 1.00 84.88 725 LEU A C 1
ATOM 5759 O O . LEU A 1 725 ? 51.761 9.263 -32.113 1.00 84.88 725 LEU A O 1
ATOM 5763 N N . TYR A 1 726 ? 53.877 9.504 -31.430 1.00 86.88 726 TYR A N 1
ATOM 5764 C CA . TYR A 1 726 ? 53.540 10.425 -30.339 1.00 86.88 726 TYR A CA 1
ATOM 5765 C C . TYR A 1 726 ? 52.932 11.756 -30.820 1.00 86.88 726 TYR A C 1
ATOM 5767 O O . TYR A 1 726 ? 52.106 12.322 -30.109 1.00 86.88 726 TYR A O 1
ATOM 5775 N N . ILE A 1 727 ? 53.290 12.246 -32.017 1.00 87.25 727 ILE A N 1
ATOM 5776 C CA . ILE A 1 727 ? 52.705 13.470 -32.602 1.00 87.25 727 ILE A CA 1
ATOM 5777 C C . ILE A 1 727 ? 51.322 13.169 -33.170 1.00 87.25 727 ILE A C 1
ATOM 5779 O O . ILE A 1 727 ? 50.378 13.908 -32.894 1.00 87.25 727 ILE A O 1
ATOM 5783 N N . ARG A 1 728 ? 51.178 12.054 -33.900 1.00 87.75 728 ARG A N 1
ATOM 5784 C CA . ARG A 1 728 ? 49.867 11.586 -34.381 1.00 87.75 728 ARG A CA 1
ATOM 5785 C C . ARG A 1 728 ? 48.890 11.441 -33.218 1.00 87.75 728 ARG A C 1
ATOM 5787 O O . ARG A 1 728 ? 47.767 11.938 -33.276 1.00 87.75 728 ARG A O 1
ATOM 5794 N N . MET A 1 729 ? 49.354 10.841 -32.125 1.00 88.69 729 MET A N 1
ATOM 5795 C CA . MET A 1 729 ? 48.534 10.631 -30.946 1.00 88.69 729 MET A CA 1
ATOM 5796 C C . MET A 1 729 ? 48.227 11.919 -30.178 1.00 88.69 729 MET A C 1
ATOM 5798 O O . MET A 1 729 ? 47.132 12.060 -29.641 1.00 88.69 729 MET A O 1
ATOM 5802 N N . SER A 1 730 ? 49.154 12.877 -30.159 1.00 89.00 730 SER A N 1
ATOM 5803 C CA . SER A 1 730 ? 48.915 14.226 -29.635 1.00 89.00 730 SER A CA 1
ATOM 5804 C C . SER A 1 730 ? 47.775 14.921 -30.390 1.00 89.00 730 SER A C 1
ATOM 5806 O O . SER A 1 730 ? 46.801 15.349 -29.773 1.00 89.00 730 SER A O 1
ATOM 5808 N N . LYS A 1 731 ? 47.816 14.926 -31.730 1.00 87.75 731 LYS A N 1
ATOM 5809 C CA . LYS A 1 731 ? 46.770 15.533 -32.573 1.00 87.75 731 LYS A CA 1
ATOM 5810 C C . LYS A 1 731 ? 45.401 14.887 -32.366 1.00 87.75 731 LYS A C 1
ATOM 5812 O O . LYS A 1 731 ? 44.434 15.591 -32.093 1.00 87.75 731 LYS A O 1
ATOM 5817 N N . ILE A 1 732 ? 45.335 13.554 -32.432 1.00 89.25 732 ILE A N 1
ATOM 5818 C CA . ILE A 1 732 ? 44.081 12.820 -32.215 1.00 89.25 732 ILE A CA 1
ATOM 5819 C C . ILE A 1 732 ? 43.559 13.104 -30.804 1.00 89.25 732 ILE A C 1
ATOM 5821 O O . ILE A 1 732 ? 42.400 13.472 -30.648 1.00 89.25 732 ILE A O 1
ATOM 5825 N N . SER A 1 733 ? 44.412 13.026 -29.776 1.00 91.62 733 SER A N 1
ATOM 5826 C CA . SER A 1 733 ? 43.975 13.261 -28.395 1.00 91.62 733 SER A CA 1
ATOM 5827 C C . SER A 1 733 ? 43.422 14.675 -28.193 1.00 91.62 733 SER A C 1
ATOM 5829 O O . SER A 1 733 ? 42.414 14.844 -27.511 1.00 91.62 733 SER A O 1
ATOM 5831 N N . GLY A 1 734 ? 44.035 15.682 -28.822 1.00 88.69 734 GLY A N 1
ATOM 5832 C CA . GLY A 1 734 ? 43.530 17.054 -28.819 1.00 88.69 734 GLY A CA 1
ATOM 5833 C C . GLY A 1 734 ? 42.136 17.194 -29.434 1.00 88.69 734 GLY A C 1
ATOM 5834 O O . GLY A 1 734 ? 41.335 17.990 -28.954 1.00 88.69 734 GLY A O 1
ATOM 5835 N N . GLU A 1 735 ? 41.806 16.390 -30.446 1.00 85.19 735 GLU A N 1
ATOM 5836 C CA . GLU A 1 735 ? 40.514 16.445 -31.135 1.00 85.19 735 GLU A CA 1
ATOM 5837 C C . GLU A 1 735 ? 39.385 15.751 -30.350 1.00 85.19 735 GLU A C 1
ATOM 5839 O O . GLU A 1 735 ? 38.306 16.332 -30.168 1.00 85.19 735 GLU A O 1
ATOM 5844 N N . ILE A 1 736 ? 39.626 14.523 -29.867 1.00 87.75 736 ILE A N 1
ATOM 5845 C CA . ILE A 1 736 ? 38.560 13.643 -29.353 1.00 87.75 736 ILE A CA 1
ATOM 5846 C C . ILE A 1 736 ? 38.371 13.644 -27.832 1.00 87.75 736 ILE A C 1
ATOM 5848 O O . ILE A 1 736 ? 37.218 13.584 -27.392 1.00 87.75 736 ILE A O 1
ATOM 5852 N N . LEU A 1 737 ? 39.432 13.761 -27.017 1.00 91.81 737 LEU A N 1
ATOM 5853 C CA . LEU A 1 737 ? 39.307 13.733 -25.546 1.00 91.81 737 LEU A CA 1
ATOM 5854 C C . LEU A 1 737 ? 38.375 14.828 -25.013 1.00 91.81 737 LEU A C 1
ATOM 5856 O O . LEU A 1 737 ? 37.605 14.516 -24.108 1.00 91.81 737 LEU A O 1
ATOM 5860 N N . PRO A 1 738 ? 38.360 16.065 -25.555 1.00 91.12 738 PRO A N 1
ATOM 5861 C CA . PRO A 1 738 ? 37.404 17.080 -25.116 1.00 91.12 738 PRO A CA 1
ATOM 5862 C C . PRO A 1 738 ? 35.946 16.627 -25.252 1.00 91.12 738 PRO A C 1
ATOM 5864 O O . PRO A 1 738 ? 35.119 16.912 -24.390 1.00 91.12 738 PRO A O 1
ATOM 5867 N N . SER A 1 739 ? 35.631 15.891 -26.323 1.00 89.12 739 SER A N 1
ATOM 5868 C CA . SER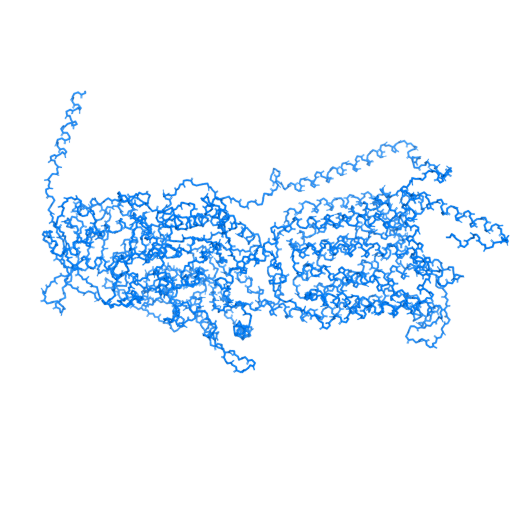 A 1 739 ? 34.280 15.384 -26.573 1.00 89.12 739 SER A CA 1
ATOM 5869 C C . SER A 1 739 ? 33.907 14.223 -25.650 1.00 89.12 739 SER A C 1
ATOM 5871 O O . SER A 1 739 ? 32.795 14.201 -25.134 1.00 89.12 739 SER A O 1
ATOM 5873 N N . MET A 1 740 ? 34.855 13.317 -25.382 1.00 90.75 740 MET A N 1
ATOM 5874 C CA . MET A 1 740 ? 34.683 12.206 -24.437 1.00 90.75 740 MET A CA 1
ATOM 5875 C C . MET A 1 740 ? 34.575 12.697 -22.988 1.00 90.75 740 MET A C 1
ATOM 5877 O O . MET A 1 740 ? 33.817 12.151 -22.190 1.00 90.75 740 MET A O 1
ATOM 5881 N N . LEU A 1 741 ? 35.338 13.739 -22.639 1.00 92.69 741 LEU A N 1
ATOM 5882 C CA . LEU A 1 741 ? 35.251 14.402 -21.342 1.00 92.69 741 LEU A CA 1
ATOM 5883 C C . LEU A 1 741 ? 33.884 15.065 -21.179 1.00 92.69 741 LEU A C 1
ATOM 5885 O O . LEU A 1 741 ? 33.282 14.941 -20.119 1.00 92.69 741 LEU A O 1
ATOM 5889 N N . LEU A 1 742 ? 33.394 15.742 -22.222 1.00 91.88 742 LEU A N 1
ATOM 5890 C CA . LEU A 1 742 ? 32.076 16.367 -22.219 1.00 91.88 742 LEU A CA 1
ATOM 5891 C C . LEU A 1 742 ? 30.964 15.345 -21.970 1.00 91.88 742 LEU A C 1
ATOM 5893 O O . LEU A 1 742 ? 30.184 15.543 -21.043 1.00 91.88 742 LEU A O 1
ATOM 5897 N N . SER A 1 743 ? 30.907 14.253 -22.738 1.00 91.00 743 SER A N 1
ATOM 5898 C CA . SER A 1 743 ? 29.895 13.212 -22.523 1.00 91.00 743 SER A CA 1
ATOM 5899 C C . SER A 1 743 ? 29.995 12.598 -21.127 1.00 91.00 743 SER A C 1
ATOM 5901 O O . SER A 1 743 ? 29.035 12.660 -20.363 1.00 91.00 743 SER A O 1
ATOM 5903 N N . SER A 1 744 ? 31.174 12.098 -20.751 1.00 92.94 744 SER A N 1
ATOM 5904 C CA . SER A 1 744 ? 31.365 11.374 -19.487 1.00 92.94 744 SER A CA 1
ATOM 5905 C C . SER A 1 744 ? 31.114 12.258 -18.261 1.00 92.94 744 SER A C 1
ATOM 5907 O O . SER A 1 744 ? 30.568 11.797 -17.259 1.00 92.94 744 SER A O 1
ATOM 5909 N N . LEU A 1 745 ? 31.496 13.541 -18.316 1.00 93.81 745 LEU A N 1
ATOM 5910 C CA . LEU A 1 745 ? 31.243 14.491 -17.232 1.00 93.81 745 LEU A CA 1
ATOM 5911 C C . LEU A 1 745 ? 29.757 14.841 -17.128 1.00 93.81 745 LEU A C 1
ATOM 5913 O O . LEU A 1 745 ? 29.226 14.876 -16.018 1.00 93.81 745 LEU A O 1
ATOM 5917 N N . SER A 1 746 ? 29.086 15.082 -18.258 1.00 93.25 746 SER A N 1
ATOM 5918 C CA . SER A 1 746 ? 27.643 15.323 -18.282 1.00 93.25 746 SER A CA 1
ATOM 5919 C C . SER A 1 746 ? 26.870 14.131 -17.720 1.00 93.25 746 SER A C 1
ATOM 5921 O O . SER A 1 746 ? 26.033 14.318 -16.842 1.00 93.25 746 SER A O 1
ATOM 5923 N N . GLU A 1 747 ? 27.198 12.908 -18.138 1.00 92.56 747 GLU A N 1
ATOM 5924 C CA . GLU A 1 747 ? 26.576 11.689 -17.615 1.00 92.56 747 GLU A CA 1
ATOM 5925 C C . GLU A 1 747 ? 26.815 11.514 -16.118 1.00 92.56 747 GLU A C 1
ATOM 5927 O O . GLU A 1 747 ? 25.868 11.317 -15.356 1.00 92.56 747 GLU A O 1
ATOM 5932 N N . CYS A 1 748 ? 28.067 11.645 -15.678 1.00 93.94 748 CYS A N 1
ATOM 5933 C CA . CYS A 1 748 ? 28.443 11.552 -14.273 1.00 93.94 748 CYS A CA 1
ATOM 5934 C C . CYS A 1 748 ? 27.637 12.533 -13.403 1.00 93.94 748 CYS A C 1
ATOM 5936 O O . CYS A 1 748 ? 27.083 12.147 -12.372 1.00 93.94 748 CYS A O 1
ATOM 5938 N N . LEU A 1 749 ? 27.492 13.786 -13.848 1.00 94.25 749 LEU A N 1
ATOM 5939 C CA . LEU A 1 749 ? 26.692 14.794 -13.150 1.00 94.25 749 LEU A CA 1
ATOM 5940 C C . LEU A 1 749 ? 25.194 14.469 -13.162 1.00 94.25 749 LEU A C 1
ATOM 5942 O O . LEU A 1 749 ? 24.546 14.622 -12.128 1.00 94.25 749 LEU A O 1
ATOM 5946 N N . CYS A 1 750 ? 24.645 13.977 -14.275 1.00 93.06 750 CYS A N 1
ATOM 5947 C CA . CYS A 1 750 ? 23.252 13.527 -14.336 1.00 93.06 750 CYS A CA 1
ATOM 5948 C C . CYS A 1 750 ? 22.977 12.390 -13.344 1.00 93.06 750 CYS A C 1
ATOM 5950 O O . CYS A 1 750 ? 21.996 12.450 -12.603 1.00 93.06 750 CYS A O 1
ATOM 5952 N N . PHE A 1 751 ? 23.856 11.390 -13.257 1.00 92.62 751 PHE A N 1
ATOM 5953 C CA . PHE A 1 751 ? 23.708 10.313 -12.277 1.00 92.62 751 PHE A CA 1
ATOM 5954 C C . PHE A 1 751 ? 23.881 10.806 -10.834 1.00 92.62 751 PHE A C 1
ATOM 5956 O O . PHE A 1 751 ? 23.114 10.405 -9.959 1.00 92.62 751 PHE A O 1
ATOM 5963 N N . PHE A 1 752 ? 24.802 11.737 -10.562 1.00 93.81 752 PHE A N 1
ATOM 5964 C CA . PHE A 1 752 ? 24.888 12.357 -9.235 1.00 93.81 752 PHE A CA 1
ATOM 5965 C C . PHE A 1 752 ? 23.621 13.135 -8.864 1.00 93.81 752 PHE A C 1
ATOM 5967 O O . PHE A 1 752 ? 23.187 13.075 -7.715 1.00 93.81 752 PHE A O 1
ATOM 5974 N N . LEU A 1 753 ? 22.986 13.821 -9.817 1.00 91.75 753 LEU A N 1
ATOM 5975 C CA . LEU A 1 753 ? 21.693 14.474 -9.595 1.00 91.75 753 LEU A CA 1
ATOM 5976 C C . LEU A 1 753 ? 20.560 13.458 -9.384 1.00 91.75 753 LEU A C 1
ATOM 5978 O O . LEU A 1 753 ? 19.674 13.704 -8.566 1.00 91.75 753 LEU A O 1
ATOM 5982 N N . GLY A 1 754 ? 20.622 12.286 -10.023 1.00 87.88 754 GLY A N 1
ATOM 5983 C CA . GLY A 1 754 ? 19.721 11.158 -9.750 1.00 87.88 754 GLY A CA 1
ATOM 5984 C C . GLY A 1 754 ? 19.792 10.653 -8.299 1.00 87.88 754 GLY A C 1
ATOM 5985 O O . GLY A 1 754 ? 18.794 10.186 -7.746 1.00 87.88 754 GLY A O 1
ATOM 5986 N N . ALA A 1 755 ? 20.931 10.834 -7.620 1.00 89.50 755 ALA A N 1
ATOM 5987 C CA . ALA A 1 755 ? 21.094 10.493 -6.203 1.00 89.50 755 ALA A CA 1
ATOM 5988 C C . ALA A 1 755 ? 20.337 11.424 -5.232 1.00 89.50 755 ALA A C 1
ATOM 5990 O O . ALA A 1 755 ? 20.287 11.144 -4.029 1.00 89.50 755 ALA A O 1
ATOM 5991 N N . LEU A 1 756 ? 19.735 12.514 -5.726 1.00 86.69 756 LEU A N 1
ATOM 5992 C CA . LEU A 1 756 ? 18.829 13.366 -4.945 1.00 86.69 756 LEU A CA 1
ATOM 5993 C C . LEU A 1 756 ? 17.468 12.707 -4.692 1.00 86.69 756 LEU A C 1
ATOM 5995 O O . LEU A 1 756 ? 16.677 13.222 -3.904 1.00 86.69 756 LEU A O 1
ATOM 5999 N N . SER A 1 757 ? 17.191 11.573 -5.337 1.00 83.81 757 SER A N 1
ATOM 6000 C CA . SER A 1 757 ? 15.991 10.790 -5.074 1.00 83.81 757 SER A CA 1
ATOM 6001 C C . SER A 1 757 ? 15.904 10.349 -3.611 1.00 83.81 757 SER A C 1
ATOM 6003 O O . SER A 1 757 ? 16.896 9.983 -2.972 1.00 83.81 757 SER A O 1
ATOM 6005 N N . SER A 1 758 ? 14.682 10.357 -3.083 1.00 81.56 758 SER A N 1
ATOM 6006 C CA . SER A 1 758 ? 14.377 9.903 -1.728 1.00 81.56 758 SER A CA 1
ATOM 6007 C C . SER A 1 758 ? 14.456 8.378 -1.592 1.00 81.56 758 SER A C 1
ATOM 6009 O O . SER A 1 758 ? 14.755 7.884 -0.506 1.00 81.56 758 SER A O 1
ATOM 6011 N N . MET A 1 759 ? 14.245 7.633 -2.681 1.00 81.62 759 MET A N 1
ATOM 6012 C CA . MET A 1 759 ? 14.305 6.172 -2.695 1.00 81.62 759 MET A CA 1
ATOM 6013 C C . MET A 1 759 ? 15.733 5.644 -2.493 1.00 81.62 759 MET A C 1
ATOM 6015 O O . MET A 1 759 ? 16.600 5.928 -3.326 1.00 81.62 759 MET A O 1
ATOM 6019 N N . PRO A 1 760 ? 15.988 4.796 -1.480 1.00 86.81 760 PRO A N 1
ATOM 6020 C CA . PRO A 1 760 ? 17.316 4.239 -1.238 1.00 86.81 760 PRO A CA 1
ATOM 6021 C C . PRO A 1 760 ? 17.880 3.430 -2.413 1.00 86.81 760 PRO A C 1
ATOM 6023 O O . PRO A 1 760 ? 18.995 3.716 -2.839 1.00 86.81 760 PRO A O 1
ATOM 6026 N N . ALA A 1 761 ? 17.132 2.479 -2.984 1.00 84.62 761 ALA A N 1
ATOM 6027 C CA . ALA A 1 761 ? 17.622 1.631 -4.078 1.00 84.62 761 ALA A CA 1
ATOM 6028 C C . ALA A 1 761 ? 18.046 2.451 -5.304 1.00 84.62 761 ALA A C 1
ATOM 6030 O O . ALA A 1 761 ? 19.125 2.251 -5.858 1.00 84.62 761 ALA A O 1
ATOM 6031 N N . VAL A 1 762 ? 17.222 3.429 -5.675 1.00 84.31 762 VAL A N 1
ATOM 6032 C CA . VAL A 1 762 ? 17.483 4.378 -6.761 1.00 84.31 762 VAL A CA 1
ATOM 6033 C C . VAL A 1 762 ? 18.689 5.269 -6.457 1.00 84.31 762 VAL A C 1
ATOM 6035 O O . VAL A 1 762 ? 19.549 5.474 -7.315 1.00 84.31 762 VAL A O 1
ATOM 6038 N N . LYS A 1 763 ? 18.757 5.813 -5.241 1.00 89.44 763 LYS A N 1
ATOM 6039 C CA . LYS A 1 763 ? 19.843 6.692 -4.813 1.00 89.44 763 LYS A CA 1
ATOM 6040 C C . LYS A 1 763 ? 21.181 5.966 -4.836 1.00 89.44 763 LYS A C 1
ATOM 6042 O O . LYS A 1 763 ? 22.152 6.493 -5.369 1.00 89.44 763 LYS A O 1
ATOM 6047 N N . VAL A 1 764 ? 21.219 4.756 -4.283 1.00 91.06 764 VAL A N 1
ATOM 6048 C CA . VAL A 1 764 ? 22.404 3.894 -4.282 1.00 91.06 764 VAL A CA 1
ATOM 6049 C C . VAL A 1 764 ? 22.783 3.537 -5.720 1.00 91.06 764 VAL A C 1
ATOM 6051 O O . VAL A 1 764 ? 23.926 3.761 -6.096 1.00 91.06 764 VAL A O 1
ATOM 6054 N N . PHE A 1 765 ? 21.839 3.100 -6.560 1.00 90.69 765 PHE A N 1
ATOM 6055 C CA . PHE A 1 765 ? 22.107 2.846 -7.981 1.00 90.69 765 PHE A CA 1
ATOM 6056 C C . PHE A 1 765 ? 22.738 4.059 -8.680 1.00 90.69 765 PHE A C 1
ATOM 6058 O O . PHE A 1 765 ? 23.765 3.932 -9.339 1.00 90.69 765 PHE A O 1
ATOM 6065 N N . SER A 1 766 ? 22.167 5.249 -8.485 1.00 91.81 766 SER A N 1
ATOM 6066 C CA . SER A 1 766 ? 22.630 6.475 -9.143 1.00 91.81 766 SER A CA 1
ATOM 6067 C C . SER A 1 766 ? 24.033 6.885 -8.677 1.00 91.81 766 SER A C 1
ATOM 6069 O O . SER A 1 766 ? 24.868 7.258 -9.496 1.00 91.81 766 SER A O 1
ATOM 6071 N N . LEU A 1 767 ? 24.330 6.749 -7.378 1.00 93.44 767 LEU A N 1
ATOM 6072 C CA . LEU A 1 767 ? 25.668 6.986 -6.824 1.00 93.44 767 LEU A CA 1
ATOM 6073 C C . LEU A 1 767 ? 26.705 6.020 -7.411 1.00 93.44 767 LEU A C 1
ATOM 6075 O O . LEU A 1 767 ? 27.759 6.454 -7.879 1.00 93.44 767 LEU A O 1
ATOM 6079 N N . TYR A 1 768 ? 26.400 4.721 -7.422 1.00 93.88 768 TYR A N 1
ATOM 6080 C CA . TYR A 1 768 ? 27.316 3.705 -7.934 1.00 93.88 768 TYR A CA 1
ATOM 6081 C C . TYR A 1 768 ? 27.542 3.875 -9.440 1.00 93.88 768 TYR A C 1
ATOM 6083 O O . TYR A 1 768 ? 28.687 3.781 -9.888 1.00 93.88 768 TYR A O 1
ATOM 6091 N N . ALA A 1 769 ? 26.495 4.198 -10.206 1.00 92.69 769 ALA A N 1
ATOM 6092 C CA . ALA A 1 769 ? 26.591 4.465 -11.636 1.00 92.69 769 ALA A CA 1
ATOM 6093 C C . ALA A 1 769 ? 27.435 5.715 -11.930 1.00 92.69 769 ALA A C 1
ATOM 6095 O O . ALA A 1 769 ? 28.349 5.640 -12.749 1.00 92.69 769 ALA A O 1
ATOM 6096 N N . ALA A 1 770 ? 27.208 6.827 -11.218 1.00 94.44 770 ALA A N 1
ATOM 6097 C CA . ALA A 1 770 ? 27.988 8.059 -11.383 1.00 94.44 770 ALA A CA 1
ATOM 6098 C C . ALA A 1 770 ? 29.489 7.806 -11.189 1.00 94.44 770 ALA A C 1
ATOM 6100 O O . ALA A 1 770 ? 30.318 8.170 -12.026 1.00 94.44 770 ALA A O 1
ATOM 6101 N N . LEU A 1 771 ? 29.837 7.117 -10.101 1.00 95.19 771 LEU A N 1
ATOM 6102 C CA . LEU A 1 771 ? 31.222 6.798 -9.788 1.00 95.19 771 LEU A CA 1
ATOM 6103 C C . LEU A 1 771 ? 31.818 5.756 -10.749 1.00 95.19 771 LEU A C 1
ATOM 6105 O O . LEU A 1 771 ? 33.001 5.836 -11.079 1.00 95.19 771 LEU A O 1
ATOM 6109 N N . ALA A 1 772 ? 31.019 4.802 -11.233 1.00 95.12 772 ALA A N 1
ATOM 6110 C CA . ALA A 1 772 ? 31.473 3.827 -12.219 1.00 95.12 772 ALA A CA 1
ATOM 6111 C C . ALA A 1 772 ? 31.785 4.496 -13.563 1.00 95.12 772 ALA A C 1
ATOM 6113 O O . ALA A 1 772 ? 32.825 4.206 -14.141 1.00 95.12 772 ALA A O 1
ATOM 6114 N N . ILE A 1 773 ? 30.958 5.443 -14.020 1.00 94.25 773 ILE A N 1
ATOM 6115 C CA . ILE A 1 773 ? 31.216 6.226 -15.241 1.00 94.25 773 ILE A CA 1
ATOM 6116 C C . ILE A 1 773 ? 32.445 7.118 -15.066 1.00 94.25 773 ILE A C 1
ATOM 6118 O O . ILE A 1 773 ? 33.289 7.188 -15.959 1.00 94.25 773 ILE A O 1
ATOM 6122 N N . PHE A 1 774 ? 32.608 7.733 -13.892 1.00 95.44 774 PHE A N 1
ATOM 6123 C CA . PHE A 1 774 ? 33.821 8.478 -13.563 1.00 95.44 774 PHE A CA 1
ATOM 6124 C C . PHE A 1 774 ? 35.080 7.599 -13.659 1.00 95.44 774 PHE A C 1
ATOM 6126 O O . PHE A 1 774 ? 36.041 7.971 -14.337 1.00 95.44 774 PHE A O 1
ATOM 6133 N N . PHE A 1 775 ? 35.078 6.419 -13.027 1.00 96.12 775 PHE A N 1
ATOM 6134 C CA . PHE A 1 775 ? 36.202 5.483 -13.117 1.00 96.12 775 PHE A CA 1
ATOM 6135 C C . PHE A 1 775 ? 36.389 4.928 -14.526 1.00 96.12 775 PHE A C 1
ATOM 6137 O O . PHE A 1 775 ? 37.523 4.704 -14.934 1.00 96.12 775 PHE A O 1
ATOM 6144 N N . ASN A 1 776 ? 35.312 4.730 -15.279 1.00 94.69 776 ASN A N 1
ATOM 6145 C CA . ASN A 1 776 ? 35.364 4.268 -16.657 1.00 94.69 776 ASN A CA 1
ATOM 6146 C C . ASN A 1 776 ? 36.099 5.285 -17.536 1.00 94.69 776 ASN A C 1
ATOM 6148 O O . ASN A 1 776 ? 37.094 4.933 -18.164 1.00 94.69 776 ASN A O 1
ATOM 6152 N N . PHE A 1 777 ? 35.714 6.564 -17.483 1.00 94.75 777 PHE A N 1
ATOM 6153 C CA . PHE A 1 777 ? 36.438 7.632 -18.174 1.00 94.75 777 PHE A CA 1
ATOM 6154 C C . PHE A 1 777 ? 37.900 7.722 -17.713 1.00 94.75 777 PHE A C 1
ATOM 6156 O O . PHE A 1 777 ? 38.814 7.746 -18.538 1.00 94.75 777 PHE A O 1
ATOM 6163 N N . PHE A 1 778 ? 38.146 7.701 -16.397 1.00 95.44 778 PHE A N 1
ATOM 6164 C CA . PHE A 1 778 ? 39.498 7.752 -15.834 1.00 95.44 778 PHE A CA 1
ATOM 6165 C C . PHE A 1 778 ? 40.386 6.595 -16.322 1.00 95.44 778 PHE A C 1
ATOM 6167 O O . PHE A 1 778 ? 41.533 6.816 -16.717 1.00 95.44 778 PHE A O 1
ATOM 6174 N N . LEU A 1 779 ? 39.874 5.362 -16.329 1.00 95.50 779 LEU A N 1
ATOM 6175 C CA . LEU A 1 779 ? 40.615 4.184 -16.781 1.00 95.50 779 LEU A CA 1
ATOM 6176 C C . LEU A 1 779 ? 40.738 4.110 -18.302 1.00 95.50 779 LEU A C 1
ATOM 6178 O O . LEU A 1 779 ? 41.701 3.531 -18.804 1.00 95.50 779 LEU A O 1
ATOM 6182 N N . GLN A 1 780 ? 39.833 4.730 -19.052 1.00 92.75 780 GLN A N 1
ATOM 6183 C CA . GLN A 1 780 ? 39.975 4.841 -20.497 1.00 92.75 780 GLN A CA 1
ATOM 6184 C C . GLN A 1 780 ? 41.118 5.776 -20.887 1.00 92.75 780 GLN A C 1
ATOM 6186 O O . GLN A 1 780 ? 41.987 5.394 -21.670 1.00 92.75 780 GLN A O 1
ATOM 6191 N N . ILE A 1 781 ? 41.166 6.979 -20.307 1.00 93.12 781 ILE A N 1
ATOM 6192 C CA . ILE A 1 781 ? 42.228 7.946 -20.622 1.00 93.12 781 ILE A CA 1
ATOM 6193 C C . ILE A 1 781 ? 43.595 7.514 -20.071 1.00 93.12 781 ILE A C 1
ATOM 6195 O O . ILE A 1 781 ? 44.619 7.972 -20.568 1.00 93.12 781 ILE A O 1
ATOM 6199 N N . THR A 1 782 ? 43.628 6.620 -19.075 1.00 94.38 782 THR A N 1
ATOM 6200 C CA . THR A 1 782 ? 44.871 6.085 -18.501 1.00 94.38 782 THR A CA 1
ATOM 6201 C C . THR A 1 782 ? 45.219 4.698 -19.051 1.00 94.38 782 THR A C 1
ATOM 6203 O O . THR A 1 782 ? 46.123 4.563 -19.875 1.00 94.38 782 THR A O 1
ATOM 6206 N N . CYS A 1 783 ? 44.527 3.653 -18.598 1.00 94.56 783 CYS A N 1
ATOM 6207 C CA . CYS A 1 783 ? 44.832 2.262 -18.917 1.00 94.56 783 CYS A CA 1
ATOM 6208 C C . CYS A 1 783 ? 44.539 1.913 -20.378 1.00 94.56 783 CYS A C 1
ATOM 6210 O O . CYS A 1 783 ? 45.423 1.383 -21.049 1.00 94.56 783 CYS A O 1
ATOM 6212 N N . PHE A 1 784 ? 43.335 2.207 -20.882 1.00 92.44 784 PHE A N 1
ATOM 6213 C CA . PHE A 1 784 ? 42.966 1.830 -22.254 1.00 92.44 784 PHE A CA 1
ATOM 6214 C C . PHE A 1 784 ? 43.854 2.556 -23.254 1.00 92.44 784 PHE A C 1
ATOM 6216 O O . PHE A 1 784 ? 44.409 1.928 -24.148 1.00 92.44 784 PHE A O 1
ATOM 6223 N N . PHE A 1 785 ? 44.058 3.857 -23.057 1.00 92.75 785 PHE A N 1
ATOM 6224 C CA . PHE A 1 785 ? 44.905 4.648 -23.928 1.00 92.75 785 PHE A CA 1
ATOM 6225 C C . PHE A 1 785 ? 46.359 4.139 -23.948 1.00 92.75 785 PHE A C 1
ATOM 6227 O O . PHE A 1 785 ? 46.948 3.987 -25.017 1.00 92.75 785 PHE A O 1
ATOM 6234 N N . ALA A 1 786 ? 46.929 3.771 -22.796 1.00 93.38 786 ALA A N 1
ATOM 6235 C CA . ALA A 1 786 ? 48.256 3.157 -22.753 1.00 93.38 786 ALA A CA 1
ATOM 6236 C C . ALA A 1 786 ? 48.312 1.804 -23.491 1.00 93.38 786 ALA A C 1
ATOM 6238 O O . ALA A 1 786 ? 49.269 1.549 -24.224 1.00 93.38 786 ALA A O 1
ATOM 6239 N N . ILE A 1 787 ? 47.292 0.952 -23.333 1.00 92.00 787 ILE A N 1
ATOM 6240 C CA . ILE A 1 787 ? 47.188 -0.336 -24.042 1.00 92.00 787 ILE A CA 1
ATOM 6241 C C . ILE A 1 787 ? 47.026 -0.122 -25.546 1.00 92.00 787 ILE A C 1
ATOM 6243 O O . ILE A 1 787 ? 47.678 -0.807 -26.328 1.00 92.00 787 ILE A O 1
ATOM 6247 N N . PHE A 1 788 ? 46.227 0.860 -25.954 1.00 90.25 788 PHE A N 1
ATOM 6248 C CA . PHE A 1 788 ? 46.064 1.233 -27.351 1.00 90.25 788 PHE A CA 1
ATOM 6249 C C . PHE A 1 788 ? 47.392 1.668 -27.970 1.00 90.25 788 PHE A C 1
ATOM 6251 O O . PHE A 1 788 ? 47.731 1.224 -29.058 1.00 90.25 788 PHE A O 1
ATOM 6258 N N . ILE A 1 789 ? 48.208 2.447 -27.255 1.00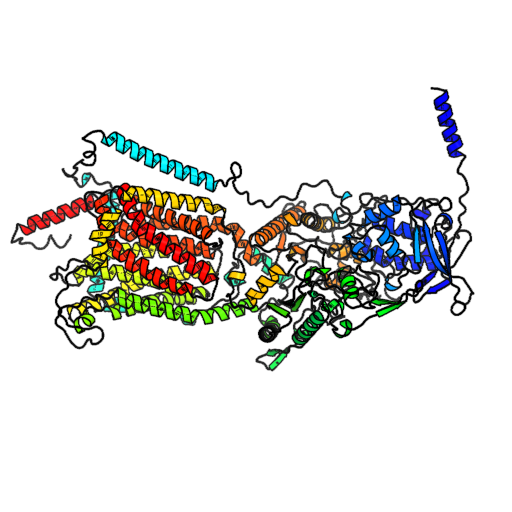 90.19 789 ILE A N 1
ATOM 6259 C CA . ILE A 1 789 ? 49.550 2.804 -27.727 1.00 90.19 789 ILE A CA 1
ATOM 6260 C C . ILE A 1 789 ? 50.447 1.574 -27.878 1.00 90.19 789 ILE A C 1
ATOM 6262 O O . ILE A 1 789 ? 51.191 1.491 -28.855 1.00 90.19 789 ILE A O 1
ATOM 6266 N N . PHE A 1 790 ? 50.389 0.608 -26.958 1.00 89.00 790 PHE A N 1
ATOM 6267 C CA . PHE A 1 790 ? 51.117 -0.654 -27.124 1.00 89.00 790 PHE A CA 1
ATOM 6268 C C . PHE A 1 790 ? 50.626 -1.457 -28.335 1.00 89.00 790 PHE A C 1
ATOM 6270 O O . PHE A 1 790 ? 51.447 -2.034 -29.047 1.00 89.00 790 PHE A O 1
ATOM 6277 N N . ASP A 1 791 ? 49.319 -1.458 -28.594 1.00 86.31 791 ASP A N 1
ATOM 6278 C CA . ASP A 1 791 ? 48.731 -2.101 -29.770 1.00 86.31 791 ASP A CA 1
ATOM 6279 C C . ASP A 1 791 ? 49.170 -1.419 -31.075 1.00 86.31 791 ASP A C 1
ATOM 6281 O O . ASP A 1 791 ? 49.549 -2.100 -32.022 1.00 86.31 791 ASP A O 1
ATOM 6285 N N . LEU A 1 792 ? 49.246 -0.086 -31.106 1.00 84.69 792 LEU A N 1
ATOM 6286 C CA . LEU A 1 792 ? 49.751 0.650 -32.268 1.00 84.69 792 LEU A CA 1
ATOM 6287 C C . LEU A 1 792 ? 51.235 0.379 -32.537 1.00 84.69 792 LEU A C 1
ATOM 6289 O O . LEU A 1 792 ? 51.615 0.184 -33.686 1.00 84.69 792 LEU A O 1
ATOM 6293 N N . HIS A 1 793 ? 52.074 0.298 -31.497 1.00 84.94 793 HIS A N 1
ATOM 6294 C CA . HIS A 1 793 ? 53.471 -0.121 -31.674 1.00 84.94 793 HIS A CA 1
ATOM 6295 C C . HIS A 1 793 ? 53.565 -1.550 -32.230 1.00 84.94 793 HIS A C 1
ATOM 6297 O O . HIS A 1 793 ? 54.417 -1.830 -33.067 1.00 84.94 793 HIS A O 1
ATOM 6303 N N . ARG A 1 794 ? 52.685 -2.463 -31.792 1.00 84.00 794 ARG A N 1
ATOM 6304 C CA . ARG A 1 794 ? 52.604 -3.833 -32.325 1.00 84.00 794 ARG A CA 1
ATOM 6305 C C . ARG A 1 794 ? 52.186 -3.843 -33.801 1.00 84.00 794 ARG A C 1
ATOM 6307 O O . ARG A 1 794 ? 52.750 -4.619 -34.575 1.00 84.00 794 ARG A O 1
ATOM 6314 N N . GLU A 1 795 ? 51.201 -3.022 -34.164 1.00 78.25 795 GLU A N 1
ATOM 6315 C CA . GLU A 1 795 ? 50.676 -2.890 -35.527 1.00 78.25 795 GLU A CA 1
ATOM 6316 C C . GLU A 1 795 ? 51.738 -2.309 -36.480 1.00 78.25 795 GLU A C 1
ATOM 6318 O O . GLU A 1 795 ? 51.978 -2.886 -37.541 1.00 78.25 795 GLU A O 1
ATOM 6323 N N . GLU A 1 796 ? 52.454 -1.252 -36.072 1.00 76.25 796 GLU A N 1
ATOM 6324 C CA . GLU A 1 796 ? 53.580 -0.674 -36.832 1.00 76.25 796 GLU A CA 1
ATOM 6325 C C . GLU A 1 796 ? 54.772 -1.635 -36.953 1.00 76.25 796 GLU A C 1
ATOM 6327 O O . GLU A 1 796 ? 55.422 -1.688 -37.996 1.00 76.25 796 GLU A O 1
ATOM 6332 N N . ASP A 1 797 ? 55.021 -2.455 -35.927 1.00 78.19 797 ASP A N 1
ATOM 6333 C CA . ASP A 1 797 ? 56.023 -3.521 -35.971 1.00 78.19 797 ASP A CA 1
ATOM 6334 C C . ASP A 1 797 ? 55.597 -4.713 -36.857 1.00 78.19 797 ASP A C 1
ATOM 6336 O O . ASP A 1 797 ? 56.406 -5.620 -37.065 1.00 78.19 797 ASP A O 1
ATOM 6340 N N . GLY A 1 798 ? 54.357 -4.772 -37.362 1.00 73.06 798 GLY A N 1
ATOM 6341 C CA . GLY A 1 798 ? 53.859 -5.869 -38.203 1.00 73.06 798 GLY A CA 1
ATOM 6342 C C . GLY A 1 798 ? 53.720 -7.209 -37.465 1.00 73.06 798 GLY A C 1
ATOM 6343 O O . GLY A 1 798 ? 53.931 -8.274 -38.052 1.00 73.06 798 GLY A O 1
ATOM 6344 N N . ARG A 1 799 ? 53.421 -7.189 -36.157 1.00 78.75 799 ARG A N 1
ATOM 6345 C CA . ARG A 1 799 ? 53.327 -8.402 -35.319 1.00 78.75 799 ARG A CA 1
ATOM 6346 C C . ARG A 1 799 ? 51.872 -8.862 -35.142 1.00 78.75 799 ARG A C 1
ATOM 6348 O O . ARG A 1 799 ? 51.028 -8.040 -34.789 1.00 78.75 799 ARG A O 1
ATOM 6355 N N . PRO A 1 800 ? 51.550 -10.160 -35.299 1.00 72.00 800 PRO A N 1
ATOM 6356 C CA . PRO A 1 800 ? 50.189 -10.665 -35.125 1.00 72.00 800 PRO A CA 1
ATOM 6357 C C . PRO A 1 800 ? 49.799 -10.766 -33.638 1.00 72.00 800 PRO A C 1
ATOM 6359 O O . PRO A 1 800 ? 50.635 -11.125 -32.806 1.00 72.00 800 PRO A O 1
ATOM 6362 N N . GLU A 1 801 ? 48.525 -10.507 -33.313 1.00 69.69 801 GLU A N 1
ATOM 6363 C CA . GLU A 1 801 ? 48.005 -10.408 -31.931 1.00 69.69 801 GLU A CA 1
ATOM 6364 C C . GLU A 1 801 ? 48.263 -11.657 -31.075 1.00 69.69 801 GLU A C 1
ATOM 6366 O O . GLU A 1 801 ? 48.725 -11.560 -29.942 1.00 69.69 801 GLU A O 1
ATOM 6371 N N . LEU A 1 802 ? 47.964 -12.846 -31.607 1.00 69.50 802 LEU A N 1
ATOM 6372 C CA . LEU A 1 802 ? 48.017 -14.099 -30.842 1.00 69.50 802 LEU A CA 1
ATOM 6373 C C . LEU A 1 802 ? 49.429 -14.720 -30.796 1.00 69.50 802 LEU A C 1
ATOM 6375 O O . LEU A 1 802 ? 49.671 -15.671 -30.056 1.00 69.50 802 LEU A O 1
ATOM 6379 N N . CYS A 1 803 ? 50.360 -14.230 -31.622 1.00 65.88 803 CYS A N 1
ATOM 6380 C CA . CYS A 1 803 ? 51.685 -14.821 -31.835 1.00 65.88 803 CYS A CA 1
ATOM 6381 C C . CYS A 1 803 ? 52.760 -13.733 -32.005 1.00 65.88 803 CYS A C 1
ATOM 6383 O O . CYS A 1 803 ? 53.392 -13.630 -33.057 1.00 65.88 803 CYS A O 1
ATOM 6385 N N . CYS A 1 804 ? 53.019 -12.963 -30.943 1.00 64.38 804 CYS A N 1
ATOM 6386 C CA . CYS A 1 804 ? 53.917 -11.796 -30.924 1.00 64.38 804 CYS A CA 1
ATOM 6387 C C . CYS A 1 804 ? 55.366 -12.036 -31.408 1.00 64.38 804 CYS A C 1
ATOM 6389 O O . CYS A 1 804 ? 56.131 -11.085 -31.539 1.00 64.38 804 CYS A O 1
ATOM 6391 N N . CYS A 1 805 ? 55.782 -13.284 -31.638 1.00 69.81 805 CYS A N 1
ATOM 6392 C CA . CYS A 1 805 ? 57.163 -13.646 -31.958 1.00 69.81 805 CYS A CA 1
ATOM 6393 C C . CYS A 1 805 ? 57.533 -13.544 -33.450 1.00 69.81 805 CYS A C 1
ATOM 6395 O O . CYS A 1 805 ? 58.711 -13.688 -33.770 1.00 69.81 805 CYS A O 1
ATOM 6397 N N . LYS A 1 806 ? 56.578 -13.342 -34.373 1.00 68.81 806 LYS A N 1
ATOM 6398 C CA . LYS A 1 806 ? 56.858 -13.252 -35.821 1.00 68.81 806 LYS A CA 1
ATOM 6399 C C . LYS A 1 806 ? 56.478 -11.883 -36.379 1.00 68.81 806 LYS A C 1
ATOM 6401 O O . LYS A 1 806 ? 55.362 -11.431 -36.172 1.00 68.81 806 LYS A O 1
ATOM 6406 N N . GLN A 1 807 ? 57.393 -11.264 -37.117 1.00 65.88 807 GLN A N 1
ATOM 6407 C CA . GLN A 1 807 ? 57.146 -10.044 -37.884 1.00 65.88 807 GLN A CA 1
ATOM 6408 C C . GLN A 1 807 ? 56.700 -10.429 -39.298 1.00 65.88 807 GLN A C 1
ATOM 6410 O O . GLN A 1 807 ? 57.370 -11.223 -39.963 1.00 65.88 807 GLN A O 1
ATOM 6415 N N . LEU A 1 808 ? 55.554 -9.914 -39.736 1.00 65.38 808 LEU A N 1
ATOM 6416 C CA . LEU A 1 808 ? 55.028 -10.084 -41.086 1.00 65.38 808 LEU A CA 1
ATOM 6417 C C . LEU A 1 808 ? 55.138 -8.758 -41.856 1.00 65.38 808 LEU A C 1
ATOM 6419 O O . LEU A 1 808 ? 54.980 -7.695 -41.259 1.00 65.38 808 LEU A O 1
ATOM 6423 N N . PRO A 1 809 ? 55.391 -8.799 -43.175 1.00 57.59 809 PRO A N 1
ATOM 6424 C CA . PRO A 1 809 ? 55.329 -7.607 -44.011 1.00 57.59 809 PRO A CA 1
ATOM 6425 C C . PRO A 1 809 ? 53.879 -7.108 -44.097 1.00 57.59 809 PRO A C 1
ATOM 6427 O O . PRO A 1 809 ? 52.996 -7.852 -44.527 1.00 57.59 809 PRO A O 1
ATOM 6430 N N . SER A 1 810 ? 53.647 -5.862 -43.688 1.00 52.72 810 SER A N 1
ATOM 6431 C CA . SER A 1 810 ? 52.365 -5.161 -43.797 1.00 52.72 810 SER A CA 1
ATOM 6432 C C . SER A 1 810 ? 52.472 -4.007 -44.800 1.00 52.72 810 SER A C 1
ATOM 6434 O O . SER A 1 810 ? 53.465 -3.279 -44.832 1.00 52.72 810 SER A O 1
ATOM 6436 N N . GLU A 1 811 ? 51.452 -3.853 -45.646 1.00 53.25 811 GLU A N 1
ATOM 6437 C CA . GLU A 1 811 ? 51.255 -2.661 -46.478 1.00 53.25 811 GLU A CA 1
ATOM 6438 C C . GLU A 1 811 ? 50.277 -1.710 -45.766 1.00 53.25 811 GLU A C 1
ATOM 6440 O O . GLU A 1 811 ? 49.314 -2.185 -45.157 1.00 53.25 811 GLU A O 1
ATOM 6445 N N . PRO A 1 812 ? 50.489 -0.381 -45.824 1.00 51.94 812 PRO A N 1
ATOM 6446 C CA . PRO A 1 812 ? 49.555 0.579 -45.252 1.00 51.94 812 PRO A CA 1
ATOM 6447 C C . PRO A 1 812 ? 48.230 0.563 -46.026 1.00 51.94 812 PRO A C 1
ATOM 6449 O O . PRO A 1 812 ? 48.199 0.699 -47.249 1.00 51.94 812 PRO A O 1
ATOM 6452 N N . ILE A 1 813 ? 47.135 0.381 -45.292 1.00 51.41 813 ILE A N 1
ATOM 6453 C CA . ILE A 1 813 ? 45.776 0.255 -45.821 1.00 51.41 813 ILE A CA 1
ATOM 6454 C C . ILE A 1 813 ? 45.248 1.619 -46.303 1.00 51.41 813 ILE A C 1
ATOM 6456 O O . ILE A 1 813 ? 45.489 2.650 -45.678 1.00 51.41 813 ILE A O 1
ATOM 6460 N N . SER A 1 814 ? 44.489 1.618 -47.407 1.00 50.25 814 SER A N 1
ATOM 6461 C CA . SER A 1 814 ? 43.684 2.757 -47.860 1.00 50.25 814 SER A CA 1
ATOM 6462 C C . SER A 1 814 ? 42.394 2.868 -47.041 1.00 50.25 814 SER A C 1
ATOM 6464 O O . SER A 1 814 ? 41.541 1.977 -47.080 1.00 50.25 814 SER A O 1
ATOM 6466 N N . ASN A 1 815 ? 42.280 3.978 -46.318 1.00 53.22 815 ASN A N 1
ATOM 6467 C CA . ASN A 1 815 ? 41.231 4.293 -45.357 1.00 53.22 815 ASN A CA 1
ATOM 6468 C C . ASN A 1 815 ? 39.902 4.592 -46.052 1.00 53.22 815 ASN A C 1
ATOM 6470 O O . ASN A 1 815 ? 39.822 5.585 -46.756 1.00 53.22 815 ASN A O 1
ATOM 6474 N N . ASP A 1 816 ? 38.890 3.749 -45.849 1.00 54.12 816 ASP A N 1
ATOM 6475 C CA . ASP A 1 816 ? 37.505 4.175 -45.604 1.00 54.12 816 ASP A CA 1
ATOM 6476 C C . ASP A 1 816 ? 36.675 2.939 -45.226 1.00 54.12 816 ASP A C 1
ATOM 6478 O O . ASP A 1 816 ? 36.481 2.008 -46.010 1.00 54.12 816 ASP A O 1
ATOM 6482 N N . GLY A 1 817 ? 36.198 2.886 -43.979 1.00 62.50 817 GLY A N 1
ATOM 6483 C CA . GLY A 1 817 ? 35.290 1.822 -43.552 1.00 62.50 817 GLY A CA 1
ATOM 6484 C C . GLY A 1 817 ? 33.968 1.889 -44.328 1.00 62.50 817 GLY A C 1
ATOM 6485 O O . GLY A 1 817 ? 33.475 2.977 -44.615 1.00 62.50 817 GLY A O 1
ATOM 6486 N N . TYR A 1 818 ? 33.342 0.739 -44.606 1.00 71.25 818 TYR A N 1
ATOM 6487 C CA . TYR A 1 818 ? 32.051 0.654 -45.316 1.00 71.25 818 TYR A CA 1
ATOM 6488 C C . TYR A 1 818 ? 30.986 1.620 -44.759 1.00 71.25 818 TYR A C 1
ATOM 6490 O O . TYR A 1 818 ? 30.263 2.275 -45.509 1.00 71.25 818 TYR A O 1
ATOM 6498 N N . LEU A 1 819 ? 30.921 1.754 -43.429 1.00 72.00 819 LEU A N 1
ATOM 6499 C CA . LEU A 1 819 ? 29.994 2.666 -42.759 1.00 72.00 819 LEU A CA 1
ATOM 6500 C C . LEU A 1 819 ? 30.293 4.142 -43.049 1.00 72.00 819 LEU A C 1
ATOM 6502 O O . LEU A 1 819 ? 29.364 4.925 -43.208 1.00 72.00 819 LEU A O 1
ATOM 6506 N N . LEU A 1 820 ? 31.563 4.536 -43.133 1.00 73.56 820 LEU A N 1
ATOM 6507 C CA . LEU A 1 820 ? 31.939 5.918 -43.431 1.00 73.56 820 LEU A CA 1
ATOM 6508 C C . LEU A 1 820 ? 31.506 6.302 -44.849 1.00 73.56 820 LEU A C 1
ATOM 6510 O O . LEU A 1 820 ? 30.869 7.337 -45.031 1.00 73.56 820 LEU A O 1
ATOM 6514 N N . HIS A 1 821 ? 31.759 5.423 -45.819 1.00 78.38 821 HIS A N 1
ATOM 6515 C CA . HIS A 1 821 ? 31.317 5.608 -47.200 1.00 78.38 821 HIS A CA 1
ATOM 6516 C C . HIS A 1 821 ? 29.786 5.717 -47.294 1.00 78.38 821 HIS A C 1
ATOM 6518 O O . HIS A 1 821 ? 29.258 6.621 -47.939 1.00 78.38 821 HIS A O 1
ATOM 6524 N N . PHE A 1 822 ? 29.051 4.871 -46.564 1.00 84.88 822 PHE A N 1
ATOM 6525 C CA . PHE A 1 822 ? 27.592 4.974 -46.473 1.00 84.88 822 PHE A CA 1
ATOM 6526 C C . PHE A 1 822 ? 27.124 6.343 -45.944 1.00 84.88 822 PHE A C 1
ATOM 6528 O O . PHE A 1 822 ? 26.219 6.956 -46.521 1.00 84.88 822 PHE A O 1
ATOM 6535 N N . PHE A 1 823 ? 27.739 6.843 -44.867 1.00 84.44 823 PHE A N 1
ATOM 6536 C CA . PHE A 1 823 ? 27.372 8.132 -44.276 1.00 84.44 823 PHE A CA 1
ATOM 6537 C C . PHE A 1 823 ? 27.735 9.322 -45.169 1.00 84.44 823 PHE A C 1
ATOM 6539 O O . PHE A 1 823 ? 26.895 10.203 -45.367 1.00 84.44 823 PHE A O 1
ATOM 6546 N N . SER A 1 824 ? 28.952 9.337 -45.712 1.00 82.75 824 SER A N 1
ATOM 6547 C CA . SER A 1 824 ? 29.472 10.409 -46.566 1.00 82.75 824 SER A CA 1
ATOM 6548 C C . SER A 1 824 ? 28.709 10.527 -47.888 1.00 82.75 824 SER A C 1
ATOM 6550 O O . SER A 1 824 ? 28.295 11.628 -48.274 1.00 82.75 824 SER A O 1
ATOM 6552 N N . ASP A 1 825 ? 28.474 9.394 -48.557 1.00 85.25 825 ASP A N 1
ATOM 6553 C CA . ASP A 1 825 ? 28.122 9.405 -49.980 1.00 85.25 825 ASP A CA 1
ATOM 6554 C C . ASP A 1 825 ? 26.634 9.166 -50.233 1.00 85.25 825 ASP A C 1
ATOM 6556 O O . ASP A 1 825 ? 26.109 9.620 -51.251 1.00 85.25 825 ASP A O 1
ATOM 6560 N N . TYR A 1 826 ? 25.923 8.539 -49.288 1.00 87.88 826 TYR A N 1
ATOM 6561 C CA . TYR A 1 826 ? 24.500 8.221 -49.433 1.00 87.88 826 TYR A CA 1
ATOM 6562 C C . TYR A 1 826 ? 23.633 8.911 -48.374 1.00 87.88 826 TYR A C 1
ATOM 6564 O O . TYR A 1 826 ? 22.740 9.692 -48.714 1.00 87.88 826 TYR A O 1
ATOM 6572 N N . TYR A 1 827 ? 23.892 8.668 -47.086 1.00 90.94 827 TYR A N 1
ATOM 6573 C CA . TYR A 1 827 ? 22.982 9.066 -46.007 1.00 90.94 827 TYR A CA 1
ATOM 6574 C C . TYR A 1 827 ? 22.971 10.578 -45.718 1.00 90.94 827 TYR A C 1
ATOM 6576 O O . TYR A 1 827 ? 21.908 11.202 -45.771 1.00 90.94 827 TYR A O 1
ATOM 6584 N N . ALA A 1 828 ? 24.128 11.199 -45.454 1.00 89.06 828 ALA A N 1
ATOM 6585 C CA . ALA A 1 828 ? 24.212 12.643 -45.216 1.00 89.06 828 ALA A CA 1
ATOM 6586 C C . ALA A 1 828 ? 23.712 13.503 -46.402 1.00 89.06 828 ALA A C 1
ATOM 6588 O O . ALA A 1 828 ? 22.966 14.457 -46.153 1.00 89.06 828 ALA A O 1
ATOM 6589 N N . PRO A 1 829 ? 24.033 13.188 -47.680 1.00 89.38 829 PRO A N 1
ATOM 6590 C CA . PRO A 1 829 ? 23.456 13.889 -48.828 1.00 89.38 829 PRO A CA 1
ATOM 6591 C C . PRO A 1 829 ? 21.932 13.804 -48.894 1.00 89.38 829 PRO A C 1
ATOM 6593 O O . PRO A 1 829 ? 21.268 14.804 -49.174 1.00 89.38 829 PRO A O 1
ATOM 6596 N N . PHE A 1 830 ? 21.381 12.613 -48.659 1.00 91.69 830 PHE A N 1
ATOM 6597 C CA . PHE A 1 830 ? 19.946 12.371 -48.723 1.00 91.69 830 PHE A CA 1
ATOM 6598 C C . PHE A 1 830 ? 19.205 13.155 -47.636 1.00 91.69 830 PHE A C 1
ATOM 6600 O O . PHE A 1 830 ? 18.299 13.939 -47.938 1.00 91.69 830 PHE A O 1
ATOM 6607 N N . LEU A 1 831 ? 19.637 13.006 -46.382 1.00 90.56 831 LEU A N 1
ATOM 6608 C CA . LEU A 1 831 ? 19.005 13.640 -45.227 1.00 90.56 831 LEU A CA 1
ATOM 6609 C C . LEU A 1 831 ? 19.002 15.173 -45.331 1.00 90.56 831 LEU A C 1
ATOM 6611 O O . LEU A 1 831 ? 18.005 15.824 -45.018 1.00 90.56 831 LEU A O 1
ATOM 6615 N N . LEU A 1 832 ? 20.107 15.756 -45.803 1.00 89.81 832 LEU A N 1
ATOM 6616 C CA . LEU A 1 832 ? 20.273 17.208 -45.909 1.00 89.81 832 LEU A CA 1
ATOM 6617 C C . LEU A 1 832 ? 19.724 17.800 -47.215 1.00 89.81 832 LEU A C 1
ATOM 6619 O O . LEU A 1 832 ? 19.891 18.996 -47.474 1.00 89.81 832 LEU A O 1
ATOM 6623 N N . SER A 1 833 ? 19.015 17.006 -48.020 1.00 89.12 833 SER A N 1
ATOM 6624 C CA . SER A 1 833 ? 18.328 17.503 -49.210 1.00 89.12 833 SER A CA 1
ATOM 6625 C C . SER A 1 833 ? 17.184 18.470 -48.858 1.00 89.12 833 SER A C 1
ATOM 6627 O O . SER A 1 833 ? 16.543 18.392 -47.806 1.00 89.12 833 SER A O 1
ATOM 6629 N N . LYS A 1 834 ? 16.907 19.420 -49.761 1.00 83.81 834 LYS A N 1
ATOM 6630 C CA . LYS A 1 834 ? 16.013 20.568 -49.512 1.00 83.81 834 LYS A CA 1
ATOM 6631 C C . LYS A 1 834 ? 14.602 20.178 -49.051 1.00 83.81 834 LYS A C 1
ATOM 6633 O O . LYS A 1 834 ? 14.061 20.825 -48.159 1.00 83.81 834 LYS A O 1
ATOM 6638 N N . HIS A 1 835 ? 14.007 19.152 -49.659 1.00 86.75 835 HIS A N 1
ATOM 6639 C CA . HIS A 1 835 ? 12.643 18.718 -49.338 1.00 86.75 835 HIS A CA 1
ATOM 6640 C C . HIS A 1 835 ? 12.596 17.856 -48.074 1.00 86.75 835 HIS A C 1
ATOM 6642 O O . HIS A 1 835 ? 11.726 18.063 -47.229 1.00 86.75 835 HIS A O 1
ATOM 6648 N N . ILE A 1 836 ? 13.558 16.943 -47.910 1.00 89.00 836 ILE A N 1
ATOM 6649 C CA . ILE A 1 836 ? 13.595 16.002 -46.783 1.00 89.00 836 ILE A CA 1
ATOM 6650 C C . ILE A 1 836 ? 13.767 16.746 -45.460 1.00 89.00 836 ILE A C 1
ATOM 6652 O O . ILE A 1 836 ? 13.072 16.438 -44.499 1.00 89.00 836 ILE A O 1
ATOM 6656 N N . ARG A 1 837 ? 14.576 17.809 -45.429 1.00 87.50 837 ARG A N 1
ATOM 6657 C CA . ARG A 1 837 ? 14.727 18.681 -44.254 1.00 87.50 837 ARG A CA 1
ATOM 6658 C C . ARG A 1 837 ? 13.399 19.210 -43.697 1.00 87.50 837 ARG A C 1
ATOM 6660 O O . ARG A 1 837 ? 13.203 19.217 -42.486 1.00 87.50 837 ARG A O 1
ATOM 6667 N N . ILE A 1 838 ? 12.492 19.658 -44.569 1.00 86.94 838 ILE A N 1
ATOM 6668 C CA . ILE A 1 838 ? 11.183 20.194 -44.155 1.00 86.94 838 ILE A CA 1
ATOM 6669 C C . ILE A 1 838 ? 10.291 19.059 -43.639 1.00 86.94 838 ILE A C 1
ATOM 6671 O O . ILE A 1 838 ? 9.638 19.209 -42.607 1.00 86.94 838 ILE A O 1
ATOM 6675 N N . VAL A 1 839 ? 10.306 17.910 -44.325 1.00 88.94 839 VAL A N 1
ATOM 6676 C CA . VAL A 1 839 ? 9.554 16.713 -43.918 1.00 88.94 839 VAL A CA 1
ATOM 6677 C C . VAL A 1 839 ? 9.999 16.231 -42.538 1.00 88.94 839 VAL A C 1
ATOM 6679 O O . VAL A 1 839 ? 9.153 15.967 -41.690 1.00 88.94 839 VAL A O 1
ATOM 6682 N N . VAL A 1 840 ? 11.308 16.182 -42.278 1.00 90.31 840 VAL A N 1
ATOM 6683 C CA . VAL A 1 840 ? 11.864 15.785 -40.977 1.00 90.31 840 VAL A CA 1
ATOM 6684 C C . VAL A 1 840 ? 11.363 16.707 -39.863 1.00 90.31 840 VAL A C 1
ATOM 6686 O O . VAL A 1 840 ? 10.859 16.211 -38.862 1.00 90.31 840 VAL A O 1
ATOM 6689 N N . ILE A 1 841 ? 11.409 18.035 -40.038 1.00 88.69 841 ILE A N 1
ATOM 6690 C CA . ILE A 1 841 ? 10.900 18.975 -39.020 1.00 88.69 841 ILE A CA 1
ATOM 6691 C C . ILE A 1 841 ? 9.423 18.717 -38.725 1.00 88.69 841 ILE A C 1
ATOM 6693 O O . ILE A 1 841 ? 9.034 18.683 -37.561 1.00 88.69 841 ILE A O 1
ATOM 6697 N N . PHE A 1 842 ? 8.602 18.508 -39.755 1.00 88.44 842 PHE A N 1
ATOM 6698 C CA . PHE A 1 842 ? 7.176 18.239 -39.584 1.00 88.44 842 PHE A CA 1
ATOM 6699 C C . PHE A 1 842 ? 6.924 16.927 -38.834 1.00 88.44 842 PHE A C 1
ATOM 6701 O O . PHE A 1 842 ? 6.159 16.915 -37.874 1.00 88.44 842 PHE A O 1
ATOM 6708 N N . VAL A 1 843 ? 7.595 15.840 -39.229 1.00 91.69 843 VAL A N 1
ATOM 6709 C CA . VAL A 1 843 ? 7.432 14.514 -38.611 1.00 91.69 843 VAL A CA 1
ATOM 6710 C C . VAL A 1 843 ? 7.852 14.532 -37.142 1.00 91.69 843 VAL A C 1
ATOM 6712 O O . VAL A 1 843 ? 7.097 14.071 -36.290 1.00 91.69 843 VAL A O 1
ATOM 6715 N N . PHE A 1 844 ? 9.012 15.110 -36.821 1.00 93.25 844 PHE A N 1
ATOM 6716 C CA . PHE A 1 844 ? 9.484 15.190 -35.435 1.00 93.25 844 PHE A CA 1
ATOM 6717 C C . PHE A 1 844 ? 8.630 16.138 -34.585 1.00 93.25 844 PHE A C 1
ATOM 6719 O O . PHE A 1 844 ? 8.377 15.852 -33.418 1.00 93.25 844 PHE A O 1
ATOM 6726 N N . SER A 1 845 ? 8.118 17.224 -35.171 1.00 88.56 845 SER A N 1
ATOM 6727 C CA . SER A 1 845 ? 7.202 18.138 -34.475 1.00 88.56 845 SER A CA 1
ATOM 6728 C C . SER A 1 845 ? 5.841 17.483 -34.209 1.00 88.56 845 SER A C 1
ATOM 6730 O O . SER A 1 845 ? 5.280 17.662 -33.129 1.00 88.56 845 SER A O 1
ATOM 6732 N N . ALA A 1 846 ? 5.324 16.691 -35.158 1.00 90.38 846 ALA A N 1
ATOM 6733 C CA . ALA A 1 846 ? 4.106 15.897 -34.990 1.00 90.38 846 ALA A CA 1
ATOM 6734 C C . ALA A 1 846 ? 4.279 14.851 -33.885 1.00 90.38 846 ALA A C 1
ATOM 6736 O O . ALA A 1 846 ? 3.419 14.721 -33.015 1.00 90.38 846 ALA A O 1
ATOM 6737 N N . TRP A 1 847 ? 5.416 14.151 -33.894 1.00 93.75 847 TRP A N 1
ATOM 6738 C CA . TRP A 1 847 ? 5.754 13.171 -32.869 1.00 93.75 847 TRP A CA 1
ATOM 6739 C C . TRP A 1 847 ? 5.838 13.817 -31.481 1.00 93.75 847 TRP A C 1
ATOM 6741 O O . TRP A 1 847 ? 5.160 13.359 -30.565 1.00 93.75 847 TRP A O 1
ATOM 6751 N N . LEU A 1 848 ? 6.553 14.939 -31.349 1.00 91.81 848 LEU A N 1
ATOM 6752 C CA . LEU A 1 848 ? 6.662 15.679 -30.090 1.00 91.81 848 LEU A CA 1
ATOM 6753 C C . LEU A 1 848 ? 5.293 16.123 -29.556 1.00 91.81 848 LEU A C 1
ATOM 6755 O O . LEU A 1 848 ? 4.984 15.904 -28.386 1.00 91.81 848 LEU A O 1
ATOM 6759 N N . CYS A 1 849 ? 4.447 16.705 -30.412 1.00 91.25 849 CYS A N 1
ATOM 6760 C CA . CYS A 1 849 ? 3.108 17.142 -30.013 1.00 91.25 849 CYS A CA 1
ATOM 6761 C C . CYS A 1 849 ? 2.231 15.955 -29.588 1.00 91.25 849 CYS A C 1
ATOM 6763 O O . CYS A 1 849 ? 1.519 16.046 -28.589 1.00 91.25 849 CYS A O 1
ATOM 6765 N N . SER A 1 850 ? 2.319 14.829 -30.302 1.00 91.44 850 SER A N 1
ATOM 6766 C CA . SER A 1 850 ? 1.609 13.599 -29.944 1.00 91.44 850 SER A CA 1
ATOM 6767 C C . SER A 1 850 ? 2.046 13.058 -28.582 1.00 91.44 850 SER A C 1
ATOM 6769 O O . SER A 1 850 ? 1.201 12.596 -27.817 1.00 91.44 850 SER A O 1
ATOM 6771 N N . SER A 1 851 ? 3.340 13.123 -28.270 1.00 92.75 851 SER A N 1
ATOM 6772 C CA . SER A 1 851 ? 3.888 12.697 -26.980 1.00 92.75 851 SER A CA 1
ATOM 6773 C C . SER A 1 851 ? 3.448 13.623 -25.841 1.00 92.75 851 SER A C 1
ATOM 6775 O O . SER A 1 851 ? 3.048 13.154 -24.780 1.00 92.75 851 SER A O 1
ATOM 6777 N N . MET A 1 852 ? 3.432 14.943 -26.066 1.00 89.19 852 MET A N 1
ATOM 6778 C CA . MET A 1 852 ? 2.956 15.920 -25.075 1.00 89.19 852 MET A CA 1
ATOM 6779 C C . MET A 1 852 ? 1.458 15.783 -24.764 1.00 89.19 852 MET A C 1
ATOM 6781 O O . MET A 1 852 ? 1.049 16.026 -23.630 1.00 89.19 852 MET A O 1
ATOM 6785 N N . ALA A 1 853 ? 0.645 15.373 -25.743 1.00 88.19 853 ALA A N 1
ATOM 6786 C CA . ALA A 1 853 ? -0.798 15.170 -25.583 1.00 88.19 853 ALA A CA 1
ATOM 6787 C C . ALA A 1 853 ? -1.156 14.118 -24.521 1.00 88.19 853 ALA A C 1
ATOM 6789 O O . ALA A 1 853 ? -2.213 14.220 -23.902 1.00 88.19 853 ALA A O 1
ATOM 6790 N N . VAL A 1 854 ? -0.305 13.107 -24.331 1.00 89.19 854 VAL A N 1
ATOM 6791 C CA . VAL A 1 854 ? -0.609 11.931 -23.500 1.00 89.19 854 VAL A CA 1
ATOM 6792 C C . VAL A 1 854 ? 0.027 11.966 -22.106 1.00 89.19 854 VAL A C 1
ATOM 6794 O O . VAL A 1 854 ? -0.250 11.092 -21.288 1.00 89.19 854 VAL A O 1
ATOM 6797 N N . ILE A 1 855 ? 0.831 12.992 -21.799 1.00 85.88 855 ILE A N 1
ATOM 6798 C CA . ILE A 1 855 ? 1.566 13.126 -20.526 1.00 85.88 855 ILE A CA 1
ATOM 6799 C C . ILE A 1 855 ? 0.646 13.074 -19.298 1.00 85.88 855 ILE A C 1
ATOM 6801 O O . ILE A 1 855 ? 0.965 12.411 -18.315 1.00 85.88 855 ILE A O 1
ATOM 6805 N N . SER A 1 856 ? -0.511 13.738 -19.351 1.00 82.94 856 SER A N 1
ATOM 6806 C CA . SER A 1 856 ? -1.500 13.766 -18.259 1.00 82.94 856 SER A CA 1
ATOM 6807 C C . SER A 1 856 ? -2.167 12.408 -17.999 1.00 82.94 856 SER A C 1
ATOM 6809 O O . SER A 1 856 ? -2.825 12.225 -16.972 1.00 82.94 856 SER A O 1
ATOM 6811 N N . GLY A 1 857 ? -2.034 11.462 -18.933 1.00 82.81 857 GLY A N 1
ATOM 6812 C CA . GLY A 1 857 ? -2.622 10.128 -18.864 1.00 82.81 857 GLY A CA 1
ATOM 6813 C C . GLY A 1 857 ? -1.760 9.087 -18.152 1.00 82.81 857 GLY A C 1
ATOM 6814 O O . GLY A 1 857 ? -2.225 7.959 -17.988 1.00 82.81 857 GLY A O 1
ATOM 6815 N N . LEU A 1 858 ? -0.533 9.430 -17.747 1.00 86.25 858 LEU A N 1
ATOM 6816 C CA . LEU A 1 858 ? 0.375 8.498 -17.080 1.00 86.25 858 LEU A CA 1
ATOM 6817 C C . LEU A 1 858 ? -0.143 8.113 -15.691 1.00 86.25 858 LEU A C 1
ATOM 6819 O O . LEU A 1 858 ? -0.451 8.969 -14.861 1.00 86.25 858 LEU A O 1
ATOM 6823 N N . GLN A 1 859 ? -0.235 6.808 -15.442 1.00 84.50 859 GLN A N 1
ATOM 6824 C CA . GLN A 1 859 ? -0.629 6.280 -14.141 1.00 84.50 859 GLN A CA 1
ATOM 6825 C C . GLN A 1 859 ? 0.555 6.354 -13.175 1.00 84.50 859 GLN A C 1
ATOM 6827 O O . GLN A 1 859 ? 1.685 6.042 -13.546 1.00 84.50 859 GLN A O 1
ATOM 6832 N N . LEU A 1 860 ? 0.298 6.784 -11.938 1.00 86.31 860 LEU A N 1
ATOM 6833 C CA . LEU A 1 860 ? 1.303 6.806 -10.879 1.00 86.31 860 LEU A CA 1
ATOM 6834 C C . LEU A 1 860 ? 1.251 5.504 -10.088 1.00 86.31 860 LEU A C 1
ATOM 6836 O O . LEU A 1 860 ? 0.183 5.106 -9.616 1.00 86.31 860 LEU A O 1
ATOM 6840 N N . GLY A 1 861 ? 2.411 4.888 -9.879 1.00 82.81 861 GLY A N 1
ATOM 6841 C CA . GLY A 1 861 ? 2.525 3.705 -9.037 1.00 82.81 861 GLY A CA 1
ATOM 6842 C C . GLY A 1 861 ? 3.490 2.657 -9.565 1.00 82.81 861 GLY A C 1
ATOM 6843 O O . GLY A 1 861 ? 4.026 2.755 -10.664 1.00 82.81 861 GLY A O 1
ATOM 6844 N N . LEU A 1 862 ? 3.711 1.637 -8.748 1.00 78.25 862 LEU A N 1
ATOM 6845 C CA . LEU A 1 862 ? 4.334 0.383 -9.143 1.00 78.25 862 LEU A CA 1
ATOM 6846 C C . LEU A 1 862 ? 3.373 -0.719 -8.697 1.00 78.25 862 LEU A C 1
ATOM 6848 O O . LEU A 1 862 ? 3.168 -0.889 -7.495 1.00 78.25 862 LEU A O 1
ATOM 6852 N N . ASP A 1 863 ? 2.749 -1.428 -9.642 1.00 72.88 863 ASP A N 1
ATOM 6853 C CA . ASP A 1 863 ? 1.987 -2.632 -9.293 1.00 72.88 863 ASP A CA 1
ATOM 6854 C C . ASP A 1 863 ? 2.958 -3.657 -8.688 1.00 72.88 863 ASP A C 1
ATOM 6856 O O . ASP A 1 863 ? 3.959 -4.029 -9.305 1.00 72.88 863 ASP A O 1
ATOM 6860 N N . GLN A 1 864 ? 2.659 -4.116 -7.473 1.00 73.62 864 GLN A N 1
ATOM 6861 C CA . GLN A 1 864 ? 3.465 -5.092 -6.737 1.00 73.62 864 GLN A CA 1
ATOM 6862 C C . GLN A 1 864 ? 3.664 -6.390 -7.530 1.00 73.62 864 GLN A C 1
ATOM 6864 O O . GLN A 1 864 ? 4.697 -7.043 -7.398 1.00 73.62 864 GLN A O 1
ATOM 6869 N N . LYS A 1 865 ? 2.724 -6.733 -8.420 1.00 76.50 865 LYS A N 1
ATOM 6870 C CA . LYS A 1 865 ? 2.826 -7.889 -9.325 1.00 76.50 865 LYS A CA 1
ATOM 6871 C C . LYS A 1 865 ? 4.028 -7.814 -10.268 1.00 76.50 865 LYS A C 1
ATOM 6873 O O . LYS A 1 865 ? 4.488 -8.857 -10.723 1.00 76.50 865 LYS A O 1
ATOM 6878 N N . MET A 1 866 ? 4.518 -6.610 -10.574 1.00 75.31 866 MET A N 1
ATOM 6879 C CA . MET A 1 866 ? 5.681 -6.407 -11.444 1.00 75.31 866 MET A CA 1
ATOM 6880 C C . MET A 1 866 ? 7.016 -6.609 -10.721 1.00 75.31 866 MET A C 1
ATOM 6882 O O . MET A 1 866 ? 8.033 -6.792 -11.383 1.00 75.31 866 MET A O 1
ATOM 6886 N N . ALA A 1 867 ? 7.027 -6.570 -9.385 1.00 72.75 867 ALA A N 1
ATOM 6887 C CA . ALA A 1 867 ? 8.233 -6.766 -8.578 1.00 72.75 867 ALA A CA 1
ATOM 6888 C C . ALA A 1 867 ? 8.604 -8.249 -8.390 1.00 72.75 867 ALA A C 1
ATOM 6890 O O . ALA A 1 867 ? 9.567 -8.550 -7.697 1.00 72.75 867 ALA A O 1
ATOM 6891 N N . VAL A 1 868 ? 7.809 -9.161 -8.955 1.00 78.06 868 VAL A N 1
ATOM 6892 C CA . VAL A 1 868 ? 7.900 -10.612 -8.775 1.00 78.06 868 VAL A CA 1
ATOM 6893 C C . VAL A 1 868 ? 7.899 -11.282 -10.162 1.00 78.06 868 VAL A C 1
ATOM 6895 O O . VAL A 1 868 ? 7.208 -10.799 -11.073 1.00 78.06 868 VAL A O 1
ATOM 6898 N N . PRO A 1 869 ? 8.625 -12.397 -10.365 1.00 77.12 869 PRO A N 1
ATOM 6899 C CA . PRO A 1 869 ? 8.750 -13.014 -11.681 1.00 77.12 869 PRO A CA 1
ATOM 6900 C C . PRO A 1 869 ? 7.450 -13.694 -12.150 1.00 77.12 869 PRO A C 1
ATOM 6902 O O . PRO A 1 869 ? 6.562 -14.030 -11.362 1.00 77.12 869 PRO A O 1
ATOM 6905 N N . GLU A 1 870 ? 7.321 -13.890 -13.469 1.00 78.12 870 GLU A N 1
ATOM 6906 C CA . GLU A 1 870 ? 6.103 -14.426 -14.112 1.00 78.12 870 GLU A CA 1
ATOM 6907 C C . GLU A 1 870 ? 5.765 -15.869 -13.701 1.00 78.12 870 GLU A C 1
ATOM 6909 O O . GLU A 1 870 ? 4.594 -16.251 -13.696 1.00 78.12 870 GLU A O 1
ATOM 6914 N N . ASP A 1 871 ? 6.778 -16.662 -13.349 1.00 82.88 871 ASP A N 1
ATOM 6915 C CA . ASP A 1 871 ? 6.663 -18.057 -12.909 1.00 82.88 871 ASP A CA 1
ATOM 6916 C C . ASP A 1 871 ? 6.409 -18.196 -11.395 1.00 82.88 871 ASP A C 1
ATOM 6918 O O . ASP A 1 871 ? 6.299 -19.309 -10.875 1.00 82.88 871 ASP A O 1
ATOM 6922 N N . SER A 1 872 ? 6.302 -17.077 -10.674 1.00 86.44 872 SER A N 1
ATOM 6923 C CA . SER A 1 872 ? 6.195 -17.089 -9.223 1.00 86.44 872 SER A CA 1
ATOM 6924 C C . SER A 1 872 ? 4.837 -17.546 -8.696 1.00 86.44 872 SER A C 1
ATOM 6926 O O . SER A 1 872 ? 3.771 -17.115 -9.148 1.00 86.44 872 SER A O 1
ATOM 6928 N N . TYR A 1 873 ? 4.878 -18.314 -7.606 1.00 90.31 873 TYR A N 1
ATOM 6929 C CA . TYR A 1 873 ? 3.698 -18.610 -6.793 1.00 90.31 873 TYR A CA 1
ATOM 6930 C C . TYR A 1 873 ? 3.114 -17.347 -6.130 1.00 90.31 873 TYR A C 1
ATOM 6932 O O . TYR A 1 873 ? 1.894 -17.246 -5.986 1.00 90.31 873 TYR A O 1
ATOM 6940 N N . VAL A 1 874 ? 3.952 -16.354 -5.804 1.00 89.69 874 VAL A N 1
ATOM 6941 C CA . VAL A 1 874 ? 3.531 -15.075 -5.204 1.00 89.69 874 VAL A CA 1
ATOM 6942 C C . VAL A 1 874 ? 2.740 -14.238 -6.213 1.00 89.69 874 VAL A C 1
ATOM 6944 O O . VAL A 1 874 ? 1.726 -13.637 -5.867 1.00 89.69 874 VAL A O 1
ATOM 6947 N N . LEU A 1 875 ? 3.112 -14.271 -7.497 1.00 88.81 875 LEU A N 1
ATOM 6948 C CA . LEU A 1 875 ? 2.337 -13.609 -8.550 1.00 88.81 875 LEU A CA 1
ATOM 6949 C C . LEU A 1 875 ? 0.932 -14.216 -8.685 1.00 88.81 875 LEU A C 1
ATOM 6951 O O . LEU A 1 875 ? -0.060 -13.493 -8.826 1.00 88.81 875 LEU A O 1
ATOM 6955 N N . HIS A 1 876 ? 0.832 -15.547 -8.636 1.00 90.25 876 HIS A N 1
ATOM 6956 C CA . HIS A 1 876 ? -0.458 -16.237 -8.647 1.00 90.25 876 HIS A CA 1
ATOM 6957 C C . HIS A 1 876 ? -1.297 -15.879 -7.410 1.00 90.25 876 HIS A C 1
ATOM 6959 O O . HIS A 1 876 ? -2.513 -15.681 -7.519 1.00 90.25 876 HIS A O 1
ATOM 6965 N N . HIS A 1 877 ? -0.648 -15.719 -6.254 1.00 92.75 877 HIS A N 1
ATOM 6966 C CA . HIS A 1 877 ? -1.274 -15.200 -5.045 1.00 92.75 877 HIS A CA 1
ATOM 6967 C C . HIS A 1 877 ? -1.805 -13.775 -5.225 1.00 92.75 877 HIS A C 1
ATOM 6969 O O . HIS A 1 877 ? -2.997 -13.581 -5.018 1.00 92.75 877 HIS A O 1
ATOM 6975 N N . PHE A 1 878 ? -1.019 -12.809 -5.710 1.00 90.25 878 PHE A N 1
ATOM 6976 C CA . PHE A 1 878 ? -1.503 -11.436 -5.923 1.00 90.25 878 PHE A CA 1
ATOM 6977 C C . PHE A 1 878 ? -2.685 -11.347 -6.898 1.00 90.25 878 PHE A C 1
ATOM 6979 O O . PHE A 1 878 ? -3.645 -10.620 -6.641 1.00 90.25 878 PHE A O 1
ATOM 6986 N N . LYS A 1 879 ? -2.673 -12.127 -7.989 1.00 89.81 879 LYS A N 1
ATOM 6987 C CA . LYS A 1 879 ? -3.821 -12.224 -8.914 1.00 89.81 879 LYS A CA 1
ATOM 6988 C C . LYS A 1 879 ? -5.061 -12.807 -8.235 1.00 89.81 879 LYS A C 1
ATOM 6990 O O . LYS A 1 879 ? -6.185 -12.387 -8.504 1.00 89.81 879 LYS A O 1
ATOM 6995 N N . SER A 1 880 ? -4.861 -13.790 -7.361 1.00 90.38 880 SER A N 1
ATOM 6996 C CA . SER A 1 880 ? -5.946 -14.402 -6.594 1.00 90.38 880 SER A CA 1
ATOM 6997 C C . SER A 1 880 ? -6.475 -13.446 -5.527 1.00 90.38 880 SER A C 1
ATOM 6999 O O . SER A 1 880 ? -7.684 -13.325 -5.378 1.00 90.38 880 SER A O 1
ATOM 7001 N N . MET A 1 881 ? -5.598 -12.712 -4.847 1.00 89.25 881 MET A N 1
ATOM 7002 C CA . MET A 1 881 ? -5.952 -11.698 -3.861 1.00 89.25 881 MET A CA 1
ATOM 7003 C C . MET A 1 881 ? -6.827 -10.611 -4.493 1.00 89.25 881 MET A C 1
ATOM 7005 O O . MET A 1 881 ? -7.914 -10.355 -3.999 1.00 89.25 881 MET A O 1
ATOM 7009 N N . GLU A 1 882 ? -6.445 -10.058 -5.647 1.00 86.75 882 GLU A N 1
ATOM 7010 C CA . GLU A 1 882 ? -7.256 -9.055 -6.361 1.00 86.75 882 GLU A CA 1
ATOM 7011 C C . GLU A 1 882 ? -8.658 -9.564 -6.751 1.00 86.75 882 GLU A C 1
ATOM 7013 O O . GLU A 1 882 ? -9.634 -8.805 -6.780 1.00 86.75 882 GLU A O 1
ATOM 7018 N N . ARG A 1 883 ? -8.762 -10.858 -7.076 1.00 87.31 883 ARG A N 1
ATOM 7019 C CA . ARG A 1 883 ? -10.010 -11.486 -7.516 1.00 87.31 883 ARG A CA 1
ATOM 7020 C C . ARG A 1 883 ? -10.923 -11.885 -6.358 1.00 87.31 883 ARG A C 1
ATOM 7022 O O . ARG A 1 883 ? -12.141 -11.742 -6.485 1.00 87.31 883 ARG A O 1
ATOM 7029 N N . PHE A 1 884 ? -10.350 -12.456 -5.303 1.00 87.69 884 PHE A N 1
ATOM 7030 C CA . PHE A 1 884 ? -11.076 -13.114 -4.220 1.00 87.69 884 PHE A CA 1
ATOM 7031 C C . PHE A 1 884 ? -11.154 -12.259 -2.954 1.00 87.69 884 PHE A C 1
ATOM 7033 O O . PHE A 1 884 ? -12.208 -12.254 -2.319 1.00 87.69 884 PHE A O 1
ATOM 7040 N N . LEU A 1 885 ? -10.104 -11.516 -2.596 1.00 85.94 885 LEU A N 1
ATOM 7041 C CA . LEU A 1 885 ? -10.102 -10.711 -1.377 1.00 85.94 885 LEU A CA 1
ATOM 7042 C C . LEU A 1 885 ? -11.079 -9.538 -1.523 1.00 85.94 885 LEU A C 1
ATOM 7044 O O . LEU A 1 885 ? -10.966 -8.717 -2.432 1.00 85.94 885 LEU A O 1
ATOM 7048 N N . SER A 1 886 ? -12.053 -9.477 -0.617 1.00 82.00 886 SER A N 1
ATOM 7049 C CA . SER A 1 886 ? -13.131 -8.476 -0.636 1.00 82.00 886 SER A CA 1
ATOM 7050 C C . SER A 1 886 ? -13.057 -7.508 0.545 1.00 82.00 886 SER A C 1
ATOM 7052 O O . SER A 1 886 ? -14.010 -6.785 0.821 1.00 82.00 886 SER A O 1
ATOM 7054 N N . VAL A 1 887 ? -11.912 -7.477 1.229 1.00 83.88 887 VAL A N 1
ATOM 7055 C CA . VAL A 1 887 ? -11.626 -6.596 2.363 1.00 83.88 887 VAL A CA 1
ATOM 7056 C C . VAL A 1 887 ? -10.380 -5.764 2.074 1.00 83.88 887 VAL A C 1
ATOM 7058 O O . VAL A 1 887 ? -9.433 -6.251 1.456 1.00 83.88 887 VAL A O 1
ATOM 7061 N N . GLY A 1 888 ? -10.396 -4.496 2.482 1.00 89.25 888 GLY A N 1
ATOM 7062 C CA . GLY A 1 888 ? -9.229 -3.624 2.397 1.00 89.25 888 GLY A CA 1
ATOM 7063 C C . GLY A 1 888 ? -8.250 -3.824 3.560 1.00 89.25 888 GLY A C 1
ATOM 7064 O O . GLY A 1 888 ? -8.593 -4.442 4.570 1.00 89.25 888 GLY A O 1
ATOM 7065 N N . PRO A 1 889 ? -7.024 -3.289 3.448 1.00 92.31 889 PRO A N 1
ATOM 7066 C CA . PRO A 1 889 ? -6.043 -3.333 4.529 1.00 92.31 889 PRO A CA 1
ATOM 7067 C C . PRO A 1 889 ? -6.516 -2.551 5.772 1.00 92.31 889 PRO A C 1
ATOM 7069 O O . PRO A 1 889 ? -7.259 -1.571 5.641 1.00 92.31 889 PRO A O 1
ATOM 7072 N N . PRO A 1 890 ? -6.077 -2.937 6.984 1.00 94.00 890 PRO A N 1
ATOM 7073 C CA . PRO A 1 890 ? -6.406 -2.215 8.207 1.00 94.00 890 PRO A CA 1
ATOM 7074 C C . PRO A 1 890 ? -5.712 -0.849 8.253 1.00 94.00 890 PRO A C 1
ATOM 7076 O O . PRO A 1 890 ? -4.604 -0.675 7.737 1.00 94.00 890 PRO A O 1
ATOM 7079 N N . VAL A 1 891 ? -6.360 0.113 8.900 1.00 95.44 891 VAL A N 1
ATOM 7080 C CA . VAL A 1 891 ? -5.833 1.450 9.174 1.00 95.44 891 VAL A CA 1
ATOM 7081 C C . VAL A 1 891 ? -6.036 1.797 10.641 1.00 95.44 891 VAL A C 1
ATOM 7083 O O . VAL A 1 891 ? -7.101 1.583 11.218 1.00 95.44 891 VAL A O 1
ATOM 7086 N N . TYR A 1 892 ? -4.989 2.341 11.241 1.00 95.75 892 TYR A N 1
ATOM 7087 C CA . TYR A 1 892 ? -4.926 2.701 12.646 1.00 95.75 892 TYR A CA 1
ATOM 7088 C C . TYR A 1 892 ? -4.808 4.216 12.762 1.00 95.75 892 TYR A C 1
ATOM 7090 O O . TYR A 1 892 ? -3.935 4.806 12.134 1.00 95.75 892 TYR A O 1
ATOM 7098 N N . PHE A 1 893 ? -5.651 4.850 13.569 1.00 96.44 893 PHE A N 1
ATOM 7099 C CA . PHE A 1 893 ? -5.498 6.248 13.964 1.00 96.44 893 PHE A CA 1
ATOM 7100 C C . PHE A 1 893 ? -4.796 6.290 15.315 1.00 96.44 893 PHE A C 1
ATOM 7102 O O . PHE A 1 893 ? -5.371 5.884 16.323 1.00 96.44 893 PHE A O 1
ATOM 7109 N N . ILE A 1 894 ? -3.543 6.737 15.330 1.00 95.62 894 ILE A N 1
ATOM 7110 C CA . ILE A 1 894 ? -2.704 6.745 16.527 1.00 95.62 894 ILE A CA 1
ATOM 7111 C C . ILE A 1 894 ? -2.719 8.130 17.141 1.00 95.62 894 ILE A C 1
ATOM 7113 O O . ILE A 1 894 ? -2.457 9.123 16.465 1.00 95.62 894 ILE A O 1
ATOM 7117 N N . ILE A 1 895 ? -2.973 8.173 18.442 1.00 94.44 895 ILE A N 1
ATOM 7118 C CA . ILE A 1 895 ? -2.827 9.368 19.252 1.00 94.44 895 ILE A CA 1
ATOM 7119 C C . ILE A 1 895 ? -1.440 9.366 19.892 1.00 94.44 895 ILE A C 1
ATOM 7121 O O . ILE A 1 895 ? -1.102 8.482 20.684 1.00 94.44 895 ILE A O 1
ATOM 7125 N N . LYS A 1 896 ? -0.657 10.398 19.582 1.00 89.69 896 LYS A N 1
ATOM 7126 C CA . LYS A 1 896 ? 0.669 10.644 20.142 1.00 89.69 896 LYS A CA 1
ATOM 7127 C C . LYS A 1 896 ? 0.681 11.971 20.897 1.00 89.69 896 LYS A C 1
ATOM 7129 O O . LYS A 1 896 ? 0.458 13.036 20.326 1.00 89.69 896 LYS A O 1
ATOM 7134 N N . GLY A 1 897 ? 0.996 11.906 22.185 1.00 84.00 897 GLY A N 1
ATOM 7135 C CA . GLY A 1 897 ? 1.113 13.071 23.059 1.00 84.00 897 GLY A CA 1
ATOM 7136 C C . GLY A 1 897 ? 0.573 12.780 24.453 1.00 84.00 897 GLY A C 1
ATOM 7137 O O . GLY A 1 897 ? -0.067 11.758 24.671 1.00 84.00 897 GLY A O 1
ATOM 7138 N N . ASP A 1 898 ? 0.830 13.691 25.389 1.00 82.00 898 ASP A N 1
ATOM 7139 C CA . ASP A 1 898 ? 0.299 13.582 26.747 1.00 82.00 898 ASP A CA 1
ATOM 7140 C C . ASP A 1 898 ? -1.177 14.011 26.753 1.00 82.00 898 ASP A C 1
ATOM 7142 O O . ASP A 1 898 ? -1.517 15.193 26.560 1.00 82.00 898 ASP A O 1
ATOM 7146 N N . ILE A 1 899 ? -2.054 13.015 26.874 1.00 85.75 899 ILE A N 1
ATOM 7147 C CA . ILE A 1 899 ? -3.503 13.173 26.939 1.00 85.75 899 ILE A CA 1
ATOM 7148 C C . ILE A 1 899 ? -3.994 12.584 28.246 1.00 85.75 899 ILE A C 1
ATOM 7150 O O . ILE A 1 899 ? -3.788 11.405 28.531 1.00 85.75 899 ILE A O 1
ATOM 7154 N N . ASP A 1 900 ? -4.739 13.391 28.992 1.00 88.19 900 ASP A N 1
ATOM 7155 C CA . ASP A 1 900 ? -5.472 12.891 30.137 1.00 88.19 900 ASP A CA 1
ATOM 7156 C C . ASP A 1 900 ? -6.806 12.275 29.696 1.00 88.19 900 ASP A C 1
ATOM 7158 O O . ASP A 1 900 ? -7.814 12.963 29.547 1.00 88.19 900 ASP A O 1
ATOM 7162 N N . PHE A 1 901 ? -6.813 10.957 29.480 1.00 91.94 901 PHE A N 1
ATOM 7163 C CA . PHE A 1 901 ? -8.033 10.207 29.161 1.00 91.94 901 PHE A CA 1
ATOM 7164 C C . PHE A 1 901 ? -9.050 10.179 30.314 1.00 91.94 901 PHE A C 1
ATOM 7166 O O . PHE A 1 901 ? -10.192 9.784 30.090 1.00 91.94 901 PHE A O 1
ATOM 7173 N N . SER A 1 902 ? -8.676 10.605 31.527 1.00 92.00 902 SER A N 1
ATOM 7174 C CA . SER A 1 902 ? -9.606 10.671 32.659 1.00 92.00 902 SER A CA 1
ATOM 7175 C C . SER A 1 902 ? -10.525 11.894 32.631 1.00 92.00 902 SER A C 1
ATOM 7177 O O . SER A 1 902 ? -11.550 11.900 33.314 1.00 92.00 902 SER A O 1
ATOM 7179 N N . ASP A 1 903 ? -10.195 12.921 31.843 1.00 92.12 903 ASP A N 1
ATOM 7180 C CA . ASP A 1 903 ? -11.010 14.128 31.719 1.00 92.12 903 ASP A CA 1
ATOM 7181 C C . ASP A 1 903 ? -12.228 13.876 30.802 1.00 92.12 903 ASP A C 1
ATOM 7183 O O . ASP A 1 903 ? -12.047 13.617 29.605 1.00 92.12 903 ASP A O 1
ATOM 7187 N N . PRO A 1 904 ? -13.477 14.010 31.297 1.00 91.75 904 PRO A N 1
ATOM 7188 C CA . PRO A 1 904 ? -14.686 13.873 30.487 1.00 91.75 904 PRO A CA 1
ATOM 7189 C C . PRO A 1 904 ? -14.713 14.799 29.265 1.00 91.75 904 PRO A C 1
ATOM 7191 O O . PRO A 1 904 ? -15.272 14.441 28.225 1.00 91.75 904 PRO A O 1
ATOM 7194 N N . TYR A 1 905 ? -14.094 15.982 29.354 1.00 90.25 905 TYR A N 1
ATOM 7195 C CA . TYR A 1 905 ? -14.008 16.910 28.228 1.00 90.25 905 TYR A CA 1
ATOM 7196 C C . TYR A 1 905 ? -13.148 16.346 27.089 1.00 90.25 905 TYR A C 1
ATOM 7198 O O . TYR A 1 905 ? -13.519 16.449 25.917 1.00 90.25 905 TYR A O 1
ATOM 7206 N N . VAL A 1 906 ? -12.031 15.700 27.429 1.00 90.94 906 VAL A N 1
ATOM 7207 C CA . VAL A 1 906 ? -11.156 15.008 26.475 1.00 90.94 906 VAL A CA 1
ATOM 7208 C C . VAL A 1 906 ? -11.828 13.748 25.939 1.00 90.94 906 VAL A C 1
ATOM 7210 O O . VAL A 1 906 ? -11.805 13.525 24.727 1.00 90.94 906 VAL A O 1
ATOM 7213 N N . GLN A 1 907 ? -12.487 12.966 26.801 1.00 92.94 907 GLN A N 1
ATOM 7214 C CA . GLN A 1 907 ? -13.248 11.782 26.389 1.00 92.94 907 GLN A CA 1
ATOM 7215 C C . GLN A 1 907 ? -14.260 12.140 25.293 1.00 92.94 907 GLN A C 1
ATOM 7217 O O . GLN A 1 907 ? -14.297 11.474 24.261 1.00 92.94 907 GLN A O 1
ATOM 7222 N N . ASN A 1 908 ? -14.984 13.256 25.436 1.00 92.25 908 ASN A N 1
ATOM 7223 C CA . ASN A 1 908 ? -15.964 13.730 24.450 1.00 92.25 908 ASN A CA 1
ATOM 7224 C C . ASN A 1 908 ? -15.377 14.121 23.085 1.00 92.25 908 ASN A C 1
ATOM 7226 O O . ASN A 1 908 ? -16.111 14.149 22.095 1.00 92.25 908 ASN A O 1
ATOM 7230 N N . LYS A 1 909 ? -14.066 14.378 22.998 1.00 93.00 909 LYS A N 1
ATOM 7231 C CA . LYS A 1 909 ? -13.355 14.598 21.727 1.00 93.00 909 LYS A CA 1
ATOM 7232 C C . LYS A 1 909 ? -12.876 13.305 21.062 1.00 93.00 909 LYS A C 1
ATOM 7234 O O . LYS A 1 909 ? -12.436 13.355 19.916 1.00 93.00 909 LYS A O 1
ATOM 7239 N N . ILE A 1 910 ? -12.950 12.161 21.740 1.00 93.62 910 ILE A N 1
ATOM 7240 C CA . ILE A 1 910 ? -12.441 10.872 21.243 1.00 93.62 910 ILE A CA 1
ATOM 7241 C C . ILE A 1 910 ? -13.581 9.869 21.031 1.00 93.62 910 ILE A C 1
ATOM 7243 O O . ILE A 1 910 ? -13.615 9.191 20.006 1.00 93.62 910 ILE A O 1
ATOM 7247 N N . CYS A 1 911 ? -14.517 9.809 21.975 1.00 91.94 911 CYS A N 1
ATOM 7248 C CA . CYS A 1 911 ? -15.616 8.852 22.034 1.00 91.94 911 CYS A CA 1
ATOM 7249 C C . CYS A 1 911 ? -16.596 8.962 20.849 1.00 91.94 911 CYS A C 1
ATOM 7251 O O . CYS A 1 911 ? -16.611 9.966 20.127 1.00 91.94 911 CYS A O 1
ATOM 7253 N N . SER A 1 912 ? -17.425 7.936 20.648 1.00 88.31 912 SER A N 1
ATOM 7254 C CA . SER A 1 912 ? -18.432 7.890 19.574 1.00 88.31 912 SER A CA 1
ATOM 7255 C C . SER A 1 912 ? -19.877 7.665 20.044 1.00 88.31 912 SER A C 1
ATOM 7257 O O . SER A 1 912 ? -20.802 7.782 19.244 1.00 88.31 912 SER A O 1
ATOM 7259 N N . GLY A 1 913 ? -20.088 7.367 21.330 1.00 84.56 913 GLY A N 1
ATOM 7260 C CA . GLY A 1 913 ? -21.416 7.166 21.920 1.00 84.56 913 GLY A CA 1
ATOM 7261 C C . GLY A 1 913 ? -22.199 8.449 22.248 1.00 84.56 913 GLY A C 1
ATOM 7262 O O . GLY A 1 913 ? -21.879 9.564 21.821 1.00 84.56 913 GLY A O 1
ATOM 7263 N N . ALA A 1 914 ? -23.268 8.304 23.035 1.00 85.25 914 ALA A N 1
ATOM 7264 C CA . ALA A 1 914 ? -24.081 9.433 23.488 1.00 85.25 914 ALA A CA 1
ATOM 7265 C C . ALA A 1 914 ? -23.255 10.455 24.304 1.00 85.25 914 ALA A C 1
ATOM 7267 O O . ALA A 1 914 ? -22.456 10.101 25.177 1.00 85.25 914 ALA A O 1
ATOM 7268 N N . GLY A 1 915 ? -23.454 11.747 24.018 1.00 85.94 915 GLY A N 1
ATOM 7269 C CA . GLY A 1 915 ? -22.739 12.865 24.655 1.00 85.94 915 GLY A CA 1
ATOM 7270 C C . GLY A 1 915 ? -21.397 13.243 24.020 1.00 85.94 915 GLY A C 1
ATOM 7271 O O . GLY A 1 915 ? -20.822 14.261 24.396 1.00 85.94 915 GLY A O 1
ATOM 7272 N N . CYS A 1 916 ? -20.901 12.463 23.059 1.00 89.31 916 CYS A N 1
ATOM 7273 C CA . CYS A 1 916 ? -19.674 12.780 22.330 1.00 89.31 916 CYS A CA 1
ATOM 7274 C C . CYS A 1 916 ? -19.890 13.934 21.345 1.00 89.31 916 CYS A C 1
ATOM 7276 O O . CYS A 1 916 ? -20.994 14.140 20.831 1.00 89.31 916 CYS A O 1
ATOM 7278 N N . TYR A 1 917 ? -18.832 14.692 21.056 1.00 88.44 917 TYR A N 1
ATOM 7279 C CA . TYR A 1 917 ? -18.905 15.736 20.040 1.00 88.44 917 TYR A CA 1
ATOM 7280 C C . TYR A 1 917 ? -19.014 15.131 18.639 1.00 88.44 917 TYR A C 1
ATOM 7282 O O . TYR A 1 917 ? -18.399 14.115 18.338 1.00 88.44 917 TYR A O 1
ATOM 7290 N N . GLN A 1 918 ? -19.750 15.791 17.743 1.00 83.19 918 GLN A N 1
ATOM 7291 C CA . GLN A 1 918 ? -19.911 15.331 16.357 1.00 83.19 918 GLN A CA 1
ATOM 7292 C C . GLN A 1 918 ? -18.575 15.300 15.590 1.00 83.19 918 GLN A C 1
ATOM 7294 O O . GLN A 1 918 ? -18.363 14.451 14.734 1.00 83.19 918 GLN A O 1
ATOM 7299 N N . ASN A 1 919 ? -17.647 16.196 15.939 1.00 88.81 919 ASN A N 1
ATOM 7300 C CA . ASN A 1 919 ? -16.287 16.240 15.406 1.00 88.81 919 ASN A CA 1
ATOM 7301 C C . ASN A 1 919 ? -15.272 15.457 16.261 1.00 88.81 919 ASN A C 1
ATOM 7303 O O . ASN A 1 919 ? -14.071 15.703 16.133 1.00 88.81 919 ASN A O 1
ATOM 7307 N N . SER A 1 920 ? -15.714 14.546 17.135 1.00 92.38 920 SER A N 1
ATOM 7308 C CA . SER A 1 920 ? -14.802 13.657 17.860 1.00 92.38 920 SER A CA 1
ATOM 7309 C C . SER A 1 920 ? -14.014 12.757 16.899 1.00 92.38 920 SER A C 1
ATOM 7311 O O . SER A 1 920 ? -14.373 12.622 15.729 1.00 92.38 920 SER A O 1
ATOM 7313 N N . LEU A 1 921 ? -12.946 12.114 17.379 1.00 93.75 921 LEU A N 1
ATOM 7314 C CA . LEU A 1 921 ? -12.212 11.107 16.603 1.00 93.75 921 LEU A CA 1
ATOM 7315 C C . LEU A 1 921 ? -13.168 10.036 16.062 1.00 93.75 921 LEU A C 1
ATOM 7317 O O . LEU A 1 921 ? -13.213 9.808 14.853 1.00 93.75 921 LEU A O 1
ATOM 7321 N N . GLY A 1 922 ? -13.968 9.433 16.947 1.00 91.81 922 GLY A N 1
ATOM 7322 C CA . GLY A 1 922 ? -14.966 8.439 16.568 1.00 91.81 922 GLY A CA 1
ATOM 7323 C C . GLY A 1 922 ? -15.992 8.972 15.565 1.00 91.81 922 GLY A C 1
ATOM 7324 O O . GLY A 1 922 ? -16.236 8.330 14.546 1.00 91.81 922 GLY A O 1
ATOM 7325 N N . GLY A 1 923 ? -16.518 10.179 15.796 1.00 90.19 923 GLY A N 1
ATOM 7326 C CA . GLY A 1 923 ? -17.503 10.821 14.923 1.00 90.19 923 GLY A CA 1
ATOM 7327 C C . GLY A 1 923 ? -16.967 11.141 13.525 1.00 90.19 923 GLY A C 1
ATOM 7328 O O . GLY A 1 923 ? -17.626 10.842 12.532 1.00 90.19 923 GLY A O 1
ATOM 7329 N N . GLN A 1 924 ? -15.744 11.671 13.418 1.00 91.06 924 GLN A N 1
ATOM 7330 C CA . GLN A 1 924 ? -15.125 11.997 12.128 1.00 91.06 924 GLN A CA 1
ATOM 7331 C C . GLN A 1 924 ? -14.854 10.751 11.281 1.00 91.06 924 GLN A C 1
ATOM 7333 O O . GLN A 1 924 ? -15.099 10.764 10.072 1.00 91.06 924 GLN A O 1
ATOM 7338 N N . VAL A 1 925 ? -14.363 9.669 11.894 1.00 92.12 925 VAL A N 1
ATOM 7339 C CA . VAL A 1 925 ? -14.105 8.426 11.156 1.00 92.12 925 VAL A CA 1
ATOM 7340 C C . VAL A 1 925 ? -15.411 7.707 10.813 1.00 92.12 925 VAL A C 1
ATOM 7342 O O . VAL A 1 925 ? -15.539 7.192 9.705 1.00 92.12 925 VAL A O 1
ATOM 7345 N N . ALA A 1 926 ? -16.411 7.724 11.699 1.00 89.44 926 ALA A N 1
ATOM 7346 C CA . ALA A 1 926 ? -17.740 7.198 11.393 1.00 89.44 926 ALA A CA 1
ATOM 7347 C C . ALA A 1 926 ? -18.393 7.953 10.224 1.00 89.44 926 ALA A C 1
ATOM 7349 O O . ALA A 1 926 ? -18.918 7.325 9.306 1.00 89.44 926 ALA A O 1
ATOM 7350 N N . HIS A 1 927 ? -18.282 9.284 10.192 1.00 87.31 927 HIS A N 1
ATOM 7351 C CA . HIS A 1 927 ? -18.744 10.089 9.061 1.00 87.31 927 HIS A CA 1
ATOM 7352 C C . HIS A 1 927 ? -17.993 9.738 7.766 1.00 87.31 927 HIS A C 1
ATOM 7354 O O . HIS A 1 927 ? -18.606 9.586 6.708 1.00 87.31 927 HIS A O 1
ATOM 7360 N N . ALA A 1 928 ? -16.674 9.531 7.841 1.00 89.94 928 ALA A N 1
ATOM 7361 C CA . ALA A 1 928 ? -15.898 9.060 6.699 1.00 89.94 928 ALA A CA 1
ATOM 7362 C C . ALA A 1 928 ? -16.376 7.680 6.208 1.00 89.94 928 ALA A C 1
ATOM 7364 O O . ALA A 1 928 ? -16.468 7.480 4.999 1.00 89.94 928 ALA A O 1
ATOM 7365 N N . ALA A 1 929 ? -16.732 6.759 7.107 1.00 89.00 929 ALA A N 1
ATOM 7366 C CA . ALA A 1 929 ? -17.204 5.418 6.755 1.00 89.00 929 ALA A CA 1
ATOM 7367 C C . ALA A 1 929 ? -18.537 5.420 5.985 1.00 89.00 929 ALA A C 1
ATOM 7369 O O . ALA A 1 929 ? -18.722 4.615 5.074 1.00 89.00 929 ALA A O 1
ATOM 7370 N N . VAL A 1 930 ? -19.444 6.362 6.280 1.00 85.81 930 VAL A N 1
ATOM 7371 C CA . VAL A 1 930 ? -20.693 6.542 5.510 1.00 85.81 930 VAL A CA 1
ATOM 7372 C C . VAL A 1 930 ? -20.397 6.875 4.041 1.00 85.81 930 VAL A C 1
ATOM 7374 O O . VAL A 1 930 ? -21.088 6.409 3.137 1.00 85.81 930 VAL A O 1
ATOM 7377 N N . TRP A 1 931 ? -19.326 7.631 3.787 1.00 86.62 931 TRP A N 1
ATOM 7378 C CA . TRP A 1 931 ? -18.864 8.005 2.448 1.00 86.62 931 TRP A CA 1
ATOM 7379 C C . TRP A 1 931 ? -17.688 7.145 1.966 1.00 86.62 931 TRP A C 1
ATOM 7381 O O . TRP A 1 931 ? -16.761 7.664 1.337 1.00 86.62 931 TRP A O 1
ATOM 7391 N N . SER A 1 932 ? -17.721 5.835 2.223 1.00 88.25 932 SER A N 1
ATOM 7392 C CA . SER A 1 932 ? -16.639 4.884 1.913 1.00 88.25 932 SER A CA 1
ATOM 7393 C C . SER A 1 932 ? -16.113 4.963 0.472 1.00 88.25 932 SER A C 1
ATOM 7395 O O . SER A 1 932 ? -14.905 4.920 0.255 1.00 88.25 932 SER A O 1
ATOM 7397 N N . ASN A 1 933 ? -16.985 5.205 -0.513 1.00 87.31 933 ASN A N 1
ATOM 7398 C CA . ASN A 1 933 ? -16.604 5.387 -1.924 1.00 87.31 933 ASN A CA 1
ATOM 7399 C C . ASN A 1 933 ? -15.701 6.610 -2.189 1.00 87.31 933 ASN A C 1
ATOM 7401 O O . ASN A 1 933 ? -15.066 6.683 -3.239 1.00 87.31 933 ASN A O 1
ATOM 7405 N N . ARG A 1 934 ? -15.680 7.602 -1.289 1.00 88.25 934 ARG A N 1
ATOM 7406 C CA . ARG A 1 934 ? -14.861 8.825 -1.405 1.00 88.25 934 ARG A CA 1
ATOM 7407 C C . ARG A 1 934 ? -13.731 8.857 -0.379 1.00 88.25 934 ARG A C 1
ATOM 7409 O O . ARG A 1 934 ? -12.634 9.307 -0.697 1.00 88.25 934 ARG A O 1
ATOM 7416 N N . SER A 1 935 ? -14.010 8.414 0.844 1.00 90.62 935 SER A N 1
ATOM 7417 C CA . SER A 1 935 ? -13.066 8.428 1.961 1.00 90.62 935 SER A CA 1
ATOM 7418 C C . SER A 1 935 ? -12.129 7.220 1.974 1.00 90.62 935 SER A C 1
ATOM 7420 O O . SER A 1 935 ? -11.107 7.265 2.656 1.00 90.62 935 SER A O 1
ATOM 7422 N N . TYR A 1 936 ? -12.465 6.143 1.257 1.00 92.56 936 TYR A N 1
ATOM 7423 C CA . TYR A 1 936 ? -11.779 4.852 1.316 1.00 92.56 936 TYR A CA 1
ATOM 7424 C C . TYR A 1 936 ? -11.727 4.243 2.728 1.00 92.56 936 TYR A C 1
ATOM 7426 O O . TYR A 1 936 ? -10.890 3.380 2.986 1.00 92.56 936 TYR A O 1
ATOM 7434 N N . ILE A 1 937 ? -12.594 4.672 3.652 1.00 93.12 937 ILE A N 1
ATOM 7435 C CA . ILE A 1 937 ? -12.783 4.065 4.978 1.00 93.12 937 ILE A CA 1
ATOM 7436 C C . ILE A 1 937 ? -14.048 3.212 4.926 1.00 93.12 937 ILE A C 1
ATOM 7438 O O . ILE A 1 937 ? -15.100 3.704 4.533 1.00 93.12 937 ILE A O 1
ATOM 7442 N N . ALA A 1 938 ? -13.953 1.936 5.296 1.00 89.00 938 ALA A N 1
ATOM 7443 C CA . ALA A 1 938 ? -15.069 1.000 5.180 1.00 89.00 938 ALA A CA 1
ATOM 7444 C C . ALA A 1 938 ? -16.007 1.031 6.396 1.00 89.00 938 ALA A C 1
ATOM 7446 O O . ALA A 1 938 ? -17.220 0.936 6.233 1.00 89.00 938 ALA A O 1
ATOM 7447 N N . HIS A 1 939 ? -15.456 1.173 7.605 1.00 88.19 939 HIS A N 1
ATOM 7448 C CA . HIS A 1 939 ? -16.206 1.012 8.852 1.00 88.19 939 HIS A CA 1
ATOM 7449 C C . HIS A 1 939 ? -15.880 2.117 9.873 1.00 88.19 939 HIS A C 1
ATOM 7451 O O . HIS A 1 939 ? -14.806 2.726 9.806 1.00 88.19 939 HIS A O 1
ATOM 7457 N N . PRO A 1 940 ? -16.772 2.377 10.846 1.00 89.81 940 PRO A N 1
ATOM 7458 C CA . PRO A 1 940 ? -16.434 3.160 12.032 1.00 89.81 940 PRO A CA 1
ATOM 7459 C C . PRO A 1 940 ? -15.249 2.558 12.802 1.00 89.81 940 PRO A C 1
ATOM 7461 O O . PRO A 1 940 ? -14.926 1.381 12.645 1.00 89.81 940 PRO A O 1
ATOM 7464 N N . VAL A 1 941 ? -14.603 3.365 13.645 1.00 91.31 941 VAL A N 1
ATOM 7465 C CA . VAL A 1 941 ? -13.486 2.892 14.478 1.00 91.31 941 VAL A CA 1
ATOM 7466 C C . VAL A 1 941 ? -13.951 1.948 15.578 1.00 91.31 941 VAL A C 1
ATOM 7468 O O . VAL A 1 941 ? -14.975 2.185 16.218 1.00 91.31 941 VAL A O 1
ATOM 7471 N N . MET A 1 942 ? -13.138 0.930 15.854 1.00 90.81 942 MET A N 1
ATOM 7472 C CA . MET A 1 942 ? -13.221 0.175 17.101 1.00 90.81 942 MET A CA 1
ATOM 7473 C C . MET A 1 942 ? -12.673 1.049 18.228 1.00 90.81 942 MET A C 1
ATOM 7475 O O . MET A 1 942 ? -11.485 1.390 18.244 1.00 90.81 942 MET A O 1
ATOM 7479 N N . ASN A 1 943 ? -13.559 1.469 19.128 1.00 91.94 943 ASN A N 1
ATOM 7480 C CA . ASN A 1 943 ? -13.258 2.466 20.140 1.00 91.94 943 ASN A CA 1
ATOM 7481 C C . ASN A 1 943 ? -13.210 1.844 21.534 1.00 91.94 943 ASN A C 1
ATOM 7483 O O . ASN A 1 943 ? -14.235 1.706 22.201 1.00 91.94 943 ASN A O 1
ATOM 7487 N N . TRP A 1 944 ? -11.995 1.538 21.991 1.00 93.12 944 TRP A N 1
ATOM 7488 C CA . TRP A 1 944 ? -11.759 0.983 23.323 1.00 93.12 944 TRP A CA 1
ATOM 7489 C C . TRP A 1 944 ? -12.318 1.870 24.441 1.00 93.12 944 TRP A C 1
ATOM 7491 O O . TRP A 1 944 ? -12.712 1.346 25.474 1.00 93.12 944 TRP A O 1
ATOM 7501 N N . LEU A 1 945 ? -12.366 3.198 24.254 1.00 92.88 945 LEU A N 1
ATOM 7502 C CA . LEU A 1 945 ? -12.865 4.124 25.270 1.00 92.88 945 LEU A CA 1
ATOM 7503 C C . LEU A 1 945 ? -14.381 3.991 25.442 1.00 92.88 945 LEU A C 1
ATOM 7505 O O . LEU A 1 945 ? -14.860 4.019 26.571 1.00 92.88 945 LEU A O 1
ATOM 7509 N N . ASP A 1 946 ? -15.119 3.833 24.340 1.00 90.06 946 ASP A N 1
ATOM 7510 C CA . ASP A 1 946 ? -16.568 3.609 24.394 1.00 90.06 946 ASP A CA 1
ATOM 7511 C C . ASP A 1 946 ? -16.864 2.273 25.090 1.00 90.06 946 ASP A C 1
ATOM 7513 O O . ASP A 1 946 ? -17.639 2.231 26.042 1.00 90.06 946 ASP A O 1
ATOM 7517 N N . ASP A 1 947 ? -16.178 1.201 24.678 1.00 90.00 947 ASP A N 1
ATOM 7518 C CA . ASP A 1 947 ? -16.375 -0.132 25.256 1.00 90.00 947 ASP A CA 1
ATOM 7519 C C . ASP A 1 947 ? -15.923 -0.213 26.721 1.00 90.00 947 ASP A C 1
ATOM 7521 O O . ASP A 1 947 ? -16.551 -0.911 27.512 1.00 90.00 947 ASP A O 1
ATOM 7525 N N . TYR A 1 948 ? -14.885 0.533 27.113 1.00 92.69 948 TYR A N 1
ATOM 7526 C CA . TYR A 1 948 ? -14.450 0.628 28.506 1.00 92.69 948 TYR A CA 1
ATOM 7527 C C . TYR A 1 948 ? -15.479 1.356 29.377 1.00 92.69 948 TYR A C 1
ATOM 7529 O O . TYR A 1 948 ? -15.803 0.887 30.466 1.00 92.69 948 TYR A O 1
ATOM 7537 N N . ILE A 1 949 ? -16.027 2.480 28.899 1.00 90.75 949 ILE A N 1
ATOM 7538 C CA . ILE A 1 949 ? -17.077 3.220 29.615 1.00 90.75 949 ILE A CA 1
ATOM 7539 C C . ILE A 1 949 ? -18.326 2.347 29.784 1.00 90.75 949 ILE A C 1
ATOM 7541 O O . ILE A 1 949 ? -18.902 2.348 30.869 1.00 90.75 949 ILE A O 1
ATOM 7545 N N . ASP A 1 950 ? -18.717 1.591 28.754 1.00 86.25 950 ASP A N 1
ATOM 7546 C CA . ASP A 1 950 ? -19.826 0.633 28.826 1.00 86.25 950 ASP A CA 1
ATOM 7547 C C . ASP A 1 950 ? -19.522 -0.511 29.8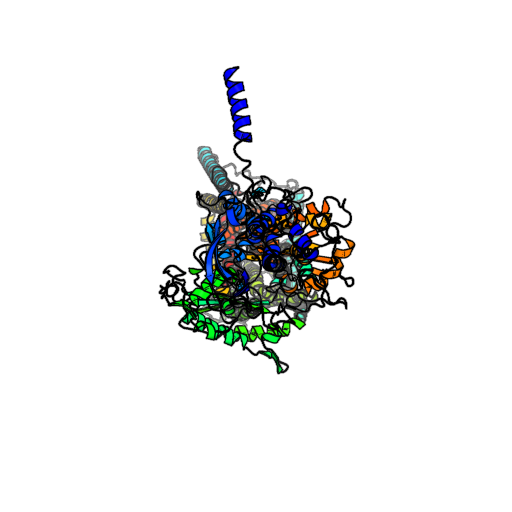14 1.00 86.25 950 ASP A C 1
ATOM 7549 O O . ASP A 1 950 ? -20.369 -0.867 30.629 1.00 86.25 950 ASP A O 1
ATOM 7553 N N . TRP A 1 951 ? -18.304 -1.062 29.793 1.00 89.44 951 TRP A N 1
ATOM 7554 C CA . TRP A 1 951 ? -17.877 -2.162 30.670 1.00 89.44 951 TRP A CA 1
ATOM 7555 C C . TRP A 1 951 ? -17.826 -1.774 32.157 1.00 89.44 951 TRP A C 1
ATOM 7557 O O . TRP A 1 951 ? -18.102 -2.606 33.025 1.00 89.44 951 TRP A O 1
ATOM 7567 N N . LEU A 1 952 ? -17.508 -0.509 32.456 1.00 91.25 952 LEU A N 1
ATOM 7568 C CA . LEU A 1 952 ? -17.500 0.043 33.815 1.00 91.25 952 LEU A CA 1
ATOM 7569 C C . LEU A 1 952 ? -18.899 0.225 34.418 1.00 91.25 952 LEU A C 1
ATOM 7571 O O . LEU A 1 952 ? -19.005 0.399 35.633 1.00 91.25 952 LEU A O 1
ATOM 7575 N N . GLN A 1 953 ? -19.962 0.243 33.607 1.00 83.75 953 GLN A N 1
ATOM 7576 C CA . GLN A 1 953 ? -21.314 0.449 34.121 1.00 83.75 953 GLN A CA 1
ATOM 7577 C C . GLN A 1 953 ? -21.695 -0.693 35.070 1.00 83.75 953 GLN A C 1
ATOM 7579 O O . GLN A 1 953 ? -21.550 -1.873 34.753 1.00 83.75 953 GLN A O 1
ATOM 7584 N N . SER A 1 954 ? -22.241 -0.345 36.236 1.00 70.00 954 SER A N 1
ATOM 7585 C CA . SER A 1 954 ? -22.720 -1.296 37.250 1.00 70.00 954 SER A CA 1
ATOM 7586 C C . SER A 1 954 ? -24.085 -1.910 36.901 1.00 70.00 954 SER A C 1
ATOM 7588 O O . SER A 1 954 ? -24.837 -2.337 37.776 1.00 70.00 954 SER A O 1
ATOM 7590 N N . GLU A 1 955 ? -24.418 -1.941 35.613 1.00 71.00 955 GLU A N 1
ATOM 7591 C CA . GLU A 1 955 ? -25.708 -2.357 35.087 1.00 71.00 955 GLU A CA 1
ATOM 7592 C C . GLU A 1 955 ? -25.709 -3.852 34.710 1.00 71.00 955 GLU A C 1
ATOM 7594 O O . GLU A 1 955 ? -24.828 -4.321 33.990 1.00 71.00 955 GLU A O 1
ATOM 7599 N N . GLY A 1 956 ? -26.727 -4.589 35.173 1.00 67.69 956 GLY A N 1
ATOM 7600 C CA . GLY A 1 956 ? -26.939 -6.015 34.884 1.00 67.69 956 GLY A CA 1
ATOM 7601 C C . GLY A 1 956 ? -26.712 -6.950 36.078 1.00 67.69 956 GLY A C 1
ATOM 7602 O O . GLY A 1 956 ? -26.094 -6.566 37.069 1.00 67.69 956 GLY A O 1
ATOM 7603 N N . ASP A 1 957 ? -27.203 -8.187 35.973 1.00 73.69 957 ASP A N 1
ATOM 7604 C CA . ASP A 1 957 ? -27.021 -9.251 36.973 1.00 73.69 957 ASP A CA 1
ATOM 7605 C C . ASP A 1 957 ? -26.529 -10.551 36.293 1.00 73.69 957 ASP A C 1
ATOM 7607 O O . ASP A 1 957 ? -27.340 -11.304 35.744 1.00 73.69 957 ASP A O 1
ATOM 7611 N N . PRO A 1 958 ? -25.206 -10.836 36.273 1.00 79.25 958 PRO A N 1
ATOM 7612 C CA . PRO A 1 958 ? -24.108 -10.054 36.854 1.00 79.25 958 PRO A CA 1
ATOM 7613 C C . PRO A 1 958 ? -23.621 -8.904 35.940 1.00 79.25 958 PRO A C 1
ATOM 7615 O O . PRO A 1 958 ? -23.652 -9.049 34.716 1.00 79.25 958 PRO A O 1
ATOM 7618 N N . PRO A 1 959 ? -23.074 -7.805 36.499 1.00 84.25 959 PRO A N 1
ATOM 7619 C CA . PRO A 1 959 ? -22.408 -6.770 35.708 1.00 84.25 959 PRO A CA 1
ATOM 7620 C C . PRO A 1 959 ? -21.042 -7.243 35.183 1.00 84.25 959 PRO A C 1
ATOM 7622 O O . PRO A 1 959 ? -20.453 -8.192 35.711 1.00 84.25 959 PRO A O 1
ATOM 7625 N N . CYS A 1 960 ? -20.520 -6.553 34.163 1.00 88.12 960 CYS A N 1
ATOM 7626 C CA . CYS A 1 960 ? -19.208 -6.832 33.567 1.00 88.12 960 CYS A CA 1
ATOM 7627 C C . CYS A 1 960 ? -18.053 -6.594 34.557 1.00 88.12 960 CYS A C 1
ATOM 7629 O O . CYS A 1 960 ? -17.286 -7.510 34.852 1.00 88.12 960 CYS A O 1
ATOM 7631 N N . CYS A 1 961 ? -17.945 -5.378 35.103 1.00 91.12 961 CYS A N 1
ATOM 7632 C CA . CYS A 1 961 ? -16.904 -5.036 36.069 1.00 91.12 961 CYS A CA 1
ATOM 7633 C C . CYS A 1 961 ? -17.279 -5.529 37.474 1.00 91.12 961 CYS A C 1
ATOM 7635 O O . CYS A 1 961 ? -18.145 -4.955 38.146 1.00 91.12 961 CYS A O 1
ATOM 7637 N N . ARG A 1 962 ? -16.609 -6.591 37.936 1.00 90.44 962 ARG A N 1
ATOM 7638 C CA . ARG A 1 962 ? -16.755 -7.140 39.291 1.00 90.44 962 ARG A CA 1
ATOM 7639 C C . ARG A 1 962 ? -15.399 -7.427 39.912 1.00 90.44 962 ARG A C 1
ATOM 7641 O O . ARG A 1 962 ? -14.464 -7.863 39.239 1.00 90.44 962 ARG A O 1
ATOM 7648 N N . LEU A 1 963 ? -15.321 -7.244 41.224 1.00 90.44 963 LEU A N 1
ATOM 7649 C CA . LEU A 1 963 ? -14.117 -7.479 42.007 1.00 90.44 963 LEU A CA 1
ATOM 7650 C C . LEU A 1 963 ? -14.406 -8.452 43.144 1.00 90.44 963 LEU A C 1
ATOM 7652 O O . LEU A 1 963 ? -15.461 -8.424 43.782 1.00 90.44 963 LEU A O 1
ATOM 7656 N N . TYR A 1 964 ? -13.435 -9.312 43.410 1.00 91.06 964 TYR A N 1
ATOM 7657 C CA . TYR A 1 964 ? -13.365 -10.067 44.648 1.00 91.06 964 TYR A CA 1
ATOM 7658 C C . TYR A 1 964 ? -13.023 -9.133 45.827 1.00 91.06 964 TYR A C 1
ATOM 7660 O O . TYR A 1 964 ? -12.387 -8.097 45.630 1.00 91.06 964 TYR A O 1
ATOM 7668 N N . PRO A 1 965 ? -13.336 -9.514 47.081 1.00 87.44 965 PRO A N 1
ATOM 7669 C CA . PRO A 1 965 ? -12.991 -8.725 48.270 1.00 87.44 965 PRO A CA 1
ATOM 7670 C C . PRO A 1 965 ? -11.486 -8.456 48.449 1.00 87.44 965 PRO A C 1
ATOM 7672 O O . PRO A 1 965 ? -11.100 -7.539 49.165 1.00 87.44 965 PRO A O 1
ATOM 7675 N N . ASN A 1 966 ? -10.628 -9.267 47.823 1.00 88.25 966 ASN A N 1
ATOM 7676 C CA . ASN A 1 966 ? -9.171 -9.089 47.794 1.00 88.25 966 ASN A CA 1
ATOM 7677 C C . ASN A 1 966 ? -8.703 -8.045 46.751 1.00 88.25 966 ASN A C 1
ATOM 7679 O O . ASN A 1 966 ? -7.502 -7.803 46.652 1.00 88.25 966 ASN A O 1
ATOM 7683 N N . GLY A 1 967 ? -9.618 -7.476 45.958 1.00 84.19 967 GLY A N 1
ATOM 7684 C CA . GLY A 1 967 ? -9.335 -6.550 44.861 1.00 84.19 967 GLY A CA 1
ATOM 7685 C C . GLY A 1 967 ? -8.975 -7.205 43.522 1.00 84.19 967 GLY A C 1
ATOM 7686 O O . GLY A 1 967 ? -8.709 -6.486 42.568 1.00 84.19 967 GLY A O 1
ATOM 7687 N N . SER A 1 968 ? -8.950 -8.538 43.405 1.00 89.25 968 SER A N 1
ATOM 7688 C CA . SER A 1 968 ? -8.726 -9.194 42.109 1.00 89.25 968 SER A CA 1
ATOM 7689 C C . SER A 1 968 ? -9.990 -9.191 41.254 1.00 89.25 968 SER A C 1
ATOM 7691 O O . SER A 1 968 ? -11.099 -9.309 41.776 1.00 89.25 968 SER A O 1
ATOM 7693 N N . PHE A 1 969 ? -9.819 -9.121 39.936 1.00 89.38 969 PHE A N 1
ATOM 7694 C CA . PHE A 1 969 ? -10.927 -9.159 38.990 1.00 89.38 969 PHE A CA 1
ATOM 7695 C C . PHE A 1 969 ? -11.710 -10.478 39.052 1.00 89.38 969 PHE A C 1
ATOM 7697 O O . PHE A 1 969 ? -11.124 -11.557 39.148 1.00 89.38 969 PHE A O 1
ATOM 7704 N N . CYS A 1 970 ? -13.036 -10.374 38.997 1.00 89.31 970 CYS A N 1
ATOM 7705 C CA . CYS A 1 970 ? -13.969 -11.493 38.974 1.00 89.31 970 CYS A CA 1
ATOM 7706 C C . CYS A 1 970 ? -14.740 -11.464 37.652 1.00 89.31 970 CYS A C 1
ATOM 7708 O O . CYS A 1 970 ? -15.620 -10.629 37.463 1.00 89.31 970 CYS A O 1
ATOM 7710 N N . ALA A 1 971 ? -14.413 -12.373 36.733 1.00 85.62 971 ALA A N 1
ATOM 7711 C CA . ALA A 1 971 ? -15.050 -12.414 35.420 1.00 85.62 971 ALA A CA 1
ATOM 7712 C C . ALA A 1 971 ? -16.561 -12.680 35.532 1.00 85.62 971 ALA A C 1
ATOM 7714 O O . ALA A 1 971 ? -17.005 -13.509 36.330 1.00 85.62 971 ALA A O 1
ATOM 7715 N N . ALA A 1 972 ? -17.364 -12.038 34.678 1.00 81.69 972 ALA A N 1
ATOM 7716 C CA . ALA A 1 972 ? -18.823 -12.200 34.667 1.00 81.69 972 ALA A CA 1
ATOM 7717 C C . ALA A 1 972 ? -19.276 -13.653 34.407 1.00 81.69 972 ALA A C 1
ATOM 7719 O O . ALA A 1 972 ? -20.372 -14.056 34.807 1.00 81.69 972 ALA A O 1
ATOM 7720 N N . SER A 1 973 ? -18.425 -14.464 33.770 1.00 79.62 973 SER A N 1
ATOM 7721 C CA . SER A 1 973 ? -18.633 -15.904 33.588 1.00 79.62 973 SER A CA 1
ATOM 7722 C C . SER A 1 973 ? -18.798 -16.646 34.924 1.00 79.62 973 SER A C 1
ATOM 7724 O O . SER A 1 973 ? -19.634 -17.554 35.010 1.00 79.62 973 SER A O 1
ATOM 7726 N N . VAL A 1 974 ? -18.095 -16.209 35.975 1.00 83.44 974 VAL A N 1
ATOM 7727 C CA . VAL A 1 974 ? -18.060 -16.816 37.311 1.00 83.44 974 VAL A CA 1
ATOM 7728 C C . VAL A 1 974 ? -19.311 -16.439 38.121 1.00 83.44 974 VAL A C 1
ATOM 7730 O O . VAL A 1 974 ? -19.609 -15.268 38.365 1.00 83.44 974 VAL A O 1
ATOM 7733 N N . GLN A 1 975 ? -20.061 -17.453 38.564 1.00 73.81 975 GLN A N 1
ATOM 7734 C CA . GLN A 1 975 ? -21.335 -17.304 39.296 1.00 73.81 975 GLN A CA 1
ATOM 7735 C C . GLN A 1 975 ? -21.174 -17.113 40.815 1.00 73.81 975 GLN A C 1
ATOM 7737 O O . GLN A 1 975 ? -22.149 -17.193 41.558 1.00 73.81 975 GLN A O 1
ATOM 7742 N N . GLU A 1 976 ? -19.961 -16.882 41.308 1.00 79.75 976 GLU A N 1
ATOM 7743 C CA . GLU A 1 976 ? -19.713 -16.746 42.743 1.00 79.75 976 GLU A CA 1
ATOM 7744 C C . GLU A 1 976 ? -20.365 -15.476 43.306 1.00 79.75 976 GLU A C 1
ATOM 7746 O O . GLU A 1 976 ? -20.151 -14.372 42.804 1.00 79.75 976 GLU A O 1
ATOM 7751 N N . SER A 1 977 ? -21.129 -15.622 44.393 1.00 76.50 977 SER A N 1
ATOM 7752 C CA . SER A 1 977 ? -21.836 -14.521 45.067 1.00 76.50 977 SER A CA 1
ATOM 7753 C C . SER A 1 977 ? -20.925 -13.623 45.915 1.00 76.50 977 SER A C 1
ATOM 7755 O O . SER A 1 977 ? -21.400 -12.686 46.546 1.00 76.50 977 SER A O 1
ATOM 7757 N N . ILE A 1 978 ? -19.628 -13.936 45.985 1.00 85.50 978 ILE A N 1
ATOM 7758 C CA . ILE A 1 978 ? -18.638 -13.216 46.800 1.00 85.50 978 ILE A CA 1
ATOM 7759 C C . ILE A 1 978 ? -18.174 -11.926 46.098 1.00 85.50 978 ILE A C 1
ATOM 7761 O O . ILE A 1 978 ? -17.700 -11.010 46.767 1.00 85.50 978 ILE A O 1
ATOM 7765 N N . CYS A 1 979 ? -18.304 -11.836 44.769 1.00 86.62 979 CYS A N 1
ATOM 7766 C CA . CYS A 1 979 ? -17.834 -10.674 44.015 1.00 86.62 979 CYS A CA 1
ATOM 7767 C C . CYS A 1 979 ? -18.867 -9.545 43.995 1.00 86.62 979 CYS A C 1
ATOM 7769 O O . CYS A 1 979 ? -20.028 -9.775 43.644 1.00 86.62 979 CYS A O 1
ATOM 7771 N N . SER A 1 980 ? -18.416 -8.323 44.272 1.00 87.44 980 SER A N 1
ATOM 7772 C CA . SER A 1 980 ? -19.220 -7.103 44.195 1.00 87.44 980 SER A CA 1
ATOM 7773 C C . SER A 1 980 ? -18.985 -6.351 42.877 1.00 87.44 980 SER A C 1
ATOM 7775 O O . SER A 1 980 ? -17.883 -6.435 42.326 1.00 87.44 980 SER A O 1
ATOM 7777 N N . PRO A 1 981 ? -19.981 -5.601 42.368 1.00 86.56 981 PRO A N 1
ATOM 7778 C CA . PRO A 1 981 ? -19.779 -4.661 41.264 1.00 86.56 981 PRO A CA 1
ATOM 7779 C C . PRO A 1 981 ? -18.685 -3.633 41.584 1.00 86.56 981 PRO A C 1
ATOM 7781 O O . PRO A 1 981 ? -18.458 -3.311 42.753 1.00 86.56 981 PRO A O 1
ATOM 7784 N N . CYS A 1 982 ? -18.021 -3.111 40.555 1.00 87.44 982 CYS A N 1
ATOM 7785 C CA . CYS A 1 982 ? -17.044 -2.034 40.711 1.00 87.44 982 CYS A CA 1
ATOM 7786 C C . CYS A 1 982 ? -17.710 -0.736 41.200 1.00 87.44 982 CYS A C 1
ATOM 7788 O O . CYS A 1 982 ? -18.722 -0.304 40.648 1.00 87.44 982 CYS A O 1
ATOM 7790 N N . ASP A 1 983 ? -17.127 -0.102 42.221 1.00 84.94 983 ASP A N 1
ATOM 7791 C CA . ASP A 1 983 ? -17.625 1.150 42.805 1.00 84.94 983 ASP A CA 1
ATOM 7792 C C . ASP A 1 983 ? -17.158 2.361 41.979 1.00 84.94 983 ASP A C 1
ATOM 7794 O O . ASP A 1 983 ? -16.194 3.044 42.324 1.00 84.94 983 ASP A O 1
ATOM 7798 N N . VAL A 1 984 ? -17.794 2.576 40.821 1.00 87.12 984 VAL A N 1
ATOM 7799 C CA . VAL A 1 984 ? -17.485 3.693 39.915 1.00 87.12 984 VAL A CA 1
ATOM 7800 C C . VAL A 1 984 ? -18.676 4.635 39.816 1.00 87.12 984 VAL A C 1
ATOM 7802 O O . VAL A 1 984 ? -19.735 4.289 39.295 1.00 87.12 984 VAL A O 1
ATOM 7805 N N . GLU A 1 985 ? -18.491 5.866 40.290 1.00 87.19 985 GLU A N 1
ATOM 7806 C CA . GLU A 1 985 ? -19.492 6.922 40.156 1.00 87.19 985 GLU A CA 1
ATOM 7807 C C . GLU A 1 985 ? -19.510 7.500 38.733 1.00 87.19 985 GLU A C 1
ATOM 7809 O O . GLU A 1 985 ? -18.473 7.896 38.190 1.00 87.19 985 GLU A O 1
ATOM 7814 N N . PHE A 1 986 ? -20.708 7.625 38.157 1.00 85.81 986 PHE A N 1
ATOM 7815 C CA . PHE A 1 986 ? -20.930 8.245 36.851 1.00 85.81 986 PHE A CA 1
ATOM 7816 C C . PHE A 1 986 ? -21.571 9.630 36.985 1.00 85.81 986 PHE A C 1
ATOM 7818 O O . PHE A 1 986 ? -22.549 9.821 37.710 1.00 85.81 986 PHE A O 1
ATOM 7825 N N . LYS A 1 987 ? -21.063 10.592 36.214 1.00 82.62 987 LYS A N 1
ATOM 7826 C CA . LYS A 1 987 ? -21.643 11.923 36.021 1.00 82.62 987 LYS A CA 1
ATOM 7827 C C . LYS A 1 987 ? -21.824 12.167 34.525 1.00 82.62 987 LYS A C 1
ATOM 7829 O O . LYS A 1 987 ? -20.871 12.033 33.768 1.00 82.62 987 LYS A O 1
ATOM 7834 N N . ASP A 1 988 ? -23.040 12.503 34.094 1.00 78.12 988 ASP A N 1
ATOM 7835 C CA . ASP A 1 988 ? -23.369 12.764 32.680 1.00 78.12 988 ASP A CA 1
ATOM 7836 C C . ASP A 1 988 ? -22.930 11.629 31.718 1.00 78.12 988 ASP A C 1
ATOM 7838 O O . ASP A 1 988 ? -22.400 11.882 30.638 1.00 78.12 988 ASP A O 1
ATOM 7842 N N . ASN A 1 989 ? -23.132 10.362 32.112 1.00 80.81 989 ASN A N 1
ATOM 7843 C CA . ASN A 1 989 ? -22.685 9.154 31.389 1.00 80.81 989 ASN A CA 1
ATOM 7844 C C . ASN A 1 989 ? -21.158 9.044 31.198 1.00 80.81 989 ASN A C 1
ATOM 7846 O O . ASN A 1 989 ? -20.690 8.401 30.255 1.00 80.81 989 ASN A O 1
ATOM 7850 N N . ARG A 1 990 ? -20.367 9.678 32.069 1.00 88.88 990 ARG A N 1
ATOM 7851 C CA . ARG A 1 990 ? -18.906 9.545 32.119 1.00 88.88 990 ARG A CA 1
ATOM 7852 C C . ARG A 1 990 ? -18.458 9.151 33.527 1.00 88.88 990 ARG A C 1
ATOM 7854 O O . ARG A 1 990 ? -19.051 9.634 34.493 1.00 88.88 990 ARG A O 1
ATOM 7861 N N . PRO A 1 991 ? -17.438 8.292 33.668 1.00 90.94 991 PRO A N 1
ATOM 7862 C CA . PRO A 1 991 ? -16.884 7.962 34.975 1.00 90.94 991 PRO A CA 1
ATOM 7863 C C . PRO A 1 991 ? -16.216 9.191 35.604 1.00 90.94 991 PRO A C 1
ATOM 7865 O O . PRO A 1 991 ? -15.670 10.051 34.905 1.00 90.94 991 PRO A O 1
ATOM 7868 N N . ARG A 1 992 ? -16.241 9.278 36.936 1.00 89.94 992 ARG A N 1
ATOM 7869 C CA . ARG A 1 992 ? -15.499 10.302 37.684 1.00 89.94 992 ARG A CA 1
ATOM 7870 C C . ARG A 1 992 ? -13.994 10.165 37.401 1.00 89.94 992 ARG A C 1
ATOM 7872 O O . ARG A 1 992 ? -13.458 9.061 37.430 1.00 89.94 992 ARG A O 1
ATOM 7879 N N . SER A 1 993 ? -13.311 11.276 37.118 1.00 89.19 993 SER A N 1
ATOM 7880 C CA . SER A 1 993 ? -11.929 11.270 36.603 1.00 89.19 993 SER A CA 1
ATOM 7881 C C . SER A 1 993 ? -10.914 10.548 37.494 1.00 89.19 993 SER A C 1
ATOM 7883 O O . SER A 1 993 ? -10.012 9.884 36.996 1.00 89.19 993 SER A O 1
ATOM 7885 N N . ASP A 1 994 ? -11.055 10.643 38.814 1.00 88.81 994 ASP A N 1
ATOM 7886 C CA . ASP A 1 994 ? -10.175 9.978 39.779 1.00 88.81 994 ASP A CA 1
ATOM 7887 C C . ASP A 1 994 ? -10.310 8.449 39.774 1.00 88.81 994 ASP A C 1
ATOM 7889 O O . ASP A 1 994 ? -9.332 7.775 40.074 1.00 88.81 994 ASP A O 1
ATOM 7893 N N . LEU A 1 995 ? -11.471 7.918 39.373 1.00 90.69 995 LEU A N 1
ATOM 7894 C CA . LEU A 1 995 ? -11.775 6.481 39.340 1.00 90.69 995 LEU A CA 1
ATOM 7895 C C . LEU A 1 995 ? -11.535 5.847 37.958 1.00 90.69 995 LEU A C 1
ATOM 7897 O O . LEU A 1 995 ? -11.699 4.642 37.780 1.00 90.69 995 LEU A O 1
ATOM 7901 N N . PHE A 1 996 ? -11.160 6.644 36.949 1.00 92.06 996 PHE A N 1
ATOM 7902 C CA . PHE A 1 996 ? -11.069 6.180 35.561 1.00 92.06 996 PHE A CA 1
ATOM 7903 C C . PHE A 1 996 ? -10.018 5.081 35.352 1.00 92.06 996 PHE A C 1
ATOM 7905 O O . PHE A 1 996 ? -10.246 4.166 34.569 1.00 92.06 996 PHE A O 1
ATOM 7912 N N . TYR A 1 997 ? -8.859 5.162 36.012 1.00 92.88 997 TYR A N 1
ATOM 7913 C CA . TYR A 1 997 ? -7.740 4.240 35.770 1.00 92.88 997 TYR A CA 1
ATOM 7914 C C . TYR A 1 997 ? -7.763 2.981 36.649 1.00 92.88 997 TYR A C 1
ATOM 7916 O O . TYR A 1 997 ? -7.022 2.044 36.355 1.00 92.88 997 TYR A O 1
ATOM 7924 N N . ASP A 1 998 ? -8.607 2.932 37.683 1.0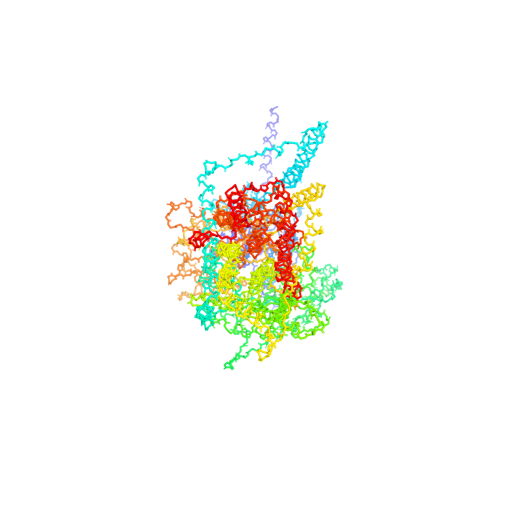0 90.50 998 ASP A N 1
ATOM 7925 C CA . ASP A 1 998 ? -8.570 1.885 38.715 1.00 90.50 998 ASP A CA 1
ATOM 7926 C C . ASP A 1 998 ? -8.819 0.483 38.144 1.00 90.50 998 ASP A C 1
ATOM 7928 O O . ASP A 1 998 ? -8.146 -0.472 38.525 1.00 90.50 998 ASP A O 1
ATOM 7932 N N . ASN A 1 999 ? -9.732 0.367 37.173 1.00 91.19 999 ASN A N 1
ATOM 7933 C CA . ASN A 1 999 ? -10.141 -0.913 36.587 1.00 91.19 999 ASN A CA 1
ATOM 7934 C C . ASN A 1 999 ? -9.688 -1.103 35.128 1.00 91.19 999 ASN A C 1
ATOM 7936 O O . ASN A 1 999 ? -10.078 -2.077 34.483 1.00 91.19 999 ASN A O 1
ATOM 7940 N N . LEU A 1 1000 ? -8.835 -0.217 34.597 1.00 92.94 1000 LEU A N 1
ATOM 7941 C CA . LEU A 1 1000 ? -8.433 -0.258 33.185 1.00 92.94 1000 LEU A CA 1
ATOM 7942 C C . LEU A 1 1000 ? -7.654 -1.536 32.843 1.00 92.94 1000 LEU A C 1
ATOM 7944 O O . LEU A 1 1000 ? -7.873 -2.142 31.799 1.00 92.94 1000 LEU A O 1
ATOM 7948 N N . ILE A 1 1001 ? -6.763 -1.978 33.733 1.00 92.38 1001 ILE A N 1
ATOM 7949 C CA . ILE A 1 1001 ? -6.000 -3.223 33.539 1.00 92.38 1001 ILE A CA 1
ATOM 7950 C C . ILE A 1 1001 ? -6.941 -4.425 33.554 1.00 92.38 1001 ILE A C 1
ATOM 7952 O O . ILE A 1 1001 ? -6.778 -5.337 32.750 1.00 92.38 1001 ILE A O 1
ATOM 7956 N N . HIS A 1 1002 ? -7.929 -4.414 34.454 1.00 92.69 1002 HIS A N 1
ATOM 7957 C CA . HIS A 1 1002 ? -8.912 -5.484 34.562 1.00 92.69 1002 HIS A CA 1
ATOM 7958 C C . HIS A 1 1002 ? -9.710 -5.619 33.265 1.00 92.69 1002 HIS A C 1
ATOM 7960 O O . HIS A 1 1002 ? -9.785 -6.721 32.733 1.00 92.69 1002 HIS A O 1
ATOM 7966 N N . PHE A 1 1003 ? -10.157 -4.502 32.685 1.00 93.81 1003 PHE A N 1
ATOM 7967 C CA . PHE A 1 1003 ? -10.780 -4.467 31.359 1.00 93.81 1003 PHE A CA 1
ATOM 7968 C C . PHE A 1 1003 ? -9.882 -5.044 30.253 1.00 93.81 1003 PHE A C 1
ATOM 7970 O O . PHE A 1 1003 ? -10.332 -5.867 29.458 1.00 93.81 1003 PHE A O 1
ATOM 7977 N N . LEU A 1 1004 ? -8.602 -4.657 30.215 1.00 92.88 1004 LEU A N 1
ATOM 7978 C CA . LEU A 1 1004 ? -7.638 -5.153 29.222 1.00 92.88 1004 LEU A CA 1
ATOM 7979 C C . LEU A 1 1004 ? -7.234 -6.618 29.425 1.00 92.88 1004 LEU A C 1
ATOM 7981 O O . LEU A 1 1004 ? -6.629 -7.200 28.531 1.00 92.88 1004 LEU A O 1
ATOM 7985 N N . SER A 1 1005 ? -7.546 -7.207 30.578 1.00 90.81 1005 SER A N 1
ATOM 7986 C CA . SER A 1 1005 ? -7.344 -8.632 30.864 1.00 90.81 1005 SER A CA 1
ATOM 7987 C C . SER A 1 1005 ? -8.628 -9.463 30.784 1.00 90.81 1005 SER A C 1
ATOM 7989 O O . SER A 1 1005 ? -8.554 -10.688 30.795 1.00 90.81 1005 SER A O 1
ATOM 7991 N N . ASP A 1 1006 ? -9.796 -8.817 30.708 1.00 92.00 1006 ASP A N 1
ATOM 7992 C CA . ASP A 1 1006 ? -11.093 -9.489 30.689 1.00 92.00 1006 ASP A CA 1
ATOM 7993 C C . ASP A 1 1006 ? -11.409 -10.045 29.298 1.00 92.00 1006 ASP A C 1
ATOM 7995 O O . ASP A 1 1006 ? -11.447 -9.316 28.299 1.00 92.00 1006 ASP A O 1
ATOM 7999 N N . ASN A 1 1007 ? -11.648 -11.353 29.243 1.00 91.12 1007 ASN A N 1
ATOM 8000 C CA . ASN A 1 1007 ? -12.014 -12.050 28.022 1.00 91.12 1007 ASN A CA 1
ATOM 8001 C C . ASN A 1 1007 ? -13.525 -11.925 27.768 1.00 91.12 1007 ASN A C 1
ATOM 8003 O O . ASN A 1 1007 ? -14.325 -12.235 28.655 1.00 91.12 1007 ASN A O 1
ATOM 8007 N N . PRO A 1 1008 ? -13.950 -11.538 26.550 1.00 87.62 1008 PRO A N 1
ATOM 8008 C CA . PRO A 1 1008 ? -15.368 -11.425 26.233 1.00 87.62 1008 PRO A CA 1
ATOM 8009 C C . PRO A 1 1008 ? -16.077 -12.785 26.350 1.00 87.62 1008 PRO A C 1
ATOM 8011 O O . PRO A 1 1008 ? -15.551 -13.827 25.958 1.00 87.62 1008 PRO A O 1
ATOM 8014 N N . SER A 1 1009 ? -17.300 -12.771 26.879 1.00 83.00 1009 SER A N 1
ATOM 8015 C CA . SER A 1 1009 ? -18.148 -13.949 27.100 1.00 83.00 1009 SER A CA 1
ATOM 8016 C C . SER A 1 1009 ? -19.622 -13.640 26.806 1.00 83.00 1009 SER A C 1
ATOM 8018 O O . SER A 1 1009 ? -19.993 -12.486 26.611 1.00 83.00 1009 SER A O 1
ATOM 8020 N N . SER A 1 1010 ? -20.500 -14.650 26.820 1.00 75.50 1010 SER A N 1
ATOM 8021 C CA . SER A 1 1010 ? -21.947 -14.448 26.612 1.00 75.50 1010 SER A CA 1
ATOM 8022 C C . SER A 1 1010 ? -22.618 -13.583 27.688 1.00 75.50 1010 SER A C 1
ATOM 8024 O O . SER A 1 1010 ? -23.658 -12.987 27.424 1.00 75.50 1010 SER A O 1
ATOM 8026 N N . LYS A 1 1011 ? -22.028 -13.498 28.889 1.00 80.00 1011 LYS A N 1
ATOM 8027 C CA . LYS A 1 1011 ? -22.507 -12.643 29.991 1.00 80.00 1011 LYS A CA 1
ATOM 8028 C C . LYS A 1 1011 ? -21.920 -11.229 29.954 1.00 80.00 1011 LYS A C 1
ATOM 8030 O O . LYS A 1 1011 ? -22.536 -10.299 30.464 1.00 80.00 1011 LYS A O 1
ATOM 8035 N N . CYS A 1 1012 ? -20.734 -11.073 29.367 1.00 85.56 1012 CYS A N 1
ATOM 8036 C CA . CYS A 1 1012 ? -20.094 -9.779 29.168 1.00 85.56 1012 CYS A CA 1
ATOM 8037 C C . CYS A 1 1012 ? -19.408 -9.744 27.800 1.00 85.56 1012 CYS A C 1
ATOM 8039 O O . CYS A 1 1012 ? -18.278 -10.211 27.644 1.00 85.56 1012 CYS A O 1
ATOM 8041 N N . ALA A 1 1013 ? -20.087 -9.179 26.802 1.00 81.50 1013 ALA A N 1
ATOM 8042 C CA . ALA A 1 1013 ? -19.560 -9.100 25.438 1.00 81.50 1013 ALA A CA 1
ATOM 8043 C C . ALA A 1 1013 ? -18.482 -8.008 25.265 1.00 81.50 1013 ALA A C 1
ATOM 8045 O O . ALA A 1 1013 ? -17.797 -7.972 24.246 1.00 81.50 1013 ALA A O 1
ATOM 8046 N N . LYS A 1 1014 ? -18.336 -7.122 26.259 1.00 86.00 1014 LYS A N 1
ATOM 8047 C CA . LYS A 1 1014 ? -17.483 -5.924 26.237 1.00 86.00 1014 LYS A CA 1
ATOM 8048 C C . LYS A 1 1014 ? -16.099 -6.128 26.875 1.00 86.00 1014 LYS A C 1
ATOM 8050 O O . LYS A 1 1014 ? -15.425 -5.147 27.157 1.00 86.00 1014 LYS A O 1
ATOM 8055 N N . GLY A 1 1015 ? -15.670 -7.369 27.124 1.00 88.94 1015 GLY A N 1
ATOM 8056 C CA . GLY A 1 1015 ? -14.321 -7.658 27.634 1.00 88.94 1015 GLY A CA 1
ATOM 8057 C C . GLY A 1 1015 ? -13.234 -7.157 26.672 1.00 88.94 1015 GLY A C 1
ATOM 8058 O O . GLY A 1 1015 ? -13.247 -7.488 25.484 1.00 88.94 1015 GLY A O 1
ATOM 8059 N N . GLY A 1 1016 ? -12.311 -6.331 27.168 1.00 90.31 1016 GLY A N 1
ATOM 8060 C CA . GLY A 1 1016 ? -11.377 -5.567 26.340 1.00 90.31 1016 GLY A CA 1
ATOM 8061 C C . GLY A 1 1016 ? -10.140 -6.331 25.871 1.00 90.31 1016 GLY A C 1
ATOM 8062 O O . GLY A 1 1016 ? -9.465 -5.871 24.951 1.00 90.31 1016 GLY A O 1
ATOM 8063 N N . HIS A 1 1017 ? -9.829 -7.491 26.451 1.00 92.56 1017 HIS A N 1
ATOM 8064 C CA . HIS A 1 1017 ? -8.557 -8.179 26.211 1.00 92.56 1017 HIS A CA 1
ATOM 8065 C C . HIS A 1 1017 ? -8.338 -8.558 24.742 1.00 92.56 1017 HIS A C 1
ATOM 8067 O O . HIS A 1 1017 ? -7.318 -8.204 24.150 1.00 92.56 1017 HIS A O 1
ATOM 8073 N N . ALA A 1 1018 ? -9.332 -9.198 24.125 1.00 88.12 1018 ALA A N 1
ATOM 8074 C CA . ALA A 1 1018 ? -9.218 -9.708 22.761 1.00 88.12 1018 ALA A CA 1
ATOM 8075 C C . ALA A 1 1018 ? -9.105 -8.600 21.699 1.00 88.12 1018 ALA A C 1
ATOM 8077 O O . ALA A 1 1018 ? -8.398 -8.766 20.707 1.00 88.12 1018 ALA A O 1
ATOM 8078 N N . ALA A 1 1019 ? -9.828 -7.491 21.883 1.00 87.31 1019 ALA A N 1
ATOM 8079 C CA . ALA A 1 1019 ? -9.916 -6.410 20.900 1.00 87.31 1019 ALA A CA 1
ATOM 8080 C C . ALA A 1 1019 ? -8.896 -5.287 21.147 1.00 87.31 1019 ALA A C 1
ATOM 8082 O O . ALA A 1 1019 ? -8.420 -4.667 20.197 1.00 87.31 1019 ALA A O 1
ATOM 8083 N N . TYR A 1 1020 ? -8.563 -5.022 22.414 1.00 92.38 1020 TYR A N 1
ATOM 8084 C CA . TYR A 1 1020 ? -7.841 -3.821 22.836 1.00 92.38 1020 TYR A CA 1
ATOM 8085 C C . TYR A 1 1020 ? -6.609 -4.100 23.699 1.00 92.38 1020 TYR A C 1
ATOM 8087 O O . TYR A 1 1020 ? -5.908 -3.151 24.050 1.00 92.38 1020 TYR A O 1
ATOM 8095 N N . GLY A 1 1021 ? -6.286 -5.365 23.995 1.00 87.25 1021 GLY A N 1
ATOM 8096 C CA . GLY A 1 1021 ? -5.128 -5.730 24.820 1.00 87.25 1021 GLY A CA 1
ATOM 8097 C C . GLY A 1 1021 ? -3.798 -5.154 24.315 1.00 87.25 1021 GLY A C 1
ATOM 8098 O O . GLY A 1 1021 ? -2.943 -4.790 25.116 1.00 87.25 1021 GLY A O 1
ATOM 8099 N N . SER A 1 1022 ? -3.645 -4.990 22.995 1.00 87.81 1022 SER A N 1
ATOM 8100 C CA . SER A 1 1022 ? -2.488 -4.340 22.354 1.00 87.81 1022 SER A CA 1
ATOM 8101 C C . SER A 1 1022 ? -2.773 -2.925 21.827 1.00 87.81 1022 SER A C 1
ATOM 8103 O O . SER A 1 1022 ? -1.928 -2.340 21.150 1.00 87.81 1022 SER A O 1
ATOM 8105 N N . ALA A 1 1023 ? -3.959 -2.362 22.096 1.00 91.69 1023 ALA A N 1
ATOM 8106 C CA . ALA A 1 1023 ? -4.363 -1.038 21.612 1.00 91.69 1023 ALA A CA 1
ATOM 8107 C C . ALA A 1 1023 ? -3.811 0.127 22.439 1.00 91.69 1023 ALA A C 1
ATOM 8109 O O . ALA A 1 1023 ? -3.763 1.266 21.961 1.00 91.69 1023 ALA A O 1
ATOM 8110 N N . LEU A 1 1024 ? -3.387 -0.163 23.671 1.00 92.94 1024 LEU A N 1
ATOM 8111 C CA . LEU A 1 1024 ? -2.945 0.809 24.660 1.00 92.94 1024 LEU A CA 1
ATOM 8112 C C . LEU A 1 1024 ? -1.507 0.541 25.088 1.00 92.94 1024 LEU A C 1
ATOM 8114 O O . LEU A 1 1024 ? -1.179 -0.544 25.555 1.00 92.94 1024 LEU A O 1
ATOM 8118 N N . GLU A 1 1025 ? -0.675 1.574 25.006 1.00 90.81 1025 GLU A N 1
ATOM 8119 C CA . GLU A 1 1025 ? 0.632 1.594 25.660 1.00 90.81 1025 GLU A CA 1
ATOM 8120 C C . GLU A 1 1025 ? 0.457 2.201 27.054 1.00 90.81 1025 GLU A C 1
ATOM 8122 O O . GLU A 1 1025 ? 0.081 3.374 27.195 1.00 90.81 1025 GLU A O 1
ATOM 8127 N N . LEU A 1 1026 ? 0.754 1.417 28.088 1.00 91.25 1026 LEU A N 1
ATOM 8128 C CA . LEU A 1 1026 ? 0.637 1.839 29.479 1.00 91.25 1026 LEU A CA 1
ATOM 8129 C C . LEU A 1 1026 ? 2.007 2.195 30.064 1.00 91.25 1026 LEU A C 1
ATOM 8131 O O . LEU A 1 1026 ? 3.002 1.496 29.900 1.00 91.25 1026 LEU A O 1
ATOM 8135 N N . SER A 1 1027 ? 2.050 3.289 30.814 1.00 89.31 1027 SER A N 1
ATOM 8136 C CA . SER A 1 1027 ? 3.182 3.625 31.676 1.00 89.31 1027 SER A CA 1
ATOM 8137 C C . SER A 1 1027 ? 3.304 2.635 32.848 1.00 89.31 1027 SER A C 1
ATOM 8139 O O . SER A 1 1027 ? 2.319 1.992 33.213 1.00 89.31 1027 SER A O 1
ATOM 8141 N N . PRO A 1 1028 ? 4.449 2.594 33.559 1.00 87.75 1028 PRO A N 1
ATOM 8142 C CA . PRO A 1 1028 ? 4.597 1.793 34.782 1.00 87.75 1028 PRO A CA 1
ATOM 8143 C C . PRO A 1 1028 ? 3.595 2.134 35.900 1.00 87.75 1028 PRO A C 1
ATOM 8145 O O . PRO A 1 1028 ? 3.467 1.392 36.866 1.00 87.75 1028 PRO A O 1
ATOM 8148 N N . ARG A 1 1029 ? 2.908 3.282 35.797 1.00 87.06 1029 ARG A N 1
ATOM 8149 C CA . ARG A 1 1029 ? 1.826 3.708 36.699 1.00 87.06 1029 ARG A CA 1
ATOM 8150 C C . ARG A 1 1029 ? 0.430 3.411 36.134 1.00 87.06 1029 ARG A C 1
ATOM 8152 O O . ARG A 1 1029 ? -0.532 4.016 36.590 1.00 87.06 1029 ARG A O 1
ATOM 8159 N N . HIS A 1 1030 ? 0.329 2.566 35.109 1.00 88.06 1030 HIS A N 1
ATOM 8160 C CA . HIS A 1 1030 ? -0.912 2.186 34.422 1.00 88.06 1030 HIS A CA 1
ATOM 8161 C C . HIS A 1 1030 ? -1.698 3.349 33.794 1.00 88.06 1030 HIS A C 1
ATOM 8163 O O . HIS A 1 1030 ? -2.887 3.233 33.517 1.00 88.06 1030 HIS A O 1
ATOM 8169 N N . ARG A 1 1031 ? -1.028 4.476 33.523 1.00 89.62 1031 ARG A N 1
ATOM 8170 C CA . ARG A 1 1031 ? -1.587 5.571 32.713 1.00 89.62 1031 ARG A CA 1
ATOM 8171 C C . ARG A 1 1031 ? -1.301 5.358 31.238 1.00 89.62 1031 ARG A C 1
ATOM 8173 O O . ARG A 1 1031 ? -0.200 4.917 30.910 1.00 89.62 1031 ARG A O 1
ATOM 8180 N N . ILE A 1 1032 ? -2.238 5.745 30.383 1.00 91.75 1032 ILE A N 1
ATOM 8181 C CA . ILE A 1 1032 ? -2.121 5.620 28.929 1.00 91.75 1032 ILE A CA 1
ATOM 8182 C C . ILE A 1 1032 ? -1.110 6.646 28.407 1.00 91.75 1032 ILE A C 1
ATOM 8184 O O . ILE A 1 1032 ? -1.255 7.840 28.652 1.00 91.75 1032 ILE A O 1
ATOM 8188 N N . LEU A 1 1033 ? -0.088 6.178 27.690 1.00 89.50 1033 LEU A N 1
ATOM 8189 C CA . LEU A 1 1033 ? 0.893 7.028 27.006 1.00 89.50 1033 LEU A CA 1
ATOM 8190 C C . LEU A 1 1033 ? 0.487 7.299 25.556 1.00 89.50 1033 LEU A C 1
ATOM 8192 O O . LEU A 1 1033 ? 0.631 8.410 25.054 1.00 89.50 1033 LEU A O 1
ATOM 8196 N N . SER A 1 1034 ? -0.002 6.265 24.878 1.00 91.88 1034 SER A N 1
ATOM 8197 C CA . SER A 1 1034 ? -0.497 6.339 23.508 1.00 91.88 1034 SER A CA 1
ATOM 8198 C C . SER A 1 1034 ? -1.560 5.276 23.289 1.00 91.88 1034 SER A C 1
ATOM 8200 O O . SER A 1 1034 ? -1.507 4.200 23.885 1.00 91.88 1034 SER A O 1
ATOM 8202 N N . SER A 1 1035 ? -2.508 5.575 22.410 1.00 94.00 1035 SER A N 1
ATOM 8203 C CA . SER A 1 1035 ? -3.560 4.644 22.011 1.00 94.00 1035 SER A CA 1
ATOM 8204 C C . SER A 1 1035 ? -3.735 4.659 20.502 1.00 94.00 1035 SER A C 1
ATOM 8206 O O . SER A 1 1035 ? -3.458 5.672 19.849 1.00 94.00 1035 SER A O 1
ATOM 8208 N N . HIS A 1 1036 ? -4.189 3.539 19.951 1.00 94.94 1036 HIS A N 1
ATOM 8209 C CA . HIS A 1 1036 ? -4.601 3.463 18.558 1.00 94.94 1036 HIS A CA 1
ATOM 8210 C C . HIS A 1 1036 ? -6.073 3.068 18.425 1.00 94.94 1036 HIS A C 1
ATOM 8212 O O . HIS A 1 1036 ? -6.611 2.318 19.235 1.00 94.94 1036 HIS A O 1
ATOM 8218 N N . PHE A 1 1037 ? -6.709 3.558 17.363 1.00 95.00 1037 PHE A N 1
ATOM 8219 C CA . PHE A 1 1037 ? -8.089 3.246 16.997 1.00 95.00 1037 PHE A CA 1
ATOM 8220 C C . PHE A 1 1037 ? -8.098 2.596 15.620 1.00 95.00 1037 PHE A C 1
ATOM 8222 O O . PHE A 1 1037 ? -7.673 3.206 14.639 1.00 95.00 1037 PHE A O 1
ATOM 8229 N N . MET A 1 1038 ? -8.539 1.345 15.551 1.00 93.50 1038 MET A N 1
ATOM 8230 C CA . MET A 1 1038 ? -8.467 0.538 14.335 1.00 93.50 1038 MET A CA 1
ATOM 8231 C C . MET A 1 1038 ? -9.766 0.620 13.525 1.00 93.50 1038 MET A C 1
ATOM 8233 O O . MET A 1 1038 ? -10.863 0.580 14.077 1.00 93.50 1038 MET A O 1
ATOM 8237 N N . THR A 1 1039 ? -9.631 0.674 12.202 1.00 93.00 1039 THR A N 1
ATOM 8238 C CA . THR A 1 1039 ? -10.688 0.387 11.222 1.00 93.00 1039 THR A CA 1
ATOM 8239 C C . THR A 1 1039 ? -10.069 -0.236 9.958 1.00 93.00 1039 THR A C 1
ATOM 8241 O O . THR A 1 1039 ? -8.885 -0.571 9.939 1.00 93.00 1039 THR A O 1
ATOM 8244 N N . TYR A 1 1040 ? -10.852 -0.421 8.897 1.00 92.31 1040 TYR A N 1
ATOM 8245 C CA . TYR A 1 1040 ? -10.415 -0.950 7.609 1.00 92.31 1040 TYR A CA 1
ATOM 8246 C C . TYR A 1 1040 ? -10.595 0.072 6.495 1.00 92.31 1040 TYR A C 1
ATOM 8248 O O . TYR A 1 1040 ? -11.579 0.819 6.461 1.00 92.31 1040 TYR A O 1
ATOM 8256 N N . HIS A 1 1041 ? -9.673 0.049 5.538 1.00 95.06 1041 HIS A N 1
ATOM 8257 C CA . HIS A 1 1041 ? -9.913 0.660 4.244 1.00 95.06 1041 HIS A CA 1
ATOM 8258 C C . HIS A 1 1041 ? -10.952 -0.128 3.436 1.00 95.06 1041 HIS A C 1
ATOM 8260 O O . HIS A 1 1041 ? -11.215 -1.306 3.688 1.00 95.06 1041 HIS A O 1
ATOM 8266 N N . THR A 1 1042 ? -11.530 0.520 2.427 1.00 91.62 1042 THR A N 1
ATOM 8267 C CA . THR A 1 1042 ? -12.289 -0.170 1.374 1.00 91.62 1042 THR A CA 1
ATOM 8268 C C . THR A 1 1042 ? -11.380 -1.088 0.559 1.00 91.62 1042 THR A C 1
ATOM 8270 O O . THR A 1 1042 ? -10.159 -1.014 0.659 1.00 91.62 1042 THR A O 1
ATOM 8273 N N . VAL A 1 1043 ? -11.953 -1.942 -0.290 1.00 89.00 1043 VAL A N 1
ATOM 8274 C CA . VAL A 1 1043 ? -11.163 -2.790 -1.195 1.00 89.00 1043 VAL A CA 1
ATOM 8275 C C . VAL A 1 1043 ? -10.315 -1.913 -2.121 1.00 89.00 1043 VAL A C 1
ATOM 8277 O O . VAL A 1 1043 ? -10.859 -1.157 -2.923 1.00 89.00 1043 VAL A O 1
ATOM 8280 N N . LEU A 1 1044 ? -8.990 -2.017 -2.000 1.00 89.62 1044 LEU A N 1
ATOM 8281 C CA . LEU A 1 1044 ? -8.018 -1.277 -2.810 1.00 89.62 1044 LEU A CA 1
ATOM 8282 C C . LEU A 1 1044 ? -7.449 -2.220 -3.873 1.00 89.62 1044 LEU A C 1
ATOM 8284 O O . LEU A 1 1044 ? -7.018 -3.323 -3.537 1.00 89.62 1044 LEU A O 1
ATOM 8288 N N . LYS A 1 1045 ? -7.460 -1.810 -5.148 1.00 83.88 1045 LYS A N 1
ATOM 8289 C CA . LYS A 1 1045 ? -6.981 -2.654 -6.260 1.00 83.88 1045 LYS A CA 1
ATOM 8290 C C . LYS A 1 1045 ? -5.878 -1.988 -7.063 1.00 83.88 1045 LYS A C 1
ATOM 8292 O O . LYS A 1 1045 ? -4.885 -2.625 -7.396 1.00 83.88 1045 LYS A O 1
ATOM 8297 N N . THR A 1 1046 ? -6.058 -0.712 -7.380 1.00 84.06 1046 THR A N 1
ATOM 8298 C CA . THR A 1 1046 ? -5.126 0.056 -8.205 1.00 84.06 1046 THR A CA 1
ATOM 8299 C C . THR A 1 1046 ? -4.182 0.883 -7.342 1.00 84.06 1046 THR A C 1
ATOM 8301 O O . THR A 1 1046 ? -4.529 1.282 -6.231 1.00 84.06 1046 THR A O 1
ATOM 8304 N N . SER A 1 1047 ? -3.007 1.223 -7.875 1.00 84.94 1047 SER A N 1
ATOM 8305 C CA . SER A 1 1047 ? -2.063 2.130 -7.206 1.00 84.94 1047 SER A CA 1
ATOM 8306 C C . SER A 1 1047 ? -2.701 3.469 -6.822 1.00 84.94 1047 SER A C 1
ATOM 8308 O O . SER A 1 1047 ? -2.415 3.999 -5.750 1.00 84.94 1047 SER A O 1
ATOM 8310 N N . SER A 1 1048 ? -3.618 3.991 -7.645 1.00 85.62 1048 SER A N 1
ATOM 8311 C CA . SER A 1 1048 ? -4.384 5.194 -7.310 1.00 85.62 1048 SER A CA 1
ATOM 8312 C C . SER A 1 1048 ? -5.289 5.010 -6.095 1.00 85.62 1048 SER A C 1
ATOM 8314 O O . SER A 1 1048 ? -5.401 5.942 -5.303 1.00 85.62 1048 SER A O 1
ATOM 8316 N N . ASP A 1 1049 ? -5.894 3.834 -5.907 1.00 88.88 1049 ASP A N 1
ATOM 8317 C CA . ASP A 1 1049 ? -6.738 3.562 -4.736 1.00 88.88 1049 ASP A CA 1
ATOM 8318 C C . ASP A 1 1049 ? -5.896 3.593 -3.458 1.00 88.88 1049 ASP A C 1
ATOM 8320 O O . ASP A 1 1049 ? -6.278 4.245 -2.490 1.00 88.88 1049 ASP A O 1
ATOM 8324 N N . PHE A 1 1050 ? -4.712 2.968 -3.470 1.00 91.31 1050 PHE A N 1
ATOM 8325 C CA . PHE A 1 1050 ? -3.781 2.997 -2.335 1.00 91.31 1050 PHE A CA 1
ATOM 8326 C C . PHE A 1 1050 ? -3.317 4.420 -2.002 1.00 91.31 1050 PHE A C 1
ATOM 8328 O O . PHE A 1 1050 ? -3.350 4.827 -0.838 1.00 91.31 1050 PHE A O 1
ATOM 8335 N N . ILE A 1 1051 ? -2.935 5.209 -3.010 1.00 90.31 1051 ILE A N 1
ATOM 8336 C CA . ILE A 1 1051 ? -2.505 6.600 -2.803 1.00 90.31 1051 ILE A CA 1
ATOM 8337 C C . ILE A 1 1051 ? -3.660 7.435 -2.234 1.00 90.31 1051 ILE A C 1
ATOM 8339 O O . ILE A 1 1051 ? -3.491 8.117 -1.222 1.00 90.31 1051 ILE A O 1
ATOM 8343 N N . ASN A 1 1052 ? -4.848 7.357 -2.837 1.00 90.31 1052 ASN A N 1
ATOM 8344 C CA . ASN A 1 1052 ? -6.006 8.140 -2.409 1.00 90.31 1052 ASN A CA 1
ATOM 8345 C C . ASN A 1 1052 ? -6.502 7.734 -1.016 1.00 90.31 1052 ASN A C 1
ATOM 8347 O O . ASN A 1 1052 ? -6.865 8.608 -0.228 1.00 90.31 1052 ASN A O 1
ATOM 8351 N N . ALA A 1 1053 ? -6.461 6.443 -0.680 1.00 93.19 1053 ALA A N 1
ATOM 8352 C CA . ALA A 1 1053 ? -6.810 5.946 0.645 1.00 93.19 1053 ALA A CA 1
ATOM 8353 C C . ALA A 1 1053 ? -5.889 6.515 1.734 1.00 93.19 1053 ALA A C 1
ATOM 8355 O O . ALA A 1 1053 ? -6.367 7.010 2.757 1.00 93.19 1053 ALA A O 1
ATOM 8356 N N . MET A 1 1054 ? -4.577 6.541 1.479 1.00 93.38 1054 MET A N 1
ATOM 8357 C CA . MET A 1 1054 ? -3.597 7.150 2.381 1.00 93.38 1054 MET A CA 1
ATOM 8358 C C . MET A 1 1054 ? -3.813 8.665 2.525 1.00 93.38 1054 MET A C 1
ATOM 8360 O O . MET A 1 1054 ? -3.785 9.191 3.639 1.00 93.38 1054 MET A O 1
ATOM 8364 N N . VAL A 1 1055 ? -4.050 9.380 1.418 1.00 92.38 1055 VAL A N 1
ATOM 8365 C CA . VAL A 1 1055 ? -4.319 10.831 1.431 1.00 92.38 1055 VAL A CA 1
ATOM 8366 C C . VAL A 1 1055 ? -5.579 11.154 2.226 1.00 92.38 1055 VAL A C 1
ATOM 8368 O O . VAL A 1 1055 ? -5.574 12.077 3.043 1.00 92.38 1055 VAL A O 1
ATOM 8371 N N . SER A 1 1056 ? -6.641 10.379 2.015 1.00 92.69 1056 SER A N 1
ATOM 8372 C CA . SER A 1 1056 ? -7.900 10.509 2.744 1.00 92.69 1056 SER A CA 1
ATOM 8373 C C . SER A 1 1056 ? -7.694 10.342 4.248 1.00 92.69 1056 SER A C 1
ATOM 8375 O O . SER A 1 1056 ? -8.051 11.221 5.034 1.00 92.69 1056 SER A O 1
ATOM 8377 N N . ALA A 1 1057 ? -7.028 9.260 4.657 1.00 94.81 1057 ALA A N 1
ATOM 8378 C CA . ALA A 1 1057 ? -6.760 8.995 6.063 1.00 94.81 1057 ALA A CA 1
ATOM 8379 C C . ALA A 1 1057 ? -5.890 10.085 6.707 1.00 94.81 1057 ALA A C 1
ATOM 8381 O O . ALA A 1 1057 ? -6.154 10.478 7.843 1.00 94.81 1057 ALA A O 1
ATOM 8382 N N . ARG A 1 1058 ? -4.880 10.610 5.992 1.00 94.19 1058 ARG A N 1
ATOM 8383 C CA . ARG A 1 1058 ? -4.030 11.713 6.482 1.00 94.19 1058 ARG A CA 1
ATOM 8384 C C . ARG A 1 1058 ? -4.834 12.981 6.714 1.00 94.19 1058 ARG A C 1
ATOM 8386 O O . ARG A 1 1058 ? -4.709 13.573 7.779 1.00 94.19 1058 ARG A O 1
ATOM 8393 N N . ARG A 1 1059 ? -5.724 13.336 5.786 1.00 92.56 1059 ARG A N 1
ATOM 8394 C CA . ARG A 1 1059 ? -6.631 14.480 5.947 1.00 92.56 1059 ARG A CA 1
ATOM 8395 C C . ARG A 1 1059 ? -7.565 14.309 7.150 1.00 92.56 1059 ARG A C 1
ATOM 8397 O O . ARG A 1 1059 ? -7.783 15.263 7.891 1.00 92.56 1059 ARG A O 1
ATOM 8404 N N . ILE A 1 1060 ? -8.102 13.103 7.363 1.00 92.94 1060 ILE A N 1
ATOM 8405 C CA . ILE A 1 1060 ? -8.944 12.794 8.531 1.00 92.94 1060 ILE A CA 1
ATOM 8406 C C . ILE A 1 1060 ? -8.136 12.956 9.827 1.00 92.94 1060 ILE A C 1
ATOM 8408 O O . ILE A 1 1060 ? -8.571 13.652 10.739 1.00 92.94 1060 ILE A O 1
ATOM 8412 N N . ALA A 1 1061 ? -6.939 12.373 9.897 1.00 95.00 1061 ALA A N 1
ATOM 8413 C CA . ALA A 1 1061 ? -6.069 12.468 11.065 1.00 95.00 1061 ALA A CA 1
ATOM 8414 C C . ALA A 1 1061 ? -5.631 13.913 11.360 1.00 95.00 1061 ALA A C 1
ATOM 8416 O O . ALA A 1 1061 ? -5.642 14.328 12.515 1.00 95.00 1061 ALA A O 1
ATOM 8417 N N . GLU A 1 1062 ? -5.319 14.704 10.329 1.00 93.94 1062 GLU A N 1
ATOM 8418 C CA . GLU A 1 1062 ? -4.994 16.128 10.463 1.00 93.94 1062 GLU A CA 1
ATOM 8419 C C . GLU A 1 1062 ? -6.170 16.915 11.056 1.00 93.94 1062 GLU A C 1
ATOM 8421 O O . GLU A 1 1062 ? -5.990 17.638 12.036 1.00 93.94 1062 GLU A O 1
ATOM 8426 N N . ASN A 1 1063 ? -7.391 16.712 10.560 1.00 92.50 1063 ASN A N 1
ATOM 8427 C CA . ASN A 1 1063 ? -8.588 17.330 11.138 1.00 92.50 1063 ASN A CA 1
ATOM 8428 C C . ASN A 1 1063 ? -8.817 16.920 12.603 1.00 92.50 1063 ASN A C 1
ATOM 8430 O O . ASN A 1 1063 ? -9.117 17.772 13.442 1.00 92.50 1063 ASN A O 1
ATOM 8434 N N . ILE A 1 1064 ? -8.634 15.642 12.945 1.00 93.44 1064 ILE A N 1
ATOM 8435 C CA . ILE A 1 1064 ? -8.724 15.162 14.333 1.00 93.44 1064 ILE A CA 1
ATOM 8436 C C . ILE A 1 1064 ? -7.652 15.835 15.198 1.00 93.44 1064 ILE A C 1
ATOM 8438 O O . ILE A 1 1064 ? -7.952 16.313 16.294 1.00 93.44 1064 ILE A O 1
ATOM 8442 N N . SER A 1 1065 ? -6.419 15.941 14.696 1.00 93.12 1065 SER A N 1
ATOM 8443 C CA . SER A 1 1065 ? -5.328 16.615 15.405 1.00 93.12 1065 SER A CA 1
ATOM 8444 C C . SER A 1 1065 ? -5.649 18.090 15.686 1.00 93.12 1065 SER A C 1
ATOM 8446 O O . SER A 1 1065 ? -5.387 18.579 16.784 1.00 93.12 1065 SER A O 1
ATOM 8448 N N . VAL A 1 1066 ? -6.294 18.791 14.746 1.00 92.06 1066 VAL A N 1
ATOM 8449 C CA . VAL A 1 1066 ? -6.746 20.174 14.940 1.00 92.06 1066 VAL A CA 1
ATOM 8450 C C . VAL A 1 1066 ? -7.786 20.240 16.055 1.00 92.06 1066 VAL A C 1
ATOM 8452 O O . VAL A 1 1066 ? -7.616 21.029 16.980 1.00 92.06 1066 VAL A O 1
ATOM 8455 N N . VAL A 1 1067 ? -8.810 19.377 16.028 1.00 90.69 1067 VAL A N 1
ATOM 8456 C CA . VAL A 1 1067 ? -9.885 19.350 17.040 1.00 90.69 1067 VAL A CA 1
ATOM 8457 C C . VAL A 1 1067 ? -9.353 19.076 18.453 1.00 90.69 1067 VAL A C 1
ATOM 8459 O O . VAL A 1 1067 ? -9.778 19.719 19.421 1.00 90.69 1067 VAL A O 1
ATOM 8462 N N . LEU A 1 1068 ? -8.395 18.158 18.590 1.00 90.94 1068 LEU A N 1
ATOM 8463 C CA . LEU A 1 1068 ? -7.781 17.849 19.883 1.00 90.94 1068 LEU A CA 1
ATOM 8464 C C . LEU A 1 1068 ? -6.934 19.008 20.429 1.00 90.94 1068 LEU A C 1
ATOM 8466 O O . LEU A 1 1068 ? -6.834 19.159 21.646 1.00 90.94 1068 LEU A O 1
ATOM 8470 N N . ASN A 1 1069 ? -6.395 19.863 19.556 1.00 90.94 1069 ASN A N 1
ATOM 8471 C CA . ASN A 1 1069 ? -5.531 20.981 19.936 1.00 90.94 1069 ASN A CA 1
ATOM 8472 C C . ASN A 1 1069 ? -6.232 22.345 20.067 1.00 90.94 1069 ASN A C 1
ATOM 8474 O O . ASN A 1 1069 ? -5.565 23.284 20.496 1.00 90.94 1069 ASN A O 1
ATOM 8478 N N . ILE A 1 1070 ? -7.533 22.474 19.753 1.00 86.88 1070 ILE A N 1
ATOM 8479 C CA . ILE A 1 1070 ? -8.272 23.762 19.782 1.00 86.88 1070 ILE A CA 1
ATOM 8480 C C . ILE A 1 1070 ? -8.040 24.551 21.083 1.00 86.88 1070 ILE A C 1
ATOM 8482 O O . ILE A 1 1070 ? -7.826 25.756 21.027 1.00 86.88 1070 ILE A O 1
ATOM 8486 N N . ASP A 1 1071 ? -8.030 23.874 22.235 1.00 82.75 1071 ASP A N 1
ATOM 8487 C CA . ASP A 1 1071 ? -7.936 24.519 23.556 1.00 82.75 1071 ASP A CA 1
ATOM 8488 C C . ASP A 1 1071 ? -6.513 24.520 24.144 1.00 82.75 1071 ASP A C 1
ATOM 8490 O O . ASP A 1 1071 ? -6.310 24.943 25.281 1.00 82.75 1071 ASP A O 1
ATOM 8494 N N . LYS A 1 1072 ? -5.515 23.987 23.422 1.00 79.25 1072 LYS A N 1
ATOM 8495 C CA . LYS A 1 1072 ? -4.165 23.771 23.971 1.00 79.25 1072 LYS A CA 1
ATOM 8496 C C . LYS A 1 1072 ? -3.211 24.960 23.800 1.00 79.25 1072 LYS A C 1
ATOM 8498 O O . LYS A 1 1072 ? -2.102 24.889 24.322 1.00 79.25 1072 LYS A O 1
ATOM 8503 N N . ASP A 1 1073 ? -3.582 26.037 23.100 1.00 75.56 1073 ASP A N 1
ATOM 8504 C CA . ASP A 1 1073 ? -2.739 27.233 22.865 1.00 75.56 1073 ASP A CA 1
ATOM 8505 C C . ASP A 1 1073 ? -1.270 26.907 22.479 1.00 75.56 1073 ASP A C 1
ATOM 8507 O O . ASP A 1 1073 ? -0.324 27.591 22.874 1.00 75.56 1073 ASP A O 1
ATOM 8511 N N . GLY A 1 1074 ? -1.045 25.800 21.755 1.00 75.88 1074 GLY A N 1
ATOM 8512 C CA . GLY A 1 1074 ? 0.286 25.305 21.369 1.00 75.88 1074 GLY A CA 1
ATOM 8513 C C . GLY A 1 1074 ? 1.112 24.620 22.475 1.00 75.88 1074 GLY A C 1
ATOM 8514 O O . GLY A 1 1074 ? 2.226 24.168 22.209 1.00 75.88 1074 GLY A O 1
ATOM 8515 N N . ARG A 1 1075 ? 0.604 24.499 23.708 1.00 76.56 1075 ARG A N 1
ATOM 8516 C CA . ARG A 1 1075 ? 1.267 23.785 24.813 1.00 76.56 1075 ARG A CA 1
ATOM 8517 C C . ARG A 1 1075 ? 1.003 22.279 24.711 1.00 76.56 1075 ARG A C 1
ATOM 8519 O O . ARG A 1 1075 ? -0.145 21.853 24.726 1.00 76.56 1075 ARG A O 1
ATOM 8526 N N . CYS A 1 1076 ? 2.067 21.472 24.665 1.00 81.88 1076 CYS A N 1
ATOM 8527 C CA . CYS A 1 1076 ? 2.005 20.002 24.554 1.00 81.88 1076 CYS A CA 1
ATOM 8528 C C . CYS A 1 1076 ? 1.073 19.524 23.417 1.00 81.88 1076 CYS A C 1
ATOM 8530 O O . CYS A 1 1076 ? 0.021 18.930 23.702 1.00 81.88 1076 CYS A O 1
ATOM 8532 N N . PRO A 1 1077 ? 1.429 19.812 22.146 1.00 85.50 1077 PRO A N 1
ATOM 8533 C CA . PRO A 1 1077 ? 0.589 19.492 20.999 1.00 85.50 1077 PRO A CA 1
ATOM 8534 C C . PRO A 1 1077 ? 0.353 17.986 20.904 1.00 85.50 1077 PRO A C 1
ATOM 8536 O O . PRO A 1 1077 ? 1.270 17.182 21.073 1.00 85.50 1077 PRO A O 1
ATOM 8539 N N . ILE A 1 1078 ? -0.895 17.624 20.632 1.00 89.88 1078 ILE A N 1
ATOM 8540 C CA . ILE A 1 1078 ? -1.306 16.254 20.348 1.00 89.88 1078 ILE A CA 1
ATOM 8541 C C . ILE A 1 1078 ? -1.189 16.040 18.849 1.00 89.88 1078 ILE A C 1
ATOM 8543 O O . ILE A 1 1078 ? -1.792 16.766 18.061 1.00 89.88 1078 ILE A O 1
ATOM 8547 N N . GLU A 1 1079 ? -0.448 15.024 18.455 1.00 92.06 1079 GLU A N 1
ATOM 8548 C CA . GLU A 1 1079 ? -0.346 14.607 17.069 1.00 92.06 1079 GLU A CA 1
ATOM 8549 C C . GLU A 1 1079 ? -1.229 13.375 16.864 1.00 92.06 1079 GLU A C 1
ATOM 8551 O O . GLU A 1 1079 ? -1.129 12.399 17.609 1.00 92.06 1079 GLU A O 1
ATOM 8556 N N . VAL A 1 1080 ? -2.099 13.421 15.855 1.00 94.81 1080 VAL A N 1
ATOM 8557 C CA . VAL A 1 1080 ? -2.831 12.241 15.388 1.00 94.81 1080 VAL A CA 1
ATOM 8558 C C . VAL A 1 1080 ? -2.377 11.946 13.977 1.00 94.81 1080 VAL A C 1
ATOM 8560 O O . VAL A 1 1080 ? -2.414 12.825 13.116 1.00 94.81 1080 VAL A O 1
ATOM 8563 N N . PHE A 1 1081 ? -1.953 10.711 13.738 1.00 96.06 1081 PHE A N 1
ATOM 8564 C CA . PHE A 1 1081 ? -1.540 10.265 12.416 1.00 96.06 1081 PHE A CA 1
ATOM 8565 C C . PHE A 1 1081 ? -2.149 8.899 12.093 1.00 96.06 1081 PHE A C 1
ATOM 8567 O O . PHE A 1 1081 ? -2.379 8.090 12.998 1.00 96.06 1081 PHE A O 1
ATOM 8574 N N . PRO A 1 1082 ? -2.442 8.632 10.812 1.00 96.44 1082 PRO A N 1
ATOM 8575 C CA . PRO A 1 1082 ? -2.926 7.339 10.383 1.00 96.44 1082 PRO A CA 1
ATOM 8576 C C . PRO A 1 1082 ? -1.743 6.435 10.021 1.00 96.44 1082 PRO A C 1
ATOM 8578 O O . PRO A 1 1082 ? -0.761 6.884 9.431 1.00 96.44 1082 PRO A O 1
ATOM 8581 N N . TYR A 1 1083 ? -1.866 5.143 10.282 1.00 95.88 1083 TYR A N 1
ATOM 8582 C CA . TYR A 1 1083 ? -0.890 4.140 9.875 1.00 95.88 1083 TYR A CA 1
ATOM 8583 C C . TYR A 1 1083 ? -1.587 2.947 9.230 1.00 95.88 1083 TYR A C 1
ATOM 8585 O O . TYR A 1 1083 ? -2.592 2.448 9.730 1.00 95.88 1083 TYR A O 1
ATOM 8593 N N . SER A 1 1084 ? -1.024 2.476 8.124 1.00 95.56 1084 SER A N 1
ATOM 8594 C CA . SER A 1 1084 ? -1.353 1.196 7.509 1.00 95.56 1084 SER A CA 1
ATOM 8595 C C . SER A 1 1084 ? -0.071 0.573 6.963 1.00 95.56 1084 SER A C 1
ATOM 8597 O O . SER A 1 1084 ? 0.877 1.287 6.620 1.00 95.56 1084 SER A O 1
ATOM 8599 N N . ILE A 1 1085 ? -0.049 -0.755 6.845 1.00 90.62 1085 ILE A N 1
ATOM 8600 C CA . ILE A 1 1085 ? 1.131 -1.526 6.434 1.00 90.62 1085 ILE A CA 1
ATOM 8601 C C . ILE A 1 1085 ? 1.701 -1.081 5.076 1.00 90.62 1085 ILE A C 1
ATOM 8603 O O . ILE A 1 1085 ? 2.911 -1.130 4.868 1.00 90.62 1085 ILE A O 1
ATOM 8607 N N . PHE A 1 1086 ? 0.855 -0.578 4.169 1.00 91.06 1086 PHE A N 1
ATOM 8608 C CA . PHE A 1 1086 ? 1.274 -0.189 2.821 1.00 91.06 1086 PHE A CA 1
ATOM 8609 C C . PHE A 1 1086 ? 1.747 1.271 2.690 1.00 91.06 1086 PHE A C 1
ATOM 8611 O O . PHE A 1 1086 ? 2.377 1.609 1.688 1.00 91.06 1086 PHE A O 1
ATOM 8618 N N . TYR A 1 1087 ? 1.490 2.152 3.669 1.00 94.06 1087 TYR A N 1
ATOM 8619 C CA . TYR A 1 1087 ? 1.790 3.595 3.548 1.00 94.06 1087 TYR A CA 1
ATOM 8620 C C . TYR A 1 1087 ? 3.264 3.877 3.258 1.00 94.06 1087 TYR A C 1
ATOM 8622 O O . TYR A 1 1087 ? 3.592 4.759 2.466 1.00 94.06 1087 TYR A O 1
ATOM 8630 N N . VAL A 1 1088 ? 4.146 3.072 3.845 1.00 89.75 1088 VAL A N 1
ATOM 8631 C CA . VAL A 1 1088 ? 5.604 3.152 3.702 1.00 89.75 1088 VAL A CA 1
ATOM 8632 C C . VAL A 1 1088 ? 6.064 3.040 2.242 1.00 89.75 1088 VAL A C 1
ATOM 8634 O O . VAL A 1 1088 ? 7.080 3.632 1.877 1.00 89.75 1088 VAL A O 1
ATOM 8637 N N . PHE A 1 1089 ? 5.313 2.314 1.409 1.00 87.44 1089 PHE A N 1
ATOM 8638 C CA . PHE A 1 1089 ? 5.617 2.115 -0.010 1.00 87.44 1089 PHE A CA 1
ATOM 8639 C C . PHE A 1 1089 ? 4.989 3.186 -0.911 1.00 87.44 1089 PHE A C 1
ATOM 8641 O O . PHE A 1 1089 ? 5.531 3.487 -1.977 1.00 87.44 1089 PHE A O 1
ATOM 8648 N N . TYR A 1 1090 ? 3.860 3.771 -0.494 1.00 89.69 1090 TYR A N 1
ATOM 8649 C CA . TYR A 1 1090 ? 3.084 4.691 -1.329 1.00 89.69 1090 TYR A CA 1
ATOM 8650 C C . TYR A 1 1090 ? 3.286 6.181 -1.012 1.00 89.69 1090 TYR A C 1
ATOM 8652 O O . TYR A 1 1090 ? 2.950 7.024 -1.843 1.00 89.69 1090 TYR A O 1
ATOM 8660 N N . GLU A 1 1091 ? 3.882 6.531 0.132 1.00 87.81 1091 GLU A N 1
ATOM 8661 C CA . GLU A 1 1091 ? 4.139 7.923 0.536 1.00 87.81 1091 GLU A CA 1
ATOM 8662 C C . GLU A 1 1091 ? 4.876 8.742 -0.531 1.00 87.81 1091 GLU A C 1
ATOM 8664 O O . GLU A 1 1091 ? 4.508 9.880 -0.812 1.00 87.81 1091 GLU A O 1
ATOM 8669 N N . GLN A 1 1092 ? 5.896 8.155 -1.148 1.00 85.06 1092 GLN A N 1
ATOM 8670 C CA . GLN A 1 1092 ? 6.734 8.805 -2.158 1.00 85.06 1092 GLN A CA 1
ATOM 8671 C C . GLN A 1 1092 ? 5.959 9.313 -3.381 1.00 85.06 1092 GLN A C 1
ATOM 8673 O O . GLN A 1 1092 ? 6.353 10.303 -3.994 1.00 85.06 1092 GLN A O 1
ATOM 8678 N N . TYR A 1 1093 ? 4.833 8.680 -3.734 1.00 86.69 1093 TYR A N 1
ATOM 8679 C CA . TYR A 1 1093 ? 4.038 9.098 -4.892 1.00 86.69 1093 TYR A CA 1
ATOM 8680 C C . TYR A 1 1093 ? 3.325 10.435 -4.661 1.00 86.69 1093 TYR A C 1
ATOM 8682 O O . TYR A 1 1093 ? 2.807 11.018 -5.610 1.00 86.69 1093 TYR A O 1
ATOM 8690 N N . MET A 1 1094 ? 3.350 10.958 -3.430 1.00 83.31 1094 MET A N 1
ATOM 8691 C CA . MET A 1 1094 ? 2.867 12.300 -3.112 1.00 83.31 1094 MET A CA 1
ATOM 8692 C C . MET A 1 1094 ? 3.787 13.410 -3.632 1.00 83.31 1094 MET A C 1
ATOM 8694 O O . MET A 1 1094 ? 3.293 14.487 -3.956 1.00 83.31 1094 MET A O 1
ATOM 8698 N N . THR A 1 1095 ? 5.100 13.172 -3.718 1.00 85.94 1095 THR A N 1
ATOM 8699 C CA . THR A 1 1095 ? 6.096 14.181 -4.141 1.00 85.94 1095 THR A CA 1
ATOM 8700 C C . THR A 1 1095 ? 6.821 13.806 -5.431 1.00 85.94 1095 THR A C 1
ATOM 8702 O O . THR A 1 1095 ? 7.542 14.621 -5.997 1.00 85.94 1095 THR A O 1
ATOM 8705 N N . ILE A 1 1096 ? 6.604 12.598 -5.957 1.00 87.19 1096 ILE A N 1
ATOM 8706 C CA . ILE A 1 1096 ? 7.378 12.071 -7.085 1.00 87.19 1096 ILE A CA 1
ATOM 8707 C C . ILE A 1 1096 ? 7.358 12.959 -8.336 1.00 87.19 1096 ILE A C 1
ATOM 8709 O O . ILE A 1 1096 ? 8.377 13.080 -9.007 1.00 87.19 1096 ILE A O 1
ATOM 8713 N N . ILE A 1 1097 ? 6.228 13.602 -8.656 1.00 88.19 1097 ILE A N 1
ATOM 8714 C CA . ILE A 1 1097 ? 6.130 14.479 -9.833 1.00 88.19 1097 ILE A CA 1
ATOM 8715 C C . ILE A 1 1097 ? 6.999 15.722 -9.632 1.00 88.19 1097 ILE A C 1
ATOM 8717 O O . ILE A 1 1097 ? 7.742 16.105 -10.533 1.00 88.19 1097 ILE A O 1
ATOM 8721 N N . THR A 1 1098 ? 6.929 16.351 -8.454 1.00 89.75 1098 THR A N 1
ATOM 8722 C CA . THR A 1 1098 ? 7.742 17.536 -8.152 1.00 89.75 1098 THR A CA 1
ATOM 8723 C C . THR A 1 1098 ? 9.221 17.182 -8.109 1.00 89.75 1098 THR A C 1
ATOM 8725 O O . THR A 1 1098 ? 10.027 17.900 -8.697 1.00 89.75 1098 THR A O 1
ATOM 8728 N N . ASP A 1 1099 ? 9.565 16.045 -7.505 1.00 88.69 1099 ASP A N 1
ATOM 8729 C CA . ASP A 1 1099 ? 10.942 15.564 -7.414 1.00 88.69 1099 ASP A CA 1
ATOM 8730 C C . ASP A 1 1099 ? 11.504 15.246 -8.809 1.00 88.69 1099 ASP A C 1
ATOM 8732 O O . ASP A 1 1099 ? 12.615 15.661 -9.135 1.00 88.69 1099 ASP A O 1
ATOM 8736 N N . ALA A 1 1100 ? 10.716 14.600 -9.675 1.00 90.62 1100 ALA A N 1
ATOM 8737 C CA . ALA A 1 1100 ? 11.094 14.319 -11.057 1.00 90.62 1100 ALA A CA 1
ATOM 8738 C C . ALA A 1 1100 ? 11.291 15.600 -11.878 1.00 90.62 1100 ALA A C 1
ATOM 8740 O O . ALA A 1 1100 ? 12.303 15.738 -12.562 1.00 90.62 1100 ALA A O 1
ATOM 8741 N N . CYS A 1 1101 ? 10.368 16.563 -11.789 1.00 91.62 1101 CYS A N 1
ATOM 8742 C CA . CYS A 1 1101 ? 10.501 17.851 -12.472 1.00 91.62 1101 CYS A CA 1
ATOM 8743 C C . CYS A 1 1101 ? 11.771 18.591 -12.034 1.00 91.62 1101 CYS A C 1
ATOM 8745 O O . CYS A 1 1101 ? 12.521 19.074 -12.880 1.00 91.62 1101 CYS A O 1
ATOM 8747 N N . VAL A 1 1102 ? 12.043 18.646 -10.726 1.00 91.81 1102 VAL A N 1
ATOM 8748 C CA . VAL A 1 1102 ? 13.257 19.276 -10.189 1.00 91.81 1102 VAL A CA 1
ATOM 8749 C C . VAL A 1 1102 ? 14.509 18.549 -10.685 1.00 91.81 1102 VAL A C 1
ATOM 8751 O O . VAL A 1 1102 ? 15.426 19.202 -11.176 1.00 91.81 1102 VAL A O 1
ATOM 8754 N N . GLN A 1 1103 ? 14.546 17.216 -10.634 1.00 91.19 1103 GLN A N 1
ATOM 8755 C CA . GLN A 1 1103 ? 15.697 16.433 -11.100 1.00 91.19 1103 GLN A CA 1
ATOM 8756 C C . GLN A 1 1103 ? 15.961 16.604 -12.599 1.00 91.19 1103 GLN A C 1
ATOM 8758 O O . GLN A 1 1103 ? 17.112 16.785 -12.999 1.00 91.19 1103 GLN A O 1
ATOM 8763 N N . LEU A 1 1104 ? 14.919 16.590 -13.433 1.00 93.44 1104 LEU A N 1
ATOM 8764 C CA . LEU A 1 1104 ? 15.050 16.762 -14.881 1.00 93.44 1104 LEU A CA 1
ATOM 8765 C C . LEU A 1 1104 ? 15.517 18.177 -15.239 1.00 93.44 1104 LEU A C 1
ATOM 8767 O O . LEU A 1 1104 ? 16.431 18.327 -16.047 1.00 93.44 1104 LEU A O 1
ATOM 8771 N N . VAL A 1 1105 ? 14.963 19.210 -14.594 1.00 93.94 1105 VAL A N 1
ATOM 8772 C CA . VAL A 1 1105 ? 15.388 20.606 -14.801 1.00 93.94 1105 VAL A CA 1
ATOM 8773 C C . VAL A 1 1105 ? 16.830 20.820 -14.343 1.00 93.94 1105 VAL A C 1
ATOM 8775 O O . VAL A 1 1105 ? 17.608 21.441 -15.065 1.00 93.94 1105 VAL A O 1
ATOM 8778 N N . LEU A 1 1106 ? 17.219 20.284 -13.182 1.00 94.38 1106 LEU A N 1
ATOM 8779 C CA . LEU A 1 1106 ? 18.602 20.360 -12.706 1.00 94.38 1106 LEU A CA 1
ATOM 8780 C C . LEU A 1 1106 ? 19.567 19.605 -13.629 1.00 94.38 1106 LEU A C 1
ATOM 8782 O O . LEU A 1 1106 ? 20.673 20.086 -13.861 1.00 94.38 1106 LEU A O 1
ATOM 8786 N N . SER A 1 1107 ? 19.151 18.463 -14.183 1.00 94.44 1107 SER A N 1
ATOM 8787 C CA . SER A 1 1107 ? 19.966 17.680 -15.122 1.00 94.44 1107 SER A CA 1
ATOM 8788 C C . SER A 1 1107 ? 20.192 18.430 -16.432 1.00 94.44 1107 SER A C 1
ATOM 8790 O O . SER A 1 1107 ? 21.329 18.528 -16.885 1.00 94.44 1107 SER A O 1
ATOM 8792 N N . LEU A 1 1108 ? 19.140 19.030 -16.998 1.00 95.00 1108 LEU A N 1
ATOM 8793 C CA . LEU A 1 1108 ? 19.255 19.895 -18.175 1.00 95.00 1108 LEU A CA 1
ATOM 8794 C C . LEU A 1 1108 ? 20.131 21.120 -17.881 1.00 95.00 1108 LEU A C 1
ATOM 8796 O O . LEU A 1 1108 ? 21.020 21.434 -18.660 1.00 95.00 1108 LEU A O 1
ATOM 8800 N N . ALA A 1 1109 ? 19.966 21.768 -16.725 1.00 94.94 1109 ALA A N 1
ATOM 8801 C CA . ALA A 1 1109 ? 20.803 22.905 -16.338 1.00 94.94 1109 ALA A CA 1
ATOM 8802 C C . ALA A 1 1109 ? 22.286 22.524 -16.169 1.00 94.94 1109 ALA A C 1
ATOM 8804 O O . ALA A 1 1109 ? 23.173 23.294 -16.546 1.00 94.94 1109 ALA A O 1
ATOM 8805 N N . ALA A 1 1110 ? 22.571 21.339 -15.622 1.00 94.50 1110 ALA A N 1
ATOM 8806 C CA . ALA A 1 1110 ? 23.930 20.824 -15.505 1.00 94.50 1110 ALA A CA 1
ATOM 8807 C C . ALA A 1 1110 ? 24.546 20.547 -16.883 1.00 94.50 1110 ALA A C 1
ATOM 8809 O O . ALA A 1 1110 ? 25.687 20.939 -17.129 1.00 94.50 1110 ALA A O 1
ATOM 8810 N N . ILE A 1 1111 ? 23.789 19.943 -17.803 1.00 94.31 1111 ILE A N 1
ATOM 8811 C CA . ILE A 1 1111 ? 24.243 19.715 -19.179 1.00 94.31 1111 ILE A CA 1
ATOM 8812 C C . ILE A 1 1111 ? 24.469 21.040 -19.898 1.00 94.31 1111 ILE A C 1
ATOM 8814 O O . ILE A 1 1111 ? 25.541 21.211 -20.479 1.00 94.31 1111 ILE A O 1
ATOM 8818 N N . PHE A 1 1112 ? 23.548 22.000 -19.797 1.00 95.31 1112 PHE A N 1
ATOM 8819 C CA . PHE A 1 1112 ? 23.715 23.341 -20.354 1.00 95.31 1112 PHE A CA 1
ATOM 8820 C C . PHE A 1 1112 ? 25.032 23.976 -19.903 1.00 95.31 1112 PHE A C 1
ATOM 8822 O O . PHE A 1 1112 ? 25.810 24.479 -20.714 1.00 95.31 1112 PHE A O 1
ATOM 8829 N N . ALA A 1 1113 ? 25.305 23.938 -18.596 1.00 94.00 1113 ALA A N 1
ATOM 8830 C CA . ALA A 1 1113 ? 26.497 24.539 -18.014 1.00 94.00 1113 ALA A CA 1
ATOM 8831 C C . ALA A 1 1113 ? 27.776 23.848 -18.507 1.00 94.00 1113 ALA A C 1
ATOM 8833 O O . ALA A 1 1113 ? 28.712 24.516 -18.950 1.00 94.00 1113 ALA A O 1
ATOM 8834 N N . VAL A 1 1114 ? 27.811 22.515 -18.474 1.00 93.56 1114 VAL A N 1
ATOM 8835 C CA . VAL A 1 1114 ? 28.988 21.729 -18.868 1.00 93.56 1114 VAL A CA 1
ATOM 8836 C C . VAL A 1 1114 ? 29.257 21.850 -20.368 1.00 93.56 1114 VAL A C 1
ATOM 8838 O O . VAL A 1 1114 ? 30.395 22.103 -20.764 1.00 93.56 1114 VAL A O 1
ATOM 8841 N N . THR A 1 1115 ? 28.221 21.736 -21.202 1.00 92.00 1115 THR A N 1
ATOM 8842 C CA . THR A 1 1115 ? 28.327 21.900 -22.661 1.00 92.00 1115 THR A CA 1
ATOM 8843 C C . THR A 1 1115 ? 28.761 23.314 -23.030 1.00 92.00 1115 THR A C 1
ATOM 8845 O O . THR A 1 1115 ? 29.668 23.462 -23.845 1.00 92.00 1115 THR A O 1
ATOM 8848 N N . THR A 1 1116 ? 28.210 24.348 -22.383 1.00 91.19 1116 THR A N 1
ATOM 8849 C CA . THR A 1 1116 ? 28.629 25.741 -22.602 1.00 91.19 1116 THR A CA 1
ATOM 8850 C C . THR A 1 1116 ? 30.108 25.925 -22.273 1.00 91.19 1116 THR A C 1
ATOM 8852 O O . THR A 1 1116 ? 30.835 26.529 -23.054 1.00 91.19 1116 THR A O 1
ATOM 8855 N N . ILE A 1 1117 ? 30.588 25.393 -21.146 1.00 89.75 1117 ILE A N 1
ATOM 8856 C CA . ILE A 1 1117 ? 31.990 25.551 -20.732 1.00 89.75 1117 ILE A CA 1
ATOM 8857 C C . ILE A 1 1117 ? 32.936 24.788 -21.671 1.00 89.75 1117 ILE A C 1
ATOM 8859 O O . ILE A 1 1117 ? 33.906 25.367 -22.161 1.00 89.75 1117 ILE A O 1
ATOM 8863 N N . LEU A 1 1118 ? 32.661 23.509 -21.947 1.00 88.44 1118 LEU A N 1
ATOM 8864 C CA . LEU A 1 1118 ? 33.575 22.641 -22.700 1.00 88.44 1118 LEU A CA 1
ATOM 8865 C C . LEU A 1 1118 ? 33.547 22.870 -24.218 1.00 88.44 1118 LEU A C 1
ATOM 8867 O O . LEU A 1 1118 ? 34.544 22.592 -24.880 1.00 88.44 1118 LEU A O 1
ATOM 8871 N N . LEU A 1 1119 ? 32.462 23.421 -24.777 1.00 86.00 1119 LEU A N 1
ATOM 8872 C CA . LEU A 1 1119 ? 32.409 23.864 -26.180 1.00 86.00 1119 LEU A CA 1
ATOM 8873 C C . LEU A 1 1119 ? 32.982 25.279 -26.390 1.00 86.00 1119 LEU A C 1
ATOM 8875 O O . LEU A 1 1119 ? 32.820 25.848 -27.465 1.00 86.00 1119 LEU A O 1
ATOM 8879 N N . GLY A 1 1120 ? 33.656 25.856 -25.386 1.00 82.88 1120 GLY A N 1
ATOM 8880 C CA . GLY A 1 1120 ? 34.309 27.159 -25.511 1.00 82.88 1120 GLY A CA 1
ATOM 8881 C C . GLY A 1 1120 ? 33.352 28.339 -25.363 1.00 82.88 1120 GLY A C 1
ATOM 8882 O O . GLY A 1 1120 ? 33.378 29.253 -26.180 1.00 82.88 1120 GLY A O 1
ATOM 8883 N N . LEU A 1 1121 ? 32.515 28.335 -24.322 1.00 83.88 1121 LEU A N 1
ATOM 8884 C CA . LEU A 1 1121 ? 31.508 29.368 -24.034 1.00 83.88 1121 LEU A CA 1
ATOM 8885 C C . LEU A 1 1121 ? 30.562 29.646 -25.204 1.00 83.88 1121 LEU A C 1
ATOM 8887 O O . LEU A 1 1121 ? 30.219 30.797 -25.474 1.00 83.88 1121 LEU A O 1
ATOM 8891 N N . ASP A 1 1122 ? 30.123 28.579 -25.870 1.00 84.62 1122 ASP A N 1
ATOM 8892 C CA . ASP A 1 1122 ? 29.082 28.631 -26.892 1.00 84.62 1122 ASP A CA 1
ATOM 8893 C C . ASP A 1 1122 ? 27.722 28.202 -26.303 1.00 84.62 1122 ASP A C 1
ATOM 8895 O O . ASP A 1 1122 ? 27.340 27.028 -26.398 1.00 84.62 1122 ASP A O 1
ATOM 8899 N N . PRO A 1 1123 ? 26.959 29.136 -25.698 1.00 86.69 1123 PRO A N 1
ATOM 8900 C CA . PRO A 1 1123 ? 25.642 28.829 -25.150 1.00 86.69 1123 PRO A CA 1
ATOM 8901 C C . PRO A 1 1123 ? 24.626 28.461 -26.239 1.00 86.69 1123 PRO A C 1
ATOM 8903 O O . PRO A 1 1123 ? 23.593 27.875 -25.930 1.00 86.69 1123 PRO A O 1
ATOM 8906 N N . TRP A 1 1124 ? 24.881 28.794 -27.510 1.00 87.25 1124 TRP A N 1
ATOM 8907 C CA . TRP A 1 1124 ? 23.958 28.484 -28.598 1.00 87.25 1124 TRP A CA 1
ATOM 8908 C C . TRP A 1 1124 ? 24.039 27.009 -28.995 1.00 87.25 1124 TRP A C 1
ATOM 8910 O O . TRP A 1 1124 ? 23.009 26.360 -29.165 1.00 87.25 1124 TRP A O 1
ATOM 8920 N N . SER A 1 1125 ? 25.251 26.451 -29.075 1.00 89.62 1125 SER A N 1
ATOM 8921 C CA . SER A 1 1125 ? 25.429 25.001 -29.234 1.00 89.62 1125 SER A CA 1
ATOM 8922 C C . SER A 1 1125 ? 24.860 24.222 -28.050 1.00 89.62 1125 SER A C 1
ATOM 8924 O O . SER A 1 1125 ? 24.159 23.232 -28.262 1.00 89.62 1125 SER A O 1
ATOM 8926 N N . ALA A 1 1126 ? 25.110 24.693 -26.824 1.00 91.88 1126 ALA A N 1
ATOM 8927 C CA . ALA A 1 1126 ? 24.536 24.111 -25.611 1.00 91.88 1126 ALA A CA 1
ATOM 8928 C C . ALA A 1 1126 ? 22.999 24.108 -25.654 1.00 91.88 1126 ALA A C 1
ATOM 8930 O O . ALA A 1 1126 ? 22.374 23.072 -25.449 1.00 91.88 1126 ALA A O 1
ATOM 8931 N N . PHE A 1 1127 ? 22.390 25.233 -26.040 1.00 92.06 1127 PHE A N 1
ATOM 8932 C CA . PHE A 1 1127 ? 20.941 25.348 -26.199 1.00 92.06 1127 PHE A CA 1
ATOM 8933 C C . PHE A 1 1127 ? 20.372 24.367 -27.235 1.00 92.06 1127 PHE A C 1
ATOM 8935 O O . PHE A 1 1127 ? 19.313 23.787 -27.011 1.00 92.06 1127 PHE A O 1
ATOM 8942 N N . ILE A 1 1128 ? 21.056 24.154 -28.365 1.00 91.69 1128 ILE A N 1
ATOM 8943 C CA . ILE A 1 1128 ? 20.617 23.181 -29.377 1.00 91.69 1128 ILE A CA 1
ATOM 8944 C C . ILE A 1 1128 ? 20.654 21.755 -28.815 1.00 91.69 1128 ILE A C 1
ATOM 8946 O O . ILE A 1 1128 ? 19.706 21.002 -29.036 1.00 91.69 1128 ILE A O 1
ATOM 8950 N N . ILE A 1 1129 ? 21.722 21.392 -28.093 1.00 92.88 1129 ILE A N 1
ATOM 8951 C CA . ILE A 1 1129 ? 21.835 20.086 -27.429 1.00 92.88 1129 ILE A CA 1
ATOM 8952 C C . ILE A 1 1129 ? 20.678 19.907 -26.443 1.00 92.88 1129 ILE A C 1
ATOM 8954 O O . ILE A 1 1129 ? 19.938 18.932 -26.551 1.00 92.88 1129 ILE A O 1
ATOM 8958 N N . ASP A 1 1130 ? 20.456 20.870 -25.552 1.00 93.81 1130 ASP A N 1
ATOM 8959 C CA . ASP A 1 1130 ? 19.385 20.793 -24.556 1.00 93.81 1130 ASP A CA 1
ATOM 8960 C C . ASP A 1 1130 ? 17.989 20.760 -25.170 1.00 93.81 1130 ASP A C 1
ATOM 8962 O O . ASP A 1 1130 ? 17.116 20.049 -24.673 1.00 93.81 1130 ASP A O 1
ATOM 8966 N N . LEU A 1 1131 ? 17.759 21.492 -26.263 1.00 93.56 1131 LEU A N 1
ATOM 8967 C CA . LEU A 1 1131 ? 16.496 21.450 -26.995 1.00 93.56 1131 LEU A CA 1
ATOM 8968 C C . LEU A 1 1131 ? 16.228 20.038 -27.526 1.00 93.56 1131 LEU A C 1
ATOM 8970 O O . LEU A 1 1131 ? 15.119 19.526 -27.388 1.00 93.56 1131 LEU A O 1
ATOM 8974 N N . ILE A 1 1132 ? 17.243 19.390 -28.099 1.00 94.56 1132 ILE A N 1
ATOM 8975 C CA . ILE A 1 1132 ? 17.120 18.027 -28.620 1.00 94.56 1132 ILE A CA 1
ATOM 8976 C C . ILE A 1 1132 ? 16.908 17.033 -27.486 1.00 94.56 1132 ILE A C 1
ATOM 8978 O O . ILE A 1 1132 ? 16.014 16.195 -27.585 1.00 94.56 1132 ILE A O 1
ATOM 8982 N N . ILE A 1 1133 ? 17.676 17.142 -26.403 1.00 95.06 1133 ILE A N 1
ATOM 8983 C CA . ILE A 1 1133 ? 17.519 16.281 -25.229 1.00 95.06 1133 ILE A CA 1
ATOM 8984 C C . ILE A 1 1133 ? 16.125 16.461 -24.620 1.00 95.06 1133 ILE A C 1
ATOM 8986 O O . ILE A 1 1133 ? 15.476 15.478 -24.276 1.00 95.06 1133 ILE A O 1
ATOM 8990 N N . SER A 1 1134 ? 15.607 17.689 -24.568 1.00 94.69 1134 SER A N 1
ATOM 8991 C CA . SER A 1 1134 ? 14.235 17.963 -24.131 1.00 94.69 1134 SER A CA 1
ATOM 8992 C C . SER A 1 1134 ? 13.206 17.297 -25.051 1.00 94.69 1134 SER A C 1
ATOM 8994 O O . SER A 1 1134 ? 12.251 16.691 -24.567 1.00 94.69 1134 SER A O 1
ATOM 8996 N N . CYS A 1 1135 ? 13.401 17.333 -26.376 1.00 95.00 1135 CYS A N 1
ATOM 8997 C CA . CYS A 1 1135 ? 12.549 16.602 -27.320 1.00 95.00 1135 CYS A CA 1
ATOM 8998 C C . CYS A 1 1135 ? 12.615 15.081 -27.110 1.00 95.00 1135 CYS A C 1
ATOM 9000 O O . CYS A 1 1135 ? 11.572 14.425 -27.119 1.00 95.00 1135 CYS A O 1
ATOM 9002 N N . VAL A 1 1136 ? 13.811 14.522 -26.894 1.00 95.38 1136 VAL A N 1
ATOM 9003 C CA . VAL A 1 1136 ? 14.003 13.097 -26.579 1.00 95.38 1136 VAL A CA 1
ATOM 9004 C C . VAL A 1 1136 ? 13.259 12.737 -25.297 1.00 95.38 1136 VAL A C 1
ATOM 9006 O O . VAL A 1 1136 ? 12.507 11.766 -25.286 1.00 95.38 1136 VAL A O 1
ATOM 9009 N N . LEU A 1 1137 ? 13.401 13.553 -24.253 1.00 95.06 1137 LEU A N 1
ATOM 9010 C CA . LEU A 1 1137 ? 12.754 13.365 -22.960 1.00 95.06 1137 LEU A CA 1
ATOM 9011 C C . LEU A 1 1137 ? 11.225 13.347 -23.090 1.00 95.06 1137 LEU A C 1
ATOM 9013 O O . LEU A 1 1137 ? 10.586 12.402 -22.635 1.00 95.06 1137 LEU A O 1
ATOM 9017 N N . PHE A 1 1138 ? 10.621 14.338 -23.751 1.00 94.50 1138 PHE A N 1
ATOM 9018 C CA . PHE A 1 1138 ? 9.166 14.365 -23.942 1.00 94.50 1138 PHE A CA 1
ATOM 9019 C C . PHE A 1 1138 ? 8.661 13.195 -24.789 1.00 94.50 1138 PHE A C 1
ATOM 9021 O O . PHE A 1 1138 ? 7.623 12.617 -24.470 1.00 94.50 1138 PHE A O 1
ATOM 9028 N N . ASN A 1 1139 ? 9.395 12.808 -25.836 1.00 95.69 1139 ASN A N 1
ATOM 9029 C CA . ASN A 1 1139 ? 9.048 11.641 -26.645 1.00 95.69 1139 ASN A CA 1
ATOM 9030 C C . ASN A 1 1139 ? 9.173 10.329 -25.866 1.00 95.69 1139 ASN A C 1
ATOM 9032 O O . ASN A 1 1139 ? 8.354 9.431 -26.055 1.00 95.69 1139 ASN A O 1
ATOM 9036 N N . LEU A 1 1140 ? 10.144 10.228 -24.960 1.00 95.00 1140 LEU A N 1
ATOM 9037 C CA . LEU A 1 1140 ? 10.291 9.083 -24.070 1.00 95.00 1140 LEU A CA 1
ATOM 9038 C C . LEU A 1 1140 ? 9.142 9.008 -23.058 1.00 95.00 1140 LEU A C 1
ATOM 9040 O O . LEU A 1 1140 ? 8.586 7.933 -22.856 1.00 95.00 1140 LEU A O 1
ATOM 9044 N N . ILE A 1 1141 ? 8.724 10.138 -22.483 1.00 94.31 1141 ILE A N 1
ATOM 9045 C CA . ILE A 1 1141 ? 7.552 10.199 -21.595 1.00 94.31 1141 ILE A CA 1
ATOM 9046 C C . ILE A 1 1141 ? 6.267 9.827 -22.365 1.00 94.31 1141 ILE A C 1
ATOM 9048 O O . ILE A 1 1141 ? 5.426 9.091 -21.852 1.00 94.31 1141 ILE A O 1
ATOM 9052 N N . GLY A 1 1142 ? 6.125 10.257 -23.624 1.00 93.38 1142 GLY A N 1
ATOM 9053 C CA . GLY A 1 1142 ? 5.029 9.817 -24.498 1.00 93.38 1142 GLY A CA 1
ATOM 9054 C C . GLY A 1 1142 ? 5.064 8.313 -24.795 1.00 93.38 1142 GLY A C 1
ATOM 9055 O O . GLY A 1 1142 ? 4.031 7.642 -24.745 1.00 93.38 1142 GLY A O 1
ATOM 9056 N N . LEU A 1 1143 ? 6.257 7.755 -25.024 1.00 94.50 1143 LEU A N 1
ATOM 9057 C CA . LEU A 1 1143 ? 6.454 6.315 -25.198 1.00 94.50 1143 LEU A CA 1
ATOM 9058 C C . LEU A 1 1143 ? 6.041 5.530 -23.950 1.00 94.50 1143 LEU A C 1
ATOM 9060 O O . LEU A 1 1143 ? 5.417 4.480 -24.092 1.00 94.50 1143 LEU A O 1
ATOM 9064 N N . MET A 1 1144 ? 6.333 6.041 -22.748 1.00 93.31 1144 MET A N 1
ATOM 9065 C CA . MET A 1 1144 ? 5.898 5.408 -21.499 1.00 93.31 1144 MET A CA 1
ATOM 9066 C C . MET A 1 1144 ? 4.381 5.211 -21.476 1.00 93.31 1144 MET A C 1
ATOM 9068 O O . MET A 1 1144 ? 3.912 4.133 -21.123 1.00 93.31 1144 MET A O 1
ATOM 9072 N N . TYR A 1 1145 ? 3.611 6.193 -21.948 1.00 92.00 1145 TYR A N 1
ATOM 9073 C CA . TYR A 1 1145 ? 2.162 6.052 -22.057 1.00 92.00 1145 TYR A CA 1
ATOM 9074 C C . TYR A 1 1145 ? 1.757 4.972 -23.074 1.00 92.00 1145 TYR A C 1
ATOM 9076 O O . TYR A 1 1145 ? 0.970 4.080 -22.750 1.00 92.00 1145 TYR A O 1
ATOM 9084 N N . TRP A 1 1146 ? 2.312 4.999 -24.292 1.00 92.19 1146 TRP A N 1
ATOM 9085 C CA . TRP A 1 1146 ? 1.950 4.035 -25.343 1.00 92.19 1146 TRP A CA 1
ATOM 9086 C C . TRP A 1 1146 ? 2.366 2.596 -25.039 1.00 92.19 1146 TRP A C 1
ATOM 9088 O O . TRP A 1 1146 ? 1.733 1.663 -25.529 1.00 92.19 1146 TRP A O 1
ATOM 9098 N N . TRP A 1 1147 ? 3.425 2.404 -24.256 1.00 91.69 1147 TRP A N 1
ATOM 9099 C CA . TRP A 1 1147 ? 3.922 1.086 -23.854 1.00 91.69 1147 TRP A CA 1
ATOM 9100 C C . TRP A 1 1147 ? 3.462 0.660 -22.455 1.00 91.69 1147 TRP A C 1
ATOM 9102 O O . TRP A 1 1147 ? 3.952 -0.352 -21.943 1.00 91.69 1147 TRP A O 1
ATOM 9112 N N . SER A 1 1148 ? 2.506 1.397 -21.872 1.00 89.19 1148 SER A N 1
ATOM 9113 C CA . SER A 1 1148 ? 1.915 1.127 -20.554 1.00 89.19 1148 SER A CA 1
ATOM 9114 C C . SER A 1 1148 ? 2.974 0.967 -19.458 1.00 89.19 1148 SER A C 1
ATOM 9116 O O . SER A 1 1148 ? 2.967 -0.001 -18.704 1.00 89.19 1148 SER A O 1
ATOM 9118 N N . ILE A 1 1149 ? 3.927 1.899 -19.425 1.00 90.12 1149 ILE A N 1
ATOM 9119 C CA . ILE A 1 1149 ? 4.963 2.005 -18.400 1.00 90.12 1149 ILE A CA 1
ATOM 9120 C C . ILE A 1 1149 ? 4.486 3.023 -17.364 1.00 90.12 1149 ILE A C 1
ATOM 9122 O O . ILE A 1 1149 ? 4.359 4.213 -17.664 1.00 90.12 1149 ILE A O 1
ATOM 9126 N N . ASP A 1 1150 ? 4.238 2.551 -16.146 1.00 89.06 1150 ASP A N 1
ATOM 9127 C CA . ASP A 1 1150 ? 3.778 3.397 -15.046 1.00 89.06 1150 ASP A CA 1
ATOM 9128 C C . ASP A 1 1150 ? 4.853 4.390 -14.590 1.00 89.06 1150 ASP A C 1
ATOM 9130 O O . ASP A 1 1150 ? 6.057 4.112 -14.618 1.00 89.06 1150 ASP A O 1
ATOM 9134 N N . PHE A 1 1151 ? 4.407 5.553 -14.117 1.00 90.06 1151 PHE A N 1
ATOM 9135 C CA . PHE A 1 1151 ? 5.279 6.575 -13.562 1.00 90.06 1151 PHE A CA 1
ATOM 9136 C C . PHE A 1 1151 ? 5.633 6.239 -12.110 1.00 90.06 1151 PHE A C 1
ATOM 9138 O O . PHE A 1 1151 ? 4.830 6.365 -11.179 1.00 90.06 1151 PHE A O 1
ATOM 9145 N N . ASN A 1 1152 ? 6.875 5.811 -11.921 1.00 88.00 1152 ASN A N 1
ATOM 9146 C CA . ASN A 1 1152 ? 7.469 5.492 -10.629 1.00 88.00 1152 ASN A CA 1
ATOM 9147 C C . ASN A 1 1152 ? 8.923 5.958 -10.553 1.00 88.00 1152 ASN A C 1
ATOM 9149 O O . ASN A 1 1152 ? 9.499 6.444 -11.523 1.00 88.00 1152 ASN A O 1
ATOM 9153 N N . ALA A 1 1153 ? 9.546 5.808 -9.393 1.00 83.69 1153 ALA A N 1
ATOM 9154 C CA . ALA A 1 1153 ? 10.882 6.345 -9.182 1.00 83.69 1153 ALA A CA 1
ATOM 9155 C C . ALA A 1 1153 ? 11.961 5.633 -10.018 1.00 83.69 1153 ALA A C 1
ATOM 9157 O O . ALA A 1 1153 ? 12.915 6.287 -10.424 1.00 83.69 1153 ALA A O 1
ATOM 9158 N N . VAL A 1 1154 ? 11.791 4.348 -10.359 1.00 85.56 1154 VAL A N 1
ATOM 9159 C CA . VAL A 1 1154 ? 12.681 3.649 -11.308 1.00 85.56 1154 VAL A CA 1
ATOM 9160 C C . VAL A 1 1154 ? 12.584 4.299 -12.691 1.00 85.56 1154 VAL A C 1
ATOM 9162 O O . VAL A 1 1154 ? 13.602 4.604 -13.308 1.00 85.56 1154 VAL A O 1
ATOM 9165 N N . SER A 1 1155 ? 11.368 4.609 -13.149 1.00 90.06 1155 SER A N 1
ATOM 9166 C CA . SER A 1 1155 ? 11.168 5.340 -14.400 1.00 90.06 1155 SER A CA 1
ATOM 9167 C C . SER A 1 1155 ? 11.764 6.754 -14.347 1.00 90.06 1155 SER A C 1
ATOM 9169 O O . SER A 1 1155 ? 12.388 7.169 -15.314 1.00 90.06 1155 SER A O 1
ATOM 9171 N N . VAL A 1 1156 ? 11.689 7.468 -13.214 1.00 90.00 1156 VAL A N 1
ATOM 9172 C CA . VAL A 1 1156 ? 12.312 8.800 -13.052 1.00 90.00 1156 VAL A CA 1
ATOM 9173 C C . VAL A 1 1156 ? 13.831 8.730 -13.210 1.00 90.00 1156 VAL A C 1
ATOM 9175 O O . VAL A 1 1156 ? 14.400 9.547 -13.930 1.00 90.00 1156 VAL A O 1
ATOM 9178 N N . VAL A 1 1157 ? 14.490 7.730 -12.618 1.00 88.25 1157 VAL A N 1
ATOM 9179 C CA . VAL A 1 1157 ? 15.931 7.503 -12.834 1.00 88.25 1157 VAL A CA 1
ATOM 9180 C C . VAL A 1 1157 ? 16.224 7.247 -14.292 1.00 88.25 1157 VAL A C 1
ATOM 9182 O O . VAL A 1 1157 ? 17.151 7.831 -14.835 1.00 88.25 1157 VAL A O 1
ATOM 9185 N N . ASN A 1 1158 ? 15.429 6.400 -14.937 1.00 90.19 1158 ASN A N 1
ATOM 9186 C CA . ASN A 1 1158 ? 15.621 6.087 -16.342 1.00 90.19 1158 ASN A CA 1
ATOM 9187 C C . ASN A 1 1158 ? 15.399 7.320 -17.230 1.00 90.19 1158 ASN A C 1
ATOM 9189 O O . ASN A 1 1158 ? 16.087 7.466 -18.236 1.00 90.19 1158 ASN A O 1
ATOM 9193 N N . LEU A 1 1159 ? 14.503 8.240 -16.850 1.00 93.19 1159 LEU A N 1
ATOM 9194 C CA . LEU A 1 1159 ? 14.353 9.540 -17.506 1.00 93.19 1159 LEU A CA 1
ATOM 9195 C C . LEU A 1 1159 ? 15.600 10.408 -17.295 1.00 93.19 1159 LEU A C 1
ATOM 9197 O O . LEU A 1 1159 ? 16.155 10.885 -18.277 1.00 93.19 1159 LEU A O 1
ATOM 9201 N N . VAL A 1 1160 ? 16.098 10.570 -16.066 1.00 91.31 1160 VAL A N 1
ATOM 9202 C CA . VAL A 1 1160 ? 17.336 11.332 -15.784 1.00 91.31 1160 VAL A CA 1
ATOM 9203 C C . VAL A 1 1160 ? 18.540 10.729 -16.517 1.00 91.31 1160 VAL A C 1
ATOM 9205 O O . VAL A 1 1160 ? 19.319 11.439 -17.150 1.00 91.31 1160 VAL A O 1
ATOM 9208 N N . MET A 1 1161 ? 18.651 9.406 -16.508 1.00 88.56 1161 MET A N 1
ATOM 9209 C CA . MET A 1 1161 ? 19.649 8.659 -17.259 1.00 88.56 1161 MET A CA 1
ATOM 9210 C C . MET A 1 1161 ? 19.503 8.891 -18.764 1.00 88.56 1161 MET A C 1
ATOM 9212 O O . MET A 1 1161 ? 20.507 9.064 -19.447 1.00 88.56 1161 MET A O 1
ATOM 9216 N N . SER A 1 1162 ? 18.274 8.926 -19.292 1.00 92.00 1162 SER A N 1
ATOM 9217 C CA . SER A 1 1162 ? 18.043 9.224 -20.707 1.00 92.00 1162 SER A CA 1
ATOM 9218 C C . SER A 1 1162 ? 18.575 10.599 -21.085 1.00 92.00 1162 SER A C 1
ATOM 9220 O O . SER A 1 1162 ? 19.127 10.738 -22.171 1.00 92.00 1162 SER A O 1
ATOM 9222 N N . VAL A 1 1163 ? 18.473 11.589 -20.190 1.00 92.88 1163 VAL A N 1
ATOM 9223 C CA . VAL A 1 1163 ? 19.034 12.927 -20.401 1.00 92.88 1163 VAL A CA 1
ATOM 9224 C C . VAL A 1 1163 ? 20.560 12.835 -20.512 1.00 92.88 1163 VAL A C 1
ATOM 9226 O O . VAL A 1 1163 ? 21.113 13.335 -21.487 1.00 92.88 1163 VAL A O 1
ATOM 9229 N N . GLY A 1 1164 ? 21.221 12.130 -19.585 1.00 90.00 1164 GLY A N 1
ATOM 9230 C CA . GLY A 1 1164 ? 22.674 11.916 -19.610 1.00 90.00 1164 GLY A CA 1
ATOM 9231 C C . GLY A 1 1164 ? 23.151 11.183 -20.868 1.00 90.00 1164 GLY A C 1
ATOM 9232 O O . GLY A 1 1164 ? 23.938 11.730 -21.634 1.00 90.00 1164 GLY A O 1
ATOM 9233 N N . ILE A 1 1165 ? 22.600 9.997 -21.139 1.00 88.94 1165 ILE A N 1
ATOM 9234 C CA . ILE A 1 1165 ? 22.953 9.172 -22.307 1.00 88.94 1165 ILE A CA 1
ATOM 9235 C C . ILE A 1 1165 ? 22.657 9.901 -23.630 1.00 88.94 1165 ILE A C 1
ATOM 9237 O O . ILE A 1 1165 ? 23.359 9.721 -24.626 1.00 88.94 1165 ILE A O 1
ATOM 9241 N N . SER A 1 1166 ? 21.620 10.747 -23.673 1.00 92.38 1166 SER A N 1
ATOM 9242 C CA . SER A 1 1166 ? 21.271 11.494 -24.890 1.00 92.38 1166 SER A CA 1
ATOM 9243 C C . SER A 1 1166 ? 22.324 12.517 -25.302 1.00 92.38 1166 SER A C 1
ATOM 9245 O O . SER A 1 1166 ? 22.396 12.871 -26.484 1.00 92.38 1166 SER A O 1
ATOM 9247 N N . VAL A 1 1167 ? 23.167 12.958 -24.360 1.00 92.50 1167 VAL A N 1
ATOM 9248 C CA . VAL A 1 1167 ? 24.296 13.845 -24.649 1.00 92.50 1167 VAL A CA 1
ATOM 9249 C C . VAL A 1 1167 ? 25.251 13.183 -25.637 1.00 92.50 1167 VAL A C 1
ATOM 9251 O O . VAL A 1 1167 ? 25.705 13.860 -26.553 1.00 92.50 1167 VAL A O 1
ATOM 9254 N N . GLU A 1 1168 ? 25.505 11.877 -25.538 1.00 90.50 1168 GLU A N 1
ATOM 9255 C CA . GLU A 1 1168 ? 26.436 11.163 -26.426 1.00 90.50 1168 GLU A CA 1
ATOM 9256 C C . GLU A 1 1168 ? 25.967 11.133 -27.885 1.00 90.50 1168 GLU A C 1
ATOM 9258 O O . GLU A 1 1168 ? 26.758 11.333 -28.808 1.00 90.50 1168 GLU A O 1
ATOM 9263 N N . PHE A 1 1169 ? 24.661 10.966 -28.118 1.00 91.00 1169 PHE A N 1
ATOM 9264 C CA . PHE A 1 1169 ? 24.107 10.991 -29.475 1.00 91.00 1169 PHE A CA 1
ATOM 9265 C C . PHE A 1 1169 ? 24.250 12.366 -30.148 1.00 91.00 1169 PHE A C 1
ATOM 9267 O O . PHE A 1 1169 ? 24.207 12.450 -31.377 1.00 91.00 1169 PHE A O 1
ATOM 9274 N N . CYS A 1 1170 ? 24.418 13.441 -29.366 1.00 92.50 1170 CYS A N 1
ATOM 9275 C CA . CYS A 1 1170 ? 24.396 14.815 -29.865 1.00 92.50 1170 CYS A CA 1
ATOM 9276 C C . CYS A 1 1170 ? 25.762 15.516 -29.816 1.00 92.50 1170 CYS A C 1
ATOM 9278 O O . CYS A 1 1170 ? 26.132 16.211 -30.764 1.00 92.50 1170 CYS A O 1
ATOM 9280 N N . SER A 1 1171 ? 26.518 15.350 -28.731 1.00 91.00 1171 SER A N 1
ATOM 9281 C CA . SER A 1 1171 ? 27.701 16.153 -28.400 1.00 91.00 1171 SER A CA 1
ATOM 9282 C C . SER A 1 1171 ? 28.820 16.010 -29.432 1.00 91.00 1171 SER A C 1
ATOM 9284 O O . SER A 1 1171 ? 29.399 17.017 -29.840 1.00 91.00 1171 SER A O 1
ATOM 9286 N N . HIS A 1 1172 ? 29.083 14.796 -29.930 1.00 90.44 1172 HIS A N 1
ATOM 9287 C CA . HIS A 1 1172 ? 30.127 14.554 -30.932 1.00 90.44 1172 HIS A CA 1
ATOM 9288 C C . HIS A 1 1172 ? 29.796 15.204 -32.282 1.00 90.44 1172 HIS A C 1
ATOM 9290 O O . HIS A 1 1172 ? 30.658 15.842 -32.891 1.00 90.44 1172 HIS A O 1
ATOM 9296 N N . ILE A 1 1173 ? 28.540 15.105 -32.736 1.00 91.38 1173 ILE A N 1
ATOM 9297 C CA . ILE A 1 1173 ? 28.084 15.720 -33.994 1.00 91.38 1173 ILE A CA 1
ATOM 9298 C C . ILE A 1 1173 ? 28.071 17.246 -33.859 1.00 91.38 1173 ILE A C 1
ATOM 9300 O O . ILE A 1 1173 ? 28.562 17.941 -34.748 1.00 91.38 1173 ILE A O 1
ATOM 9304 N N . VAL A 1 1174 ? 27.567 17.784 -32.743 1.00 91.75 1174 VAL A N 1
ATOM 9305 C CA . VAL A 1 1174 ? 27.548 19.234 -32.490 1.00 91.75 1174 VAL A CA 1
ATOM 9306 C C . VAL A 1 1174 ? 28.962 19.793 -32.387 1.00 91.75 1174 VAL A C 1
ATOM 9308 O O . VAL A 1 1174 ? 29.246 20.811 -33.015 1.00 91.75 1174 VAL A O 1
ATOM 9311 N N . ARG A 1 1175 ? 29.881 19.115 -31.687 1.00 88.69 1175 ARG A N 1
ATOM 9312 C CA . ARG A 1 1175 ? 31.288 19.529 -31.651 1.00 88.69 1175 ARG A CA 1
ATOM 9313 C C . ARG A 1 1175 ? 31.898 19.477 -33.046 1.00 88.69 1175 ARG A C 1
ATOM 9315 O O . ARG A 1 1175 ? 32.472 20.469 -33.473 1.00 88.69 1175 ARG A O 1
ATOM 9322 N N . SER A 1 1176 ? 31.720 18.393 -33.805 1.00 87.38 1176 SER A N 1
ATOM 9323 C CA . SER A 1 1176 ? 32.236 18.317 -35.181 1.00 87.38 1176 SER A CA 1
ATOM 9324 C C . SER A 1 1176 ? 31.667 19.428 -36.079 1.00 87.38 1176 SER A C 1
ATOM 9326 O O . SER A 1 1176 ? 32.395 20.037 -36.866 1.00 87.38 1176 SER A O 1
ATOM 9328 N N . PHE A 1 1177 ? 30.393 19.790 -35.902 1.00 89.94 1177 PHE A N 1
ATOM 9329 C CA . PHE A 1 1177 ? 29.773 20.933 -36.572 1.00 89.94 1177 PHE A CA 1
ATOM 9330 C C . PHE A 1 1177 ? 30.408 22.265 -36.154 1.00 89.94 1177 PHE A C 1
ATOM 9332 O O . PHE A 1 1177 ? 30.744 23.083 -37.019 1.00 89.94 1177 PHE A O 1
ATOM 9339 N N . ALA A 1 1178 ? 30.591 22.488 -34.851 1.00 84.19 1178 ALA A N 1
ATOM 9340 C CA . ALA A 1 1178 ? 31.206 23.690 -34.290 1.00 84.19 1178 ALA A CA 1
ATOM 9341 C C . ALA A 1 1178 ? 32.668 23.851 -34.748 1.00 84.19 1178 ALA A C 1
ATOM 9343 O O . ALA A 1 1178 ? 33.087 24.961 -35.075 1.00 84.19 1178 ALA A O 1
ATOM 9344 N N . MET A 1 1179 ? 33.399 22.738 -34.876 1.00 79.94 1179 MET A N 1
ATOM 9345 C CA . MET A 1 1179 ? 34.767 22.674 -35.400 1.00 79.94 1179 MET A CA 1
ATOM 9346 C C . MET A 1 1179 ? 34.850 22.876 -36.917 1.00 79.94 1179 MET A C 1
ATOM 9348 O O . MET A 1 1179 ? 35.875 23.330 -37.427 1.00 79.94 1179 MET A O 1
ATOM 9352 N N . SER A 1 1180 ? 33.801 22.526 -37.665 1.00 83.25 1180 SER A N 1
ATOM 9353 C CA . SER A 1 1180 ? 33.852 22.556 -39.126 1.00 83.25 1180 SER A CA 1
ATOM 9354 C C . SER A 1 1180 ? 33.953 23.983 -39.681 1.00 83.25 1180 SER A C 1
ATOM 9356 O O . SER A 1 1180 ? 33.145 24.867 -39.388 1.00 83.25 1180 SER A O 1
ATOM 9358 N N . VAL A 1 1181 ? 34.931 24.178 -40.567 1.00 79.25 1181 VAL A N 1
ATOM 9359 C CA . VAL A 1 1181 ? 35.218 25.452 -41.253 1.00 79.25 1181 VAL A CA 1
ATOM 9360 C C . VAL A 1 1181 ? 34.540 25.506 -42.640 1.00 79.25 1181 VAL A C 1
ATOM 9362 O O . VAL A 1 1181 ? 34.926 26.271 -43.517 1.00 79.25 1181 VAL A O 1
ATOM 9365 N N . GLN A 1 1182 ? 33.528 24.661 -42.881 1.00 79.06 1182 GLN A N 1
ATOM 9366 C CA . GLN A 1 1182 ? 32.798 24.641 -44.156 1.00 79.06 1182 GLN A CA 1
ATOM 9367 C C . GLN A 1 1182 ? 31.923 25.890 -44.315 1.00 79.06 1182 GLN A C 1
ATOM 9369 O O . GLN A 1 1182 ? 31.358 26.384 -43.346 1.00 79.06 1182 GLN A O 1
ATOM 9374 N N . ARG A 1 1183 ? 31.777 26.390 -45.548 1.00 73.50 1183 ARG A N 1
ATOM 9375 C CA . ARG A 1 1183 ? 31.181 27.713 -45.833 1.00 73.50 1183 ARG A CA 1
ATOM 9376 C C . ARG A 1 1183 ? 29.755 27.890 -45.301 1.00 73.50 1183 ARG A C 1
ATOM 9378 O O . ARG A 1 1183 ? 29.469 28.881 -44.636 1.00 73.50 1183 ARG A O 1
ATOM 9385 N N . ASN A 1 1184 ? 28.878 26.924 -45.574 1.00 82.12 1184 ASN A N 1
ATOM 9386 C CA . ASN A 1 1184 ? 27.447 27.021 -45.274 1.00 82.12 1184 ASN A CA 1
ATOM 9387 C C . ASN A 1 1184 ? 27.053 26.049 -44.160 1.00 82.12 1184 ASN A C 1
ATOM 9389 O O . ASN A 1 1184 ? 27.605 24.954 -44.065 1.00 82.12 1184 ASN A O 1
ATOM 9393 N N . ARG A 1 1185 ? 26.025 26.394 -43.368 1.00 85.31 1185 ARG A N 1
ATOM 9394 C CA . ARG A 1 1185 ? 25.485 25.520 -42.302 1.00 85.31 1185 ARG A CA 1
ATOM 9395 C C . ARG A 1 1185 ? 25.116 24.122 -42.808 1.00 85.31 1185 ARG A C 1
ATOM 9397 O O . ARG A 1 1185 ? 25.325 23.146 -42.103 1.00 85.31 1185 ARG A O 1
ATOM 9404 N N . VAL A 1 1186 ? 24.611 24.016 -44.036 1.00 87.56 1186 VAL A N 1
ATOM 9405 C CA . VAL A 1 1186 ? 24.259 22.725 -44.651 1.00 87.56 1186 VAL A CA 1
ATOM 9406 C C . VAL A 1 1186 ? 25.498 21.849 -44.859 1.00 87.56 1186 VAL A C 1
ATOM 9408 O O . VAL A 1 1186 ? 25.494 20.694 -44.450 1.00 87.56 1186 VAL A O 1
ATOM 9411 N N . GLU A 1 1187 ? 26.575 22.403 -45.416 1.00 87.25 1187 GLU A N 1
ATOM 9412 C CA . GLU A 1 1187 ? 27.826 21.662 -45.641 1.00 87.25 1187 GLU A CA 1
ATOM 9413 C C . GLU A 1 1187 ? 28.538 21.324 -44.330 1.00 87.25 1187 GLU A C 1
ATOM 9415 O O . GLU A 1 1187 ? 29.110 20.248 -44.187 1.00 87.25 1187 GLU A O 1
ATOM 9420 N N . ARG A 1 1188 ? 28.445 22.207 -43.330 1.00 88.88 1188 ARG A N 1
ATOM 9421 C CA . ARG A 1 1188 ? 28.932 21.944 -41.969 1.00 88.88 1188 ARG A CA 1
ATOM 9422 C C . ARG A 1 1188 ? 28.190 20.778 -41.315 1.00 88.88 1188 ARG A C 1
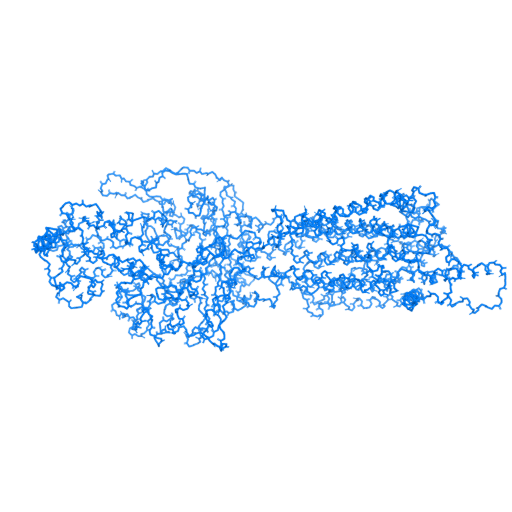ATOM 9424 O O . ARG A 1 1188 ? 28.824 19.894 -40.749 1.00 88.88 1188 ARG A O 1
ATOM 9431 N N . ALA A 1 1189 ? 26.861 20.743 -41.432 1.00 90.12 1189 ALA A N 1
ATOM 9432 C CA . ALA A 1 1189 ? 26.037 19.639 -40.932 1.00 90.12 1189 ALA A CA 1
ATOM 9433 C C . ALA A 1 1189 ? 26.332 18.334 -41.676 1.00 90.12 1189 ALA A C 1
ATOM 9435 O O . ALA A 1 1189 ? 26.421 17.279 -41.052 1.00 90.12 1189 ALA A O 1
ATOM 9436 N N . ARG A 1 1190 ? 26.546 18.413 -42.994 1.00 91.12 1190 ARG A N 1
ATOM 9437 C CA . ARG A 1 1190 ? 26.919 17.263 -43.821 1.00 91.12 1190 ARG A CA 1
ATOM 9438 C C . ARG A 1 1190 ? 28.260 16.691 -43.399 1.00 91.12 1190 ARG A C 1
ATOM 9440 O O . ARG A 1 1190 ? 28.355 15.489 -43.192 1.00 91.12 1190 ARG A O 1
ATOM 9447 N N . TYR A 1 1191 ? 29.258 17.553 -43.229 1.00 88.44 1191 TYR A N 1
ATOM 9448 C CA . TYR A 1 1191 ? 30.583 17.168 -42.763 1.00 88.44 1191 TYR A CA 1
ATOM 9449 C C . TYR A 1 1191 ? 30.527 16.529 -41.374 1.00 88.44 1191 TYR A C 1
ATOM 9451 O O . TYR A 1 1191 ? 31.072 15.449 -41.187 1.00 88.44 1191 TYR A O 1
ATOM 9459 N N . ALA A 1 1192 ? 29.824 17.152 -40.423 1.00 90.56 1192 ALA A N 1
ATOM 9460 C CA . ALA A 1 1192 ? 29.696 16.642 -39.059 1.00 90.56 1192 ALA A CA 1
ATOM 9461 C C . ALA A 1 1192 ? 29.012 15.266 -38.997 1.00 90.56 1192 ALA A C 1
ATOM 9463 O O . ALA A 1 1192 ? 29.418 14.396 -38.229 1.00 90.56 1192 ALA A O 1
ATOM 9464 N N . LEU A 1 1193 ? 27.980 15.056 -39.819 1.00 91.69 1193 LEU A N 1
ATOM 9465 C CA . LEU A 1 1193 ? 27.286 13.775 -39.911 1.00 91.69 1193 LEU A CA 1
ATOM 9466 C C . LEU A 1 1193 ? 28.115 12.717 -40.649 1.00 91.69 1193 LEU A C 1
ATOM 9468 O O . LEU A 1 1193 ? 28.112 11.560 -40.243 1.00 91.69 1193 LEU A O 1
ATOM 9472 N N . ALA A 1 1194 ? 28.831 13.094 -41.710 1.00 87.25 1194 ALA A N 1
ATOM 9473 C CA . ALA A 1 1194 ? 29.716 12.185 -42.431 1.00 87.25 1194 ALA A CA 1
ATOM 9474 C C . ALA A 1 1194 ? 30.875 11.719 -41.539 1.00 87.25 1194 ALA A C 1
ATOM 9476 O O . ALA A 1 1194 ? 31.170 10.527 -41.487 1.00 87.25 1194 ALA A O 1
ATOM 9477 N N . SER A 1 1195 ? 31.482 12.641 -40.787 1.00 82.88 1195 SER A N 1
ATOM 9478 C CA . SER A 1 1195 ? 32.609 12.343 -39.907 1.00 82.88 1195 SER A CA 1
ATOM 9479 C C . SER A 1 1195 ? 32.174 11.531 -38.687 1.00 82.88 1195 SER A C 1
ATOM 9481 O O . SER A 1 1195 ? 32.713 10.456 -38.458 1.00 82.88 1195 SER A O 1
ATOM 9483 N N . MET A 1 1196 ? 31.178 11.982 -37.920 1.00 86.81 1196 MET A N 1
ATOM 9484 C CA . MET A 1 1196 ? 30.832 11.364 -36.632 1.00 86.81 1196 MET A CA 1
ATOM 9485 C C . MET A 1 1196 ? 29.689 10.347 -36.708 1.00 86.81 1196 MET A C 1
ATOM 9487 O O . MET A 1 1196 ? 29.573 9.502 -35.823 1.00 86.81 1196 MET A O 1
ATOM 9491 N N . GLY A 1 1197 ? 28.865 10.361 -37.760 1.00 86.69 1197 GLY A N 1
ATOM 9492 C CA . GLY A 1 1197 ? 27.671 9.510 -37.858 1.00 86.69 1197 GLY A CA 1
ATOM 9493 C C . GLY A 1 1197 ? 27.972 8.011 -37.805 1.00 86.69 1197 GLY A C 1
ATOM 9494 O O . GLY A 1 1197 ? 27.247 7.263 -37.152 1.00 86.69 1197 GLY A O 1
ATOM 9495 N N . SER A 1 1198 ? 29.085 7.572 -38.402 1.00 84.00 1198 SER A N 1
ATOM 9496 C CA . SER A 1 1198 ? 29.511 6.165 -38.339 1.00 84.00 1198 SER A CA 1
ATOM 9497 C C . SER A 1 1198 ? 29.922 5.725 -36.925 1.00 84.00 1198 SER A C 1
ATOM 9499 O O . SER A 1 1198 ? 29.603 4.603 -36.527 1.00 84.00 1198 SER A O 1
ATOM 9501 N N . SER A 1 1199 ? 30.547 6.614 -36.141 1.00 84.00 1199 SER A N 1
ATOM 9502 C CA . SER A 1 1199 ? 30.879 6.360 -34.729 1.00 84.00 1199 SER A CA 1
ATOM 9503 C C . SER A 1 1199 ? 29.628 6.304 -33.863 1.00 84.00 1199 SER A C 1
ATOM 9505 O O . SER A 1 1199 ? 29.479 5.392 -33.056 1.00 84.00 1199 SER A O 1
ATOM 9507 N N . VAL A 1 1200 ? 28.695 7.237 -34.073 1.00 87.38 1200 VAL A N 1
ATOM 9508 C CA . VAL A 1 1200 ? 27.436 7.299 -33.318 1.00 87.38 1200 VAL A CA 1
ATOM 9509 C C . VAL A 1 1200 ? 26.532 6.100 -33.635 1.00 87.38 1200 VAL A C 1
ATOM 9511 O O . VAL A 1 1200 ? 25.869 5.570 -32.745 1.00 87.38 1200 VAL A O 1
ATOM 9514 N N . LEU A 1 1201 ? 26.512 5.614 -34.880 1.00 88.50 1201 LEU A N 1
ATOM 9515 C CA . LEU A 1 1201 ? 25.725 4.433 -35.235 1.00 88.50 1201 LEU A CA 1
ATOM 9516 C C . LEU A 1 1201 ? 26.369 3.137 -34.720 1.00 88.50 1201 LEU A C 1
ATOM 9518 O O . LEU A 1 1201 ? 25.704 2.357 -34.048 1.00 88.50 1201 LEU A O 1
ATOM 9522 N N . SER A 1 1202 ? 27.644 2.889 -35.034 1.00 81.19 1202 SER A N 1
ATOM 9523 C CA . SER A 1 1202 ? 28.294 1.604 -34.730 1.00 81.19 1202 SER A CA 1
ATOM 9524 C C . SER A 1 1202 ? 28.754 1.474 -33.284 1.00 81.19 1202 SER A C 1
ATOM 9526 O O . SER A 1 1202 ? 28.614 0.396 -32.709 1.00 81.19 1202 SER A O 1
ATOM 9528 N N . GLY A 1 1203 ? 29.326 2.548 -32.734 1.00 77.88 1203 GLY A N 1
ATOM 9529 C CA . GLY A 1 1203 ? 29.710 2.633 -31.330 1.00 77.88 1203 GLY A CA 1
ATOM 9530 C C . GLY A 1 1203 ? 28.448 2.767 -30.496 1.00 77.88 1203 GLY A C 1
ATOM 9531 O O . GLY A 1 1203 ? 27.947 1.775 -29.994 1.00 77.88 1203 GLY A O 1
ATOM 9532 N N . ILE A 1 1204 ? 27.845 3.952 -30.490 1.00 83.25 1204 ILE A N 1
ATOM 9533 C CA . ILE A 1 1204 ? 26.803 4.297 -29.511 1.00 83.25 1204 ILE A CA 1
ATOM 9534 C C . ILE A 1 1204 ? 25.499 3.517 -29.733 1.00 83.25 1204 ILE A C 1
ATOM 9536 O O . ILE A 1 1204 ? 24.955 2.906 -28.815 1.00 83.25 1204 ILE A O 1
ATOM 9540 N N . THR A 1 1205 ? 24.965 3.506 -30.956 1.00 87.06 1205 THR A N 1
ATOM 9541 C CA . THR A 1 1205 ? 23.611 2.976 -31.202 1.00 87.06 1205 THR A CA 1
ATOM 9542 C C . THR A 1 1205 ? 23.574 1.447 -31.201 1.00 87.06 1205 THR A C 1
ATOM 9544 O O . THR A 1 1205 ? 22.795 0.846 -30.462 1.00 87.06 1205 THR A O 1
ATOM 9547 N N . LEU A 1 1206 ? 24.401 0.800 -32.028 1.00 86.12 1206 LEU A N 1
ATOM 9548 C CA . LEU A 1 1206 ? 24.365 -0.652 -32.220 1.00 86.12 1206 LEU A CA 1
ATOM 9549 C C . LEU A 1 1206 ? 24.903 -1.427 -31.013 1.00 86.12 1206 LEU A C 1
ATOM 9551 O O . LEU A 1 1206 ? 24.336 -2.469 -30.688 1.00 86.12 1206 LEU A O 1
ATOM 9555 N N . THR A 1 1207 ? 25.920 -0.912 -30.313 1.00 83.06 1207 THR A N 1
ATOM 9556 C CA . THR A 1 1207 ? 26.423 -1.524 -29.068 1.00 83.06 1207 THR A CA 1
ATOM 9557 C C . THR A 1 1207 ? 25.332 -1.542 -28.004 1.00 83.06 1207 THR A C 1
ATOM 9559 O O . THR A 1 1207 ? 25.037 -2.592 -27.433 1.00 83.06 1207 THR A O 1
ATOM 9562 N N . LYS A 1 1208 ? 24.660 -0.403 -27.779 1.00 85.44 1208 LYS A N 1
ATOM 9563 C CA . LYS A 1 1208 ? 23.553 -0.319 -26.818 1.00 85.44 1208 LYS A CA 1
ATOM 9564 C C . LYS A 1 1208 ? 22.385 -1.204 -27.229 1.00 85.44 1208 LYS A C 1
ATOM 9566 O O . LYS A 1 1208 ? 21.870 -1.952 -26.404 1.00 85.44 1208 LYS A O 1
ATOM 9571 N N . PHE A 1 1209 ? 21.999 -1.174 -28.503 1.00 87.00 1209 PHE A N 1
ATOM 9572 C CA . PHE A 1 1209 ? 20.928 -2.022 -29.024 1.00 87.00 1209 PHE A CA 1
ATOM 9573 C C . PHE A 1 1209 ? 21.224 -3.517 -28.825 1.00 87.00 1209 PHE A C 1
ATOM 9575 O O . PHE A 1 1209 ? 20.379 -4.241 -28.301 1.00 87.00 1209 PHE A O 1
ATOM 9582 N N . GLY A 1 1210 ? 22.430 -3.967 -29.190 1.00 80.38 1210 GLY A N 1
ATOM 9583 C CA . GLY A 1 1210 ? 22.866 -5.355 -29.038 1.00 80.38 1210 GLY A CA 1
ATOM 9584 C C . GLY A 1 1210 ? 22.914 -5.818 -27.581 1.00 80.38 1210 GLY A C 1
ATOM 9585 O O . GLY A 1 1210 ? 22.513 -6.941 -27.296 1.00 80.38 1210 GLY A O 1
ATOM 9586 N N . GLY A 1 1211 ? 23.328 -4.951 -26.653 1.00 76.56 1211 GLY A N 1
ATOM 9587 C CA . GLY A 1 1211 ? 23.336 -5.272 -25.222 1.00 76.56 1211 GLY A CA 1
ATOM 9588 C C . GLY A 1 1211 ? 21.938 -5.312 -24.606 1.00 76.56 1211 GLY A C 1
ATOM 9589 O O . GLY A 1 1211 ? 21.627 -6.199 -23.812 1.00 76.56 1211 GLY A O 1
ATOM 9590 N N . ILE A 1 1212 ? 21.065 -4.381 -25.000 1.00 83.62 1212 ILE A N 1
ATOM 9591 C CA . ILE A 1 1212 ? 19.708 -4.263 -24.451 1.00 83.62 1212 ILE A CA 1
ATOM 9592 C C . ILE A 1 1212 ? 18.785 -5.357 -24.987 1.00 83.62 1212 ILE A C 1
ATOM 9594 O O . ILE A 1 1212 ? 17.941 -5.841 -24.239 1.00 83.62 1212 ILE A O 1
ATOM 9598 N N . ILE A 1 1213 ? 18.926 -5.790 -26.246 1.00 84.50 1213 ILE A N 1
ATOM 9599 C CA . ILE A 1 1213 ? 18.006 -6.783 -26.828 1.00 84.50 1213 ILE A CA 1
ATOM 9600 C C . ILE A 1 1213 ? 18.032 -8.119 -26.077 1.00 84.50 1213 ILE A C 1
ATOM 9602 O O . ILE A 1 1213 ? 17.022 -8.816 -26.030 1.00 84.50 1213 ILE A O 1
ATOM 9606 N N . VAL A 1 1214 ? 19.154 -8.455 -25.434 1.00 78.00 1214 VAL A N 1
ATOM 9607 C CA . VAL A 1 1214 ? 19.275 -9.674 -24.627 1.00 78.00 1214 VAL A CA 1
ATOM 9608 C C . VAL A 1 1214 ? 18.426 -9.592 -23.353 1.00 78.00 1214 VAL A C 1
ATOM 9610 O O . VAL A 1 1214 ? 17.876 -10.604 -22.925 1.00 78.00 1214 VAL A O 1
ATOM 9613 N N . LEU A 1 1215 ? 18.213 -8.389 -22.802 1.00 77.44 1215 LEU A N 1
ATOM 9614 C CA . LEU A 1 1215 ? 17.327 -8.173 -21.650 1.00 77.44 1215 LEU A CA 1
ATOM 9615 C C . LEU A 1 1215 ? 15.852 -8.465 -21.971 1.00 77.44 1215 LEU A C 1
ATOM 9617 O O . LEU A 1 1215 ? 15.062 -8.665 -21.053 1.00 77.44 1215 LEU A O 1
ATOM 9621 N N . ALA A 1 1216 ? 15.468 -8.555 -23.252 1.00 83.12 1216 ALA A N 1
ATOM 9622 C CA . ALA A 1 1216 ? 14.130 -9.006 -23.642 1.00 83.12 1216 ALA A CA 1
ATOM 9623 C C . ALA A 1 1216 ? 13.830 -10.443 -23.177 1.00 83.12 1216 ALA A C 1
ATOM 9625 O O . ALA A 1 1216 ? 12.663 -10.805 -23.019 1.00 83.12 1216 ALA A O 1
ATOM 9626 N N . PHE A 1 1217 ? 14.876 -11.248 -22.960 1.00 83.06 1217 PHE A N 1
ATOM 9627 C CA . PHE A 1 1217 ? 14.787 -12.631 -22.493 1.00 83.06 1217 PHE A CA 1
ATOM 9628 C C . PHE A 1 1217 ? 14.919 -12.777 -20.969 1.00 83.06 1217 PHE A C 1
ATOM 9630 O O . PHE A 1 1217 ? 14.908 -13.905 -20.484 1.00 83.06 1217 PHE A O 1
ATOM 9637 N N . ALA A 1 1218 ? 15.042 -11.679 -20.211 1.00 77.12 1218 ALA A N 1
ATOM 9638 C CA . ALA A 1 1218 ? 15.058 -11.733 -18.746 1.00 77.12 1218 ALA A CA 1
ATOM 9639 C C . ALA A 1 1218 ? 13.750 -12.337 -18.212 1.00 77.12 1218 ALA A C 1
ATOM 9641 O O . ALA A 1 1218 ? 12.692 -12.132 -18.810 1.00 77.12 1218 ALA A O 1
ATOM 9642 N N . HIS A 1 1219 ? 13.790 -13.066 -17.097 1.00 76.69 1219 HIS A N 1
ATOM 9643 C CA . HIS A 1 1219 ? 12.575 -13.661 -16.529 1.00 76.69 1219 HIS A CA 1
ATOM 9644 C C . HIS A 1 1219 ? 11.726 -12.635 -15.769 1.00 76.69 1219 HIS A C 1
ATOM 9646 O O . HIS A 1 1219 ? 10.494 -12.733 -15.756 1.00 76.69 1219 HIS A O 1
ATOM 9652 N N . SER A 1 1220 ? 12.371 -11.621 -15.198 1.00 77.75 1220 SER A N 1
ATOM 9653 C CA . SER A 1 1220 ? 11.714 -10.582 -14.416 1.00 77.75 1220 SER A CA 1
ATOM 9654 C C . SER A 1 1220 ? 10.882 -9.597 -15.235 1.00 77.75 1220 SER A C 1
ATOM 9656 O O . SER A 1 1220 ? 11.311 -9.068 -16.267 1.00 77.75 1220 SER A O 1
ATOM 9658 N N . GLN A 1 1221 ? 9.704 -9.251 -14.715 1.00 80.81 1221 GLN A N 1
ATOM 9659 C CA . GLN A 1 1221 ? 8.850 -8.222 -15.307 1.00 80.81 1221 GLN A CA 1
ATOM 9660 C C . GLN A 1 1221 ? 9.460 -6.825 -15.169 1.00 80.81 1221 GLN A C 1
ATOM 9662 O O . GLN A 1 1221 ? 9.369 -6.033 -16.112 1.00 80.81 1221 GLN A O 1
ATOM 9667 N N . ILE A 1 1222 ? 10.120 -6.526 -14.041 1.00 81.00 1222 ILE A N 1
ATOM 9668 C CA . ILE A 1 1222 ? 10.746 -5.217 -13.826 1.00 81.00 1222 ILE A CA 1
ATOM 9669 C C . ILE A 1 1222 ? 11.831 -4.967 -14.880 1.00 81.00 1222 ILE A C 1
ATOM 9671 O O . ILE A 1 1222 ? 11.875 -3.888 -15.476 1.00 81.00 1222 ILE A O 1
ATOM 9675 N N . PHE A 1 1223 ? 12.624 -5.997 -15.206 1.00 79.50 1223 PHE A N 1
ATOM 9676 C CA . PHE A 1 1223 ? 13.645 -5.941 -16.253 1.00 79.50 1223 PHE A CA 1
ATOM 9677 C C . PHE A 1 1223 ? 13.048 -5.833 -17.650 1.00 79.50 1223 PHE A C 1
ATOM 9679 O O . PHE A 1 1223 ? 13.477 -4.974 -18.420 1.00 79.50 1223 PHE A O 1
ATOM 9686 N N . LYS A 1 1224 ? 12.002 -6.597 -17.977 1.00 84.38 1224 LYS A N 1
ATOM 9687 C CA . LYS A 1 1224 ? 11.335 -6.481 -19.285 1.00 84.38 1224 LYS A CA 1
ATOM 9688 C C . LYS A 1 1224 ? 10.705 -5.099 -19.514 1.00 84.38 1224 LYS A C 1
ATOM 9690 O O . LYS A 1 1224 ? 10.773 -4.566 -20.624 1.00 84.38 1224 LYS A O 1
ATOM 9695 N N . VAL A 1 1225 ? 10.063 -4.521 -18.497 1.00 86.62 1225 VAL A N 1
ATOM 9696 C CA . VAL A 1 1225 ? 9.269 -3.288 -18.642 1.00 86.62 1225 VAL A CA 1
ATOM 9697 C C . VAL A 1 1225 ? 10.103 -2.029 -18.413 1.00 86.62 1225 VAL A C 1
ATOM 9699 O O . VAL A 1 1225 ? 10.124 -1.148 -19.270 1.00 86.62 1225 VAL A O 1
ATOM 9702 N N . PHE A 1 1226 ? 10.812 -1.912 -17.293 1.00 86.50 1226 PHE A N 1
ATOM 9703 C CA . PHE A 1 1226 ? 11.519 -0.668 -16.971 1.00 86.50 1226 PHE A CA 1
ATOM 9704 C C . PHE A 1 1226 ? 12.915 -0.606 -17.571 1.00 86.50 1226 PHE A C 1
ATOM 9706 O O . PHE A 1 1226 ? 13.374 0.488 -17.872 1.00 86.50 1226 PHE A O 1
ATOM 9713 N N . TYR A 1 1227 ? 13.579 -1.740 -17.788 1.00 85.19 1227 TYR A N 1
ATOM 9714 C CA . TYR A 1 1227 ? 14.935 -1.747 -18.334 1.00 85.19 1227 TYR A CA 1
ATOM 9715 C C . TYR A 1 1227 ? 14.929 -2.007 -19.838 1.00 85.19 1227 TYR A C 1
ATOM 9717 O O . TYR A 1 1227 ? 15.291 -1.116 -20.595 1.00 85.19 1227 TYR A O 1
ATOM 9725 N N . PHE A 1 1228 ? 14.430 -3.151 -20.311 1.00 88.69 1228 PHE A N 1
ATOM 9726 C CA . PHE A 1 1228 ? 14.407 -3.464 -21.742 1.00 88.69 1228 PHE A CA 1
ATOM 9727 C C . PHE A 1 1228 ? 13.581 -2.451 -22.544 1.00 88.69 1228 PHE A C 1
ATOM 9729 O O . PHE A 1 1228 ? 14.130 -1.758 -23.399 1.00 88.69 1228 PHE A O 1
ATOM 9736 N N . ARG A 1 1229 ? 12.277 -2.320 -22.267 1.00 91.62 1229 ARG A N 1
ATOM 9737 C CA . ARG A 1 1229 ? 11.391 -1.428 -23.036 1.00 91.62 1229 ARG A CA 1
ATOM 9738 C C . ARG A 1 1229 ? 11.827 0.038 -22.953 1.00 91.62 1229 ARG A C 1
ATOM 9740 O O . ARG A 1 1229 ? 11.942 0.704 -23.980 1.00 91.62 1229 ARG A O 1
ATOM 9747 N N . MET A 1 1230 ? 12.100 0.545 -21.752 1.00 91.94 1230 MET A N 1
ATOM 9748 C CA . MET A 1 1230 ? 12.487 1.947 -21.601 1.00 91.94 1230 MET A CA 1
ATOM 9749 C C . MET A 1 1230 ? 13.870 2.232 -22.192 1.00 91.94 1230 MET A C 1
ATOM 9751 O O . MET A 1 1230 ? 14.002 3.215 -22.913 1.00 91.94 1230 MET A O 1
ATOM 9755 N N . PHE A 1 1231 ? 14.886 1.384 -21.969 1.00 89.44 1231 PHE A N 1
ATOM 9756 C CA . PHE A 1 1231 ? 16.232 1.630 -22.508 1.00 89.44 1231 PHE A CA 1
ATOM 9757 C C . PHE A 1 1231 ? 16.264 1.459 -24.023 1.00 89.44 1231 PHE A C 1
ATOM 9759 O O . PHE A 1 1231 ? 16.927 2.235 -24.707 1.00 89.44 1231 PHE A O 1
ATOM 9766 N N . LEU A 1 1232 ? 15.505 0.503 -24.568 1.00 91.75 1232 LEU A N 1
ATOM 9767 C CA . LEU A 1 1232 ? 15.301 0.402 -26.009 1.00 91.75 1232 LEU A CA 1
ATOM 9768 C C . LEU A 1 1232 ? 14.692 1.703 -26.553 1.00 91.75 1232 LEU A C 1
ATOM 9770 O O . LEU A 1 1232 ? 15.170 2.230 -27.556 1.00 91.75 1232 LEU A O 1
ATOM 9774 N N . GLY A 1 1233 ? 13.697 2.258 -25.855 1.00 92.94 1233 GLY A N 1
ATOM 9775 C CA . GLY A 1 1233 ? 13.143 3.580 -26.137 1.00 92.94 1233 GLY A CA 1
ATOM 9776 C C . GLY A 1 1233 ? 14.202 4.684 -26.123 1.00 92.94 1233 GLY A C 1
ATOM 9777 O O . GLY A 1 1233 ? 14.292 5.444 -27.082 1.00 92.94 1233 GLY A O 1
ATOM 9778 N N . ILE A 1 1234 ? 15.051 4.739 -25.093 1.00 92.25 1234 ILE A N 1
ATOM 9779 C CA . ILE A 1 1234 ? 16.144 5.721 -24.972 1.00 92.25 1234 ILE A CA 1
ATOM 9780 C C . ILE A 1 1234 ? 17.091 5.636 -26.171 1.00 92.25 1234 ILE A C 1
ATOM 9782 O O . ILE A 1 1234 ? 17.403 6.658 -26.776 1.00 92.25 1234 ILE A O 1
ATOM 9786 N N . VAL A 1 1235 ? 17.520 4.431 -26.550 1.00 91.94 1235 VAL A N 1
ATOM 9787 C CA . VAL A 1 1235 ? 18.460 4.235 -27.663 1.00 91.94 1235 VAL A CA 1
ATOM 9788 C C . VAL A 1 1235 ? 17.826 4.600 -28.997 1.00 91.94 1235 VAL A C 1
ATOM 9790 O O . VAL A 1 1235 ? 18.439 5.315 -29.782 1.00 91.94 1235 VAL A O 1
ATOM 9793 N N . LEU A 1 1236 ? 16.599 4.151 -29.268 1.00 93.81 1236 LEU A N 1
ATOM 9794 C CA . LEU A 1 1236 ? 15.934 4.424 -30.544 1.00 93.81 1236 LEU A CA 1
ATOM 9795 C C . LEU A 1 1236 ? 15.551 5.901 -30.682 1.00 93.81 1236 LEU A C 1
ATOM 9797 O O . LEU A 1 1236 ? 15.785 6.506 -31.730 1.00 93.81 1236 LEU A O 1
ATOM 9801 N N . ILE A 1 1237 ? 14.988 6.509 -29.636 1.00 95.88 1237 ILE A N 1
ATOM 9802 C CA . ILE A 1 1237 ? 14.613 7.928 -29.644 1.00 95.88 1237 ILE A CA 1
ATOM 9803 C C . ILE A 1 1237 ? 15.878 8.795 -29.676 1.00 95.88 1237 ILE A C 1
ATOM 9805 O O . ILE A 1 1237 ? 15.959 9.708 -30.496 1.00 95.88 1237 ILE A O 1
ATOM 9809 N N . GLY A 1 1238 ? 16.890 8.479 -28.867 1.00 94.38 1238 GLY A N 1
ATOM 9810 C CA . GLY A 1 1238 ? 18.175 9.177 -28.857 1.00 94.38 1238 GLY A CA 1
ATOM 9811 C C . GLY A 1 1238 ? 18.892 9.106 -30.207 1.00 94.38 1238 GLY A C 1
ATOM 9812 O O . GLY A 1 1238 ? 19.262 10.141 -30.757 1.00 94.38 1238 GLY A O 1
ATOM 9813 N N . ALA A 1 1239 ? 19.000 7.917 -30.808 1.00 93.75 1239 ALA A N 1
ATOM 9814 C CA . ALA A 1 1239 ? 19.642 7.739 -32.110 1.00 93.75 1239 ALA A CA 1
ATOM 9815 C C . ALA A 1 1239 ? 18.866 8.413 -33.250 1.00 93.75 1239 ALA A C 1
ATOM 9817 O O . ALA A 1 1239 ? 19.472 9.047 -34.112 1.00 93.75 1239 ALA A O 1
ATOM 9818 N N . THR A 1 1240 ? 17.531 8.332 -33.261 1.00 95.00 1240 THR A N 1
ATOM 9819 C CA . THR A 1 1240 ? 16.718 9.027 -34.276 1.00 95.00 1240 THR A CA 1
ATOM 9820 C C . THR A 1 1240 ? 16.842 10.544 -34.153 1.00 95.00 1240 THR A C 1
ATOM 9822 O O . THR A 1 1240 ? 16.992 11.228 -35.165 1.00 95.00 1240 THR A O 1
ATOM 9825 N N . HIS A 1 1241 ? 16.866 11.094 -32.939 1.00 95.56 1241 HIS A N 1
ATOM 9826 C CA . HIS A 1 1241 ? 17.082 12.526 -32.753 1.00 95.56 1241 HIS A CA 1
ATOM 9827 C C . HIS A 1 1241 ? 18.521 12.940 -33.097 1.00 95.56 1241 HIS A C 1
ATOM 9829 O O . HIS A 1 1241 ? 18.701 13.925 -33.808 1.00 95.56 1241 HIS A O 1
ATOM 9835 N N . GLY A 1 1242 ? 19.535 12.176 -32.684 1.00 93.50 1242 GLY A N 1
ATOM 9836 C CA . GLY A 1 1242 ? 20.948 12.472 -32.943 1.00 93.50 1242 GLY A CA 1
ATOM 9837 C C . GLY A 1 1242 ? 21.375 12.318 -34.410 1.00 93.50 1242 GLY A C 1
ATOM 9838 O O . GLY A 1 1242 ? 22.120 13.148 -34.924 1.00 93.50 1242 GLY A O 1
ATOM 9839 N N . LEU A 1 1243 ? 20.882 11.300 -35.126 1.00 93.75 1243 LEU A N 1
ATOM 9840 C CA . LEU A 1 1243 ? 21.301 10.996 -36.505 1.00 93.75 1243 LEU A CA 1
ATOM 9841 C C . LEU A 1 1243 ? 20.377 11.568 -37.593 1.00 93.75 1243 LEU A C 1
ATOM 9843 O O . LEU A 1 1243 ? 20.796 11.627 -38.751 1.00 93.75 1243 LEU A O 1
ATOM 9847 N N . ILE A 1 1244 ? 19.136 11.957 -37.265 1.00 94.88 1244 ILE A N 1
ATOM 9848 C CA . ILE A 1 1244 ? 18.151 12.481 -38.236 1.00 94.88 1244 ILE A CA 1
ATOM 9849 C C . ILE A 1 1244 ? 17.791 13.934 -37.912 1.00 94.88 1244 ILE A C 1
ATOM 9851 O O . ILE A 1 1244 ? 18.010 14.824 -38.737 1.00 94.88 1244 ILE A O 1
ATOM 9855 N N . PHE A 1 1245 ? 17.240 14.192 -36.723 1.00 94.44 1245 PHE A N 1
ATOM 9856 C CA . PHE A 1 1245 ? 16.705 15.514 -36.380 1.00 94.44 1245 PHE A CA 1
ATOM 9857 C C . PHE A 1 1245 ? 17.804 16.557 -36.147 1.00 94.44 1245 PHE A C 1
ATOM 9859 O O . PHE A 1 1245 ? 17.724 17.658 -36.688 1.00 94.44 1245 PHE A O 1
ATOM 9866 N N . LEU A 1 1246 ? 18.860 16.204 -35.414 1.00 94.69 1246 LEU A N 1
ATOM 9867 C CA . LEU A 1 1246 ? 19.971 17.088 -35.064 1.00 94.69 1246 LEU A CA 1
ATOM 9868 C C . LEU A 1 1246 ? 20.695 17.664 -36.298 1.00 94.69 1246 LEU A C 1
ATOM 9870 O O . LEU A 1 1246 ? 20.804 18.889 -36.379 1.00 94.69 1246 LEU A O 1
ATOM 9874 N N . PRO A 1 1247 ? 21.144 16.872 -37.297 1.00 94.19 1247 PRO A N 1
ATOM 9875 C CA . PRO A 1 1247 ? 21.798 17.422 -38.487 1.00 94.19 1247 PRO A CA 1
ATOM 9876 C C . PRO A 1 1247 ? 20.887 18.369 -39.275 1.00 94.19 1247 PRO A C 1
ATOM 9878 O O . PRO A 1 1247 ? 21.331 19.409 -39.769 1.00 94.19 1247 PRO A O 1
ATOM 9881 N N . VAL A 1 1248 ? 19.591 18.045 -39.362 1.00 92.00 1248 VAL A N 1
ATOM 9882 C CA . VAL A 1 1248 ? 18.595 18.906 -40.009 1.00 92.00 1248 VAL A CA 1
ATOM 9883 C C . VAL A 1 1248 ? 18.421 20.202 -39.221 1.00 92.00 1248 VAL A C 1
ATOM 9885 O O . VAL A 1 1248 ? 18.459 21.275 -39.822 1.00 92.00 1248 VAL A O 1
ATOM 9888 N N . LEU A 1 1249 ? 18.306 20.141 -37.896 1.00 90.50 1249 LEU A N 1
ATOM 9889 C CA . LEU A 1 1249 ? 18.176 21.316 -37.039 1.00 90.50 1249 LEU A CA 1
ATOM 9890 C C . LEU A 1 1249 ? 19.416 22.222 -37.134 1.00 90.50 1249 LEU A C 1
ATOM 9892 O O . LEU A 1 1249 ? 19.278 23.421 -37.380 1.00 90.50 1249 LEU A O 1
ATOM 9896 N N . LEU A 1 1250 ? 20.625 21.651 -37.071 1.00 90.44 1250 LEU A N 1
ATOM 9897 C CA . LEU A 1 1250 ? 21.894 22.365 -37.273 1.00 90.44 1250 LEU A CA 1
ATOM 9898 C C . LEU A 1 1250 ? 21.968 23.052 -38.645 1.00 90.44 1250 LEU A C 1
ATOM 9900 O O . LEU A 1 1250 ? 22.496 24.159 -38.762 1.00 90.44 1250 LEU A O 1
ATOM 9904 N N . SER A 1 1251 ? 21.392 22.450 -39.689 1.00 88.25 1251 SER A N 1
ATOM 9905 C CA . SER A 1 1251 ? 21.363 23.055 -41.026 1.00 88.25 1251 SER A CA 1
ATOM 9906 C C . SER A 1 1251 ? 20.515 24.337 -41.107 1.00 88.25 1251 SER A C 1
ATOM 9908 O O . SER A 1 1251 ? 20.750 25.165 -41.989 1.00 88.25 1251 SER A O 1
ATOM 9910 N N . PHE A 1 1252 ? 19.543 24.516 -40.202 1.00 85.25 1252 PHE A N 1
ATOM 9911 C CA . PHE A 1 1252 ? 18.715 25.722 -40.111 1.00 85.25 1252 PHE A CA 1
ATOM 9912 C C . PHE A 1 1252 ? 19.249 26.702 -39.068 1.00 85.25 1252 PHE A C 1
ATOM 9914 O O . PHE A 1 1252 ? 19.504 27.862 -39.392 1.00 85.25 1252 PHE A O 1
ATOM 9921 N N . ILE A 1 1253 ? 19.438 26.237 -37.833 1.00 85.06 1253 ILE A N 1
ATOM 9922 C CA . ILE A 1 1253 ? 19.721 27.081 -36.667 1.00 85.06 1253 ILE A CA 1
ATOM 9923 C C . ILE A 1 1253 ? 21.086 26.810 -36.031 1.00 85.06 1253 ILE A C 1
ATOM 9925 O O . ILE A 1 1253 ? 21.336 27.306 -34.943 1.00 85.06 1253 ILE A O 1
ATOM 9929 N N . GLY A 1 1254 ? 21.983 26.053 -36.670 1.00 83.25 1254 GLY A N 1
ATOM 9930 C CA . GLY A 1 1254 ? 23.311 25.776 -36.116 1.00 83.25 1254 GLY A CA 1
ATOM 9931 C C . GLY A 1 1254 ? 24.123 27.048 -35.820 1.00 83.25 1254 GLY A C 1
ATOM 9932 O O . GLY A 1 1254 ? 23.903 28.081 -36.471 1.00 83.25 1254 GLY A O 1
ATOM 9933 N N . PRO A 1 1255 ? 25.069 26.989 -34.861 1.00 81.69 1255 PRO A N 1
ATOM 9934 C CA . PRO A 1 1255 ? 25.904 28.130 -34.486 1.00 81.69 1255 PRO A CA 1
ATOM 9935 C C . PRO A 1 1255 ? 26.618 28.729 -35.706 1.00 81.69 1255 PRO A C 1
ATOM 9937 O O . PRO A 1 1255 ? 26.927 28.009 -36.667 1.00 81.69 1255 PRO A O 1
ATOM 9940 N N . PRO A 1 1256 ? 26.892 30.046 -35.714 1.00 74.88 1256 PRO A N 1
ATOM 9941 C CA . PRO A 1 1256 ? 27.699 30.659 -36.763 1.00 74.88 1256 PRO A CA 1
ATOM 9942 C C . PRO A 1 1256 ? 29.095 30.019 -36.828 1.00 74.88 1256 PRO A C 1
ATOM 9944 O O . PRO A 1 1256 ? 29.535 29.326 -35.912 1.00 74.88 1256 PRO A O 1
ATOM 9947 N N . MET A 1 1257 ? 29.785 30.191 -37.954 1.00 73.38 1257 MET A N 1
ATOM 9948 C CA . MET A 1 1257 ? 31.163 29.717 -38.075 1.00 73.38 1257 MET A CA 1
ATOM 9949 C C . MET A 1 1257 ? 32.041 30.487 -37.083 1.00 73.38 1257 MET A C 1
ATOM 9951 O O . MET A 1 1257 ? 31.968 31.716 -37.033 1.00 73.38 1257 MET A O 1
ATOM 9955 N N . ASN A 1 1258 ? 32.885 29.784 -36.325 1.00 70.06 1258 ASN A N 1
ATOM 9956 C CA . ASN A 1 1258 ? 33.850 30.437 -35.449 1.00 70.06 1258 ASN A CA 1
ATOM 9957 C C . ASN A 1 1258 ? 34.876 31.203 -36.308 1.00 70.06 1258 ASN A C 1
ATOM 9959 O O . ASN A 1 1258 ? 35.751 30.609 -36.946 1.00 70.06 1258 ASN A O 1
ATOM 9963 N N . LYS A 1 1259 ? 34.749 32.536 -36.322 1.00 68.88 1259 LYS A N 1
ATOM 9964 C CA . LYS A 1 1259 ? 35.581 33.450 -37.118 1.00 68.88 1259 LYS A CA 1
ATOM 9965 C C . LYS A 1 1259 ? 37.069 33.276 -36.820 1.00 68.88 1259 LYS A C 1
ATOM 9967 O O . LYS A 1 1259 ? 37.876 33.274 -37.744 1.00 68.88 1259 LYS A O 1
ATOM 9972 N N . ARG A 1 1260 ? 37.440 33.061 -35.553 1.00 68.25 1260 ARG A N 1
ATOM 9973 C CA . ARG A 1 1260 ? 38.840 32.884 -35.145 1.00 68.25 1260 ARG A CA 1
ATOM 9974 C C . ARG A 1 1260 ? 39.437 31.587 -35.684 1.00 68.25 1260 ARG A C 1
ATOM 9976 O O . ARG A 1 1260 ? 40.574 31.591 -36.139 1.00 68.25 1260 ARG A O 1
ATOM 9983 N N . LYS A 1 1261 ? 38.673 30.492 -35.707 1.00 67.44 1261 LYS A N 1
ATOM 9984 C CA . LYS A 1 1261 ? 39.121 29.223 -36.312 1.00 67.44 1261 LYS A CA 1
ATOM 9985 C C . LYS A 1 1261 ? 39.238 29.312 -37.826 1.00 67.44 1261 LYS A C 1
ATOM 9987 O O . LYS A 1 1261 ? 40.204 28.801 -38.383 1.00 67.44 1261 LYS A O 1
ATOM 9992 N N . PHE A 1 1262 ? 38.307 30.003 -38.482 1.00 67.00 1262 PHE A N 1
ATOM 9993 C CA . PHE A 1 1262 ? 38.440 30.321 -39.903 1.00 67.00 1262 PHE A CA 1
ATOM 9994 C C . PHE A 1 1262 ? 39.726 31.115 -40.171 1.00 67.00 1262 PHE A C 1
ATOM 9996 O O . PHE A 1 1262 ? 40.491 30.741 -41.054 1.00 67.00 1262 PHE A O 1
ATOM 10003 N N . LEU A 1 1263 ? 40.021 32.137 -39.358 1.00 66.62 1263 LEU A N 1
ATOM 10004 C CA . LEU A 1 1263 ? 41.265 32.907 -39.448 1.00 66.62 1263 LEU A CA 1
ATOM 10005 C C . LEU A 1 1263 ? 42.512 32.052 -39.196 1.00 66.62 1263 LEU A C 1
ATOM 10007 O O . LEU A 1 1263 ? 43.472 32.171 -39.948 1.00 66.62 1263 LEU A O 1
ATOM 10011 N N . LEU A 1 1264 ? 42.514 31.179 -38.184 1.00 68.31 1264 LEU A N 1
ATOM 10012 C CA . LEU A 1 1264 ? 43.632 30.270 -37.904 1.00 68.31 1264 LEU A CA 1
ATOM 10013 C C . LEU A 1 1264 ? 43.851 29.264 -39.036 1.00 68.31 1264 LEU A C 1
ATOM 10015 O O . LEU A 1 1264 ? 44.991 29.058 -39.438 1.00 68.31 1264 LEU A O 1
ATOM 10019 N N . LYS A 1 1265 ? 42.782 28.683 -39.591 1.00 67.06 1265 LYS A N 1
ATOM 10020 C CA . LYS A 1 1265 ? 42.873 27.769 -40.735 1.00 67.06 1265 LYS A CA 1
ATOM 10021 C C . LYS A 1 1265 ? 43.367 28.492 -41.985 1.00 67.06 1265 LYS A C 1
ATOM 10023 O O . LYS A 1 1265 ? 44.275 27.995 -42.633 1.00 67.06 1265 LYS A O 1
ATOM 10028 N N . MET A 1 1266 ? 42.850 29.688 -42.273 1.00 64.88 1266 MET A N 1
ATOM 10029 C CA . MET A 1 1266 ? 43.325 30.529 -43.377 1.00 64.88 1266 MET A CA 1
ATOM 10030 C C . MET A 1 1266 ? 44.790 30.944 -43.186 1.00 64.88 1266 MET A C 1
ATOM 10032 O O . MET A 1 1266 ? 45.550 30.912 -44.145 1.00 64.88 1266 MET A O 1
ATOM 10036 N N . ARG A 1 1267 ? 45.216 31.296 -41.962 1.00 67.50 1267 ARG A N 1
ATOM 10037 C CA . ARG A 1 1267 ? 46.627 31.577 -41.634 1.00 67.50 1267 ARG A CA 1
ATOM 10038 C C . ARG A 1 1267 ? 47.495 30.326 -41.789 1.00 67.50 1267 ARG A C 1
ATOM 10040 O O . ARG A 1 1267 ? 48.585 30.430 -42.328 1.00 67.50 1267 ARG A O 1
ATOM 10047 N N . GLY A 1 1268 ? 47.015 29.156 -41.370 1.00 58.34 1268 GLY A N 1
ATOM 10048 C CA . GLY A 1 1268 ? 47.701 27.874 -41.546 1.00 58.34 1268 GLY A CA 1
ATOM 10049 C C . GLY A 1 1268 ? 47.836 27.469 -43.016 1.00 58.34 1268 GLY A C 1
ATOM 10050 O O . GLY A 1 1268 ? 48.923 27.100 -43.444 1.00 58.34 1268 GLY A O 1
ATOM 10051 N N . GLU A 1 1269 ? 46.771 27.604 -43.810 1.00 58.00 1269 GLU A N 1
ATOM 10052 C CA . GLU A 1 1269 ? 46.778 27.392 -45.264 1.00 58.00 1269 GLU A CA 1
ATOM 10053 C C . GLU A 1 1269 ? 47.659 28.424 -45.981 1.00 58.00 1269 GLU A C 1
ATOM 10055 O O . GLU A 1 1269 ? 48.375 28.066 -46.912 1.00 58.00 1269 GLU A O 1
ATOM 10060 N N . ALA A 1 1270 ? 47.681 29.680 -45.522 1.00 55.81 1270 ALA A N 1
ATOM 10061 C CA . ALA A 1 1270 ? 48.595 30.704 -46.022 1.00 55.81 1270 ALA A CA 1
ATOM 10062 C C . ALA A 1 1270 ? 50.057 30.382 -45.672 1.00 55.81 1270 ALA A C 1
ATOM 10064 O O . ALA A 1 1270 ? 50.909 30.461 -46.550 1.00 55.81 1270 ALA A O 1
ATOM 10065 N N . CYS A 1 1271 ? 50.352 29.937 -44.445 1.00 52.56 1271 CYS A N 1
ATOM 10066 C CA . CYS A 1 1271 ? 51.684 29.473 -44.053 1.00 52.56 1271 CYS A CA 1
ATOM 10067 C C . CYS A 1 1271 ? 52.108 28.222 -44.832 1.00 52.56 1271 CYS A C 1
ATOM 10069 O O . CYS A 1 1271 ? 53.248 28.147 -45.268 1.00 52.56 1271 CYS A O 1
ATOM 10071 N N . LEU A 1 1272 ? 51.214 27.255 -45.062 1.00 51.19 1272 LEU A N 1
ATOM 10072 C CA . LEU A 1 1272 ? 51.481 26.089 -45.914 1.00 51.19 1272 LEU A CA 1
ATOM 10073 C C . LEU A 1 1272 ? 51.696 26.503 -47.375 1.00 51.19 1272 LEU A C 1
ATOM 10075 O O . LEU A 1 1272 ? 52.598 25.980 -48.026 1.00 51.19 1272 LEU A O 1
ATOM 10079 N N . GLY A 1 1273 ? 50.926 27.469 -47.878 1.00 49.19 1273 GLY A N 1
ATOM 10080 C CA . GLY A 1 1273 ? 51.102 28.067 -49.200 1.00 49.19 1273 GLY A CA 1
ATOM 10081 C C . GLY A 1 1273 ? 52.461 28.754 -49.347 1.00 49.19 1273 GLY A C 1
ATOM 10082 O O . GLY A 1 1273 ? 53.196 28.462 -50.290 1.00 49.19 1273 GLY A O 1
ATOM 10083 N N . GLU A 1 1274 ? 52.853 29.584 -48.380 1.00 46.41 1274 GLU A N 1
ATOM 10084 C CA . GLU A 1 1274 ? 54.157 30.258 -48.344 1.00 46.41 1274 GLU A CA 1
ATOM 10085 C C . GLU A 1 1274 ? 55.320 29.271 -48.142 1.00 46.41 1274 GLU A C 1
ATOM 10087 O O . GLU A 1 1274 ? 56.340 29.370 -48.827 1.00 46.41 1274 GLU A O 1
ATOM 10092 N N . CYS A 1 1275 ? 55.167 28.255 -47.288 1.00 43.72 1275 CYS A N 1
ATOM 10093 C CA . CYS A 1 1275 ? 56.172 27.208 -47.089 1.00 43.72 1275 CYS A CA 1
ATOM 10094 C C . CYS A 1 1275 ? 56.295 26.268 -48.297 1.00 43.72 1275 CYS A C 1
ATOM 10096 O O . CYS A 1 1275 ? 57.403 25.843 -48.621 1.00 43.72 1275 CYS A O 1
ATOM 10098 N N . SER A 1 1276 ? 55.201 25.980 -49.012 1.00 45.53 1276 SER A N 1
ATOM 10099 C CA . SER A 1 1276 ? 55.245 25.193 -50.253 1.00 45.53 1276 SER A CA 1
ATOM 10100 C C . SER A 1 1276 ? 55.963 25.939 -51.388 1.00 45.53 1276 SER A C 1
ATOM 10102 O O . SER A 1 1276 ? 56.575 25.307 -52.252 1.00 45.53 1276 SER A O 1
ATOM 10104 N N . GLY A 1 1277 ? 55.972 27.279 -51.343 1.00 40.72 1277 GLY A N 1
ATOM 10105 C CA . GLY A 1 1277 ? 56.724 28.135 -52.263 1.00 40.72 1277 GLY A CA 1
ATOM 10106 C C . GLY A 1 1277 ? 58.203 28.335 -51.903 1.00 40.72 1277 GLY A C 1
ATOM 10107 O O . GLY A 1 1277 ? 59.004 28.659 -52.782 1.00 40.72 1277 GLY A O 1
ATOM 10108 N N . ILE A 1 1278 ? 58.612 28.121 -50.648 1.00 36.94 1278 ILE A N 1
ATOM 10109 C CA . ILE A 1 1278 ? 59.966 28.448 -50.173 1.00 36.94 1278 ILE A CA 1
ATOM 10110 C C . ILE A 1 1278 ? 60.727 27.167 -49.819 1.00 36.94 1278 ILE A C 1
ATOM 10112 O O . ILE A 1 1278 ? 60.725 26.681 -48.693 1.00 36.94 1278 ILE A O 1
ATOM 10116 N N . LYS A 1 1279 ? 61.487 26.645 -50.790 1.00 42.19 1279 LYS A N 1
ATOM 10117 C CA . LYS A 1 1279 ? 62.324 25.437 -50.643 1.00 42.19 1279 LYS A CA 1
ATOM 10118 C C . LYS A 1 1279 ? 63.472 25.530 -49.618 1.00 42.19 1279 LYS A C 1
ATOM 10120 O O . LYS A 1 1279 ? 64.259 24.594 -49.553 1.00 42.19 1279 LYS A O 1
ATOM 10125 N N . LYS A 1 1280 ? 63.609 26.610 -48.839 1.00 33.75 1280 LYS A N 1
ATOM 10126 C CA . LYS A 1 1280 ? 64.632 26.794 -47.788 1.00 33.75 1280 LYS A CA 1
ATOM 10127 C C . LYS A 1 1280 ? 64.224 27.950 -46.858 1.00 33.75 1280 LYS A C 1
ATOM 10129 O O . LYS A 1 1280 ? 64.532 29.097 -47.157 1.00 33.75 1280 LYS A O 1
ATOM 10134 N N . CYS A 1 1281 ? 63.588 27.663 -45.722 1.00 31.02 1281 CYS A N 1
ATOM 10135 C CA . CYS A 1 1281 ? 63.528 28.597 -44.588 1.00 31.02 1281 CYS A CA 1
ATOM 10136 C C . CYS A 1 1281 ? 64.666 28.264 -43.601 1.00 31.02 1281 CYS A C 1
ATOM 10138 O O . CYS A 1 1281 ? 64.603 27.229 -42.936 1.00 31.02 1281 CYS A O 1
ATOM 10140 N N . PRO A 1 1282 ? 65.723 29.093 -43.487 1.00 39.06 1282 PRO A N 1
ATOM 10141 C CA . PRO A 1 1282 ? 66.818 28.873 -42.552 1.00 39.06 1282 PRO A CA 1
ATOM 10142 C C . PRO A 1 1282 ? 66.524 29.552 -41.205 1.00 39.06 1282 PRO A C 1
ATOM 10144 O O . PRO A 1 1282 ? 67.146 30.551 -40.868 1.00 39.06 1282 PRO A O 1
ATOM 10147 N N . SER A 1 1283 ? 65.566 29.020 -40.442 1.00 33.09 1283 SER A N 1
ATOM 10148 C CA . SER A 1 1283 ? 65.429 29.235 -38.986 1.00 33.09 1283 SER A CA 1
ATOM 10149 C C . SER A 1 1283 ? 64.204 28.481 -38.451 1.00 33.09 1283 SER A C 1
ATOM 10151 O O . SER A 1 1283 ? 63.142 29.045 -38.202 1.00 33.09 1283 SER A O 1
ATOM 10153 N N . GLY A 1 1284 ? 64.352 27.170 -38.247 1.00 35.81 1284 GLY A N 1
ATOM 10154 C CA . GLY A 1 1284 ? 63.325 26.286 -37.676 1.00 35.81 1284 GLY A CA 1
ATOM 10155 C C . GLY A 1 1284 ? 63.054 26.509 -36.183 1.00 35.81 1284 GLY A C 1
ATOM 10156 O O . GLY A 1 1284 ? 63.163 25.576 -35.403 1.00 35.81 1284 GLY A O 1
ATOM 10157 N N . LYS A 1 1285 ? 62.758 27.742 -35.754 1.00 30.42 1285 LYS A N 1
ATOM 10158 C CA . LYS A 1 1285 ? 62.353 28.036 -34.364 1.00 30.42 1285 LYS A CA 1
ATOM 10159 C C . LYS A 1 1285 ? 60.998 28.725 -34.220 1.00 30.42 1285 LYS A C 1
ATOM 10161 O O . LYS A 1 1285 ? 60.536 28.856 -33.091 1.00 30.42 1285 LYS A O 1
ATOM 10166 N N . HIS A 1 1286 ? 60.354 29.144 -35.312 1.00 27.12 1286 HIS A N 1
ATOM 10167 C CA . HIS A 1 1286 ? 59.045 29.803 -35.229 1.00 27.12 1286 HIS A CA 1
ATOM 10168 C C . HIS A 1 1286 ? 57.841 28.948 -35.639 1.00 27.12 1286 HIS A C 1
ATOM 10170 O O . HIS A 1 1286 ? 56.735 29.306 -35.250 1.00 27.12 1286 HIS A O 1
ATOM 10176 N N . CYS A 1 1287 ? 58.028 27.813 -36.319 1.00 34.69 1287 CYS A N 1
ATOM 10177 C CA . CYS A 1 1287 ? 56.904 26.939 -36.680 1.00 34.69 1287 CYS A CA 1
ATOM 10178 C C . CYS A 1 1287 ? 56.485 25.957 -35.574 1.00 34.69 1287 CYS A C 1
ATOM 10180 O O . CYS A 1 1287 ? 55.319 25.604 -35.532 1.00 34.69 1287 CYS A O 1
ATOM 10182 N N . ASP A 1 1288 ? 57.360 25.584 -34.633 1.00 29.95 1288 ASP A N 1
ATOM 10183 C CA . ASP A 1 1288 ? 57.048 24.549 -33.621 1.00 29.95 1288 ASP A CA 1
ATOM 10184 C C . ASP A 1 1288 ? 56.128 25.022 -32.472 1.00 29.95 1288 ASP A C 1
ATOM 10186 O O . ASP A 1 1288 ? 55.949 24.311 -31.485 1.00 29.95 1288 ASP A O 1
ATOM 10190 N N . ARG A 1 1289 ? 55.586 26.247 -32.535 1.00 26.19 1289 ARG A N 1
ATOM 10191 C CA . ARG A 1 1289 ? 54.752 26.831 -31.463 1.00 26.19 1289 ARG A CA 1
ATOM 10192 C C . ARG A 1 1289 ? 53.275 27.025 -31.818 1.00 26.19 1289 ARG A C 1
ATOM 10194 O O . ARG A 1 1289 ? 52.544 27.518 -30.960 1.00 26.19 1289 ARG A O 1
ATOM 10201 N N . ILE A 1 1290 ? 52.857 26.672 -33.031 1.00 27.50 1290 ILE A N 1
ATOM 10202 C CA . ILE A 1 1290 ? 51.448 26.622 -33.456 1.00 27.50 1290 ILE A CA 1
ATOM 10203 C C . ILE A 1 1290 ? 51.117 25.157 -33.695 1.00 27.50 1290 ILE A C 1
ATOM 10205 O O . ILE A 1 1290 ? 50.046 24.731 -33.216 1.00 27.50 1290 ILE A O 1
#

Foldseek 3Di:
DVVVVVVVVVCVVVVVVPDPPPQFLWEQWEDFFDADPPATFTFGDGDAFAAEPDPVLVVLLCVLPVVLPPVVDRGWRYYSVLSQLLQFLCQVVCLQQVLFPLLSNLVSNLVSCCHIHSNNVQFKAQDDWDFDPPPGPPRTITGAEIEGEAAPVSLQQSCLLQLQGGRFFFDGSCLVQQLFFSVVGDSQSSLQSLQPDDPQSSNRHGYHYDNDDDPRHDHDPDDRAHQLGAPDDLGFHWFCSRHVVVDDPDDDDDFPDPPQDDDPNAGPLLVVLVCLLVVVVCVLVVVVVVCVVVVVDVPVVCPLPPPPVPDPDPVVADPLLVLLVVLLVVLLLVLLVLLLVCLVPVPVLQVVLVVLLVVLLVLVVLAFADLDPLQQFFFCPDPQNVVQVVCCVFLNHFWFKKKKKKFWPPFFFDWDDFQAVPDDGDGFTRAPPLVNVLVVLVVVVVLQQDWFADPVRDIAGLLNWADQQQPPVASDHPKQWLCQQVQSDSVQQPDWDFDDDPVDPRTRIHGPVNSSVSCQSRQQACQDPSRHHSAGNSRHGHHLLFFFFFADDPSRSRNGGITMIMTTTHHGPDPVVCVSVVRSVVSSVVVVVPDDDDTMDMFIDTSCQLSVQLVVQLVVCVVLQVVLLVLLLVLLQPLLADPDDPPVDPQLSLLRRCSVLSVQLLVLLVSLLSSLSSNVSVVVQHAYSCSVRVLSLVSVQLSQLLVLLLSVLLLPPPPPVVDDPSSSSSNSSSQPVLLNCLLLVLLLVLLCLQLVDSRSNRNNNSSSNSSSSVSSSSCCSRNSSSVVSVSVVSSVQQAGDVGRPDHDDDDDDDDDDPLLCCLQPPNLVVLLDPPNLSVLVSVLSSLLSLLSSCLSVFAADDDVLQSGFPPDSVNVNLVSCLRINFFFFKKKKKKAWDDQCLDPVLVLQADRGTPHDCNHLQNLLSVLCVVQVRLQFPGGWRRLSHLLLSQLDCRGVRGQFWAAPVRDTDGQVDPDPRIDRDPFDDDSSHTRSVCSQSCVVVLCSHDADPSHNSRNVSPCVSQFRADPVSDGRMGMIMGTGGDDNDLVSVLSNQVSQQVSQVSSQCSSCVPVPPPTRMHIHMHTPCCSNNVSSVCLVVSLVVSQVVSLVSSLVSLCSSSSNDSLLSVLLSVLLVSLLSSLSSLCSVLVNHDDSLLSSLSSSLSSLLCSLASQLLSQLQLDPDSALSVSLSRSCSSCVSSCCSSNQVSQVSSLVSLCPSRRSCSNRSPNSSSNSSSVSSNCSSNNVSSSCSNPRNDDHSPVSNVVVVVVVVVVVVVVVDPDDPDPPPPVPD

Nearest PDB structures (foldseek):
  6w5s-assembly1_A  TM=8.547E-01  e=4.134E-93  Homo sapiens
  6w5v-assembly1_A  TM=8.752E-01  e=5.201E-89  Homo sapiens
  7n4u-assembly1_A  TM=9.421E-01  e=7.666E-70  Homo sapiens
  7dfw-assembly1_A  TM=9.309E-01  e=2.380E-69  Homo sapiens
  5u74-assembly1_A  TM=9.159E-01  e=4.282E-69  Homo sapiens

Radius of gyration: 43.58 Å; Cα contacts (8 Å, |Δi|>4): 2206; chains: 1; bounding box: 141×78×109 Å

pLDDT: mean 83.31, std 13.0, range [26.19, 96.44]

Solvent-accessible surface area (backbone atoms only — not comparable to full-atom values): 67818 Å² total; per-residue (Å²): 109,77,70,58,56,50,52,52,52,51,49,51,50,52,58,67,68,71,72,76,71,79,78,70,45,26,17,48,41,44,41,75,40,43,66,57,88,94,30,69,19,43,13,68,28,84,46,65,33,39,65,67,89,48,67,67,52,47,48,52,45,47,70,70,37,53,73,68,47,70,84,70,53,65,40,24,14,40,37,68,65,46,52,51,51,49,46,38,59,42,27,59,58,46,69,31,31,59,47,25,49,12,24,38,49,38,56,41,48,58,54,39,42,70,51,34,29,30,52,26,49,38,26,44,44,81,75,40,70,46,72,60,81,86,82,42,98,76,74,48,47,18,50,48,30,31,38,38,39,42,47,50,69,48,49,54,41,41,42,69,17,35,63,48,22,49,42,60,69,68,41,41,31,40,37,77,61,22,83,40,40,58,88,75,52,42,57,70,48,27,48,48,46,66,16,42,57,32,79,94,80,58,28,58,41,30,37,46,75,37,54,74,93,46,99,90,43,54,43,71,93,72,82,72,45,50,23,58,35,55,80,46,97,88,49,54,27,22,15,44,73,28,17,71,82,42,41,73,97,72,79,79,80,70,71,84,66,80,81,72,63,58,54,96,88,39,52,42,45,41,52,51,23,51,50,51,43,52,50,48,51,46,51,51,51,48,50,50,49,48,49,56,58,54,57,71,42,100,67,65,87,54,78,84,68,70,75,65,82,68,76,79,50,86,84,78,59,52,74,61,58,52,50,10,53,43,52,34,51,5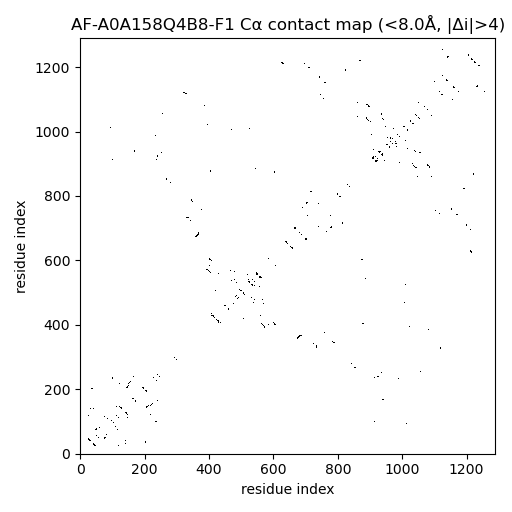0,51,26,49,53,33,14,53,47,24,31,49,39,56,74,40,26,68,64,38,27,54,49,37,49,50,54,37,51,61,27,30,59,22,53,85,54,60,43,78,61,71,52,67,62,65,37,58,28,34,85,84,36,68,47,41,49,54,46,51,50,45,30,74,58,51,47,39,76,61,40,50,36,37,37,42,40,30,47,67,62,76,59,65,44,79,54,85,71,51,48,86,78,65,76,77,45,71,32,18,35,44,72,36,66,71,54,46,53,52,51,42,54,53,50,50,54,60,60,67,43,73,22,72,46,97,87,68,52,77,42,46,46,87,79,38,38,31,44,66,42,56,84,89,34,81,37,54,47,58,48,33,69,55,18,44,51,44,69,41,69,71,56,64,75,48,65,38,74,48,69,49,93,91,43,103,53,70,28,40,34,41,49,63,59,43,49,55,49,23,63,47,28,25,79,36,72,64,44,95,62,75,44,34,20,35,23,66,42,64,48,63,56,60,49,56,73,19,44,12,39,51,88,47,102,84,39,67,60,44,15,43,20,39,27,36,37,38,38,26,59,43,54,85,51,69,77,71,30,52,61,45,56,48,38,49,53,49,51,52,58,54,57,72,70,65,81,60,90,64,42,49,78,26,44,47,42,72,61,48,64,48,56,47,52,57,51,47,58,66,62,42,51,57,59,50,50,52,32,51,53,50,45,52,52,49,44,26,49,74,64,28,50,90,61,76,58,87,89,35,76,68,50,35,40,31,51,40,32,42,69,60,33,52,50,47,52,52,47,30,54,45,12,44,42,17,23,53,3,47,41,12,69,74,65,51,64,44,50,70,65,48,76,65,53,44,53,57,55,42,40,39,62,42,45,26,57,50,40,50,53,54,50,49,60,60,63,48,78,79,61,79,87,57,58,67,40,59,56,38,12,55,49,27,21,66,49,46,62,50,52,49,49,36,45,48,38,29,24,50,22,24,49,51,42,35,72,45,70,35,38,49,58,16,47,44,19,45,43,48,16,45,16,40,46,38,30,52,54,37,41,73,25,32,43,44,21,51,49,48,53,50,48,54,35,45,75,60,23,22,26,72,94,49,72,89,46,75,47,94,73,77,90,79,85,78,72,56,73,56,39,51,44,25,52,72,50,46,32,57,54,54,68,30,82,65,48,37,55,51,50,55,51,54,53,47,50,49,42,27,58,14,52,34,43,54,89,71,52,50,58,38,75,67,71,64,41,77,39,38,80,87,36,60,56,40,52,20,54,58,46,42,71,61,24,57,63,57,28,63,57,35,30,46,33,45,44,43,91,58,65,74,38,39,64,75,52,37,23,45,45,28,49,41,49,78,32,41,74,73,5,46,31,29,47,41,32,56,33,16,77,41,26,96,60,34,30,24,52,42,34,44,35,50,64,67,45,40,47,58,59,29,51,38,71,62,42,63,66,24,45,36,24,26,32,90,87,68,46,77,37,60,42,86,58,85,64,86,73,48,43,65,49,94,63,60,68,55,92,92,33,63,43,48,90,59,50,59,80,53,48,65,51,38,37,66,28,69,55,41,97,65,25,75,54,31,27,18,63,84,36,49,61,33,54,30,64,43,101,82,64,44,68,54,34,42,51,34,44,32,31,28,36,70,64,82,49,54,60,44,52,44,50,32,51,52,37,40,43,55,52,22,48,54,40,20,50,61,74,34,70,86,40,84,78,56,76,65,50,47,35,45,56,48,42,90,63,43,45,75,45,57,60,72,78,49,44,67,62,52,43,52,52,44,45,54,51,37,51,52,50,39,37,53,51,40,12,57,68,65,15,60,34,59,62,55,18,48,52,49,50,52,50,38,50,49,38,50,43,38,48,54,21,45,29,50,78,67,72,47,52,49,35,72,70,50,45,45,52,49,38,47,40,50,23,60,34,40,57,42,38,49,52,37,51,47,41,30,62,70,34,80,49,95,45,50,54,55,14,25,35,50,11,38,23,68,38,42,40,44,46,44,59,26,51,38,46,46,42,50,62,48,42,60,50,37,64,72,44,69,38,42,48,45,35,54,64,46,24,50,45,48,52,46,43,48,54,45,28,41,48,41,32,75,52,49,42,44,43,46,32,38,75,71,43,70,77,75,51,64,67,58,45,48,51,50,52,50,49,52,46,49,50,52,53,52,74,69,44,97,73,77,96,66,94,75,72,71,88,80,119

Organism: Dracunculus medinensis (NCBI:txid318479)

=== Feature glossary ===
Legend for the data blocks above and below:

— What the protein is —

The amino-acid sequence is the protein's primary structure: the linear order of residues from the N-terminus to the C-terminus, written in one-letter code. Everything else here — the 3D coordinates, the secondary structure, the domain annotations — is ultimately a consequence of this string.

Database cross-references. InterPro integrates a dozen domain/family signature databases into unified entries with residue-range hits. GO terms attach function/process/location labels with evidence codes. CATH codes position the fold in a four-level structural taxonomy. Organism is the NCBI-taxonomy species name.

— Where its atoms are —

The mmCIF block holds the 3D Cartesian coordinates of each backbone atom (N, Cα, C, O) in ångströms. mmCIF is the PDB's canonical archive format — a tagged-loop text representation of the atomic model.

The six renders are orthographic views along the three Cartesian axes in both directions. Representation (cartoon, sticks, or surface) and color scheme (sequence-rainbow or by-chain) vary across proteins so the training set covers all the common visualization conventions.

— Local backbone conformation —

Secondary structure is the local, repeating backbone conformation. DSSP classifies it into eight states by reading the hydrogen-bond network: three helix types (H, G, I), two β types (E, B), two non-regular types (T, S), and unstructured coil (-).

SS3 is a coarse helix/strand/coil call (letters a/b/c) made by the P-SEA algorithm from inter-Cα distances and dihedrals. It is less detailed than DSSP but needs only Cα positions.

Backbone dihedral angles. Every residue except chain termini has a φ (preceding-C → N → Cα → C) and a ψ (N → Cα → C → next-N). They are reported in degrees following the IUPAC sign convention. Secondary structure is essentially a statement about which (φ, ψ) basin each residue occupies.

— Global shape and packing —

The geometric summary reports three shape descriptors. Rg (radius of gyration) measures how spread out the Cα atoms are about their centre of mass; compact globular proteins have small Rg, elongated or unfolded ones large. Cα contacts (<8 Å, |i−j|>4) count long-range residue pairs in spatial proximity — high for tightly packed folds, near zero for rods or random coil. The bounding-box extents give the protein's footprint along x, y, z in Å.

Solvent accessibility: the surface area of each residue that a 1.4 Å water probe can touch, in Å². When only backbone atoms are present the absolute values are lower than full-atom SASA (side chains contribute most of the area) and are flagged as backbone-only.

Plot images: a contact map (which residues are close in 3D, as an N×N binary image), a Ramachandran scatter (backbone torsion angles, revealing secondary-structure composition at a glance), and — for AlphaFold structures — a PAE heatmap (pairwise prediction confidence).

— Structural neighborhood —

Foldseek's 3Di representation compresses backbone geometry into a per-residue letter drawn from a learned twenty-state alphabet. It captures the tertiary interaction pattern around each residue — which residues are packed against it in space, regardless of where they are in sequence.

Structural nearest neighbors (via Foldseek easy-search vs the PDB). Reported per hit: target PDB id, E-value, and alignment TM-score. A TM-score above ~0.5 is the conventional threshold for 'same fold'.

— Confidence and disorder —

pLDDT (predicted Local Distance Difference Test) is AlphaFold's per-residue confidence score, ranging from 0 to 100. Values above 90 indicate high confidence (typically well-packed cores); 70–90 is confident; 50–70 low confidence; below 50 usually means the region is disordered or the prediction is unreliable there. AlphaFold stores pLDDT in the mmCIF B-factor column.

For experimental (PDB) structures, the B-factor (temperature factor) quantifies the positional spread of each atom in the crystal — a combination of thermal vibration and static disorder — in units of Å². High B-factors mark flexible loops or poorly resolved regions; low B-factors mark the rigid, well-ordered core.

Predicted Aligned Error (PAE) is an AlphaFold confidence matrix: entry (i, j) is the expected error in the position of residue j, in ångströms, when the prediction is superimposed on the true structure at residue i. Low PAE within a block of residues means that block is internally rigid and well-predicted; high PAE between two blocks means their relative placement is uncertain even if each block individually is confident.